Protein AF-A0A831SGH6-F1 (afdb_monomer_lite)

Sequence (824 aa):
MNKNYKRMVIICVIFLFIPFIGNSVSQASSIELPFKQELKIPVDTTKARYQPIDMHIFFKHPCWAKNETLHSVRVYYDDGTGLTEIESQIYELEFFDDSHIKACNLVFLIPGEANGKEKYYVLYDDSETPPPNYPDHLIVEDTHYFYEPISGQKMDFDYYKIIEDGYIIYGICQKGVLLGEGVSHTIIKLKPNSTEFETKNADQFASFAMSYAIDGPKQYSGSPRAEVVHKSILVDGNLMIRVRIESTSPEGVIKTSAVYSYYYCPTSMKRIAVHVNHRVLETVEVRGDRERDGTYASLSTFKSRSATIENMNVGNILPSLHVYGEDDTIKEYSIPVNPESHKPEWILSTSDDVDLGSKAWLCIDDPSTGKAHALIFQSNRGLLNGEKDGIQVKSSVRQVVKLPGLEADGGSLFATRNTYEKGGEHDLILPKGMNVTFNAEFVTTEKGDYEVIDRESEIFQKLICYRPITIDNESAEKEKKRYTLTTYVHFAPSFPLGSTLSAVLGKNFSYLYAEVYKEESLTSSGSVGRLPLSENMEFNLKNTSLLQKVKIITDLFDWKNTSLFKKIRFPNLEEGKYLVRVYRENPLFGRERQYIGFGIIDVRENTSLHIFCRSEGKLQTSITNQNGKGIKQVKILLLREETVVAETTTDDNGSAILKAPSLPFRPYKLQVIYQGFLVKEKDLRLGLLRHFLPLKEKFILLLYQLKLQVKDSWGLTPDIDVHPILTSNEMIEPISIKAERKNNGEYIFSNLYPADYTLKISYKSFLIEKRISIDKDDTLKLTFPAEFTVDFDILNVYGMQLNNGKLILIRGGRQIEAEIERSG

pLDDT: mean 86.72, std 15.85, range [24.17, 98.69]

Radius of gyration: 32.56 Å; chains: 1; bounding box: 75×91×88 Å

Structure (mmCIF, N/CA/C/O backbone):
data_AF-A0A831SGH6-F1
#
_entry.id   AF-A0A831SGH6-F1
#
loop_
_atom_site.group_PDB
_atom_site.id
_atom_site.type_symbol
_atom_site.label_atom_id
_atom_site.label_alt_id
_atom_site.label_comp_id
_atom_site.label_asym_id
_atom_site.label_entity_id
_atom_site.label_seq_id
_atom_site.pdbx_PDB_ins_code
_atom_site.Cartn_x
_atom_site.Cartn_y
_atom_site.Cartn_z
_atom_site.occupancy
_atom_site.B_iso_or_equiv
_atom_site.auth_seq_id
_atom_site.auth_comp_id
_atom_site.auth_asym_id
_atom_site.auth_atom_id
_atom_site.pdbx_PDB_model_num
ATOM 1 N N . MET A 1 1 ? 41.340 -12.286 38.839 1.00 30.56 1 MET A N 1
ATOM 2 C CA . MET A 1 1 ? 41.364 -12.797 40.234 1.00 30.56 1 MET A CA 1
ATOM 3 C C . MET A 1 1 ? 40.716 -11.747 41.125 1.00 30.56 1 MET A C 1
ATOM 5 O O . MET A 1 1 ? 41.108 -10.606 41.006 1.00 30.56 1 MET A O 1
ATOM 9 N N . ASN A 1 2 ? 39.752 -11.999 42.001 1.00 27.78 2 ASN A N 1
ATOM 10 C CA . ASN A 1 2 ? 38.993 -13.197 42.322 1.00 27.78 2 ASN A CA 1
ATOM 11 C C . ASN A 1 2 ? 37.725 -12.723 43.062 1.00 27.78 2 ASN A C 1
ATOM 13 O O . ASN A 1 2 ? 37.823 -11.932 43.990 1.00 27.78 2 ASN A O 1
ATOM 17 N N . LYS A 1 3 ? 36.570 -13.229 42.622 1.00 24.64 3 LYS A N 1
ATOM 18 C CA . LYS A 1 3 ? 35.517 -13.842 43.445 1.00 24.64 3 LYS A CA 1
ATOM 19 C C . LYS A 1 3 ? 35.238 -13.262 44.843 1.00 24.64 3 LYS A C 1
ATOM 21 O O . LYS A 1 3 ? 35.996 -13.508 45.772 1.00 24.64 3 LYS A O 1
ATOM 26 N N . ASN A 1 4 ? 34.021 -12.757 45.040 1.00 29.00 4 ASN A N 1
ATOM 27 C CA . ASN A 1 4 ? 32.932 -13.524 45.668 1.00 29.00 4 ASN A CA 1
ATOM 28 C C . ASN A 1 4 ? 31.737 -12.605 45.942 1.00 29.00 4 ASN A C 1
ATOM 30 O O . ASN A 1 4 ? 31.835 -11.746 46.799 1.00 29.00 4 ASN A O 1
ATOM 34 N N . TYR A 1 5 ? 30.610 -12.842 45.269 1.00 26.94 5 TYR A N 1
ATOM 35 C CA . TYR A 1 5 ? 29.303 -12.984 45.920 1.00 26.94 5 TYR A CA 1
ATOM 36 C C . TYR A 1 5 ? 28.353 -13.691 44.940 1.00 26.94 5 TYR A C 1
ATOM 38 O O . TYR A 1 5 ? 27.757 -13.098 44.048 1.00 26.94 5 TYR A O 1
ATOM 46 N N . LYS A 1 6 ? 28.291 -15.019 45.084 1.00 25.20 6 LYS A N 1
ATOM 47 C CA . LYS A 1 6 ? 27.228 -15.890 44.574 1.00 25.20 6 LYS A CA 1
ATOM 48 C C . LYS A 1 6 ? 26.176 -15.996 45.679 1.00 25.20 6 LYS A C 1
ATOM 50 O O . LYS A 1 6 ? 26.527 -16.496 46.745 1.00 25.20 6 LYS A O 1
ATOM 55 N N . ARG A 1 7 ? 24.918 -15.640 45.399 1.00 26.03 7 ARG A N 1
ATOM 56 C CA . ARG A 1 7 ? 23.716 -16.490 45.584 1.00 26.03 7 ARG A CA 1
ATOM 57 C C . ARG A 1 7 ? 22.421 -15.692 45.355 1.00 26.03 7 ARG A C 1
ATOM 59 O O . ARG A 1 7 ? 22.268 -14.602 45.878 1.00 26.03 7 ARG A O 1
ATOM 66 N N . MET A 1 8 ? 21.509 -16.347 44.629 1.00 25.05 8 MET A N 1
ATOM 67 C CA . MET A 1 8 ? 20.074 -16.079 44.441 1.00 25.05 8 MET A CA 1
ATOM 68 C C . MET A 1 8 ? 19.649 -14.827 43.664 1.00 25.05 8 MET A C 1
ATOM 70 O O . MET A 1 8 ? 19.275 -13.841 44.275 1.00 25.05 8 MET A O 1
ATOM 74 N N . VAL A 1 9 ? 19.537 -14.956 42.334 1.00 25.86 9 VAL A N 1
ATOM 75 C CA . VAL A 1 9 ? 18.259 -14.763 41.614 1.00 25.86 9 VAL A CA 1
ATOM 76 C C . VAL A 1 9 ? 18.257 -15.722 40.413 1.00 25.86 9 VAL A C 1
ATOM 78 O O . VAL A 1 9 ? 18.834 -15.440 39.369 1.00 25.86 9 VAL A O 1
ATOM 81 N N . ILE A 1 10 ? 17.651 -16.895 40.593 1.00 27.02 10 ILE A N 1
ATOM 82 C CA . ILE A 1 10 ? 17.063 -17.687 39.508 1.00 27.02 10 ILE A CA 1
ATOM 83 C C . ILE A 1 10 ? 15.562 -17.524 39.729 1.00 27.02 10 ILE A C 1
ATOM 85 O O . ILE A 1 10 ? 15.006 -18.149 40.627 1.00 27.02 10 ILE A O 1
ATOM 89 N N . ILE A 1 11 ? 14.936 -16.627 38.972 1.00 28.75 11 ILE A N 1
ATOM 90 C CA . ILE A 1 11 ? 13.494 -16.634 38.731 1.00 28.75 11 ILE A CA 1
ATOM 91 C C . ILE A 1 11 ? 13.341 -16.535 37.219 1.00 28.75 11 ILE A C 1
ATOM 93 O O . ILE A 1 11 ? 13.895 -15.647 36.574 1.00 28.75 11 ILE A O 1
ATOM 97 N N . CYS A 1 12 ? 12.672 -17.544 36.680 1.00 26.47 12 CYS A N 1
ATOM 98 C CA . CYS A 1 12 ? 12.512 -17.834 35.271 1.00 26.47 12 CYS A CA 1
ATOM 99 C C . CYS A 1 12 ? 11.892 -16.655 34.509 1.00 26.47 12 CYS A C 1
ATOM 101 O O . CYS A 1 12 ? 10.752 -16.281 34.762 1.00 26.47 12 CYS A O 1
ATOM 103 N N . VAL A 1 13 ? 12.614 -16.142 33.510 1.00 27.20 13 VAL A N 1
ATOM 104 C CA . VAL A 1 13 ? 12.071 -15.319 32.415 1.00 27.20 13 VAL A CA 1
ATOM 105 C C . VAL A 1 13 ? 11.488 -16.260 31.351 1.00 27.20 13 VAL A C 1
ATOM 107 O O . VAL A 1 13 ? 11.923 -16.310 30.207 1.00 27.20 13 VAL A O 1
ATOM 110 N N . ILE A 1 14 ? 10.512 -17.067 31.763 1.00 28.23 14 ILE A N 1
ATOM 111 C CA . ILE A 1 14 ? 9.653 -17.858 30.878 1.00 28.23 14 ILE A CA 1
ATOM 112 C C . ILE A 1 14 ? 8.238 -17.403 31.201 1.00 28.23 14 ILE A C 1
ATOM 114 O O . ILE A 1 14 ? 7.674 -17.891 32.165 1.00 28.23 14 ILE A O 1
ATOM 118 N N . PHE A 1 15 ? 7.738 -16.398 30.477 1.00 27.56 15 PHE A N 1
ATOM 119 C CA . PHE A 1 15 ? 6.315 -16.159 30.166 1.00 27.56 15 PHE A CA 1
ATOM 120 C C . PHE A 1 15 ? 6.179 -14.876 29.317 1.00 27.56 15 PHE A C 1
ATOM 122 O O . PHE A 1 15 ? 5.476 -13.938 29.673 1.00 27.56 15 PHE A O 1
ATOM 129 N N . LEU A 1 16 ? 6.891 -14.816 28.184 1.00 26.05 16 LEU A N 1
ATOM 130 C CA . LEU A 1 16 ? 6.700 -13.775 27.156 1.00 26.05 16 LEU A CA 1
ATOM 131 C C . LEU A 1 16 ? 6.611 -14.340 25.727 1.00 26.05 16 LEU A C 1
ATOM 133 O O . LEU A 1 16 ? 6.812 -13.627 24.754 1.00 26.05 16 LEU A O 1
ATOM 137 N N . PHE A 1 17 ? 6.242 -15.614 25.607 1.00 27.50 17 PHE A N 1
ATOM 138 C CA . PHE A 1 17 ? 5.761 -16.214 24.365 1.00 27.50 17 PHE A CA 1
ATOM 139 C C . PHE A 1 17 ? 4.611 -17.159 24.717 1.00 27.50 17 PHE A C 1
ATOM 141 O O . PHE A 1 17 ? 4.800 -18.363 24.858 1.00 27.50 17 PHE A O 1
ATOM 148 N N . ILE A 1 18 ? 3.423 -16.592 24.937 1.00 25.06 18 ILE A N 1
ATOM 149 C CA . ILE A 1 18 ? 2.184 -17.352 24.766 1.00 25.06 18 ILE A CA 1
ATOM 150 C C . ILE A 1 18 ? 1.777 -17.107 23.310 1.00 25.06 18 ILE A C 1
ATOM 152 O O . ILE A 1 18 ? 1.630 -15.942 22.928 1.00 25.06 18 ILE A O 1
ATOM 156 N N . PRO A 1 19 ? 1.662 -18.153 22.478 1.00 24.17 19 PRO A N 1
ATOM 157 C CA . PRO A 1 19 ? 1.122 -18.006 21.140 1.00 24.17 19 PRO A CA 1
ATOM 158 C C . PRO A 1 19 ? -0.307 -17.481 21.267 1.00 24.17 19 PRO A C 1
ATOM 160 O O . PRO A 1 19 ? -1.065 -17.927 22.128 1.00 24.17 19 PRO A O 1
ATOM 163 N N . PHE A 1 20 ? -0.667 -16.531 20.411 1.00 24.94 20 PHE A N 1
ATOM 164 C CA . PHE A 1 20 ? -2.060 -16.238 20.108 1.00 24.94 20 PHE A CA 1
ATOM 165 C C . PHE A 1 20 ? -2.696 -17.541 19.596 1.00 24.94 20 PHE A C 1
ATOM 167 O O . PHE A 1 20 ? -2.655 -17.842 18.410 1.00 24.94 20 PHE A O 1
ATOM 174 N N . ILE A 1 21 ? -3.234 -18.358 20.502 1.00 25.67 21 ILE A N 1
ATOM 175 C CA . ILE A 1 21 ? -4.257 -19.336 20.159 1.00 25.67 21 ILE A CA 1
ATOM 176 C C . ILE A 1 21 ? -5.524 -18.498 20.083 1.00 25.67 21 ILE A C 1
ATOM 178 O O . ILE A 1 21 ? -6.174 -18.221 21.093 1.00 25.67 21 ILE A O 1
ATOM 182 N N . GLY A 1 22 ? -5.807 -18.000 18.881 1.00 25.62 22 GLY A N 1
ATOM 183 C CA . GLY A 1 22 ? -7.155 -17.592 18.540 1.00 25.62 22 GLY A CA 1
ATOM 184 C C . GLY A 1 22 ? -8.023 -18.829 18.697 1.00 25.62 22 GLY A C 1
ATOM 185 O O . GLY A 1 22 ? -7.991 -19.718 17.858 1.00 25.62 22 GLY A O 1
ATOM 186 N N . ASN A 1 23 ? -8.745 -18.925 19.811 1.00 24.70 23 ASN A N 1
ATOM 187 C CA . ASN A 1 23 ? -9.854 -19.855 19.892 1.00 24.70 23 ASN A CA 1
ATOM 188 C C . ASN A 1 23 ? -10.903 -19.342 18.910 1.00 24.70 23 ASN A C 1
ATOM 190 O O . ASN A 1 23 ? -11.621 -18.383 19.197 1.00 24.70 23 ASN A O 1
ATOM 194 N N . SER A 1 24 ? -10.938 -19.978 17.745 1.00 25.20 24 SER A N 1
ATOM 195 C CA . SER A 1 24 ? -12.075 -20.017 16.844 1.00 25.20 24 SER A CA 1
ATOM 196 C C . SER A 1 24 ? -13.324 -20.316 17.668 1.00 25.20 24 SER A C 1
ATOM 198 O O . SER A 1 24 ? -13.519 -21.422 18.179 1.00 25.20 24 SER A O 1
ATOM 200 N N . VAL A 1 25 ? -14.171 -19.305 17.842 1.00 26.61 25 VAL A N 1
ATOM 201 C CA . VAL A 1 25 ? -15.549 -19.522 18.266 1.00 26.61 25 VAL A CA 1
ATOM 202 C C . VAL A 1 25 ? -16.240 -20.161 17.067 1.00 26.61 25 VAL A C 1
ATOM 204 O O . VAL A 1 25 ? -16.731 -19.472 16.182 1.00 26.61 25 VAL A O 1
ATOM 207 N N . SER A 1 26 ? -16.229 -21.494 17.025 1.00 27.83 26 SER A N 1
ATOM 208 C CA . SER A 1 26 ? -17.175 -22.256 16.219 1.00 27.83 26 SER A CA 1
ATOM 209 C C . SER A 1 26 ? -18.565 -21.964 16.774 1.00 27.83 26 SER A C 1
ATOM 211 O O . SER A 1 26 ? -18.965 -22.474 17.822 1.00 27.83 26 SER A O 1
ATOM 213 N N . GLN A 1 27 ? -19.278 -21.065 16.106 1.00 28.45 27 GLN A N 1
ATOM 214 C CA . GLN A 1 27 ? -20.716 -20.929 16.244 1.00 28.45 27 GLN A CA 1
ATOM 215 C C . GLN A 1 27 ? -21.344 -21.722 15.095 1.00 28.45 27 GLN A C 1
ATOM 217 O O . GLN A 1 27 ? -21.860 -21.156 14.140 1.00 28.45 27 GLN A O 1
ATOM 222 N N . ALA A 1 28 ? -21.258 -23.052 15.166 1.00 30.05 28 ALA A N 1
ATOM 223 C CA . ALA A 1 28 ? -22.001 -23.921 14.265 1.00 30.05 28 ALA A CA 1
ATOM 224 C C . ALA A 1 28 ? -23.490 -23.873 14.646 1.00 30.05 28 ALA A C 1
ATOM 226 O O . ALA A 1 28 ? -23.973 -24.661 15.456 1.00 30.05 28 ALA A O 1
ATOM 227 N N . SER A 1 29 ? -24.247 -22.952 14.048 1.00 34.19 29 SER A N 1
ATOM 228 C CA . SER A 1 29 ? -25.584 -23.336 13.600 1.00 34.19 29 SER A CA 1
ATOM 229 C C . SER A 1 29 ? -25.347 -24.364 12.499 1.00 34.19 29 SER A C 1
ATOM 231 O O . SER A 1 29 ? -24.942 -23.982 11.404 1.00 34.19 29 SER A O 1
ATOM 233 N N . SER A 1 30 ? -25.467 -25.658 12.804 1.00 46.69 30 SER A N 1
ATOM 234 C CA . SER A 1 30 ? -25.247 -26.714 11.816 1.00 46.69 30 SER A CA 1
ATOM 235 C C . SER A 1 30 ? -26.342 -26.623 10.756 1.00 46.69 30 SER A C 1
ATOM 237 O O . SER A 1 30 ? -27.422 -27.192 10.912 1.00 46.69 30 SER A O 1
ATOM 239 N N . ILE A 1 31 ? -26.085 -25.854 9.700 1.00 58.78 31 ILE A N 1
ATOM 240 C CA . ILE A 1 31 ? -26.805 -26.004 8.445 1.00 58.78 31 ILE A CA 1
ATOM 241 C C . ILE A 1 31 ? -26.460 -27.421 7.987 1.00 58.78 31 ILE A C 1
ATOM 243 O O . ILE A 1 31 ? -25.305 -27.716 7.681 1.00 58.78 31 ILE A O 1
ATOM 247 N N . GLU A 1 32 ? -27.430 -28.329 8.044 1.00 74.50 32 GLU A N 1
ATOM 248 C CA . GLU A 1 32 ? -27.257 -29.671 7.499 1.00 74.50 32 GLU A CA 1
ATOM 249 C C . GLU A 1 32 ? -27.264 -29.563 5.976 1.00 74.50 32 GLU A C 1
ATOM 251 O O . GLU A 1 32 ? -28.318 -29.485 5.359 1.00 74.50 32 GLU A O 1
ATOM 256 N N . LEU A 1 33 ? -26.073 -29.519 5.379 1.00 87.88 33 LEU A N 1
ATOM 257 C CA . LEU A 1 33 ? -25.901 -29.533 3.930 1.00 87.88 33 LEU A CA 1
ATOM 258 C C . LEU A 1 33 ? -25.871 -30.996 3.448 1.00 87.88 33 LEU A C 1
ATOM 260 O O . LEU A 1 33 ? -24.955 -31.739 3.825 1.00 87.88 33 LEU A O 1
ATOM 264 N N . PRO A 1 34 ? -26.852 -31.441 2.644 1.00 91.38 34 PRO A N 1
ATOM 265 C CA . PRO A 1 34 ? -27.056 -32.855 2.334 1.00 91.38 34 PRO A CA 1
ATOM 266 C C . PRO A 1 34 ? -26.003 -33.421 1.376 1.00 91.38 34 PRO A C 1
ATOM 268 O O . PRO A 1 34 ? -25.737 -34.627 1.390 1.00 91.38 34 PRO A O 1
ATOM 271 N N . PHE A 1 35 ? -25.388 -32.579 0.541 1.00 95.69 35 PHE A N 1
ATOM 272 C CA . PHE A 1 35 ? -24.414 -33.020 -0.451 1.00 95.69 35 PHE A CA 1
ATOM 273 C C . PHE A 1 35 ? -22.990 -32.764 0.025 1.00 95.69 35 PHE A C 1
ATOM 275 O O . PHE A 1 35 ? -22.645 -31.663 0.442 1.00 95.69 35 PHE A O 1
ATOM 282 N N . LYS A 1 36 ? -22.140 -33.790 -0.088 1.00 95.12 36 LYS A N 1
ATOM 283 C CA . LYS A 1 36 ? -20.723 -33.755 0.294 1.00 95.12 36 LYS A CA 1
ATOM 284 C C . LYS A 1 36 ? -19.853 -34.297 -0.837 1.00 95.12 36 LYS A C 1
ATOM 286 O O . LYS A 1 36 ? -20.071 -35.407 -1.324 1.00 95.12 36 LYS A O 1
ATOM 291 N N . GLN A 1 37 ? -18.825 -33.546 -1.221 1.00 95.94 37 GLN A N 1
ATOM 292 C CA . GLN A 1 37 ? -17.852 -33.934 -2.243 1.00 95.94 37 GLN A CA 1
ATOM 293 C C . GLN A 1 37 ? -16.427 -33.668 -1.757 1.00 95.94 37 GLN A C 1
ATOM 295 O O . GLN A 1 37 ? -16.112 -32.576 -1.308 1.00 95.94 37 GLN A O 1
ATOM 300 N N . GLU A 1 38 ? -15.560 -34.677 -1.834 1.00 96.44 38 GLU A N 1
ATOM 301 C CA . GLU A 1 38 ? -14.145 -34.556 -1.458 1.00 96.44 38 GLU A CA 1
ATOM 302 C C . GLU A 1 38 ? -13.366 -33.739 -2.498 1.00 96.44 38 GLU A C 1
ATOM 304 O O . GLU A 1 38 ? -13.493 -33.969 -3.704 1.00 96.44 38 GLU A O 1
ATOM 309 N N . LEU A 1 39 ? -12.552 -32.801 -2.013 1.00 95.62 39 LEU A N 1
ATOM 310 C CA . LEU A 1 39 ? -11.645 -31.965 -2.790 1.00 95.62 39 LEU A CA 1
ATOM 311 C C . LEU A 1 39 ? -10.229 -32.540 -2.696 1.00 95.62 39 LEU A C 1
ATOM 313 O O . LEU A 1 39 ? -9.724 -32.817 -1.608 1.00 95.62 39 LEU A O 1
ATOM 317 N N . LYS A 1 40 ? -9.567 -32.711 -3.843 1.00 92.81 40 LYS A N 1
ATOM 318 C CA . LYS A 1 40 ? -8.184 -33.201 -3.893 1.00 92.81 40 LYS A CA 1
ATOM 319 C C . LYS A 1 40 ? -7.216 -32.028 -3.916 1.00 92.81 40 LYS A C 1
ATOM 321 O O . LYS A 1 40 ? -7.221 -31.255 -4.869 1.00 92.81 40 LYS A O 1
ATOM 326 N N . ILE A 1 41 ? -6.361 -31.939 -2.903 1.00 93.94 41 ILE A N 1
ATOM 327 C CA . ILE A 1 41 ? -5.354 -30.880 -2.806 1.00 93.94 41 ILE A CA 1
ATOM 328 C C . ILE A 1 41 ? -4.060 -31.347 -3.482 1.00 93.94 41 ILE A C 1
ATOM 330 O O . ILE A 1 41 ? -3.517 -32.382 -3.094 1.00 93.94 41 ILE A O 1
ATOM 334 N N . PRO A 1 42 ? -3.548 -30.628 -4.497 1.00 89.94 42 PRO A N 1
ATOM 335 C CA . PRO A 1 42 ? -2.441 -31.105 -5.327 1.00 89.94 42 PRO A CA 1
ATOM 336 C C . PRO A 1 42 ? -1.048 -30.823 -4.734 1.00 89.94 42 PRO A C 1
ATOM 338 O O . PRO A 1 42 ? -0.043 -30.892 -5.444 1.00 89.94 42 PRO A O 1
ATOM 341 N N . VAL A 1 43 ? -0.965 -30.490 -3.444 1.00 93.44 43 VAL A N 1
ATOM 342 C CA . VAL A 1 43 ? 0.277 -30.119 -2.753 1.00 93.44 43 VAL A CA 1
ATOM 343 C C . VAL A 1 43 ? 0.347 -30.727 -1.356 1.00 93.44 43 VAL A C 1
ATOM 345 O O . VAL A 1 43 ? -0.668 -31.063 -0.753 1.00 93.44 43 VAL A O 1
ATOM 348 N N . ASP A 1 44 ? 1.569 -30.844 -0.836 1.00 93.38 44 ASP A N 1
ATOM 349 C CA . ASP A 1 44 ? 1.820 -31.210 0.557 1.00 93.38 44 ASP A CA 1
ATOM 350 C C . ASP A 1 44 ? 1.428 -30.043 1.474 1.00 93.38 44 ASP A C 1
ATOM 352 O O . ASP A 1 44 ? 2.131 -29.030 1.566 1.00 93.38 44 ASP A O 1
ATOM 356 N N . THR A 1 45 ? 0.296 -30.189 2.158 1.00 93.56 45 THR A N 1
ATOM 357 C CA . THR A 1 45 ? -0.283 -29.142 3.006 1.00 93.56 45 THR A CA 1
ATOM 358 C C . THR A 1 45 ? 0.564 -28.833 4.240 1.00 93.56 45 THR A C 1
ATOM 360 O O . THR A 1 45 ? 0.450 -27.738 4.787 1.00 93.56 45 THR A O 1
ATOM 363 N N . THR A 1 46 ? 1.504 -29.707 4.633 1.00 92.19 46 THR A N 1
ATOM 364 C CA . THR A 1 46 ? 2.462 -29.396 5.712 1.00 92.19 46 THR A CA 1
ATOM 365 C C . THR A 1 46 ? 3.424 -28.272 5.332 1.00 92.19 46 THR A C 1
ATOM 367 O O . THR A 1 46 ? 3.899 -27.544 6.206 1.00 92.19 46 THR A O 1
ATOM 370 N N . LYS A 1 47 ? 3.692 -28.113 4.031 1.00 91.56 47 LYS A N 1
ATOM 371 C CA . LYS A 1 47 ? 4.581 -27.088 3.467 1.00 91.56 47 LYS A CA 1
ATOM 372 C C . LYS A 1 47 ? 3.820 -25.907 2.868 1.00 91.56 47 LYS A C 1
ATOM 374 O O . LYS A 1 47 ? 4.403 -24.843 2.710 1.00 91.56 47 LYS A O 1
ATOM 379 N N . ALA A 1 48 ? 2.536 -26.089 2.563 1.00 93.81 48 ALA A N 1
ATOM 380 C CA . ALA A 1 48 ? 1.682 -25.120 1.880 1.00 93.81 48 ALA A CA 1
ATOM 381 C C . ALA A 1 48 ? 0.639 -24.463 2.808 1.00 93.81 48 ALA A C 1
ATOM 383 O O . ALA A 1 48 ? -0.442 -24.087 2.370 1.00 93.81 48 ALA A O 1
ATOM 384 N N . ARG A 1 49 ? 0.933 -24.322 4.103 1.00 94.38 49 ARG A N 1
ATOM 385 C CA . ARG A 1 49 ? 0.043 -23.622 5.047 1.00 94.38 49 ARG A CA 1
ATOM 386 C C . ARG A 1 49 ? -0.205 -22.184 4.598 1.00 94.38 49 ARG A C 1
ATOM 388 O O . ARG A 1 4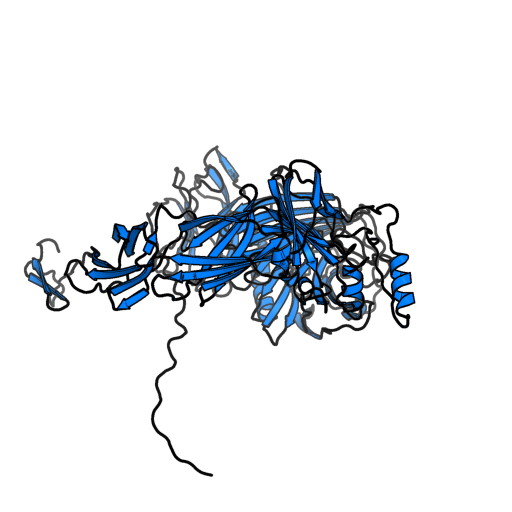9 ? 0.734 -21.497 4.196 1.00 94.38 49 ARG A O 1
ATOM 395 N N . TYR A 1 50 ? -1.455 -21.735 4.695 1.00 94.94 50 TYR A N 1
ATOM 396 C CA . TYR A 1 50 ? -1.923 -20.428 4.220 1.00 94.94 50 TYR A CA 1
ATOM 397 C C . TYR A 1 50 ? -1.710 -20.178 2.719 1.00 94.94 50 TYR A C 1
ATOM 399 O O . TYR A 1 50 ? -1.695 -19.027 2.273 1.00 94.94 50 TYR A O 1
ATOM 407 N N . GLN A 1 51 ? -1.518 -21.236 1.930 1.00 95.81 51 GLN A N 1
ATOM 408 C CA . GLN A 1 51 ? -1.539 -21.128 0.477 1.00 95.81 51 GLN A CA 1
ATOM 409 C C . GLN A 1 51 ? -2.982 -21.157 -0.025 1.00 95.81 51 GLN A C 1
ATOM 411 O O . GLN A 1 51 ? -3.779 -21.964 0.469 1.00 95.81 51 GLN A O 1
ATOM 416 N N . PRO A 1 52 ? -3.322 -20.306 -1.005 1.00 95.81 52 PRO A N 1
ATOM 417 C CA . PRO A 1 52 ? -4.627 -20.333 -1.624 1.00 95.81 52 PRO A CA 1
ATOM 418 C C . PRO A 1 52 ? -4.750 -21.530 -2.559 1.00 95.81 52 PRO A C 1
ATOM 420 O O . PRO A 1 52 ? -3.906 -21.771 -3.431 1.00 95.81 52 PRO A O 1
ATOM 423 N N . ILE A 1 53 ? -5.852 -22.244 -2.394 1.00 96.88 53 ILE A N 1
ATOM 424 C CA . ILE A 1 53 ? -6.349 -23.226 -3.339 1.00 96.88 53 ILE A CA 1
ATOM 425 C C . ILE A 1 53 ? -7.421 -22.533 -4.162 1.00 96.88 53 ILE A C 1
ATOM 427 O O . ILE A 1 53 ? -8.421 -22.104 -3.606 1.00 96.88 53 ILE A O 1
ATOM 431 N N . ASP A 1 54 ? -7.189 -22.417 -5.466 1.00 95.88 54 ASP A N 1
ATOM 432 C CA . ASP A 1 54 ? -8.132 -21.879 -6.446 1.00 95.88 54 ASP A CA 1
ATOM 433 C C . ASP A 1 54 ? -8.319 -22.943 -7.526 1.00 95.88 54 ASP A C 1
ATOM 435 O O . ASP A 1 54 ? -7.350 -23.338 -8.180 1.00 95.88 54 ASP A O 1
ATOM 439 N N . MET A 1 55 ? -9.532 -23.481 -7.629 1.00 94.75 55 MET A N 1
ATOM 440 C CA . MET A 1 55 ? -9.841 -24.602 -8.511 1.00 94.75 55 MET A CA 1
ATOM 441 C C . MET A 1 55 ? -11.258 -24.527 -9.064 1.00 94.75 55 MET A C 1
ATOM 443 O O . MET A 1 55 ? -12.182 -24.063 -8.400 1.00 94.75 55 MET A O 1
ATOM 447 N N . HIS A 1 56 ? -11.439 -25.070 -10.263 1.00 94.38 56 HIS A N 1
ATOM 448 C CA . HIS A 1 56 ? -12.758 -25.260 -10.851 1.00 94.38 56 HIS A CA 1
ATOM 449 C C . HIS A 1 56 ? -13.424 -26.532 -10.305 1.00 94.38 56 HIS A C 1
ATOM 451 O O . HIS A 1 56 ? -12.803 -27.601 -10.270 1.00 94.38 56 HIS A O 1
ATOM 457 N N . ILE A 1 57 ? -14.690 -26.437 -9.896 1.00 94.88 57 ILE A N 1
ATOM 458 C CA . ILE A 1 57 ? -15.464 -27.545 -9.332 1.00 94.88 57 ILE A CA 1
ATOM 459 C C . ILE A 1 57 ? -16.749 -27.793 -10.125 1.00 94.88 57 ILE A C 1
ATOM 461 O O . ILE A 1 57 ? -17.479 -26.870 -10.466 1.00 94.88 57 ILE A O 1
ATOM 465 N N . PHE A 1 58 ? -17.050 -29.073 -10.361 1.00 95.81 58 PHE A N 1
ATOM 466 C CA . PHE A 1 58 ? -18.339 -29.531 -10.885 1.00 95.81 58 PHE A CA 1
ATOM 467 C C . PHE A 1 58 ? -19.145 -30.179 -9.763 1.00 95.81 58 PHE A C 1
ATOM 469 O O . PHE A 1 58 ? -18.627 -31.048 -9.046 1.00 95.81 58 PHE A O 1
ATOM 476 N N . PHE A 1 59 ? -20.410 -29.787 -9.633 1.00 95.44 59 PHE A N 1
ATOM 477 C CA . PHE A 1 59 ? -21.322 -30.350 -8.644 1.00 95.44 59 PHE A CA 1
ATOM 478 C C . PHE A 1 59 ? -21.998 -31.610 -9.191 1.00 95.44 59 PHE A C 1
ATOM 480 O O . PHE A 1 59 ? -22.447 -31.663 -10.336 1.00 95.44 59 PHE A O 1
ATOM 487 N N . LYS A 1 60 ? -22.058 -32.659 -8.364 1.00 93.44 60 LYS A N 1
ATOM 488 C CA . LYS A 1 60 ? -22.720 -33.932 -8.709 1.00 93.44 60 LYS A CA 1
ATOM 489 C C . LYS A 1 60 ? -24.245 -33.849 -8.633 1.00 93.44 60 LYS A C 1
ATOM 491 O O . LYS A 1 60 ? -24.926 -34.635 -9.286 1.00 93.44 60 LYS A O 1
ATOM 496 N N . HIS A 1 61 ? -24.749 -32.927 -7.824 1.00 93.19 61 HIS A N 1
ATOM 497 C CA . HIS A 1 61 ? -26.162 -32.612 -7.647 1.00 93.19 61 HIS A CA 1
ATOM 498 C C . HIS A 1 61 ? -26.371 -31.119 -7.936 1.00 93.19 61 HIS A C 1
ATOM 500 O O . HIS A 1 61 ? -25.389 -30.374 -7.884 1.00 93.19 61 HIS A O 1
ATOM 506 N N . PRO A 1 62 ? -27.599 -30.665 -8.252 1.00 91.06 62 PRO A N 1
ATOM 507 C CA . PRO A 1 62 ? -27.887 -29.237 -8.349 1.00 91.06 62 PRO A CA 1
ATOM 508 C C . PRO A 1 62 ? -27.387 -28.503 -7.100 1.00 91.06 62 PRO A C 1
ATOM 510 O O . PRO A 1 62 ? -27.614 -28.959 -5.983 1.00 91.06 62 PRO A O 1
ATOM 513 N N . CYS A 1 63 ? -26.666 -27.401 -7.287 1.00 95.69 63 CYS A N 1
ATOM 514 C CA . CYS A 1 63 ? -26.174 -26.580 -6.187 1.00 95.69 63 CYS A CA 1
ATOM 515 C C . CYS A 1 63 ? -26.888 -25.238 -6.223 1.00 95.69 63 CYS A C 1
ATOM 517 O O . CYS A 1 63 ? -26.809 -24.528 -7.223 1.00 95.69 63 CYS A O 1
ATOM 519 N N . TRP A 1 64 ? -27.593 -24.895 -5.150 1.00 95.75 64 TRP A N 1
ATOM 520 C CA . TRP A 1 64 ? -28.285 -23.621 -5.043 1.00 95.75 64 TRP A CA 1
ATOM 521 C C . TRP A 1 64 ? -27.294 -22.453 -4.949 1.00 95.75 64 TRP A C 1
ATOM 523 O O . TRP A 1 64 ? -26.482 -22.366 -4.021 1.00 95.75 64 TRP A O 1
ATOM 533 N N . ALA A 1 65 ? -27.383 -21.536 -5.909 1.00 93.56 65 ALA A N 1
ATOM 534 C CA . ALA A 1 65 ? -26.652 -20.277 -5.922 1.00 93.56 65 ALA A CA 1
ATOM 535 C C . ALA A 1 65 ? -27.382 -19.269 -6.814 1.00 93.56 65 ALA A C 1
ATOM 537 O O . ALA A 1 65 ? -27.638 -19.541 -7.983 1.00 93.56 65 ALA A O 1
ATOM 538 N N . LYS A 1 66 ? -27.692 -18.088 -6.275 1.00 89.44 66 LYS A N 1
ATOM 539 C CA . LYS A 1 66 ? -28.219 -16.947 -7.046 1.00 89.44 66 LYS A CA 1
ATOM 540 C C . LYS A 1 66 ? -27.095 -16.070 -7.596 1.00 89.44 66 LYS A C 1
ATOM 542 O O . LYS A 1 66 ? -27.253 -15.456 -8.644 1.00 89.44 66 LYS A O 1
ATOM 547 N N . ASN A 1 67 ? -25.999 -15.961 -6.849 1.00 88.00 67 ASN A N 1
ATOM 548 C CA . ASN A 1 67 ? -24.782 -15.228 -7.193 1.00 88.00 67 ASN A CA 1
ATOM 549 C C . ASN A 1 67 ? -23.649 -15.638 -6.232 1.00 88.00 67 ASN A C 1
ATOM 551 O O . ASN A 1 67 ? -23.838 -16.491 -5.363 1.00 88.00 67 ASN A O 1
ATOM 555 N N . GLU A 1 68 ? -22.490 -15.002 -6.364 1.00 89.06 68 GLU A N 1
ATOM 556 C CA . GLU A 1 68 ? -21.266 -15.256 -5.596 1.00 89.06 68 GLU A CA 1
ATOM 557 C C . GLU A 1 68 ? -21.403 -14.998 -4.087 1.00 89.06 68 GLU A C 1
ATOM 559 O O . GLU A 1 68 ? -20.577 -15.467 -3.317 1.00 89.06 68 GLU A O 1
ATOM 564 N N . THR A 1 69 ? -22.451 -14.294 -3.644 1.00 86.88 69 THR A N 1
ATOM 565 C CA . THR A 1 69 ? -22.710 -13.990 -2.220 1.00 86.88 69 THR A CA 1
ATOM 566 C C . THR A 1 69 ? -23.909 -14.743 -1.638 1.00 86.88 69 THR A C 1
ATOM 568 O O . THR A 1 69 ? -24.039 -14.876 -0.423 1.00 86.88 69 THR A O 1
ATOM 571 N N . LEU A 1 70 ? -24.802 -15.251 -2.491 1.00 91.31 70 LEU A N 1
ATOM 572 C CA . LEU A 1 70 ? -26.035 -15.941 -2.114 1.00 91.31 70 LEU A CA 1
ATOM 573 C C . LEU A 1 70 ? -25.991 -17.371 -2.656 1.00 91.31 70 LEU A C 1
ATOM 575 O O . LEU A 1 70 ? -26.498 -17.639 -3.747 1.00 91.31 70 LEU A O 1
ATOM 579 N N . HIS A 1 71 ? -25.367 -18.273 -1.896 1.00 94.00 71 HIS A N 1
ATOM 580 C CA . HIS A 1 71 ? -25.150 -19.665 -2.297 1.00 94.00 71 HIS A CA 1
ATOM 581 C C . HIS A 1 71 ? -25.040 -20.638 -1.113 1.00 94.00 71 HIS A C 1
ATOM 583 O O . HIS A 1 71 ? -24.743 -20.249 0.025 1.00 94.00 71 HIS A O 1
ATOM 589 N N . SER A 1 72 ? -25.210 -21.931 -1.407 1.00 96.06 72 SER A N 1
ATOM 590 C CA . SER A 1 72 ? -25.118 -23.030 -0.434 1.00 96.06 72 SER A CA 1
ATOM 591 C C . SER A 1 72 ? -23.720 -23.629 -0.279 1.00 96.06 72 SER A C 1
ATOM 593 O O . SER A 1 72 ? -23.468 -24.342 0.687 1.00 96.06 72 SER A O 1
ATOM 595 N N . VAL A 1 73 ? -22.787 -23.314 -1.184 1.00 97.06 73 VAL A N 1
ATOM 596 C CA . VAL A 1 73 ? -21.408 -23.840 -1.159 1.00 97.06 73 VAL A CA 1
ATOM 597 C C . VAL A 1 73 ? -20.688 -23.479 0.146 1.00 97.06 73 VAL A C 1
ATOM 599 O O . VAL A 1 73 ? -20.652 -22.304 0.520 1.00 97.06 73 VAL A O 1
ATOM 602 N N . ARG A 1 74 ? -20.101 -24.477 0.816 1.00 96.44 74 ARG A N 1
ATOM 603 C CA . ARG A 1 74 ? -19.244 -24.356 2.007 1.00 96.44 74 ARG A CA 1
ATOM 604 C C . ARG A 1 74 ? -18.044 -25.285 1.907 1.00 96.44 74 ARG A C 1
ATOM 606 O O . ARG A 1 74 ? -18.175 -26.406 1.414 1.00 96.44 74 ARG A O 1
ATOM 613 N N . VAL A 1 75 ? -16.893 -24.860 2.419 1.00 97.06 75 VAL A N 1
ATOM 614 C CA . VAL A 1 75 ? -15.688 -25.698 2.475 1.00 97.06 75 VAL A CA 1
ATOM 615 C C . VAL A 1 75 ? -15.432 -26.135 3.907 1.00 97.06 75 VAL A C 1
ATOM 617 O O . VAL A 1 75 ? -15.469 -25.334 4.832 1.00 97.06 75 VAL A O 1
ATOM 620 N N . TYR A 1 76 ? -15.159 -27.422 4.080 1.00 94.88 76 TYR A N 1
ATOM 621 C CA . TYR A 1 76 ? -14.814 -28.023 5.359 1.00 94.88 76 TYR A CA 1
ATOM 622 C C . TYR A 1 76 ? -13.488 -28.762 5.241 1.00 94.88 76 TYR A C 1
ATOM 624 O O . TYR A 1 76 ? -13.247 -29.436 4.236 1.00 94.88 76 TYR A O 1
ATOM 632 N N . TYR A 1 77 ? -12.662 -28.701 6.281 1.00 93.25 77 TYR A N 1
ATOM 633 C CA . TYR A 1 77 ? -11.530 -29.610 6.445 1.00 93.25 77 TYR A CA 1
ATOM 634 C C . TYR A 1 77 ? -11.755 -30.550 7.636 1.00 93.25 77 TYR A C 1
ATOM 636 O O . TYR A 1 77 ? -12.511 -30.242 8.556 1.00 93.25 77 TYR A O 1
ATOM 644 N N . ASP A 1 78 ? -11.137 -31.726 7.584 1.00 92.62 78 ASP A N 1
ATOM 645 C CA . ASP A 1 78 ? -11.275 -32.802 8.567 1.00 92.62 78 ASP A CA 1
ATOM 646 C C . ASP A 1 78 ? -9.905 -33.387 8.887 1.00 92.62 78 ASP A C 1
ATOM 648 O O . ASP A 1 78 ? -9.299 -34.059 8.049 1.00 92.62 78 ASP A O 1
ATOM 652 N N . ASP A 1 79 ? -9.415 -33.132 10.095 1.00 88.56 79 ASP A N 1
ATOM 653 C CA . ASP A 1 79 ? -8.139 -33.637 10.608 1.00 88.56 79 ASP A CA 1
ATOM 654 C C . ASP A 1 79 ? -8.279 -34.943 11.415 1.00 88.56 79 ASP A C 1
ATOM 656 O O . ASP A 1 79 ? -7.304 -35.423 12.002 1.00 88.56 79 ASP A O 1
ATOM 660 N N . GLY A 1 80 ? -9.478 -35.535 11.434 1.00 84.56 80 GLY A N 1
ATOM 661 C CA . GLY A 1 80 ? -9.837 -36.701 12.237 1.00 84.56 80 GLY A CA 1
ATOM 662 C C . GLY A 1 80 ? -10.538 -36.368 13.557 1.00 84.56 80 GLY A C 1
ATOM 663 O O . GLY A 1 80 ? -10.974 -37.295 14.242 1.00 84.56 80 GLY A O 1
ATOM 664 N N . THR A 1 81 ? -10.670 -35.087 13.921 1.00 84.88 81 THR A N 1
ATOM 665 C CA . THR A 1 81 ? -11.445 -34.641 15.096 1.00 84.88 81 THR A CA 1
ATOM 666 C C . THR A 1 81 ? -12.882 -34.236 14.761 1.00 84.88 81 THR A C 1
ATOM 668 O O . THR A 1 81 ? -13.721 -34.165 15.659 1.00 84.88 81 THR A O 1
ATOM 671 N N . GLY A 1 82 ? -13.189 -34.030 13.478 1.00 87.38 82 GLY A N 1
ATOM 672 C CA . GLY A 1 82 ? -14.499 -33.614 12.988 1.00 87.38 82 GLY A CA 1
ATOM 673 C C . GLY A 1 82 ? -14.392 -32.689 11.775 1.00 87.38 82 GLY A C 1
ATOM 674 O O . GLY A 1 82 ? -13.303 -32.284 11.381 1.00 87.38 82 GLY A O 1
ATOM 675 N N . LEU A 1 83 ? -15.541 -32.356 11.180 1.00 90.00 83 LEU A N 1
ATOM 676 C CA . LEU A 1 83 ? -15.615 -31.361 10.110 1.00 90.00 83 LEU A CA 1
ATOM 677 C C . LEU A 1 83 ? -15.546 -29.951 10.707 1.00 90.00 83 LEU A C 1
ATOM 679 O O . LEU A 1 83 ? -16.414 -29.574 11.495 1.00 90.00 83 LEU A O 1
ATOM 683 N N . THR A 1 84 ? -14.579 -29.160 10.258 1.00 92.50 84 THR A N 1
ATOM 684 C CA . THR A 1 84 ? -14.452 -27.740 10.598 1.00 92.50 84 THR A CA 1
ATOM 685 C C . THR A 1 84 ? -14.633 -26.907 9.339 1.00 92.50 84 THR A C 1
ATOM 687 O O . THR A 1 84 ? -13.931 -27.115 8.349 1.00 92.50 84 THR A O 1
ATOM 690 N N . GLU A 1 85 ? -15.600 -25.989 9.359 1.00 94.00 85 GLU A N 1
ATOM 691 C CA . GLU A 1 85 ? -15.831 -25.062 8.249 1.00 94.00 85 GLU A CA 1
ATOM 692 C C . GLU A 1 85 ? -14.672 -24.072 8.139 1.00 94.00 85 GLU A C 1
ATOM 694 O O . GLU A 1 85 ? -14.184 -23.569 9.154 1.00 94.00 85 GLU A O 1
ATOM 699 N N . ILE A 1 86 ? -14.255 -23.780 6.912 1.00 95.25 86 ILE A N 1
ATOM 700 C CA . ILE A 1 86 ? -13.258 -22.758 6.605 1.00 95.25 86 ILE A CA 1
ATOM 701 C C . ILE A 1 86 ? -13.822 -21.758 5.610 1.00 95.25 86 ILE A C 1
ATOM 703 O O . ILE A 1 86 ? -14.672 -22.081 4.777 1.00 95.25 86 ILE A O 1
ATOM 707 N N . GLU A 1 87 ? -13.321 -20.532 5.709 1.00 96.06 87 GLU A N 1
ATOM 708 C CA . GLU A 1 87 ? -13.690 -19.453 4.808 1.00 96.06 87 GLU A CA 1
ATOM 709 C C . GLU A 1 87 ? -13.428 -19.850 3.359 1.00 96.06 87 GLU A C 1
ATOM 711 O O . GLU A 1 87 ? -12.406 -20.454 3.015 1.00 96.06 87 GLU A O 1
ATOM 716 N N . SER A 1 88 ? -14.382 -19.503 2.505 1.00 96.81 88 SER A N 1
ATOM 717 C CA . SER A 1 88 ? -14.310 -19.791 1.085 1.00 96.81 88 SER A CA 1
ATOM 718 C C . SER A 1 88 ? -14.987 -18.702 0.269 1.00 96.81 88 SER A C 1
ATOM 720 O O . SER A 1 88 ? -15.791 -17.924 0.778 1.00 96.81 88 SER A O 1
ATOM 722 N N . GLN A 1 89 ? -14.637 -18.658 -1.006 1.00 96.06 89 GLN A N 1
ATOM 723 C CA . GLN A 1 89 ? -15.194 -17.750 -1.996 1.00 96.06 89 GLN A CA 1
ATOM 724 C C . GLN A 1 89 ? -15.492 -18.547 -3.261 1.00 96.06 89 GLN A C 1
ATOM 726 O O . GLN A 1 89 ? -14.681 -19.381 -3.666 1.00 96.06 89 GLN A O 1
ATOM 731 N N . ILE A 1 90 ? -16.618 -18.269 -3.914 1.00 95.94 90 ILE A N 1
ATOM 732 C CA . ILE A 1 90 ? -16.905 -18.786 -5.255 1.00 95.94 90 ILE A CA 1
ATOM 733 C C . ILE A 1 90 ? -16.969 -17.650 -6.272 1.00 95.94 90 ILE A C 1
ATOM 735 O O . ILE A 1 90 ? -17.271 -16.513 -5.920 1.00 95.94 90 ILE A O 1
ATOM 739 N N . TYR A 1 91 ? -16.669 -17.952 -7.530 1.00 93.62 91 TYR A N 1
ATOM 740 C CA . TYR A 1 91 ? -16.758 -17.000 -8.639 1.00 93.62 91 TYR A CA 1
ATOM 741 C C . TYR A 1 91 ? -16.966 -17.733 -9.968 1.00 93.62 91 TYR A C 1
ATOM 743 O O . TYR A 1 91 ? -16.815 -18.956 -10.026 1.00 93.62 91 TYR A O 1
ATOM 751 N N . GLU A 1 92 ? -17.310 -16.988 -11.026 1.00 88.88 92 GLU A N 1
ATOM 752 C CA . GLU A 1 92 ? -17.568 -17.532 -12.373 1.00 88.88 92 GLU A CA 1
ATOM 753 C C . GLU A 1 92 ? -18.572 -18.695 -12.337 1.00 88.88 92 GLU A C 1
ATOM 755 O O . GLU A 1 92 ? -18.257 -19.854 -12.610 1.00 88.88 92 GLU A O 1
ATOM 760 N N . LEU A 1 93 ? -19.803 -18.374 -11.941 1.00 91.31 93 LEU A N 1
ATOM 761 C CA . LEU A 1 93 ? -20.869 -19.355 -11.784 1.00 91.31 93 LEU A CA 1
ATOM 762 C C . LEU A 1 93 ? -21.396 -19.844 -13.138 1.00 91.31 93 LEU A C 1
ATOM 764 O O . LEU A 1 93 ? -21.874 -19.060 -13.960 1.00 91.31 93 LEU A O 1
ATOM 768 N N . GLU A 1 94 ? -21.392 -21.159 -13.347 1.00 91.69 94 GLU A N 1
ATOM 769 C CA . GLU A 1 94 ? -22.058 -21.783 -14.485 1.00 91.69 94 GLU A CA 1
ATOM 770 C C . GLU A 1 94 ? -23.456 -22.249 -14.083 1.00 91.69 94 GLU A C 1
ATOM 772 O O . GLU A 1 94 ? -23.633 -23.312 -13.481 1.00 91.69 94 GLU A O 1
ATOM 777 N N . PHE A 1 95 ? -24.462 -21.463 -14.452 1.00 88.75 95 PHE A N 1
ATOM 778 C CA . PHE A 1 95 ? -25.856 -21.755 -14.143 1.00 88.75 95 PHE A CA 1
ATOM 779 C C . PHE A 1 95 ? -26.397 -22.944 -14.951 1.00 88.75 95 PHE A C 1
ATOM 781 O O . PHE A 1 95 ? -26.146 -23.093 -16.151 1.00 88.75 95 PHE A O 1
ATOM 788 N N . PHE A 1 96 ? -27.143 -23.805 -14.264 1.00 87.19 96 PHE A N 1
ATOM 789 C CA . PHE A 1 96 ? -28.003 -24.827 -14.856 1.00 87.19 96 PHE A CA 1
ATOM 790 C C . PHE A 1 96 ? -29.419 -24.276 -15.096 1.00 87.19 96 PHE A C 1
ATOM 792 O O . PHE A 1 96 ? -30.021 -24.566 -16.129 1.00 87.19 96 PHE A O 1
ATOM 799 N N . ASP A 1 97 ? -29.914 -23.455 -14.164 1.00 88.56 97 ASP A N 1
ATOM 800 C CA . ASP A 1 97 ? -31.171 -22.699 -14.227 1.00 88.56 97 ASP A CA 1
ATOM 801 C C . ASP A 1 97 ? -31.033 -21.361 -13.466 1.00 88.56 97 ASP A C 1
ATOM 803 O O . ASP A 1 97 ? -29.930 -20.999 -13.072 1.00 88.56 97 ASP A O 1
ATOM 807 N N . ASP A 1 98 ? -32.124 -20.620 -13.246 1.00 86.50 98 ASP A N 1
ATOM 808 C CA . ASP A 1 98 ? -32.112 -19.290 -12.601 1.00 86.50 98 ASP A CA 1
ATOM 809 C C . ASP A 1 98 ? -31.669 -19.284 -11.118 1.00 86.50 98 ASP A C 1
ATOM 811 O O . ASP A 1 98 ? -31.501 -18.220 -10.518 1.00 86.50 98 ASP A O 1
ATOM 815 N N . SER A 1 99 ? -31.531 -20.452 -10.492 1.00 89.00 99 SER A N 1
ATOM 816 C CA . SER A 1 99 ? -31.278 -20.611 -9.052 1.00 89.00 99 SER A CA 1
ATOM 817 C C . SER A 1 99 ? -30.242 -21.675 -8.698 1.00 89.00 99 SER A C 1
ATOM 819 O O . SER A 1 99 ? -29.834 -21.757 -7.536 1.00 89.00 99 SER A O 1
ATOM 821 N N . HIS A 1 100 ? -29.805 -22.472 -9.673 1.00 93.75 100 HIS A N 1
ATOM 822 C CA . HIS A 1 100 ? -28.829 -23.531 -9.474 1.00 93.75 100 HIS A CA 1
ATOM 823 C C . HIS A 1 100 ? -27.662 -23.420 -10.438 1.00 93.75 100 HIS A C 1
ATOM 825 O O . HIS A 1 100 ? -27.819 -23.136 -11.628 1.00 93.75 100 HIS A O 1
ATOM 831 N N . ILE A 1 101 ? -26.489 -23.767 -9.927 1.00 94.31 101 ILE A N 1
ATOM 832 C CA . ILE A 1 101 ? -25.246 -23.865 -10.677 1.00 94.31 101 ILE A CA 1
ATOM 833 C C . ILE A 1 101 ? -24.841 -25.331 -10.834 1.00 94.31 101 ILE A C 1
ATOM 835 O O . ILE A 1 101 ? -25.069 -26.167 -9.957 1.00 94.31 101 ILE A O 1
ATOM 839 N N . LYS A 1 102 ? -24.229 -25.648 -11.975 1.00 94.75 102 LYS A N 1
ATOM 840 C CA . LYS A 1 102 ? -23.599 -26.954 -12.245 1.00 94.75 102 LYS A CA 1
ATOM 841 C C . LYS A 1 102 ? -22.095 -26.937 -11.959 1.00 94.75 102 LYS A C 1
ATOM 843 O O . LYS A 1 102 ? -21.514 -27.994 -11.714 1.00 94.75 102 LYS A O 1
ATOM 848 N N . ALA A 1 103 ? -21.474 -25.759 -11.995 1.00 94.88 103 ALA A N 1
ATOM 849 C CA . ALA A 1 103 ? -20.054 -25.573 -11.737 1.00 94.88 103 ALA A CA 1
ATOM 850 C C . ALA A 1 103 ? -19.753 -24.142 -11.278 1.00 94.88 103 ALA A C 1
ATOM 852 O O . ALA A 1 103 ? -20.529 -23.220 -11.537 1.00 94.88 103 ALA A O 1
ATOM 853 N N . CYS A 1 104 ? -18.623 -23.972 -10.605 1.00 94.75 104 CYS A N 1
ATOM 854 C CA . CYS A 1 104 ? -18.028 -22.672 -10.313 1.00 94.75 104 CYS A CA 1
ATOM 855 C C . CYS A 1 104 ? -16.528 -22.826 -10.061 1.00 94.75 104 CYS A C 1
ATOM 857 O O . CYS A 1 104 ? -16.014 -23.939 -9.924 1.00 94.75 104 CYS A O 1
ATOM 859 N N . ASN A 1 105 ? -15.830 -21.703 -9.945 1.00 95.88 105 ASN A N 1
ATOM 860 C CA . ASN A 1 105 ? -14.502 -21.682 -9.352 1.00 95.88 105 ASN A CA 1
ATOM 861 C C . ASN A 1 105 ? -14.618 -21.462 -7.840 1.00 95.88 105 ASN A C 1
ATOM 863 O O . ASN A 1 105 ? -15.487 -20.722 -7.377 1.00 95.88 105 ASN A O 1
ATOM 867 N N . LEU A 1 106 ? -13.744 -22.113 -7.077 1.00 96.94 106 LEU A N 1
ATOM 868 C CA . LEU A 1 106 ? -13.734 -22.127 -5.619 1.00 96.94 106 LEU A CA 1
ATOM 869 C C . LEU A 1 106 ? -12.349 -21.739 -5.100 1.00 96.94 106 LEU A C 1
ATOM 871 O O . LEU A 1 106 ? -11.352 -22.352 -5.487 1.00 96.94 106 LEU A O 1
ATOM 875 N N . VAL A 1 107 ? -12.318 -20.786 -4.166 1.00 97.50 107 VAL A N 1
ATOM 876 C CA . VAL A 1 107 ? -11.123 -20.353 -3.437 1.00 97.50 107 VAL A CA 1
ATOM 877 C C . VAL A 1 107 ? -11.271 -20.610 -1.943 1.00 97.50 107 VAL A C 1
ATOM 879 O O . VAL A 1 107 ? -12.307 -20.304 -1.359 1.00 97.50 107 VAL A O 1
ATOM 882 N N . PHE A 1 108 ? -10.219 -21.130 -1.316 1.00 97.44 108 PHE A N 1
ATOM 883 C CA . PHE A 1 108 ? -10.045 -21.179 0.140 1.00 97.44 108 PHE A CA 1
ATOM 884 C C . PHE A 1 108 ? -8.550 -21.248 0.489 1.00 97.44 108 PHE A C 1
ATOM 886 O O . PHE A 1 108 ? -7.710 -21.472 -0.387 1.00 97.44 108 PHE A O 1
ATOM 893 N N . LEU A 1 109 ? -8.198 -21.070 1.764 1.00 97.19 109 LEU A N 1
ATOM 894 C CA . LEU A 1 109 ? -6.816 -21.202 2.238 1.00 97.19 109 LEU A CA 1
ATOM 895 C C . LEU A 1 109 ? -6.587 -22.544 2.937 1.00 97.19 109 LEU A C 1
ATOM 897 O O . LEU A 1 109 ? -7.429 -23.004 3.706 1.00 97.19 109 LEU A O 1
ATOM 901 N N . ILE A 1 110 ? -5.412 -23.144 2.731 1.00 96.69 110 ILE A N 1
ATOM 902 C CA . ILE A 1 110 ? -4.952 -24.257 3.575 1.00 96.69 110 ILE A CA 1
ATOM 903 C C . ILE A 1 110 ? -4.787 -23.740 5.021 1.00 96.69 110 ILE A C 1
ATOM 905 O O . ILE A 1 110 ? -4.027 -22.784 5.219 1.00 96.69 110 ILE A O 1
ATOM 909 N N . PRO A 1 111 ? -5.421 -24.363 6.035 1.00 93.88 111 PRO A N 1
ATOM 910 C CA . PRO A 1 111 ? -5.313 -23.934 7.431 1.00 93.88 111 PRO A CA 1
ATOM 911 C C . PRO A 1 111 ? -3.877 -23.956 7.974 1.00 93.88 111 PRO A C 1
ATOM 913 O O . PRO A 1 111 ? -3.030 -24.744 7.541 1.00 93.88 111 PRO A O 1
ATOM 916 N N . GLY A 1 112 ? -3.592 -23.121 8.976 1.00 92.00 112 GLY A N 1
ATOM 917 C CA . GLY A 1 112 ? -2.271 -23.059 9.617 1.00 92.00 112 GLY A CA 1
ATOM 918 C C . GLY A 1 112 ? -1.896 -24.335 10.378 1.00 92.00 112 GLY A C 1
ATOM 919 O O . GLY A 1 112 ? -0.719 -24.667 10.533 1.00 92.00 112 GLY A O 1
ATOM 920 N N . GLU A 1 113 ? -2.905 -25.064 10.827 1.00 89.94 113 GLU A N 1
ATOM 921 C CA . GLU A 1 113 ? -2.855 -26.326 11.554 1.00 89.94 113 GLU A CA 1
ATOM 922 C C . GLU A 1 113 ? -2.769 -27.559 10.641 1.00 89.94 113 GLU A C 1
ATOM 924 O O . GLU A 1 113 ? -2.640 -28.676 11.145 1.00 89.94 113 GLU A O 1
ATOM 929 N N . ALA A 1 114 ? -2.769 -27.375 9.313 1.00 92.06 114 ALA A N 1
ATOM 930 C CA . ALA A 1 114 ? -2.664 -28.464 8.346 1.00 92.06 114 ALA A CA 1
ATOM 931 C C . ALA A 1 114 ? -1.453 -29.375 8.625 1.00 92.06 114 ALA A C 1
ATOM 933 O O . ALA A 1 114 ? -0.326 -28.919 8.896 1.00 92.06 114 ALA A O 1
ATOM 934 N N . ASN A 1 115 ? -1.696 -30.687 8.572 1.00 89.81 115 ASN A N 1
ATOM 935 C CA . ASN A 1 115 ? -0.775 -31.729 9.025 1.00 89.81 115 ASN A CA 1
ATOM 936 C C . ASN A 1 115 ? -0.454 -32.782 7.947 1.00 89.81 115 ASN A C 1
ATOM 938 O O . ASN A 1 115 ? 0.317 -33.708 8.213 1.00 89.81 115 ASN A O 1
ATOM 942 N N . GLY A 1 116 ? -0.995 -32.625 6.737 1.00 91.94 116 GLY A N 1
ATOM 943 C CA . GLY A 1 116 ? -0.764 -33.505 5.590 1.00 91.94 116 GLY A CA 1
ATOM 944 C C . GLY A 1 116 ? -1.658 -34.741 5.560 1.00 91.94 116 GLY A C 1
ATOM 945 O O . GLY A 1 116 ? -1.552 -35.541 4.631 1.00 91.94 116 GLY A O 1
ATOM 946 N N . LYS A 1 117 ? -2.506 -34.939 6.573 1.00 91.75 117 LYS A N 1
ATOM 947 C CA . LYS A 1 117 ? -3.446 -36.067 6.667 1.00 91.75 117 LYS A CA 1
ATOM 948 C C . LYS A 1 117 ? -4.897 -35.620 6.628 1.00 91.75 117 LYS A C 1
ATOM 950 O O . LYS A 1 117 ? -5.773 -36.476 6.498 1.00 91.75 117 LYS A O 1
ATOM 955 N N . GLU A 1 118 ? -5.144 -34.323 6.769 1.00 93.62 118 GLU A N 1
ATOM 956 C CA . GLU A 1 118 ? -6.486 -33.780 6.715 1.00 93.62 118 GLU A CA 1
ATOM 957 C C . GLU A 1 118 ? -7.107 -33.928 5.321 1.00 93.62 118 GLU A C 1
ATOM 959 O O . GLU A 1 118 ? -6.414 -33.983 4.299 1.00 93.62 118 GLU A O 1
ATOM 964 N N . LYS A 1 119 ? -8.435 -34.006 5.285 1.00 95.75 119 LYS A N 1
ATOM 965 C CA . LYS A 1 119 ? -9.225 -34.069 4.053 1.00 95.75 119 LYS A CA 1
ATOM 966 C C . LYS A 1 119 ? -10.065 -32.821 3.900 1.00 95.75 119 LYS A C 1
ATOM 968 O O . LYS A 1 119 ? -10.522 -32.267 4.890 1.00 95.75 119 LYS A O 1
ATOM 973 N N . TYR A 1 120 ? -10.319 -32.435 2.658 1.00 97.00 120 TYR A N 1
ATOM 974 C CA . TYR A 1 120 ? -11.101 -31.252 2.327 1.00 97.00 120 TYR A CA 1
ATOM 975 C C . TYR A 1 120 ? -12.377 -31.672 1.613 1.00 97.00 120 TYR A C 1
ATOM 977 O O . TYR A 1 120 ? -12.371 -32.588 0.788 1.00 97.00 120 TYR A O 1
ATOM 985 N N . TYR A 1 121 ? -13.475 -31.001 1.923 1.00 96.94 121 TYR A N 1
ATOM 986 C CA . TYR A 1 121 ? -14.779 -31.279 1.351 1.00 96.94 121 TYR A CA 1
ATOM 987 C C . TYR A 1 121 ? -15.481 -29.983 0.983 1.00 96.94 121 TYR A C 1
ATOM 989 O O . TYR A 1 121 ? -15.420 -29.007 1.725 1.00 96.94 121 TYR A O 1
ATOM 997 N N . VAL A 1 122 ? -16.203 -30.012 -0.131 1.00 97.25 122 VAL A N 1
ATOM 998 C CA . VAL A 1 122 ? -17.253 -29.043 -0.421 1.00 97.25 122 VAL A CA 1
ATOM 999 C C . VAL A 1 122 ? -18.593 -29.646 -0.011 1.00 97.25 122 VAL A C 1
ATOM 1001 O O . VAL A 1 122 ? -18.928 -30.770 -0.404 1.00 97.25 122 VAL A O 1
ATOM 1004 N N . LEU A 1 123 ? -19.326 -28.919 0.826 1.00 96.75 123 LEU A N 1
ATOM 1005 C CA . LEU A 1 123 ? -20.691 -29.227 1.232 1.00 96.75 123 LEU A CA 1
ATOM 1006 C C . LEU A 1 123 ? -21.634 -28.195 0.610 1.00 96.75 123 LEU A C 1
ATOM 1008 O O . LEU A 1 123 ? -21.271 -27.026 0.490 1.00 96.75 123 LEU A O 1
ATOM 1012 N N . TYR A 1 124 ? -22.812 -28.627 0.167 1.00 96.44 124 TYR A N 1
ATOM 1013 C CA . TYR A 1 124 ? -23.798 -27.760 -0.483 1.00 96.44 124 TYR A CA 1
ATOM 1014 C C . TYR A 1 124 ? -25.206 -28.367 -0.428 1.00 96.44 124 TYR A C 1
ATOM 1016 O O . TYR A 1 124 ? -25.390 -29.522 -0.035 1.00 96.44 124 TYR A O 1
ATOM 1024 N N . ASP A 1 125 ? -26.187 -27.568 -0.835 1.00 96.06 125 ASP A N 1
ATOM 1025 C CA . ASP A 1 125 ? -27.616 -27.893 -0.863 1.00 96.06 125 ASP A CA 1
ATOM 1026 C C . ASP A 1 125 ? -28.219 -27.516 -2.226 1.00 96.06 125 ASP A C 1
ATOM 1028 O O . ASP A 1 125 ? -27.693 -26.627 -2.909 1.00 96.06 125 ASP A O 1
ATOM 1032 N N . ASP A 1 126 ? -29.302 -28.186 -2.615 1.00 93.44 126 ASP A N 1
ATOM 1033 C CA . ASP A 1 126 ? -30.136 -27.839 -3.773 1.00 93.44 126 ASP A CA 1
ATOM 1034 C C . ASP A 1 126 ? -31.291 -26.901 -3.386 1.00 93.44 126 ASP A C 1
ATOM 1036 O O . ASP A 1 126 ? -31.980 -26.367 -4.246 1.00 93.44 126 ASP A O 1
ATOM 1040 N N . SER A 1 127 ? -31.481 -26.644 -2.097 1.00 93.88 127 SER A N 1
ATOM 1041 C CA . SER A 1 127 ? -32.450 -25.699 -1.564 1.00 93.88 127 SER A CA 1
ATOM 1042 C C . SER A 1 127 ? -31.800 -24.393 -1.097 1.00 93.88 127 SER A C 1
ATOM 1044 O O . SER A 1 127 ? -30.585 -24.282 -0.928 1.00 93.88 127 SER A O 1
ATOM 1046 N N . GLU A 1 128 ? -32.629 -23.362 -0.918 1.00 93.19 128 GLU A N 1
ATOM 1047 C CA . GLU A 1 128 ? -32.177 -22.049 -0.461 1.00 93.19 128 GLU A CA 1
ATOM 1048 C C . GLU A 1 128 ? -31.612 -22.113 0.962 1.00 93.19 128 GLU A C 1
ATOM 1050 O O . GLU A 1 128 ? -32.303 -22.484 1.912 1.00 93.19 128 GLU A O 1
ATOM 1055 N N . THR A 1 129 ? -30.358 -21.687 1.109 1.00 90.25 129 THR A N 1
ATOM 1056 C CA . THR A 1 129 ? -29.650 -21.631 2.391 1.00 90.25 129 THR A CA 1
ATOM 1057 C C . THR A 1 129 ? -29.304 -20.190 2.763 1.00 90.25 129 THR A C 1
ATOM 1059 O O . THR A 1 129 ? -29.140 -19.347 1.877 1.00 90.25 129 THR A O 1
ATOM 1062 N N . PRO A 1 130 ? -29.087 -19.883 4.054 1.00 89.12 130 PRO A N 1
ATOM 1063 C CA . PRO A 1 130 ? -28.468 -18.620 4.443 1.00 89.12 130 PRO A CA 1
ATOM 1064 C C . PRO A 1 130 ? -27.131 -18.397 3.710 1.00 89.12 130 PRO A C 1
ATOM 1066 O O . PRO A 1 130 ? -26.406 -19.368 3.465 1.00 89.12 130 PRO A O 1
ATOM 1069 N N . PRO A 1 131 ? -26.774 -17.147 3.368 1.00 87.44 131 PRO A N 1
ATOM 1070 C CA . PRO A 1 131 ? -25.470 -16.848 2.786 1.00 87.44 131 PRO A CA 1
ATOM 1071 C C . PRO A 1 131 ? -24.334 -17.160 3.773 1.00 87.44 131 PRO A C 1
ATOM 1073 O O . PRO A 1 131 ? -24.561 -17.153 4.990 1.00 87.44 131 PRO A O 1
ATOM 1076 N N . PRO A 1 132 ? -23.114 -17.447 3.285 1.00 87.88 132 PRO A N 1
ATOM 1077 C CA . PRO A 1 132 ? -21.956 -17.540 4.162 1.00 87.88 132 PRO A CA 1
ATOM 1078 C C . PRO A 1 132 ? -21.716 -16.190 4.846 1.00 87.88 132 PRO A C 1
ATOM 1080 O O . PRO A 1 132 ? -21.843 -15.135 4.230 1.00 87.88 132 PRO A O 1
ATOM 1083 N N . ASN A 1 133 ? -21.369 -16.220 6.131 1.00 88.69 133 ASN A N 1
ATOM 1084 C CA . ASN A 1 133 ? -21.069 -15.021 6.916 1.00 88.69 133 ASN A CA 1
ATOM 1085 C C . ASN A 1 133 ? -19.557 -14.912 7.154 1.00 88.69 133 ASN A C 1
ATOM 1087 O O . ASN A 1 133 ? -19.106 -14.884 8.301 1.00 88.69 133 ASN A O 1
ATOM 1091 N N . TYR A 1 134 ? -18.780 -14.947 6.070 1.00 92.12 134 TYR A N 1
ATOM 1092 C CA . TYR A 1 134 ? -17.326 -14.815 6.136 1.00 92.12 134 TYR A CA 1
ATOM 1093 C C . TYR A 1 134 ? -16.919 -13.340 6.214 1.00 92.12 134 TYR A C 1
ATOM 1095 O O . TYR A 1 134 ? -17.581 -12.491 5.610 1.00 92.12 134 TYR A O 1
ATOM 1103 N N . PRO A 1 135 ? -15.854 -13.015 6.963 1.00 91.31 135 PRO A N 1
ATOM 1104 C CA . PRO A 1 135 ? -15.277 -11.680 6.944 1.00 91.31 135 PRO A CA 1
ATOM 1105 C C . PRO A 1 135 ? -14.762 -11.340 5.544 1.00 91.31 135 PRO A C 1
ATOM 1107 O O . PRO A 1 135 ? -14.237 -12.192 4.828 1.00 91.31 135 PRO A O 1
ATOM 1110 N N . ASP A 1 136 ? -14.912 -10.074 5.175 1.00 91.62 136 ASP A N 1
ATOM 1111 C CA . ASP A 1 136 ? -14.327 -9.532 3.960 1.00 91.62 136 ASP A CA 1
ATOM 1112 C C . ASP A 1 136 ? -12.913 -9.023 4.258 1.00 91.62 136 ASP A C 1
ATOM 1114 O O . ASP A 1 136 ? -12.737 -7.975 4.887 1.00 91.62 136 ASP A O 1
ATOM 1118 N N . HIS A 1 137 ? -11.906 -9.815 3.886 1.00 96.44 137 HIS A N 1
ATOM 1119 C CA . HIS A 1 137 ? -10.508 -9.501 4.175 1.00 96.44 137 HIS A CA 1
ATOM 1120 C C . HIS A 1 137 ? -9.886 -8.559 3.148 1.00 96.44 137 HIS A C 1
ATOM 1122 O O . HIS A 1 137 ? -8.872 -7.920 3.449 1.00 96.44 137 HIS A O 1
ATOM 1128 N N . LEU A 1 138 ? -10.447 -8.486 1.940 1.00 96.94 138 LEU A N 1
ATOM 1129 C CA . LEU A 1 138 ? -9.810 -7.877 0.783 1.00 96.94 138 LEU A CA 1
ATOM 1130 C C . LEU A 1 138 ? -10.679 -6.786 0.171 1.00 96.94 138 LEU A C 1
ATOM 1132 O O . LEU A 1 138 ? -11.862 -6.972 -0.054 1.00 96.94 138 LEU A O 1
ATOM 1136 N N . ILE A 1 139 ? -10.067 -5.652 -0.162 1.00 95.31 139 ILE A N 1
ATOM 1137 C CA . ILE A 1 139 ? -10.753 -4.554 -0.852 1.00 95.31 139 ILE A CA 1
ATOM 1138 C C . ILE A 1 139 ? -9.896 -4.085 -2.027 1.00 95.31 139 ILE A C 1
ATOM 1140 O O . ILE A 1 139 ? -8.680 -3.895 -1.891 1.00 95.31 139 ILE A O 1
ATOM 1144 N N . VAL A 1 140 ? -10.535 -3.859 -3.177 1.00 95.19 140 VAL A N 1
ATOM 1145 C CA . VAL A 1 140 ? -9.930 -3.216 -4.349 1.00 95.19 140 VAL A CA 1
ATOM 1146 C C . VAL A 1 140 ? -10.542 -1.844 -4.608 1.00 95.19 140 VAL A C 1
ATOM 1148 O O . VAL A 1 140 ? -11.755 -1.668 -4.623 1.00 95.19 140 VAL A O 1
ATOM 1151 N N . GLU A 1 141 ? -9.697 -0.847 -4.868 1.00 93.06 141 GLU A N 1
ATOM 1152 C CA . GLU A 1 141 ? -10.152 0.484 -5.279 1.00 93.06 141 GLU A CA 1
ATOM 1153 C C . GLU A 1 141 ? -9.461 0.932 -6.569 1.00 93.06 141 GLU A C 1
ATOM 1155 O O . GLU A 1 141 ? -8.232 0.934 -6.653 1.00 93.06 141 GLU A O 1
ATOM 1160 N N . ASP A 1 142 ? -10.226 1.400 -7.558 1.00 91.31 142 ASP A N 1
ATOM 1161 C CA . ASP A 1 142 ? -9.684 2.151 -8.697 1.00 91.31 142 ASP A CA 1
ATOM 1162 C C . ASP A 1 142 ? -9.514 3.631 -8.333 1.00 91.31 142 ASP A C 1
ATOM 1164 O O . ASP A 1 142 ? -10.491 4.378 -8.183 1.00 91.31 142 ASP A O 1
ATOM 1168 N N . THR A 1 143 ? -8.262 4.069 -8.217 1.00 90.38 143 THR A N 1
ATOM 1169 C CA . THR A 1 143 ? -7.896 5.392 -7.701 1.00 90.38 143 THR A CA 1
ATOM 1170 C C . THR A 1 143 ? -6.773 6.038 -8.523 1.00 90.38 143 THR A C 1
ATOM 1172 O O . THR A 1 143 ? -6.267 5.489 -9.504 1.00 90.38 143 THR A O 1
ATOM 1175 N N . HIS A 1 144 ? -6.417 7.263 -8.148 1.00 92.00 144 HIS A N 1
ATOM 1176 C CA . HIS A 1 144 ? -5.368 8.071 -8.752 1.00 92.00 144 HIS A CA 1
ATOM 1177 C C . HIS A 1 144 ? -4.356 8.516 -7.689 1.00 92.00 144 HIS A C 1
ATOM 1179 O O . HIS A 1 144 ? -4.738 8.784 -6.548 1.00 92.00 144 HIS A O 1
ATOM 1185 N N . TYR A 1 145 ? -3.074 8.599 -8.046 1.00 92.00 145 TYR A N 1
ATOM 1186 C CA . TYR A 1 145 ? -2.032 9.171 -7.192 1.00 92.00 145 TYR A CA 1
ATOM 1187 C C . TYR A 1 145 ? -1.354 10.340 -7.896 1.00 92.00 145 TYR A C 1
ATOM 1189 O O . TYR A 1 145 ? -0.824 10.173 -8.993 1.00 92.00 145 TYR A O 1
ATOM 1197 N N . PHE A 1 146 ? -1.319 11.494 -7.223 1.00 91.94 146 PHE A N 1
ATOM 1198 C CA . PHE A 1 146 ? -0.579 12.669 -7.673 1.00 91.94 146 PHE A CA 1
ATOM 1199 C C . PHE A 1 146 ? 0.332 13.219 -6.570 1.00 91.94 146 PHE A C 1
ATOM 1201 O O . PHE A 1 146 ? -0.127 13.646 -5.503 1.00 91.94 146 PHE A O 1
ATOM 1208 N N . TYR A 1 147 ? 1.629 13.267 -6.859 1.00 89.75 147 TYR A N 1
ATOM 1209 C CA . TYR A 1 147 ? 2.657 13.829 -5.992 1.00 89.75 147 TYR A CA 1
ATOM 1210 C C . TYR A 1 147 ? 3.737 14.540 -6.811 1.00 89.75 147 TYR A C 1
ATOM 1212 O O . TYR A 1 147 ? 4.405 13.929 -7.641 1.00 89.75 147 TYR A O 1
ATOM 1220 N N . GLU A 1 148 ? 3.941 15.835 -6.566 1.00 87.25 148 GLU A N 1
ATOM 1221 C CA . GLU A 1 148 ? 4.954 16.650 -7.257 1.00 87.25 148 GLU A CA 1
ATOM 1222 C C . GLU A 1 148 ? 5.843 17.395 -6.241 1.00 87.25 148 GLU A C 1
ATOM 1224 O O . GLU A 1 148 ? 5.667 18.596 -6.005 1.00 87.25 148 GLU A O 1
ATOM 1229 N N . PRO A 1 149 ? 6.795 16.712 -5.574 1.00 79.94 149 PRO A N 1
ATOM 1230 C CA . PRO A 1 149 ? 7.620 17.327 -4.530 1.00 79.94 149 PRO A CA 1
ATOM 1231 C C . PRO A 1 149 ? 8.527 18.431 -5.067 1.00 79.94 149 PRO A C 1
ATOM 1233 O O . PRO A 1 149 ? 8.756 19.440 -4.397 1.00 79.94 149 PRO A O 1
ATOM 1236 N N . ILE A 1 150 ? 9.021 18.262 -6.290 1.00 76.81 150 ILE A N 1
ATOM 1237 C CA . ILE A 1 150 ? 9.850 19.224 -7.008 1.00 76.81 150 ILE A CA 1
ATOM 1238 C C . ILE A 1 150 ? 9.113 19.540 -8.308 1.00 76.81 150 ILE A C 1
ATOM 1240 O O . ILE A 1 150 ? 8.702 18.628 -9.011 1.00 76.81 150 ILE A O 1
ATOM 1244 N N . SER A 1 151 ? 8.954 20.827 -8.628 1.00 70.06 151 SER A N 1
ATOM 1245 C CA . SER A 1 151 ? 8.270 21.267 -9.856 1.00 70.06 151 SER A CA 1
ATOM 1246 C C . SER A 1 151 ? 8.838 20.545 -11.090 1.00 70.06 151 SER A C 1
ATOM 1248 O O . SER A 1 151 ? 10.055 20.531 -11.277 1.00 70.06 151 SER A O 1
ATOM 1250 N N . GLY A 1 152 ? 7.982 19.939 -11.910 1.00 67.12 152 GLY A N 1
ATOM 1251 C CA . GLY A 1 152 ? 8.334 19.135 -13.088 1.00 67.12 152 GLY A CA 1
ATOM 1252 C C . GLY A 1 152 ? 8.724 17.677 -12.802 1.00 67.12 152 GLY A C 1
ATOM 1253 O O . GLY A 1 152 ? 8.804 16.888 -13.735 1.00 67.12 152 GLY A O 1
ATOM 1254 N N . GLN A 1 153 ? 8.940 17.296 -11.541 1.00 74.19 153 GLN A N 1
ATOM 1255 C CA . GLN A 1 153 ? 9.231 15.923 -11.115 1.00 74.19 153 GLN A CA 1
ATOM 1256 C C . GLN A 1 153 ? 8.003 15.358 -10.403 1.00 74.19 153 GLN A C 1
ATOM 1258 O O . GLN A 1 153 ? 7.841 15.520 -9.191 1.00 74.19 153 GLN A O 1
ATOM 1263 N N . LYS A 1 154 ? 7.116 14.736 -11.183 1.00 80.38 154 LYS A N 1
ATOM 1264 C CA . LYS A 1 154 ? 5.821 14.235 -10.712 1.00 80.38 154 LYS A CA 1
ATOM 1265 C C . LYS A 1 154 ? 5.749 12.712 -10.691 1.00 80.38 154 LYS A C 1
ATOM 1267 O O . LYS A 1 154 ? 6.380 12.016 -11.489 1.00 80.38 154 LYS A O 1
ATOM 1272 N N . MET A 1 155 ? 4.925 12.226 -9.783 1.00 88.44 155 MET A N 1
ATOM 1273 C CA . MET A 1 155 ? 4.343 10.895 -9.765 1.00 88.44 155 MET A CA 1
ATOM 1274 C C . MET A 1 155 ? 2.851 11.103 -10.001 1.00 88.44 155 MET A C 1
ATOM 1276 O O . MET A 1 155 ? 2.203 11.780 -9.209 1.00 88.44 155 MET A O 1
ATOM 1280 N N . ASP A 1 156 ? 2.357 10.626 -11.133 1.00 90.81 156 ASP A N 1
ATOM 1281 C CA . ASP A 1 156 ? 1.023 10.923 -11.658 1.00 90.81 156 ASP A CA 1
ATOM 1282 C C . ASP A 1 156 ? 0.539 9.685 -12.412 1.00 90.81 156 ASP A C 1
ATOM 1284 O O . ASP A 1 156 ? 0.956 9.443 -13.549 1.00 90.81 156 ASP A O 1
ATOM 1288 N N . PHE A 1 157 ? -0.238 8.837 -11.739 1.00 93.81 157 PHE A N 1
ATOM 1289 C CA . PHE A 1 157 ? -0.674 7.561 -12.300 1.00 93.81 157 PHE A CA 1
ATOM 1290 C C . PHE A 1 157 ? -2.004 7.069 -11.728 1.00 93.81 157 PHE A C 1
ATOM 1292 O O . PHE A 1 157 ? -2.354 7.316 -10.572 1.00 93.81 157 PHE A O 1
ATOM 1299 N N . ASP A 1 158 ? -2.728 6.328 -12.562 1.00 94.00 158 ASP A N 1
ATOM 1300 C CA . ASP A 1 158 ? -3.925 5.583 -12.176 1.00 94.00 158 ASP A CA 1
ATOM 1301 C C . ASP A 1 158 ? -3.523 4.176 -11.730 1.00 94.00 158 ASP A C 1
ATOM 1303 O O . ASP A 1 158 ? -2.636 3.562 -12.334 1.00 94.00 158 ASP A O 1
ATOM 1307 N N . TYR A 1 159 ? -4.157 3.649 -10.684 1.00 95.88 159 TYR A N 1
ATOM 1308 C CA . TYR A 1 159 ? -3.814 2.335 -10.145 1.00 95.88 159 TYR A CA 1
ATOM 1309 C C . TYR A 1 159 ? -4.989 1.660 -9.435 1.00 95.88 159 TYR A C 1
ATOM 1311 O O . TYR A 1 159 ? -5.883 2.323 -8.906 1.00 95.88 159 TYR A O 1
ATOM 1319 N N . TYR A 1 160 ? -4.945 0.327 -9.390 1.00 97.06 160 TYR A N 1
ATOM 1320 C CA . TYR A 1 160 ? -5.755 -0.458 -8.462 1.00 97.06 160 TYR A CA 1
ATOM 1321 C C . TYR A 1 160 ? -5.041 -0.548 -7.116 1.00 97.06 160 TYR A C 1
ATOM 1323 O O . TYR A 1 160 ? -3.911 -1.034 -7.046 1.00 97.06 160 TYR A O 1
ATOM 1331 N N . LYS A 1 161 ? -5.680 -0.067 -6.053 1.00 97.06 161 LYS A N 1
ATOM 1332 C CA . LYS A 1 161 ? -5.210 -0.195 -4.673 1.00 97.06 161 LYS A CA 1
ATOM 1333 C C . LYS A 1 161 ? -5.751 -1.495 -4.092 1.00 97.06 161 LYS A C 1
ATOM 1335 O O . LYS A 1 161 ? -6.960 -1.685 -4.091 1.00 97.06 161 LYS A O 1
ATOM 1340 N N . ILE A 1 162 ? -4.863 -2.349 -3.594 1.00 98.00 162 ILE A N 1
ATOM 1341 C CA . ILE A 1 162 ? -5.212 -3.609 -2.931 1.00 98.00 162 ILE A CA 1
ATOM 1342 C C . ILE A 1 162 ? -5.016 -3.440 -1.429 1.00 98.00 162 ILE A C 1
ATOM 1344 O O . ILE A 1 162 ? -3.903 -3.139 -0.975 1.00 98.00 162 ILE A O 1
ATOM 1348 N N . ILE A 1 163 ? -6.092 -3.629 -0.675 1.00 97.69 163 ILE A N 1
ATOM 1349 C CA . ILE A 1 163 ? -6.138 -3.506 0.779 1.00 97.69 163 ILE A CA 1
ATOM 1350 C C . ILE A 1 163 ? -6.438 -4.884 1.363 1.00 97.69 163 ILE A C 1
ATOM 1352 O O . ILE A 1 163 ? -7.342 -5.567 0.896 1.00 97.69 163 ILE A O 1
ATOM 1356 N N . GLU A 1 164 ? -5.684 -5.273 2.383 1.00 97.25 164 GLU A N 1
ATOM 1357 C CA . GLU A 1 164 ? -5.912 -6.479 3.172 1.00 97.25 164 GLU A CA 1
ATOM 1358 C C . GLU A 1 164 ? -6.019 -6.097 4.649 1.00 97.25 164 GLU A C 1
ATOM 1360 O O . GLU A 1 164 ? -5.101 -5.468 5.183 1.00 97.25 164 GLU A O 1
ATOM 1365 N N . ASP A 1 165 ? -7.129 -6.446 5.303 1.00 94.81 165 ASP A N 1
ATOM 1366 C CA . ASP A 1 165 ? -7.369 -6.186 6.733 1.00 94.81 165 ASP A CA 1
ATOM 1367 C C . ASP A 1 165 ? -7.076 -4.725 7.152 1.00 94.81 165 ASP A C 1
ATOM 1369 O O . ASP A 1 165 ? -6.517 -4.443 8.214 1.00 94.81 165 ASP A O 1
ATOM 1373 N N . GLY A 1 166 ? -7.430 -3.767 6.287 1.00 93.44 166 GLY A N 1
ATOM 1374 C CA . GLY A 1 166 ? -7.214 -2.328 6.501 1.00 93.44 166 GLY A CA 1
ATOM 1375 C C . GLY A 1 166 ? -5.808 -1.809 6.164 1.00 93.44 166 GLY A C 1
ATOM 1376 O O . GLY A 1 166 ? -5.555 -0.609 6.302 1.00 93.44 166 GLY A O 1
ATOM 1377 N N . TYR A 1 167 ? -4.899 -2.663 5.690 1.00 96.19 167 TYR A N 1
ATOM 1378 C CA . TYR A 1 167 ? -3.556 -2.282 5.254 1.00 96.19 167 TYR A CA 1
ATOM 1379 C C . TYR A 1 167 ? -3.408 -2.343 3.738 1.00 96.19 167 TYR A C 1
ATOM 1381 O O . TYR A 1 167 ? -3.779 -3.312 3.087 1.00 96.19 167 TYR A O 1
ATOM 1389 N N . ILE A 1 168 ? -2.795 -1.318 3.160 1.00 96.88 168 ILE A N 1
ATOM 1390 C CA . ILE A 1 168 ? -2.523 -1.240 1.729 1.00 96.88 168 ILE A CA 1
ATOM 1391 C C . ILE A 1 168 ? -1.297 -2.096 1.418 1.00 96.88 168 ILE A C 1
ATOM 1393 O O . ILE A 1 168 ? -0.191 -1.808 1.884 1.00 96.88 168 ILE A O 1
ATOM 1397 N N . ILE A 1 169 ? -1.484 -3.140 0.612 1.00 97.50 169 ILE A N 1
ATOM 1398 C CA . ILE A 1 169 ? -0.425 -4.097 0.270 1.00 97.50 169 ILE A CA 1
ATOM 1399 C C . ILE A 1 169 ? 0.244 -3.719 -1.049 1.00 97.50 169 ILE A C 1
ATOM 1401 O O . ILE A 1 169 ? 1.477 -3.641 -1.115 1.00 97.50 169 ILE A O 1
ATOM 1405 N N . TYR A 1 170 ? -0.569 -3.456 -2.077 1.00 98.19 170 TYR A N 1
ATOM 1406 C CA . TYR A 1 170 ? -0.116 -3.192 -3.440 1.00 98.19 170 TYR A CA 1
ATOM 1407 C C . TYR A 1 170 ? -0.858 -2.022 -4.092 1.00 98.19 170 TYR A C 1
ATOM 1409 O O . TYR A 1 170 ? -2.047 -1.811 -3.857 1.00 98.19 170 TYR A O 1
ATOM 1417 N N . GLY A 1 171 ? -0.159 -1.303 -4.971 1.00 97.81 171 GLY A N 1
ATOM 1418 C CA . GLY A 1 171 ? -0.771 -0.518 -6.043 1.00 97.81 171 GLY A CA 1
ATOM 1419 C C . GLY A 1 171 ? -0.399 -1.095 -7.403 1.00 97.81 171 GLY A C 1
ATOM 1420 O O . GLY A 1 171 ? 0.785 -1.192 -7.707 1.00 97.81 171 GLY A O 1
ATOM 1421 N N . ILE A 1 172 ? -1.378 -1.478 -8.218 1.00 98.31 172 ILE A N 1
ATOM 1422 C CA . ILE A 1 172 ? -1.157 -2.020 -9.566 1.00 98.31 172 ILE A CA 1
ATOM 1423 C C . ILE A 1 172 ? -1.405 -0.900 -10.574 1.00 98.31 172 ILE A C 1
ATOM 1425 O O . ILE A 1 172 ? -2.550 -0.528 -10.839 1.00 98.31 172 ILE A O 1
ATOM 1429 N N . CYS A 1 173 ? -0.327 -0.330 -11.101 1.00 97.69 173 CYS A N 1
ATOM 1430 C CA . CYS A 1 173 ? -0.367 0.826 -11.981 1.00 97.69 173 CYS A CA 1
ATOM 1431 C C . CYS A 1 173 ? -0.952 0.472 -13.352 1.00 97.69 173 CYS A C 1
ATOM 1433 O O . CYS A 1 173 ? -0.477 -0.415 -14.064 1.00 97.69 173 CYS A O 1
ATOM 1435 N N . GLN A 1 174 ? -1.975 1.225 -13.734 1.00 95.75 174 GLN A N 1
ATOM 1436 C CA . GLN A 1 174 ? -2.693 1.086 -14.993 1.00 95.75 174 GLN A CA 1
ATOM 1437 C C . GLN A 1 174 ? -1.976 1.886 -16.079 1.00 95.75 174 GLN A C 1
ATOM 1439 O O . GLN A 1 174 ? -1.566 1.329 -17.092 1.00 95.75 174 GLN A O 1
ATOM 1444 N N . LYS A 1 175 ? -1.763 3.182 -15.842 1.00 94.31 175 LYS A N 1
ATOM 1445 C CA . LYS A 1 175 ? -1.060 4.113 -16.734 1.00 94.31 175 LYS A CA 1
ATOM 1446 C C . LYS A 1 175 ? -0.531 5.304 -15.947 1.00 94.31 175 LYS A C 1
ATOM 1448 O O . LYS A 1 175 ? -0.994 5.567 -14.840 1.00 94.31 175 LYS A O 1
ATOM 1453 N N . GLY A 1 176 ? 0.368 6.061 -16.562 1.00 92.44 176 GLY A N 1
ATOM 1454 C CA . GLY A 1 176 ? 0.913 7.291 -16.000 1.00 92.44 176 GLY A CA 1
ATOM 1455 C C . GLY A 1 176 ? 2.424 7.235 -15.864 1.00 92.44 176 GLY A C 1
ATOM 1456 O O . GLY A 1 176 ? 3.093 6.441 -16.532 1.00 92.44 176 GLY A O 1
ATOM 1457 N N . VAL A 1 177 ? 2.958 8.103 -15.010 1.00 87.94 177 VAL A N 1
ATOM 1458 C CA . VAL A 1 177 ? 4.395 8.334 -14.880 1.00 87.94 177 VAL A CA 1
ATOM 1459 C C . VAL A 1 177 ? 4.857 8.372 -13.428 1.00 87.94 177 VAL A C 1
ATOM 1461 O O . VAL A 1 177 ? 4.194 8.928 -12.554 1.00 87.94 177 VAL A O 1
ATOM 1464 N N . LEU A 1 178 ? 6.047 7.835 -13.180 1.00 85.44 178 LEU A N 1
ATOM 1465 C CA . LEU A 1 178 ? 6.783 7.943 -11.926 1.00 85.44 178 LEU A CA 1
ATOM 1466 C C . LEU A 1 178 ? 8.144 8.555 -12.241 1.00 85.44 178 LEU A C 1
ATOM 1468 O O . LEU A 1 178 ? 8.998 7.906 -12.838 1.00 85.44 178 LEU A O 1
ATOM 1472 N N . LEU A 1 179 ? 8.328 9.827 -11.872 1.00 77.56 179 LEU A N 1
ATOM 1473 C CA . LEU A 1 179 ? 9.570 10.579 -12.106 1.00 77.56 179 LEU A CA 1
ATOM 1474 C C . LEU A 1 179 ? 10.024 10.549 -13.581 1.00 77.56 179 LEU A C 1
ATOM 1476 O O . LEU A 1 179 ? 11.205 10.409 -13.883 1.00 77.56 179 LEU A O 1
ATOM 1480 N N . GLY A 1 180 ? 9.061 10.663 -14.503 1.00 73.94 180 GLY A N 1
ATOM 1481 C CA . GLY A 1 180 ? 9.293 10.646 -15.953 1.00 73.94 180 GLY A CA 1
ATOM 1482 C C . GLY A 1 180 ? 9.318 9.251 -16.592 1.00 73.94 180 GLY A C 1
ATOM 1483 O O . GLY A 1 180 ? 9.267 9.149 -17.817 1.00 73.94 180 GLY A O 1
ATOM 1484 N N . GLU A 1 181 ? 9.333 8.181 -15.796 1.00 82.56 181 GLU A N 1
ATOM 1485 C CA . GLU A 1 181 ? 9.277 6.805 -16.293 1.00 82.56 181 GLU A CA 1
ATOM 1486 C C . GLU A 1 181 ? 7.838 6.296 -16.381 1.00 82.56 181 GLU A C 1
ATOM 1488 O O . GLU A 1 181 ? 7.013 6.605 -15.524 1.00 82.56 181 GLU A O 1
ATOM 1493 N N . GLY A 1 182 ? 7.524 5.518 -17.419 1.00 89.56 182 GLY A N 1
ATOM 1494 C CA . GLY A 1 182 ? 6.193 4.928 -17.576 1.00 89.56 182 GLY A CA 1
ATOM 1495 C C . GLY A 1 182 ? 5.984 3.780 -16.596 1.00 89.56 182 GLY A C 1
ATOM 1496 O O . GLY A 1 182 ? 6.897 2.984 -16.384 1.00 89.56 182 GLY A O 1
ATOM 1497 N N . VAL A 1 183 ? 4.790 3.690 -16.008 1.00 93.94 183 VAL A N 1
ATOM 1498 C CA . VAL A 1 183 ? 4.483 2.699 -14.960 1.00 93.94 183 VAL A CA 1
ATOM 1499 C C . VAL A 1 183 ? 3.340 1.746 -15.292 1.00 93.94 183 VAL A C 1
ATOM 1501 O O . VAL A 1 183 ? 2.872 1.040 -14.407 1.00 93.94 183 VAL A O 1
ATOM 1504 N N . SER A 1 184 ? 2.863 1.696 -16.535 1.00 96.56 184 SER A N 1
ATOM 1505 C CA . SER A 1 184 ? 1.824 0.725 -16.896 1.00 96.56 184 SER A CA 1
ATOM 1506 C C . SER A 1 184 ? 2.303 -0.707 -16.620 1.00 96.56 184 SER A C 1
ATOM 1508 O O . SER A 1 184 ? 3.434 -1.057 -16.960 1.00 96.56 184 SER A O 1
ATOM 1510 N N . HIS A 1 185 ? 1.442 -1.517 -15.995 1.00 97.75 185 HIS A N 1
ATOM 1511 C CA . HIS A 1 185 ? 1.721 -2.882 -15.524 1.00 97.75 185 HIS A CA 1
ATOM 1512 C C . HIS A 1 185 ? 2.767 -3.008 -14.403 1.00 97.75 185 HIS A C 1
ATOM 1514 O O . HIS A 1 185 ? 3.256 -4.113 -14.141 1.00 97.75 185 HIS A O 1
ATOM 1520 N N . THR A 1 186 ? 3.093 -1.911 -13.715 1.00 97.81 186 THR A N 1
ATOM 1521 C CA . THR A 1 186 ? 3.979 -1.929 -12.545 1.00 97.81 186 THR A CA 1
ATOM 1522 C C . THR A 1 186 ? 3.184 -2.130 -11.257 1.00 97.81 186 THR A C 1
ATOM 1524 O O . THR A 1 186 ? 2.285 -1.360 -10.936 1.00 97.81 186 THR A O 1
ATOM 1527 N N . ILE A 1 187 ? 3.555 -3.136 -10.477 1.00 98.31 187 ILE A N 1
ATOM 1528 C CA . ILE A 1 187 ? 3.107 -3.356 -9.107 1.00 98.31 187 ILE A CA 1
ATOM 1529 C C . ILE A 1 187 ? 4.045 -2.607 -8.159 1.00 98.31 187 ILE A C 1
ATOM 1531 O O . ILE A 1 187 ? 5.257 -2.827 -8.155 1.00 98.31 187 ILE A O 1
ATOM 1535 N N . ILE A 1 188 ? 3.472 -1.748 -7.326 1.00 97.12 188 ILE A N 1
ATOM 1536 C CA . ILE A 1 188 ? 4.133 -1.054 -6.224 1.00 97.12 188 ILE A CA 1
ATOM 1537 C C . ILE A 1 188 ? 3.805 -1.800 -4.932 1.00 97.12 188 ILE A C 1
ATOM 1539 O O . ILE A 1 188 ? 2.661 -1.768 -4.483 1.00 97.12 188 ILE A O 1
ATOM 1543 N N . LYS A 1 189 ? 4.794 -2.461 -4.321 1.00 96.75 189 LYS A N 1
ATOM 1544 C CA . LYS A 1 189 ? 4.684 -3.030 -2.968 1.00 96.75 189 LYS A CA 1
ATOM 1545 C C . LYS A 1 189 ? 4.861 -1.922 -1.937 1.00 96.75 189 LYS A C 1
ATOM 1547 O O . LYS A 1 189 ? 5.834 -1.167 -2.000 1.00 96.75 189 LYS A O 1
ATOM 1552 N N . LEU A 1 190 ? 3.955 -1.863 -0.967 1.00 95.56 190 LEU A N 1
ATOM 1553 C CA . LEU A 1 190 ? 4.050 -0.956 0.177 1.00 95.56 190 LEU A CA 1
ATOM 1554 C C . LEU A 1 190 ? 4.696 -1.675 1.366 1.00 95.56 190 LEU A C 1
ATOM 1556 O O . LEU A 1 190 ? 4.614 -2.898 1.486 1.00 95.56 190 LEU A O 1
ATOM 1560 N N . LYS A 1 191 ? 5.317 -0.935 2.281 1.00 94.38 191 LYS A N 1
ATOM 1561 C CA . LYS A 1 191 ? 5.874 -1.476 3.528 1.00 94.38 191 LYS A CA 1
ATOM 1562 C C . LYS A 1 191 ? 4.774 -2.115 4.392 1.00 94.38 191 LYS A C 1
ATOM 1564 O O . LYS A 1 191 ? 3.615 -1.700 4.302 1.00 94.38 191 LYS A O 1
ATOM 1569 N N . PRO A 1 192 ? 5.108 -3.085 5.262 1.00 93.06 192 PRO A N 1
ATOM 1570 C CA . PRO A 1 192 ? 4.149 -3.651 6.208 1.00 93.06 192 PRO A CA 1
ATOM 1571 C C . PRO A 1 192 ? 3.422 -2.573 7.023 1.00 93.06 192 PRO A C 1
ATOM 1573 O O . PRO A 1 192 ? 4.027 -1.574 7.412 1.00 93.06 192 PRO A O 1
ATOM 1576 N N . ASN A 1 193 ? 2.141 -2.805 7.313 1.00 92.62 193 ASN A N 1
ATOM 1577 C CA . ASN A 1 193 ? 1.269 -1.917 8.092 1.00 92.62 193 ASN A CA 1
ATOM 1578 C C . ASN A 1 193 ? 1.016 -0.526 7.475 1.00 92.62 193 ASN A C 1
ATOM 1580 O O . ASN A 1 193 ? 0.621 0.398 8.187 1.00 92.62 193 ASN A O 1
ATOM 1584 N N . SER A 1 194 ? 1.243 -0.349 6.170 1.00 93.75 194 SER A N 1
ATOM 1585 C CA . SER A 1 194 ? 0.937 0.912 5.486 1.00 93.75 194 SER A CA 1
ATOM 1586 C C . SER A 1 194 ? -0.573 1.129 5.417 1.00 93.75 194 SER A C 1
ATOM 1588 O O . SER A 1 194 ? -1.281 0.332 4.813 1.00 93.75 194 SER A O 1
ATOM 1590 N N . THR A 1 195 ? -1.073 2.216 5.999 1.00 90.75 195 THR A N 1
ATOM 1591 C CA . THR A 1 195 ? -2.500 2.598 5.947 1.00 90.75 195 THR A CA 1
ATOM 1592 C C . THR A 1 195 ? -2.787 3.674 4.901 1.00 90.75 195 THR A C 1
ATOM 1594 O O . THR A 1 195 ? -3.938 3.994 4.634 1.00 90.75 195 THR A O 1
ATOM 1597 N N . GLU A 1 196 ? -1.743 4.247 4.303 1.00 89.44 196 GLU A N 1
ATOM 1598 C CA . GLU A 1 196 ? -1.837 5.301 3.295 1.00 89.44 196 GLU A CA 1
ATOM 1599 C C . GLU A 1 196 ? -0.919 5.002 2.105 1.00 89.44 196 GLU A C 1
ATOM 1601 O O . GLU A 1 196 ? 0.212 4.519 2.262 1.00 89.44 196 GLU A O 1
ATOM 1606 N N . PHE A 1 197 ? -1.415 5.285 0.899 1.00 89.44 197 PHE A N 1
ATOM 1607 C CA . PHE A 1 197 ? -0.644 5.117 -0.324 1.00 89.44 197 PHE A CA 1
ATOM 1608 C C . PHE A 1 197 ? 0.210 6.364 -0.546 1.00 89.44 197 PHE A C 1
ATOM 1610 O O . PHE A 1 197 ? -0.227 7.354 -1.130 1.00 89.44 197 PHE A O 1
ATOM 1617 N N . GLU A 1 198 ? 1.445 6.317 -0.059 1.00 86.88 198 GLU A N 1
ATOM 1618 C CA . GLU A 1 198 ? 2.415 7.392 -0.221 1.00 86.88 198 GLU A CA 1
ATOM 1619 C C . GLU A 1 198 ? 3.772 6.856 -0.662 1.00 86.88 198 GLU A C 1
ATOM 1621 O O . GLU A 1 198 ? 4.191 5.765 -0.280 1.00 86.88 198 GLU A O 1
ATOM 1626 N N . THR A 1 199 ? 4.523 7.682 -1.392 1.00 83.56 199 THR A N 1
ATOM 1627 C CA . THR A 1 199 ? 5.885 7.361 -1.848 1.00 83.56 199 THR A CA 1
ATOM 1628 C C . THR A 1 199 ? 6.810 6.925 -0.704 1.00 83.56 199 THR A C 1
ATOM 1630 O O . THR A 1 199 ? 7.653 6.052 -0.894 1.00 83.56 199 THR A O 1
ATOM 1633 N N . LYS A 1 200 ? 6.633 7.468 0.511 1.00 86.25 200 LYS A N 1
ATOM 1634 C CA . LYS A 1 200 ? 7.417 7.076 1.698 1.00 86.25 200 LYS A CA 1
ATOM 1635 C C . LYS A 1 200 ? 7.182 5.633 2.154 1.00 86.25 200 LYS A C 1
ATOM 1637 O O . LYS A 1 200 ? 8.056 5.025 2.785 1.00 86.25 200 LYS A O 1
ATOM 1642 N N . ASN A 1 201 ? 6.020 5.096 1.800 1.00 91.88 201 ASN A N 1
ATOM 1643 C CA . ASN A 1 201 ? 5.591 3.742 2.105 1.00 91.88 201 ASN A CA 1
ATOM 1644 C C . ASN A 1 201 ? 5.910 2.767 0.967 1.00 91.88 201 ASN A C 1
ATOM 1646 O O . ASN A 1 201 ? 5.836 1.568 1.199 1.00 91.88 201 ASN A O 1
ATOM 1650 N N . ALA A 1 202 ? 6.304 3.236 -0.222 1.00 92.06 202 ALA A N 1
ATOM 1651 C CA . ALA A 1 202 ? 6.765 2.357 -1.292 1.00 92.06 202 ALA A CA 1
ATOM 1652 C C . ALA A 1 202 ? 8.058 1.627 -0.885 1.00 92.06 202 ALA A C 1
ATOM 1654 O O . ALA A 1 202 ? 8.958 2.210 -0.269 1.00 92.06 202 ALA A O 1
ATOM 1655 N N . ASP A 1 203 ? 8.119 0.342 -1.220 1.00 92.88 203 ASP A N 1
ATOM 1656 C CA . ASP A 1 203 ? 9.173 -0.578 -0.794 1.00 92.88 203 ASP A CA 1
ATOM 1657 C C . ASP A 1 203 ? 9.899 -1.197 -1.992 1.00 92.88 203 ASP A C 1
ATOM 1659 O O . ASP A 1 203 ? 11.107 -1.030 -2.129 1.00 92.88 203 ASP A O 1
ATOM 1663 N N . GLN A 1 204 ? 9.153 -1.828 -2.903 1.00 94.75 204 GLN A N 1
ATOM 1664 C CA . GLN A 1 204 ? 9.698 -2.530 -4.065 1.00 94.75 204 GLN A CA 1
ATOM 1665 C C . GLN A 1 204 ? 8.758 -2.419 -5.270 1.00 94.75 204 GLN A C 1
ATOM 1667 O O . GLN A 1 204 ? 7.535 -2.387 -5.109 1.00 94.75 204 GLN A O 1
ATOM 1672 N N . PHE A 1 205 ? 9.324 -2.417 -6.480 1.00 96.06 205 PHE A N 1
ATOM 1673 C CA . PHE A 1 205 ? 8.563 -2.447 -7.726 1.00 96.06 205 PHE A CA 1
ATOM 1674 C C . PHE A 1 205 ? 8.780 -3.752 -8.496 1.00 96.06 205 PHE A C 1
ATOM 1676 O O . PHE A 1 205 ? 9.909 -4.245 -8.586 1.00 96.06 205 PHE A O 1
ATOM 1683 N N . ALA A 1 206 ? 7.706 -4.265 -9.092 1.00 97.81 206 ALA A N 1
ATOM 1684 C CA . ALA A 1 206 ? 7.728 -5.354 -10.063 1.00 97.81 206 ALA A CA 1
ATOM 1685 C C . ALA A 1 206 ? 6.943 -4.931 -11.308 1.00 97.81 206 ALA A C 1
ATOM 1687 O O . ALA A 1 206 ? 5.814 -4.473 -11.183 1.00 97.81 206 ALA A O 1
ATOM 1688 N N . SER A 1 207 ? 7.512 -5.062 -12.500 1.00 97.62 207 SER A N 1
ATOM 1689 C CA . SER A 1 207 ? 6.835 -4.746 -13.761 1.00 97.62 207 SER A CA 1
ATOM 1690 C C . SER A 1 207 ? 6.630 -6.006 -14.584 1.00 97.62 207 SER A C 1
ATOM 1692 O O . SER A 1 207 ? 7.543 -6.819 -14.708 1.00 97.62 207 SER A O 1
ATOM 1694 N N . PHE A 1 208 ? 5.437 -6.125 -15.159 1.00 98.25 208 PHE A N 1
ATOM 1695 C CA . PHE A 1 208 ? 5.037 -7.188 -16.084 1.00 98.25 208 PHE A CA 1
ATOM 1696 C C . PHE A 1 208 ? 4.667 -6.602 -17.448 1.00 98.25 208 PHE A C 1
ATOM 1698 O O . PHE A 1 208 ? 3.724 -7.048 -18.096 1.00 98.25 208 PHE A O 1
ATOM 1705 N N . ALA A 1 209 ? 5.352 -5.531 -17.849 1.00 96.81 209 ALA A N 1
ATOM 1706 C CA . ALA A 1 209 ? 5.212 -4.926 -19.162 1.00 96.81 209 ALA A CA 1
ATOM 1707 C C . ALA A 1 209 ? 6.441 -5.203 -20.028 1.00 96.81 209 ALA A C 1
ATOM 1709 O O . ALA A 1 209 ? 7.580 -5.074 -19.577 1.00 96.81 209 ALA A O 1
ATOM 1710 N N . MET A 1 210 ? 6.194 -5.486 -21.309 1.00 96.75 210 MET A N 1
ATOM 1711 C CA . MET A 1 210 ? 7.270 -5.723 -22.256 1.00 96.75 210 MET A CA 1
ATOM 1712 C C . MET A 1 210 ? 7.925 -4.415 -22.692 1.00 96.75 210 MET A C 1
ATOM 1714 O O . MET A 1 210 ? 7.249 -3.471 -23.120 1.00 96.75 210 MET A O 1
ATOM 1718 N N . SER A 1 211 ? 9.254 -4.371 -22.606 1.00 95.44 211 SER A N 1
ATOM 1719 C CA . SER A 1 211 ? 10.053 -3.208 -22.992 1.00 95.44 211 SER A CA 1
ATOM 1720 C C . SER A 1 211 ? 11.331 -3.585 -23.734 1.00 95.44 211 SER A C 1
ATOM 1722 O O . SER A 1 211 ? 11.804 -4.720 -23.663 1.00 95.44 211 SER A O 1
ATOM 1724 N N . TYR A 1 212 ? 11.867 -2.619 -24.477 1.00 95.12 212 TYR A N 1
ATOM 1725 C CA . TYR A 1 212 ? 13.087 -2.751 -25.271 1.00 95.12 212 TYR A CA 1
ATOM 1726 C C . TYR A 1 212 ? 13.833 -1.415 -25.337 1.00 95.12 212 TYR A C 1
ATOM 1728 O O . TYR A 1 212 ? 13.222 -0.347 -25.225 1.00 95.12 212 TYR A O 1
ATOM 1736 N N . ALA A 1 213 ? 15.151 -1.457 -25.509 1.00 93.56 213 ALA A N 1
ATOM 1737 C CA . ALA A 1 213 ? 15.988 -0.271 -25.594 1.00 93.56 213 ALA A CA 1
ATOM 1738 C C . ALA A 1 213 ? 15.794 0.494 -26.909 1.00 93.56 213 ALA A C 1
ATOM 1740 O O . ALA A 1 213 ? 15.605 -0.081 -27.986 1.00 93.56 213 ALA A O 1
ATOM 1741 N N . ILE A 1 214 ? 15.868 1.821 -26.801 1.00 91.12 214 ILE A N 1
ATOM 1742 C CA . ILE A 1 214 ? 15.829 2.755 -27.928 1.00 91.12 214 ILE A CA 1
ATOM 1743 C C . ILE A 1 214 ? 16.953 3.779 -27.792 1.00 91.12 214 ILE A C 1
ATOM 1745 O O . ILE A 1 214 ? 17.423 4.069 -26.690 1.00 91.12 214 ILE A O 1
ATOM 1749 N N . ASP A 1 215 ? 17.333 4.395 -28.909 1.00 86.44 215 ASP A N 1
ATOM 1750 C CA . ASP A 1 215 ? 18.200 5.568 -28.877 1.00 86.44 215 ASP A CA 1
ATOM 1751 C C . ASP A 1 215 ? 17.468 6.791 -28.297 1.00 86.44 215 ASP A C 1
ATOM 1753 O O . ASP A 1 215 ? 16.255 6.964 -28.450 1.00 86.44 215 ASP A O 1
ATOM 1757 N N . GLY A 1 216 ? 18.230 7.695 -27.680 1.00 78.44 216 GLY A N 1
ATOM 1758 C CA . GLY A 1 216 ? 17.738 8.983 -27.196 1.00 78.44 216 GLY A CA 1
ATOM 1759 C C . GLY A 1 216 ? 17.520 9.054 -25.679 1.00 78.44 216 GLY A C 1
ATOM 1760 O O . GLY A 1 216 ? 17.818 8.110 -24.948 1.00 78.44 216 GLY A O 1
ATOM 1761 N N . PRO A 1 217 ? 16.999 10.191 -25.181 1.00 68.69 217 PRO A N 1
ATOM 1762 C CA . PRO A 1 217 ? 16.971 10.506 -23.745 1.00 68.69 217 PRO A CA 1
ATOM 1763 C C . PRO A 1 217 ? 16.079 9.559 -22.934 1.00 68.69 217 PRO A C 1
ATOM 1765 O O . PRO A 1 217 ? 16.262 9.377 -21.738 1.00 68.69 217 PRO A O 1
ATOM 1768 N N . LYS A 1 218 ? 15.109 8.934 -23.602 1.00 71.44 218 LYS A N 1
ATOM 1769 C CA . LYS A 1 218 ? 14.127 8.027 -23.015 1.00 71.44 218 LYS A CA 1
ATOM 1770 C C . LYS A 1 218 ? 14.670 6.612 -22.750 1.00 71.44 218 LYS A C 1
ATOM 1772 O O . LYS A 1 218 ? 14.020 5.892 -21.996 1.00 71.44 218 LYS A O 1
ATOM 1777 N N . GLN A 1 219 ? 15.808 6.241 -23.353 1.00 83.75 219 GLN A N 1
ATOM 1778 C CA . GLN A 1 219 ? 16.590 4.991 -23.219 1.00 83.75 219 GLN A CA 1
ATOM 1779 C C . GLN A 1 219 ? 15.874 3.647 -23.504 1.00 83.75 219 GLN A C 1
ATOM 1781 O O . GLN A 1 219 ? 16.523 2.696 -23.926 1.00 83.75 219 GLN A O 1
ATOM 1786 N N . TYR A 1 220 ? 14.558 3.540 -23.316 1.00 90.31 220 TYR A N 1
ATOM 1787 C CA . TYR A 1 220 ? 13.734 2.373 -23.656 1.00 90.31 220 TYR A CA 1
ATOM 1788 C C . TYR A 1 220 ? 12.327 2.799 -24.108 1.00 90.31 220 TYR A C 1
ATOM 1790 O O . TYR A 1 220 ? 11.930 3.944 -23.881 1.00 90.31 220 TYR A O 1
ATOM 1798 N N . SER A 1 221 ? 11.570 1.900 -24.738 1.00 92.44 221 SER A N 1
ATOM 1799 C CA . SER A 1 221 ? 10.124 2.032 -24.981 1.00 92.44 221 SER A CA 1
ATOM 1800 C C . SER A 1 221 ? 9.391 0.711 -24.714 1.00 92.44 221 SER A C 1
ATOM 1802 O O . SER A 1 221 ? 9.980 -0.236 -24.192 1.00 92.44 221 SER A O 1
ATOM 1804 N N . GLY A 1 222 ? 8.097 0.660 -25.025 1.00 94.25 222 GLY A N 1
ATOM 1805 C CA . GLY A 1 222 ? 7.236 -0.508 -24.861 1.00 94.25 222 GLY A CA 1
ATOM 1806 C C . GLY A 1 222 ? 5.944 -0.195 -24.115 1.00 94.25 222 GLY A C 1
ATOM 1807 O O . GLY A 1 222 ? 5.572 0.967 -23.919 1.00 94.25 222 GLY A O 1
ATOM 1808 N N . SER A 1 223 ? 5.255 -1.243 -23.666 1.00 95.88 223 SER A N 1
ATOM 1809 C CA . SER A 1 223 ? 3.987 -1.091 -22.953 1.00 95.88 223 SER A CA 1
ATOM 1810 C C . SER A 1 223 ? 4.065 -0.379 -21.590 1.00 95.88 223 SER A C 1
ATOM 1812 O O . SER A 1 223 ? 3.033 0.170 -21.216 1.00 95.88 223 SER A O 1
ATOM 1814 N N . PRO A 1 224 ? 5.206 -0.254 -20.860 1.00 95.31 224 PRO A N 1
ATOM 1815 C CA . PRO A 1 224 ? 5.223 0.525 -19.615 1.00 95.31 224 PRO A CA 1
ATOM 1816 C C . PRO A 1 224 ? 4.800 1.989 -19.799 1.00 95.31 224 PRO A C 1
ATOM 1818 O O . PRO A 1 224 ? 4.313 2.621 -18.865 1.00 95.31 224 PRO A O 1
ATOM 1821 N N . ARG A 1 225 ? 4.980 2.545 -21.004 1.00 93.75 225 ARG A N 1
ATOM 1822 C CA . ARG A 1 225 ? 4.659 3.942 -21.338 1.00 93.75 225 ARG A CA 1
ATOM 1823 C C . ARG A 1 225 ? 3.304 4.123 -22.013 1.00 93.75 225 ARG A C 1
ATOM 1825 O O . ARG A 1 225 ? 3.059 5.175 -22.591 1.00 93.75 225 ARG A O 1
ATOM 1832 N N . ALA A 1 226 ? 2.438 3.118 -21.963 1.00 93.62 226 ALA A N 1
ATOM 1833 C CA . ALA A 1 226 ? 1.107 3.217 -22.534 1.00 93.62 226 ALA A CA 1
ATOM 1834 C C . ALA A 1 226 ? 0.294 4.367 -21.911 1.00 93.62 226 ALA A C 1
ATOM 1836 O O . ALA A 1 226 ? 0.204 4.504 -20.690 1.00 93.62 226 ALA A O 1
ATOM 1837 N N . GLU A 1 227 ? -0.335 5.172 -22.767 1.00 87.62 227 GLU A N 1
ATOM 1838 C CA . GLU A 1 227 ? -1.268 6.236 -22.363 1.00 87.62 227 GLU A CA 1
ATOM 1839 C C . GLU A 1 227 ? -2.732 5.771 -22.431 1.00 87.62 227 GLU A C 1
ATOM 1841 O O . GLU A 1 227 ? -3.593 6.263 -21.695 1.00 87.62 227 GLU A O 1
ATOM 1846 N N . VAL A 1 228 ? -3.007 4.792 -23.300 1.00 86.94 228 VAL A N 1
ATOM 1847 C CA . VAL A 1 228 ? -4.323 4.180 -23.494 1.00 86.94 228 VAL A CA 1
ATOM 1848 C C . VAL A 1 228 ? -4.297 2.775 -22.914 1.00 86.94 228 VAL A C 1
ATOM 1850 O O . VAL A 1 228 ? -3.492 1.938 -23.329 1.00 86.94 228 VAL A O 1
ATOM 1853 N N . VAL A 1 229 ? -5.192 2.531 -21.960 1.00 92.56 229 VAL A N 1
ATOM 1854 C CA . VAL A 1 229 ? -5.322 1.244 -21.277 1.00 92.56 229 VAL A CA 1
ATOM 1855 C C . VAL A 1 229 ? -6.785 0.861 -21.158 1.00 92.56 229 VAL A C 1
ATOM 1857 O O . VAL A 1 229 ? -7.638 1.711 -20.904 1.00 92.56 229 VAL A O 1
ATOM 1860 N N . HIS A 1 230 ? -7.056 -0.421 -21.344 1.00 92.81 230 HIS A N 1
ATOM 1861 C CA . HIS A 1 230 ? -8.316 -1.051 -20.997 1.00 92.81 230 HIS A CA 1
ATOM 1862 C C . HIS A 1 230 ? -8.128 -1.789 -19.672 1.00 92.81 230 HIS A C 1
ATOM 1864 O O . HIS A 1 230 ? -7.086 -2.404 -19.443 1.00 92.81 230 HIS A O 1
ATOM 1870 N N . LYS A 1 231 ? -9.100 -1.686 -18.771 1.00 91.94 231 LYS A N 1
ATOM 1871 C CA . LYS A 1 231 ? -8.993 -2.215 -17.413 1.00 91.94 231 LYS A CA 1
ATOM 1872 C C . LYS A 1 231 ? -10.344 -2.724 -16.930 1.00 91.94 231 LYS A C 1
ATOM 1874 O O . LYS A 1 231 ? -11.370 -2.176 -17.331 1.00 91.94 231 LYS A O 1
ATOM 1879 N N . SER A 1 232 ? -10.330 -3.742 -16.081 1.00 90.06 232 SER A N 1
ATOM 1880 C CA . SER A 1 232 ? -11.536 -4.271 -15.445 1.00 90.06 232 SER A CA 1
ATOM 1881 C C . SER A 1 232 ? -11.209 -4.992 -14.138 1.00 90.06 232 SER A C 1
ATOM 1883 O O . SER A 1 232 ? -10.129 -5.568 -13.979 1.00 90.06 232 SER A O 1
ATOM 1885 N N . ILE A 1 233 ? -12.157 -4.977 -13.203 1.00 91.12 233 ILE A N 1
ATOM 1886 C CA . ILE A 1 233 ? -12.145 -5.839 -12.019 1.00 91.12 233 ILE A CA 1
ATOM 1887 C C . ILE A 1 233 ? -12.934 -7.100 -12.386 1.00 91.12 233 ILE A C 1
ATOM 1889 O O . ILE A 1 233 ? -14.129 -7.027 -12.660 1.00 91.12 233 ILE A O 1
ATOM 1893 N N . LEU A 1 234 ? -12.245 -8.239 -12.456 1.00 89.44 234 LEU A N 1
ATOM 1894 C CA . LEU A 1 234 ? -12.830 -9.531 -12.827 1.00 89.44 234 LEU A CA 1
ATOM 1895 C C . LEU A 1 234 ? -13.449 -10.237 -11.618 1.00 89.44 234 LEU A C 1
ATOM 1897 O O . LEU A 1 234 ? -14.482 -10.884 -11.748 1.00 89.44 234 LEU A O 1
ATOM 1901 N N . VAL A 1 235 ? -12.806 -10.119 -10.453 1.00 90.88 235 VAL A N 1
ATOM 1902 C CA . VAL A 1 235 ? -13.268 -10.690 -9.184 1.00 90.88 235 VAL A CA 1
ATOM 1903 C C . VAL A 1 235 ? -12.984 -9.687 -8.070 1.00 90.88 235 VAL A C 1
ATOM 1905 O O . VAL A 1 235 ? -11.855 -9.211 -7.946 1.00 90.88 235 VAL A O 1
ATOM 1908 N N . ASP A 1 236 ? -14.005 -9.395 -7.273 1.00 91.19 236 ASP A N 1
ATOM 1909 C CA . ASP A 1 236 ? -13.936 -8.604 -6.044 1.00 91.19 236 ASP A CA 1
ATOM 1910 C C . ASP A 1 236 ? -14.619 -9.418 -4.943 1.00 91.19 236 ASP A C 1
ATOM 1912 O O . ASP A 1 236 ? -15.847 -9.494 -4.888 1.00 91.19 236 ASP A O 1
ATOM 1916 N N . GLY A 1 237 ? -13.827 -10.159 -4.173 1.00 91.25 237 GLY A N 1
ATOM 1917 C CA . GLY A 1 237 ? -14.344 -11.066 -3.158 1.00 91.25 237 GLY A CA 1
ATOM 1918 C C . GLY A 1 237 ? -13.437 -11.148 -1.941 1.00 91.25 237 GLY A C 1
ATOM 1919 O O . GLY A 1 237 ? -12.306 -10.662 -1.946 1.00 91.25 237 GLY A O 1
ATOM 1920 N N . ASN A 1 238 ? -13.943 -11.811 -0.904 1.00 92.12 238 ASN A N 1
ATOM 1921 C CA . ASN A 1 238 ? -13.378 -11.769 0.438 1.00 92.12 238 ASN A CA 1
ATOM 1922 C C . ASN A 1 238 ? -11.995 -12.415 0.591 1.00 92.12 238 ASN A C 1
ATOM 1924 O O . ASN A 1 238 ? -11.250 -12.029 1.487 1.00 92.12 238 ASN A O 1
ATOM 1928 N N . LEU A 1 239 ? -11.639 -13.389 -0.251 1.00 97.31 239 LEU A N 1
ATOM 1929 C CA . LEU A 1 239 ? -10.349 -14.094 -0.216 1.00 97.31 239 LEU A CA 1
ATOM 1930 C C . LEU A 1 239 ? -9.502 -13.886 -1.470 1.00 97.31 239 LEU A C 1
ATOM 1932 O O . LEU A 1 239 ? -8.310 -14.205 -1.451 1.00 97.31 239 LEU A O 1
ATOM 1936 N N . MET A 1 240 ? -10.082 -13.390 -2.562 1.00 96.94 240 MET A N 1
ATOM 1937 C CA . MET A 1 240 ? -9.363 -13.124 -3.801 1.00 96.94 240 MET A CA 1
ATOM 1938 C C . MET A 1 240 ? -9.919 -11.915 -4.552 1.00 96.94 240 MET A C 1
ATOM 1940 O O . MET A 1 240 ? -11.114 -11.834 -4.833 1.00 96.94 240 MET A O 1
ATOM 1944 N N . ILE A 1 241 ? -8.997 -11.049 -4.976 1.00 96.19 241 ILE A N 1
ATOM 1945 C CA . ILE A 1 241 ? -9.219 -9.988 -5.958 1.00 96.19 241 ILE A CA 1
ATOM 1946 C C . ILE A 1 241 ? -8.523 -10.371 -7.262 1.00 96.19 241 ILE A C 1
ATOM 1948 O O . ILE A 1 241 ? -7.356 -10.778 -7.262 1.00 96.19 241 ILE A O 1
ATOM 1952 N N . ARG A 1 242 ? -9.199 -10.145 -8.390 1.00 95.50 242 ARG A N 1
ATOM 1953 C CA . ARG A 1 242 ? -8.633 -10.312 -9.729 1.00 95.50 242 ARG A CA 1
ATOM 1954 C C . ARG A 1 242 ? -8.918 -9.093 -10.593 1.00 95.50 242 ARG A C 1
ATOM 1956 O O . ARG A 1 242 ? -10.073 -8.745 -10.811 1.00 95.50 242 ARG A O 1
ATOM 1963 N N . VAL A 1 243 ? -7.872 -8.474 -11.138 1.00 95.69 243 VAL A N 1
ATOM 1964 C CA . VAL A 1 243 ? -7.987 -7.312 -12.037 1.00 95.69 243 VAL A CA 1
ATOM 1965 C C . VAL A 1 243 ? -7.245 -7.548 -13.344 1.00 95.69 243 VAL A C 1
ATOM 1967 O O . VAL A 1 243 ? -6.202 -8.202 -13.368 1.00 95.69 243 VAL A O 1
ATOM 1970 N N . ARG A 1 244 ? -7.759 -6.996 -14.441 1.00 95.06 244 ARG A N 1
ATOM 1971 C CA . ARG A 1 244 ? -7.145 -7.049 -15.769 1.00 95.06 244 ARG A CA 1
ATOM 1972 C C . ARG A 1 244 ? -6.694 -5.662 -16.192 1.00 95.06 244 ARG A C 1
ATOM 1974 O O . ARG A 1 244 ? -7.400 -4.676 -15.996 1.00 95.06 244 ARG A O 1
ATOM 1981 N N . ILE A 1 245 ? -5.525 -5.607 -16.817 1.00 96.25 245 ILE A N 1
ATOM 1982 C CA . ILE A 1 245 ? -5.010 -4.422 -17.500 1.00 96.25 245 ILE A CA 1
ATOM 1983 C C . ILE A 1 245 ? -4.563 -4.865 -18.886 1.00 96.25 245 ILE A C 1
ATOM 1985 O O . ILE A 1 245 ? -3.870 -5.868 -19.037 1.00 96.25 245 ILE A O 1
ATOM 1989 N N . GLU A 1 246 ? -4.951 -4.116 -19.903 1.00 96.56 246 GLU A N 1
ATOM 1990 C CA . GLU A 1 246 ? -4.492 -4.279 -21.271 1.00 96.56 246 GLU A CA 1
ATOM 1991 C C . GLU A 1 246 ? -4.014 -2.928 -21.794 1.00 96.56 246 GLU A C 1
ATOM 1993 O O . GLU A 1 246 ? -4.707 -1.919 -21.685 1.00 96.56 246 GLU A O 1
ATOM 1998 N N . SER A 1 247 ? -2.815 -2.899 -22.362 1.00 96.06 247 SER A N 1
ATOM 1999 C CA . SER A 1 247 ? -2.167 -1.676 -22.809 1.00 96.06 247 SER A CA 1
ATOM 2000 C C . SER A 1 247 ? -1.457 -1.875 -24.142 1.00 96.06 247 SER A C 1
ATOM 2002 O O . SER A 1 247 ? -1.058 -2.984 -24.512 1.00 96.06 247 SER A O 1
ATOM 2004 N N . THR A 1 248 ? -1.310 -0.784 -24.888 1.00 96.25 248 THR A N 1
ATOM 2005 C CA . THR A 1 248 ? -0.529 -0.747 -26.129 1.00 96.25 248 THR A CA 1
ATOM 2006 C C . THR A 1 248 ? 0.548 0.321 -25.999 1.00 96.25 248 THR A C 1
ATOM 2008 O O . THR A 1 248 ? 0.283 1.404 -25.474 1.00 96.25 248 THR A O 1
ATOM 2011 N N . SER A 1 249 ? 1.769 0.014 -26.443 1.00 95.06 249 SER A N 1
ATOM 2012 C CA . SER A 1 249 ? 2.882 0.963 -26.417 1.00 95.06 249 SER A CA 1
ATOM 2013 C C . SER A 1 249 ? 2.546 2.230 -27.217 1.00 95.06 249 SER A C 1
ATOM 2015 O O . SER A 1 249 ? 1.741 2.158 -28.151 1.00 95.06 249 SER A O 1
ATOM 2017 N N . PRO A 1 250 ? 3.161 3.385 -26.904 1.00 91.25 250 PRO A N 1
ATOM 2018 C CA . PRO A 1 250 ? 2.897 4.640 -27.615 1.00 91.25 250 PRO A CA 1
ATOM 2019 C C . PRO A 1 250 ? 3.044 4.549 -29.138 1.00 91.25 250 PRO A C 1
ATOM 2021 O O . PRO A 1 250 ? 2.325 5.217 -29.874 1.00 91.25 250 PRO A O 1
ATOM 2024 N N . GLU A 1 251 ? 3.966 3.713 -29.617 1.00 91.62 251 GLU A N 1
ATOM 2025 C CA . GLU A 1 251 ? 4.234 3.505 -31.041 1.00 91.62 251 GLU A CA 1
ATOM 2026 C C . GLU A 1 251 ? 3.269 2.507 -31.700 1.00 91.62 251 GLU A C 1
ATOM 2028 O O . GLU A 1 251 ? 3.318 2.330 -32.912 1.00 91.62 251 GLU A O 1
ATOM 2033 N N . GLY A 1 252 ? 2.409 1.832 -30.932 1.00 94.00 252 GLY A N 1
ATOM 2034 C CA . GLY A 1 252 ? 1.485 0.825 -31.458 1.00 94.00 252 GLY A CA 1
ATOM 2035 C C . GLY A 1 252 ? 2.128 -0.528 -31.780 1.00 94.00 252 GLY A C 1
ATOM 2036 O O . GLY A 1 252 ? 1.499 -1.349 -32.443 1.00 94.00 252 GLY A O 1
ATOM 2037 N N . VAL A 1 253 ? 3.364 -0.779 -31.332 1.00 96.25 253 VAL A N 1
ATOM 2038 C CA . VAL A 1 253 ? 4.162 -1.951 -31.751 1.00 96.25 253 VAL A CA 1
ATOM 2039 C C . VAL A 1 253 ? 4.149 -3.107 -30.752 1.00 96.25 253 VAL A C 1
ATOM 2041 O O . VAL A 1 253 ? 4.360 -4.250 -31.150 1.00 96.25 253 VAL A O 1
ATOM 2044 N N . ILE A 1 254 ? 3.879 -2.844 -29.471 1.00 96.44 254 ILE A N 1
ATOM 2045 C CA . ILE A 1 254 ? 3.776 -3.870 -28.423 1.00 96.44 254 ILE A CA 1
ATOM 2046 C C . ILE A 1 254 ? 2.432 -3.742 -27.721 1.00 96.44 254 ILE A C 1
ATOM 2048 O O . ILE A 1 254 ? 2.051 -2.655 -27.288 1.00 96.44 254 ILE A O 1
ATOM 2052 N N . LYS A 1 255 ? 1.744 -4.869 -27.554 1.00 97.31 255 LYS A N 1
ATOM 2053 C CA . LYS A 1 255 ? 0.540 -4.991 -26.735 1.00 97.31 255 LYS A CA 1
ATOM 2054 C C . LYS A 1 255 ? 0.813 -5.919 -25.557 1.00 97.31 255 LYS A C 1
ATOM 2056 O O . LYS A 1 255 ? 1.323 -7.018 -25.757 1.00 97.31 255 LYS A O 1
ATOM 2061 N N . THR A 1 256 ? 0.433 -5.497 -24.359 1.00 98.00 256 THR A N 1
ATOM 2062 C CA . THR A 1 256 ? 0.514 -6.314 -23.143 1.00 98.00 256 THR A CA 1
ATOM 2063 C C . THR A 1 256 ? -0.874 -6.440 -22.537 1.00 98.00 256 THR A C 1
ATOM 2065 O O . THR A 1 256 ? -1.555 -5.439 -22.344 1.00 98.00 256 THR A O 1
ATOM 2068 N N . SER A 1 257 ? -1.295 -7.663 -22.229 1.00 97.06 257 SER A N 1
ATOM 2069 C CA . SER A 1 257 ? -2.475 -7.947 -21.410 1.00 97.06 257 SER A CA 1
ATOM 2070 C C . SER A 1 257 ? -2.024 -8.727 -20.188 1.00 97.06 257 SER A C 1
ATOM 2072 O O . SER A 1 257 ? -1.316 -9.720 -20.333 1.00 97.06 257 SER A O 1
ATOM 2074 N N . ALA A 1 258 ? -2.426 -8.294 -18.999 1.00 97.62 258 ALA A N 1
ATOM 2075 C CA . ALA A 1 258 ? -2.086 -8.955 -17.751 1.00 97.62 258 ALA A CA 1
ATOM 2076 C C . ALA A 1 258 ? -3.312 -9.074 -16.841 1.00 97.62 258 ALA A C 1
ATOM 2078 O O . ALA A 1 258 ? -4.089 -8.125 -16.714 1.00 97.62 258 ALA A O 1
ATOM 2079 N N . VAL A 1 259 ? -3.465 -10.233 -16.203 1.00 97.75 259 VAL A N 1
ATOM 2080 C CA . VAL A 1 259 ? -4.455 -10.490 -15.153 1.00 97.75 259 VAL A CA 1
ATOM 2081 C C . VAL A 1 259 ? -3.712 -10.696 -13.843 1.00 97.75 259 VAL A C 1
ATOM 2083 O O . VAL A 1 259 ? -2.920 -11.627 -13.717 1.00 97.75 259 VAL A O 1
ATOM 2086 N N . TYR A 1 260 ? -3.970 -9.828 -12.874 1.00 98.25 260 TYR A N 1
ATOM 2087 C CA . TYR A 1 260 ? -3.359 -9.838 -11.552 1.00 98.25 260 TYR A CA 1
ATOM 2088 C C . TYR A 1 260 ? -4.339 -10.459 -10.565 1.00 98.25 260 TYR A C 1
ATOM 2090 O O . TYR A 1 260 ? -5.458 -9.970 -10.437 1.00 98.25 260 TYR A O 1
ATOM 2098 N N . SER A 1 261 ? -3.924 -11.516 -9.874 1.00 97.81 261 SER A N 1
ATOM 2099 C CA . SER A 1 261 ? -4.707 -12.200 -8.842 1.00 97.81 261 SER A CA 1
ATOM 2100 C C . SER A 1 261 ? -4.005 -12.074 -7.498 1.00 97.81 261 SER A C 1
ATOM 2102 O O . SER A 1 261 ? -2.924 -12.640 -7.300 1.00 97.81 261 SER A O 1
ATOM 2104 N N . TYR A 1 262 ? -4.618 -11.331 -6.581 1.00 98.25 262 TYR A N 1
ATOM 2105 C CA . TYR A 1 262 ? -4.186 -11.241 -5.194 1.00 98.25 262 TYR A CA 1
ATOM 2106 C C . TYR A 1 262 ? -5.093 -12.106 -4.327 1.00 98.25 262 TYR A C 1
ATOM 2108 O O . TYR A 1 262 ? -6.309 -11.942 -4.351 1.00 98.25 262 TYR A O 1
ATOM 2116 N N . TYR A 1 263 ? -4.487 -13.011 -3.567 1.00 97.50 263 TYR A N 1
ATOM 2117 C CA . TYR A 1 263 ? -5.178 -13.854 -2.599 1.00 97.50 263 TYR A CA 1
ATOM 2118 C C . TYR A 1 263 ? -4.886 -13.353 -1.192 1.00 97.50 263 TYR A C 1
ATOM 2120 O O . TYR A 1 263 ? -3.787 -12.851 -0.935 1.00 97.50 263 TYR A O 1
ATOM 2128 N N . TYR A 1 264 ? -5.827 -13.564 -0.276 1.00 97.81 264 TYR A N 1
ATOM 2129 C CA . TYR A 1 264 ? -5.638 -13.249 1.130 1.00 97.81 264 TYR A CA 1
ATOM 2130 C C . TYR A 1 264 ? -4.399 -13.972 1.666 1.00 97.81 264 TYR A C 1
ATOM 2132 O O . TYR A 1 264 ? -4.263 -15.192 1.541 1.00 97.81 264 TYR A O 1
ATOM 2140 N N . CYS A 1 265 ? -3.462 -13.210 2.229 1.00 95.56 265 CYS A N 1
ATOM 2141 C CA . CYS A 1 265 ? -2.184 -13.718 2.710 1.00 95.56 265 CYS A CA 1
ATOM 2142 C C . CYS A 1 265 ? -2.040 -13.436 4.213 1.00 95.56 265 CYS A C 1
ATOM 2144 O O . CYS A 1 265 ? -1.351 -12.477 4.570 1.00 95.56 265 CYS A O 1
ATOM 2146 N N . PRO A 1 266 ? -2.564 -14.290 5.114 1.00 93.25 266 PRO A N 1
ATOM 2147 C CA . PRO A 1 266 ? -2.522 -14.095 6.573 1.00 93.25 266 PRO A CA 1
ATOM 2148 C C . PRO A 1 266 ? -1.124 -14.337 7.187 1.00 93.25 266 PRO A C 1
ATOM 2150 O O . PRO A 1 266 ? -0.963 -14.886 8.276 1.00 93.25 266 PRO A O 1
ATOM 2153 N N . THR A 1 267 ? -0.065 -13.951 6.473 1.00 91.38 267 THR A N 1
ATOM 2154 C CA . THR A 1 267 ? 1.337 -14.047 6.885 1.00 91.38 267 THR A CA 1
ATOM 2155 C C . THR A 1 267 ? 2.093 -12.768 6.515 1.00 91.38 267 THR A C 1
ATOM 2157 O O . THR A 1 267 ? 1.591 -11.905 5.791 1.00 91.38 267 THR A O 1
ATOM 2160 N N . SER A 1 268 ? 3.335 -12.635 6.990 1.00 88.88 268 SER A N 1
ATOM 2161 C CA . SER A 1 268 ? 4.218 -11.532 6.586 1.00 88.88 268 SER A CA 1
ATOM 2162 C C . SER A 1 268 ? 4.676 -11.622 5.129 1.00 88.88 268 SER A C 1
ATOM 2164 O O . SER A 1 268 ? 5.117 -10.618 4.576 1.00 88.88 268 SER A O 1
ATOM 2166 N N . MET A 1 269 ? 4.602 -12.809 4.522 1.00 93.50 269 MET A N 1
ATOM 2167 C CA . MET A 1 269 ? 4.879 -12.990 3.105 1.00 93.50 269 MET A CA 1
ATOM 2168 C C . MET A 1 269 ? 3.652 -12.581 2.296 1.00 93.50 269 MET A C 1
ATOM 2170 O O . MET A 1 269 ? 2.540 -13.021 2.591 1.00 93.50 269 MET A O 1
ATOM 2174 N N . LYS A 1 270 ? 3.865 -11.766 1.263 1.00 96.44 270 LYS A N 1
ATOM 2175 C CA . LYS A 1 270 ? 2.817 -11.335 0.331 1.00 96.44 270 LYS A CA 1
ATOM 2176 C C . LYS A 1 270 ? 3.147 -11.811 -1.073 1.00 96.44 270 LYS A C 1
ATOM 2178 O O . LYS A 1 270 ? 4.308 -11.735 -1.487 1.00 96.44 270 LYS A O 1
ATOM 2183 N N . ARG A 1 271 ? 2.120 -12.302 -1.766 1.00 96.38 271 ARG A N 1
ATOM 2184 C CA . ARG A 1 271 ? 2.204 -12.941 -3.080 1.00 96.38 271 ARG A CA 1
ATOM 2185 C C . ARG A 1 271 ? 1.123 -12.370 -3.980 1.00 96.38 271 ARG A C 1
ATOM 2187 O O . ARG A 1 271 ? -0.022 -12.230 -3.559 1.00 96.38 271 ARG A O 1
ATOM 2194 N N . ILE A 1 272 ? 1.479 -12.059 -5.216 1.00 98.25 272 ILE A N 1
ATOM 2195 C CA . ILE A 1 272 ? 0.512 -11.710 -6.254 1.00 98.25 272 ILE A CA 1
ATOM 2196 C C . ILE A 1 272 ? 0.864 -12.465 -7.529 1.00 98.25 272 ILE A C 1
ATOM 2198 O O . ILE A 1 272 ? 1.980 -12.355 -8.040 1.00 98.25 272 ILE A O 1
ATOM 2202 N N . ALA A 1 273 ? -0.086 -13.258 -8.015 1.00 97.88 273 ALA A N 1
ATOM 2203 C CA . ALA A 1 273 ? 0.073 -14.038 -9.232 1.00 97.88 273 ALA A CA 1
ATOM 2204 C C . ALA A 1 273 ? -0.360 -13.202 -10.436 1.00 97.88 273 ALA A C 1
ATOM 2206 O O . ALA A 1 273 ? -1.348 -12.469 -10.373 1.00 97.88 273 ALA A O 1
ATOM 2207 N N . VAL A 1 274 ? 0.369 -13.315 -11.539 1.00 98.12 274 VAL A N 1
ATOM 2208 C CA . VAL A 1 274 ? 0.130 -12.547 -12.756 1.00 98.12 274 VAL A CA 1
ATOM 2209 C C . VAL A 1 274 ? 0.158 -13.479 -13.956 1.00 98.12 274 VAL A C 1
ATOM 2211 O O . VAL A 1 274 ? 1.152 -14.159 -14.203 1.00 98.12 274 VAL A O 1
ATOM 2214 N N . HIS A 1 275 ? -0.932 -13.488 -14.714 1.00 97.88 275 HIS A N 1
ATOM 2215 C CA . HIS A 1 275 ? -0.989 -14.096 -16.036 1.00 97.88 275 HIS A CA 1
ATOM 2216 C C . HIS A 1 275 ? -0.739 -13.022 -17.080 1.00 97.88 275 HIS A C 1
ATOM 2218 O O . HIS A 1 275 ? -1.485 -12.046 -17.137 1.00 97.88 275 HIS A O 1
ATOM 2224 N N . VAL A 1 276 ? 0.302 -13.181 -17.888 1.00 97.62 276 VAL A N 1
ATOM 2225 C CA . VAL A 1 276 ? 0.787 -12.153 -18.807 1.00 97.62 276 VAL A CA 1
ATOM 2226 C C . VAL A 1 276 ? 0.758 -12.674 -20.230 1.00 97.62 276 VAL A C 1
ATOM 2228 O O . VAL A 1 276 ? 1.142 -13.810 -20.495 1.00 97.62 276 VAL A O 1
ATOM 2231 N N . ASN A 1 277 ? 0.347 -11.812 -21.155 1.00 97.50 277 ASN A N 1
ATOM 2232 C CA . ASN A 1 277 ? 0.452 -12.032 -22.583 1.00 97.50 277 ASN A CA 1
ATOM 2233 C C . ASN A 1 277 ? 1.046 -10.801 -23.281 1.00 97.50 277 ASN A C 1
ATOM 2235 O O . ASN A 1 277 ? 0.414 -9.740 -23.325 1.00 97.50 277 ASN A O 1
ATOM 2239 N N . HIS A 1 278 ? 2.234 -10.954 -23.859 1.00 97.69 278 HIS A N 1
ATOM 2240 C CA . HIS A 1 278 ? 2.900 -9.939 -24.672 1.00 97.69 278 HIS A CA 1
ATOM 2241 C C . HIS A 1 278 ? 2.805 -10.276 -26.153 1.00 97.69 278 HIS A C 1
ATOM 2243 O O . HIS A 1 278 ? 3.127 -11.388 -26.565 1.00 97.69 278 HIS A O 1
ATOM 2249 N N . ARG A 1 279 ? 2.429 -9.291 -26.969 1.00 97.38 279 ARG A N 1
ATOM 2250 C CA . ARG A 1 279 ? 2.315 -9.416 -28.424 1.00 97.38 279 ARG A CA 1
ATOM 2251 C C . ARG A 1 279 ? 3.088 -8.317 -29.127 1.00 97.38 279 ARG A C 1
ATOM 2253 O O . ARG A 1 279 ? 2.787 -7.137 -28.956 1.00 97.38 279 ARG A O 1
ATOM 2260 N N . VAL A 1 280 ? 4.018 -8.716 -29.985 1.00 97.50 280 VAL A N 1
ATOM 2261 C CA . VAL A 1 280 ? 4.729 -7.818 -30.898 1.00 97.50 280 VAL A CA 1
ATOM 2262 C C . VAL A 1 280 ? 3.907 -7.685 -32.181 1.00 97.50 280 VAL A C 1
ATOM 2264 O O . VAL A 1 280 ? 3.741 -8.641 -32.941 1.00 97.50 280 VAL A O 1
ATOM 2267 N N . LEU A 1 281 ? 3.335 -6.505 -32.409 1.00 97.25 281 LEU A N 1
ATOM 2268 C CA . LEU A 1 281 ? 2.423 -6.221 -33.522 1.00 97.25 281 LEU A CA 1
ATOM 2269 C C . LEU A 1 281 ? 3.171 -5.875 -34.816 1.00 97.25 281 LEU A C 1
ATOM 2271 O O . LEU A 1 281 ? 2.696 -6.187 -35.913 1.00 97.25 281 LEU A O 1
ATOM 2275 N N . GLU A 1 282 ? 4.363 -5.295 -34.685 1.00 96.88 282 GLU A N 1
ATOM 2276 C CA . GLU A 1 282 ? 5.265 -4.937 -35.779 1.00 96.88 282 GLU A CA 1
ATOM 2277 C C . GLU A 1 282 ? 6.710 -5.280 -35.416 1.00 96.88 282 GLU A C 1
ATOM 2279 O O . GLU A 1 282 ? 7.064 -5.290 -34.243 1.00 96.88 282 GLU A O 1
ATOM 2284 N N . THR A 1 283 ? 7.545 -5.582 -36.414 1.00 97.12 283 THR A N 1
ATOM 2285 C CA . THR A 1 283 ? 8.950 -5.930 -36.171 1.00 97.12 283 THR A CA 1
ATOM 2286 C C . THR A 1 283 ? 9.701 -4.724 -35.614 1.00 97.12 283 THR A C 1
ATOM 2288 O O . THR A 1 283 ? 9.647 -3.642 -36.199 1.00 97.12 283 THR A O 1
ATOM 2291 N N . VAL A 1 284 ? 10.444 -4.929 -34.528 1.00 95.75 284 VAL A N 1
ATOM 2292 C CA . VAL A 1 284 ? 11.235 -3.893 -33.855 1.00 95.75 284 VAL A CA 1
ATOM 2293 C C . VAL A 1 284 ? 12.707 -4.294 -33.839 1.00 95.75 284 VAL A C 1
ATOM 2295 O O . VAL A 1 284 ? 13.048 -5.432 -33.529 1.00 95.75 284 VAL A O 1
ATOM 2298 N N . GLU A 1 285 ? 13.580 -3.341 -34.156 1.00 95.31 285 GLU A N 1
ATOM 2299 C CA . GLU A 1 285 ? 15.029 -3.457 -33.979 1.00 95.31 285 GLU A CA 1
ATOM 2300 C C . GLU A 1 285 ? 15.431 -2.762 -32.671 1.00 95.31 285 GLU A C 1
ATOM 2302 O O . GLU A 1 285 ? 15.144 -1.577 -32.478 1.00 95.31 285 GLU A O 1
ATOM 2307 N N . VAL A 1 286 ? 16.092 -3.495 -31.778 1.00 93.94 286 VAL A N 1
ATOM 2308 C CA . VAL A 1 286 ? 16.610 -2.989 -30.503 1.00 93.94 286 VAL A CA 1
ATOM 2309 C C . VAL A 1 286 ? 17.816 -2.089 -30.768 1.00 93.94 286 VAL A C 1
ATOM 2311 O O . VAL A 1 286 ? 18.763 -2.466 -31.462 1.00 93.94 286 VAL A O 1
ATOM 2314 N N . ARG A 1 287 ? 17.793 -0.882 -30.195 1.00 91.75 287 ARG A N 1
ATOM 2315 C CA . ARG A 1 287 ? 18.854 0.132 -30.333 1.00 91.75 287 ARG A CA 1
ATOM 2316 C C . ARG A 1 287 ? 19.287 0.652 -28.963 1.00 91.75 287 ARG A C 1
ATOM 2318 O O . ARG A 1 287 ? 18.776 0.198 -27.950 1.00 91.75 287 ARG A O 1
ATOM 2325 N N . GLY A 1 288 ? 20.224 1.597 -28.904 1.00 89.12 288 GLY A N 1
ATOM 2326 C CA . GLY A 1 288 ? 20.717 2.132 -27.634 1.00 89.12 288 GLY A CA 1
ATOM 2327 C C . GLY A 1 288 ? 21.469 1.096 -26.791 1.00 89.12 288 GLY A C 1
ATOM 2328 O O . GLY A 1 288 ? 22.404 0.455 -27.274 1.00 89.12 288 GLY A O 1
ATOM 2329 N N . ASP A 1 289 ? 21.083 0.971 -25.518 1.00 87.88 289 ASP A N 1
ATOM 2330 C CA . ASP A 1 289 ? 21.646 -0.009 -24.583 1.00 87.88 289 ASP A CA 1
ATOM 2331 C C . ASP A 1 289 ? 21.106 -1.413 -24.889 1.00 87.88 289 ASP A C 1
ATOM 2333 O O . ASP A 1 289 ? 20.066 -1.835 -24.379 1.00 87.88 289 ASP A O 1
ATOM 2337 N N . ARG A 1 290 ? 21.817 -2.111 -25.779 1.00 90.38 290 ARG A N 1
ATOM 2338 C CA . ARG A 1 290 ? 21.434 -3.408 -26.362 1.00 90.38 290 ARG A CA 1
ATOM 2339 C C . ARG A 1 290 ? 21.209 -4.520 -25.341 1.00 90.38 290 ARG A C 1
ATOM 2341 O O . ARG A 1 290 ? 20.649 -5.545 -25.697 1.00 90.38 290 ARG A O 1
ATOM 2348 N N . GLU A 1 291 ? 21.584 -4.309 -24.089 1.00 91.00 291 GLU A N 1
ATOM 2349 C CA . GLU A 1 291 ? 21.319 -5.224 -22.985 1.00 91.00 291 GLU A CA 1
ATOM 2350 C C . GLU A 1 291 ? 19.818 -5.343 -22.648 1.00 91.00 291 GLU A C 1
ATOM 2352 O O . GLU A 1 291 ? 19.391 -6.360 -22.109 1.00 91.00 291 GLU A O 1
ATOM 2357 N N . ARG A 1 292 ? 18.981 -4.342 -22.984 1.00 89.50 292 ARG A N 1
ATOM 2358 C CA . ARG A 1 292 ? 17.509 -4.438 -22.860 1.00 89.50 292 ARG A CA 1
ATOM 2359 C C . ARG A 1 292 ? 16.866 -4.746 -24.210 1.00 89.50 292 ARG A C 1
ATOM 2361 O O . ARG A 1 292 ? 16.400 -3.864 -24.925 1.00 89.50 292 ARG A O 1
ATOM 2368 N N . ASP A 1 293 ? 16.786 -6.018 -24.537 1.00 91.69 293 ASP A N 1
ATOM 2369 C CA . ASP A 1 293 ? 16.479 -6.562 -25.865 1.00 91.69 293 ASP A CA 1
ATOM 2370 C C . ASP A 1 293 ? 15.180 -7.383 -25.924 1.00 91.69 293 ASP A C 1
ATOM 2372 O O . ASP A 1 293 ? 14.993 -8.246 -26.785 1.00 91.69 293 ASP A O 1
ATOM 2376 N N . GLY A 1 294 ? 14.249 -7.072 -25.022 1.00 93.44 294 GLY A N 1
ATOM 2377 C CA . GLY A 1 294 ? 12.962 -7.752 -24.897 1.00 93.44 294 GLY A CA 1
ATOM 2378 C C . GLY A 1 294 ? 12.749 -8.251 -23.478 1.00 93.44 294 GLY A C 1
ATOM 2379 O O . GLY A 1 294 ? 12.823 -9.446 -23.209 1.00 93.44 294 GLY A O 1
ATOM 2380 N N . THR A 1 295 ? 12.491 -7.328 -22.556 1.00 95.94 295 THR A N 1
ATOM 2381 C CA . THR A 1 295 ? 12.161 -7.654 -21.165 1.00 95.94 295 THR A CA 1
ATOM 2382 C C . THR A 1 295 ? 10.742 -8.199 -21.081 1.00 95.94 295 THR A C 1
ATOM 2384 O O . THR A 1 295 ? 9.832 -7.548 -21.577 1.00 95.94 295 THR A O 1
ATOM 2387 N N . TYR A 1 296 ? 10.548 -9.348 -20.436 1.00 96.88 296 TYR A N 1
ATOM 2388 C CA . TYR A 1 296 ? 9.230 -9.902 -20.106 1.00 96.88 296 TYR A CA 1
ATOM 2389 C C . TYR A 1 296 ? 8.722 -9.363 -18.768 1.00 96.88 296 TYR A C 1
ATOM 2391 O O . TYR A 1 296 ? 7.577 -8.935 -18.647 1.00 96.88 296 TYR A O 1
ATOM 2399 N N . ALA A 1 297 ? 9.593 -9.343 -17.760 1.00 98.00 297 ALA A N 1
ATOM 2400 C CA . ALA A 1 297 ? 9.286 -8.795 -16.447 1.00 98.00 297 ALA A CA 1
ATOM 2401 C C . ALA A 1 297 ? 10.549 -8.243 -15.779 1.00 98.00 297 ALA A C 1
ATOM 2403 O O . ALA A 1 297 ? 11.672 -8.571 -16.166 1.00 98.00 297 ALA A O 1
ATOM 2404 N N . SER A 1 298 ? 10.385 -7.404 -14.760 1.00 97.12 298 SER A N 1
ATOM 2405 C CA . SER A 1 298 ? 11.525 -6.859 -14.021 1.00 97.12 298 SER A CA 1
ATOM 2406 C C . SER A 1 298 ? 11.205 -6.541 -12.571 1.00 97.12 298 SER A C 1
ATOM 2408 O O . SER A 1 298 ? 10.119 -6.050 -12.273 1.00 97.12 298 SER A O 1
ATOM 2410 N N . LEU A 1 299 ? 12.191 -6.697 -11.692 1.00 96.75 299 LEU A N 1
ATOM 2411 C CA . LEU A 1 299 ? 12.206 -6.080 -10.369 1.00 96.75 299 LEU A CA 1
ATOM 2412 C C . LEU A 1 299 ? 13.021 -4.793 -10.429 1.00 96.75 299 LEU A C 1
ATOM 2414 O O . LEU A 1 299 ? 14.142 -4.779 -10.933 1.00 96.75 299 LEU A O 1
ATOM 2418 N N . SER A 1 300 ? 12.475 -3.707 -9.892 1.00 93.25 300 SER A N 1
ATOM 2419 C CA . SER A 1 300 ? 13.181 -2.430 -9.800 1.00 93.25 300 SER A CA 1
ATOM 2420 C C . SER A 1 300 ? 13.214 -1.954 -8.359 1.00 93.25 300 SER A C 1
ATOM 2422 O O . SER A 1 300 ? 12.181 -1.803 -7.711 1.00 93.25 300 SER A O 1
ATOM 2424 N N . THR A 1 301 ? 14.421 -1.715 -7.865 1.00 91.44 301 THR A N 1
ATOM 2425 C CA . THR A 1 301 ? 14.662 -1.121 -6.554 1.00 91.44 301 THR A CA 1
ATOM 2426 C C . THR A 1 301 ? 15.146 0.313 -6.724 1.00 91.44 301 THR A C 1
ATOM 2428 O O . THR A 1 301 ? 15.741 0.682 -7.739 1.00 91.44 301 THR A O 1
ATOM 2431 N N . PHE A 1 302 ? 14.867 1.142 -5.731 1.00 88.81 302 PHE A N 1
ATOM 2432 C CA . PHE A 1 302 ? 15.229 2.545 -5.719 1.00 88.81 302 PHE A CA 1
ATOM 2433 C C . PHE A 1 302 ? 15.688 2.937 -4.324 1.00 88.81 302 PHE A C 1
ATOM 2435 O O . PHE A 1 302 ? 15.230 2.403 -3.315 1.00 88.81 302 PHE A O 1
ATOM 2442 N N . LYS A 1 303 ? 16.590 3.906 -4.263 1.00 91.94 303 LYS A N 1
ATOM 2443 C CA . LYS A 1 303 ? 17.057 4.496 -3.017 1.00 91.94 303 LYS A CA 1
ATOM 2444 C C . LYS A 1 303 ? 17.209 5.983 -3.236 1.00 91.94 303 LYS A C 1
ATOM 2446 O O . LYS A 1 303 ? 18.064 6.406 -3.998 1.00 91.94 303 LYS A O 1
ATOM 2451 N N . SER A 1 304 ? 16.394 6.780 -2.559 1.00 88.88 304 SER A N 1
ATOM 2452 C CA . SER A 1 304 ? 16.464 8.239 -2.626 1.00 88.88 304 SER A CA 1
ATOM 2453 C C . SER A 1 304 ? 16.759 8.818 -1.249 1.00 88.88 304 SER A C 1
ATOM 2455 O O . SER A 1 304 ? 16.222 8.352 -0.240 1.00 88.88 304 SER A O 1
ATOM 2457 N N . ARG A 1 305 ? 17.643 9.812 -1.189 1.00 89.94 305 ARG A N 1
ATOM 2458 C CA . ARG A 1 305 ? 18.015 10.558 0.015 1.00 89.94 305 ARG A CA 1
ATOM 2459 C C . ARG A 1 305 ? 18.038 12.050 -0.306 1.00 89.94 305 ARG A C 1
ATOM 2461 O O . ARG A 1 305 ? 18.806 12.501 -1.151 1.00 89.94 305 ARG A O 1
ATOM 2468 N N . SER A 1 306 ? 17.211 12.830 0.385 1.00 86.69 306 SER A N 1
ATOM 2469 C CA . SER A 1 306 ? 17.181 14.288 0.308 1.00 86.69 306 SER A CA 1
ATOM 2470 C C . SER A 1 306 ? 17.520 14.920 1.653 1.00 86.69 306 SER A C 1
ATOM 2472 O O . SER A 1 306 ? 16.950 14.583 2.690 1.00 86.69 306 SER A O 1
ATOM 2474 N N . ALA A 1 307 ? 18.400 15.920 1.619 1.00 85.81 307 ALA A N 1
ATOM 2475 C CA . ALA A 1 307 ? 18.765 16.705 2.796 1.00 85.81 307 ALA A CA 1
ATOM 2476 C C . ALA A 1 307 ? 17.659 17.676 3.250 1.00 85.81 307 ALA A C 1
ATOM 2478 O O . ALA A 1 307 ? 17.736 18.219 4.350 1.00 85.81 307 ALA A O 1
ATOM 2479 N N . THR A 1 308 ? 16.665 17.947 2.394 1.00 81.81 308 THR A N 1
ATOM 2480 C CA . THR A 1 308 ? 15.683 19.029 2.609 1.00 81.81 308 THR A CA 1
ATOM 2481 C C . THR A 1 308 ? 14.224 18.609 2.424 1.00 81.81 308 THR A C 1
ATOM 2483 O O . THR A 1 308 ? 13.338 19.363 2.823 1.00 81.81 308 THR A O 1
ATOM 2486 N N . ILE A 1 309 ? 13.962 17.433 1.837 1.00 80.50 309 ILE A N 1
ATOM 2487 C CA . ILE A 1 309 ? 12.612 16.902 1.598 1.00 80.50 309 ILE A CA 1
ATOM 2488 C C . ILE A 1 309 ? 12.518 15.500 2.207 1.00 80.50 309 ILE A C 1
ATOM 2490 O O . ILE A 1 309 ? 12.914 14.514 1.592 1.00 80.50 309 ILE A O 1
ATOM 2494 N N . GLU A 1 310 ? 11.989 15.406 3.426 1.00 80.81 310 GLU A N 1
ATOM 2495 C CA . GLU A 1 310 ? 11.944 14.152 4.192 1.00 80.81 310 GLU A CA 1
ATOM 2496 C C . GLU A 1 310 ? 11.186 13.030 3.468 1.00 80.81 310 GLU A C 1
ATOM 2498 O O . GLU A 1 310 ? 11.672 11.906 3.407 1.00 80.81 310 GLU A O 1
ATOM 2503 N N . ASN A 1 311 ? 10.068 13.351 2.811 1.00 80.88 311 ASN A N 1
ATOM 2504 C CA . ASN A 1 311 ? 9.258 12.387 2.055 1.00 80.88 311 ASN A CA 1
ATOM 2505 C C . ASN A 1 311 ? 9.965 11.803 0.816 1.00 80.88 311 ASN A C 1
ATOM 2507 O O . ASN A 1 311 ? 9.429 10.902 0.177 1.00 80.88 311 ASN A O 1
ATOM 2511 N N . MET A 1 312 ? 11.151 12.305 0.455 1.00 82.44 312 MET A N 1
ATOM 2512 C CA . MET A 1 312 ? 12.012 11.719 -0.579 1.00 82.44 312 MET A CA 1
ATOM 2513 C C . MET A 1 312 ? 13.109 10.807 0.000 1.00 82.44 312 MET A C 1
ATOM 2515 O O . MET A 1 312 ? 13.920 10.294 -0.767 1.00 82.44 312 MET A O 1
ATOM 2519 N N . ASN A 1 313 ? 13.160 10.589 1.320 1.00 87.50 313 ASN A N 1
ATOM 2520 C CA . ASN A 1 313 ? 14.057 9.625 1.969 1.00 87.50 313 ASN A CA 1
ATOM 2521 C C . ASN A 1 313 ? 13.422 8.233 1.983 1.00 87.50 313 ASN A C 1
ATOM 2523 O O . ASN A 1 313 ? 12.770 7.836 2.947 1.00 87.50 313 ASN A O 1
ATOM 2527 N N . VAL A 1 314 ? 13.586 7.502 0.886 1.00 88.81 314 VAL A N 1
ATOM 2528 C CA . VAL A 1 314 ? 12.780 6.312 0.583 1.00 88.81 314 VAL A CA 1
ATOM 2529 C C . VAL A 1 314 ? 13.610 5.211 -0.063 1.00 88.81 314 VAL A C 1
ATOM 2531 O O . VAL A 1 314 ? 14.642 5.493 -0.676 1.00 88.81 314 VAL A O 1
ATOM 2534 N N . GLY A 1 315 ? 13.150 3.969 0.094 1.00 87.75 315 GLY A N 1
ATOM 2535 C CA . GLY A 1 315 ? 13.730 2.781 -0.528 1.00 87.75 315 GLY A CA 1
ATOM 2536 C C . GLY A 1 315 ? 15.165 2.433 -0.100 1.00 87.75 315 GLY A C 1
ATOM 2537 O O . GLY A 1 315 ? 15.874 3.222 0.546 1.00 87.75 315 GLY A O 1
ATOM 2538 N N . ASN A 1 316 ? 15.573 1.217 -0.457 1.00 89.69 316 ASN A N 1
ATOM 2539 C CA . ASN A 1 316 ? 16.912 0.658 -0.283 1.00 89.69 316 ASN A CA 1
ATOM 2540 C C . ASN A 1 316 ? 17.210 -0.297 -1.445 1.00 89.69 316 ASN A C 1
ATOM 2542 O O . ASN A 1 316 ? 16.345 -1.085 -1.812 1.00 89.69 316 ASN A O 1
ATOM 2546 N N . ILE A 1 317 ? 18.445 -0.281 -1.949 1.00 92.94 317 ILE A N 1
ATOM 2547 C CA . ILE A 1 317 ? 18.955 -1.320 -2.852 1.00 92.94 317 ILE A CA 1
ATOM 2548 C C . ILE A 1 317 ? 19.435 -2.479 -1.976 1.00 92.94 317 ILE A C 1
ATOM 2550 O O . ILE A 1 317 ? 20.262 -2.256 -1.089 1.00 92.94 317 ILE A O 1
ATOM 2554 N N . LEU A 1 318 ? 18.888 -3.678 -2.189 1.00 94.25 318 LEU A N 1
ATOM 2555 C CA . LEU A 1 318 ? 19.312 -4.877 -1.466 1.00 94.25 318 LEU A CA 1
ATOM 2556 C C . LEU A 1 318 ? 20.667 -5.372 -2.013 1.00 94.25 318 LEU A C 1
ATOM 2558 O O . LEU A 1 318 ? 20.922 -5.202 -3.206 1.00 94.25 318 LEU A O 1
ATOM 2562 N N . PRO A 1 319 ? 21.561 -5.903 -1.160 1.00 95.31 319 PRO A N 1
ATOM 2563 C CA . PRO A 1 319 ? 22.961 -6.145 -1.512 1.00 95.31 319 PRO A CA 1
ATOM 2564 C C . PRO A 1 319 ? 23.223 -7.443 -2.286 1.00 95.31 319 PRO A C 1
ATOM 2566 O O . PRO A 1 319 ? 24.331 -7.588 -2.808 1.00 95.31 319 PRO A O 1
ATOM 2569 N N . SER A 1 320 ? 22.262 -8.365 -2.362 1.00 96.06 320 SER A N 1
ATOM 2570 C CA . SER A 1 320 ? 22.450 -9.683 -2.977 1.00 96.06 320 SER A CA 1
ATOM 2571 C C . SER A 1 320 ? 21.425 -9.955 -4.077 1.00 96.06 320 SER A C 1
ATOM 2573 O O . SER A 1 320 ? 20.271 -9.526 -4.007 1.00 96.06 320 SER A O 1
ATOM 2575 N N . LEU A 1 321 ? 21.885 -10.651 -5.116 1.00 96.56 321 LEU A N 1
ATOM 2576 C CA . LEU A 1 321 ? 21.097 -11.217 -6.206 1.00 96.56 321 LEU A CA 1
ATOM 2577 C C . LEU A 1 321 ? 21.280 -12.732 -6.185 1.00 96.56 321 LEU A C 1
ATOM 2579 O O . LEU A 1 321 ? 22.406 -13.205 -6.329 1.00 96.56 321 LEU A O 1
ATOM 2583 N N . HIS A 1 322 ? 20.178 -13.469 -6.104 1.00 97.50 322 HIS A N 1
ATOM 2584 C CA . HIS A 1 322 ? 20.153 -14.920 -6.249 1.00 97.50 322 HIS A CA 1
ATOM 2585 C C . HIS A 1 322 ? 19.326 -15.328 -7.466 1.00 97.50 322 HIS A C 1
ATOM 2587 O O . HIS A 1 322 ? 18.243 -14.789 -7.713 1.00 97.50 322 HIS A O 1
ATOM 2593 N N . VAL A 1 323 ? 19.835 -16.292 -8.229 1.00 97.44 323 VAL A N 1
ATOM 2594 C CA . VAL A 1 323 ? 19.188 -16.812 -9.438 1.00 97.44 323 VAL A CA 1
ATOM 2595 C C . VAL A 1 323 ? 19.248 -18.332 -9.429 1.00 97.44 323 VAL A C 1
ATOM 2597 O O . VAL A 1 323 ? 20.311 -18.901 -9.180 1.00 97.44 323 VAL A O 1
ATOM 2600 N N . TYR A 1 324 ? 18.131 -18.991 -9.739 1.00 97.75 324 TYR A N 1
ATOM 2601 C CA . TYR A 1 324 ? 18.122 -20.427 -10.007 1.00 97.75 324 TYR A CA 1
ATOM 2602 C C . TYR A 1 324 ? 18.523 -20.682 -11.461 1.00 97.75 324 TYR A C 1
ATOM 2604 O O . TYR A 1 324 ? 17.718 -20.472 -12.370 1.00 97.75 324 TYR A O 1
ATOM 2612 N N . GLY A 1 325 ? 19.779 -21.065 -11.682 1.00 95.81 325 GLY A N 1
ATOM 2613 C CA . GLY A 1 325 ? 20.383 -21.187 -13.007 1.00 95.81 325 GLY A CA 1
ATOM 2614 C C . GLY A 1 325 ? 19.960 -22.440 -13.775 1.00 95.81 325 GLY A C 1
ATOM 2615 O O . GLY A 1 325 ? 19.462 -23.401 -13.195 1.00 95.81 325 GLY A O 1
ATOM 2616 N N . GLU A 1 326 ? 20.192 -22.438 -15.087 1.00 93.25 326 GLU A N 1
ATOM 2617 C CA . GLU A 1 326 ? 19.931 -23.565 -16.003 1.00 93.25 326 GLU A CA 1
ATOM 2618 C C . GLU A 1 326 ? 20.623 -24.892 -15.643 1.00 93.25 326 GLU A C 1
ATOM 2620 O O . GLU A 1 326 ? 20.151 -25.959 -16.031 1.00 93.25 326 GLU A O 1
ATOM 2625 N N . ASP A 1 327 ? 21.702 -24.841 -14.859 1.00 93.25 327 ASP A N 1
ATOM 2626 C CA . ASP A 1 327 ? 22.400 -26.005 -14.305 1.00 93.25 327 ASP A CA 1
ATOM 2627 C C . ASP A 1 327 ? 21.736 -26.554 -13.027 1.00 93.25 327 ASP A C 1
ATOM 2629 O O . ASP A 1 327 ? 22.304 -27.409 -12.346 1.00 93.25 327 ASP A O 1
ATOM 2633 N N . ASP A 1 328 ? 20.536 -26.059 -12.707 1.00 92.69 328 ASP A N 1
ATOM 2634 C CA . ASP A 1 328 ? 19.740 -26.365 -11.518 1.00 92.69 328 ASP A CA 1
ATOM 2635 C C . ASP A 1 328 ? 20.471 -26.041 -10.195 1.00 92.69 328 ASP A C 1
ATOM 2637 O O . ASP A 1 328 ? 20.173 -26.612 -9.136 1.00 92.69 328 ASP A O 1
ATOM 2641 N N . THR A 1 329 ? 21.407 -25.083 -10.237 1.00 95.38 329 THR A N 1
ATOM 2642 C CA . THR A 1 329 ? 22.109 -24.542 -9.065 1.00 95.38 329 THR A CA 1
ATOM 2643 C C . THR A 1 329 ? 21.738 -23.087 -8.781 1.00 95.38 329 THR A C 1
ATOM 2645 O O . THR A 1 329 ? 21.324 -22.336 -9.664 1.00 95.38 329 THR A O 1
ATOM 2648 N N . ILE A 1 330 ? 21.885 -22.671 -7.520 1.00 96.56 330 ILE A N 1
ATOM 2649 C CA . ILE A 1 330 ? 21.660 -21.281 -7.111 1.00 96.56 330 ILE A CA 1
ATOM 2650 C C . ILE A 1 330 ? 22.963 -20.501 -7.289 1.00 96.56 330 ILE A C 1
ATOM 2652 O O . ILE A 1 330 ? 23.992 -20.857 -6.712 1.00 96.56 330 ILE A O 1
ATOM 2656 N N . LYS A 1 331 ? 22.902 -19.425 -8.074 1.00 96.19 331 LYS A N 1
ATOM 2657 C CA . LYS A 1 331 ? 24.012 -18.500 -8.325 1.00 96.19 331 LYS A CA 1
ATOM 2658 C C . LYS A 1 331 ? 23.794 -17.218 -7.524 1.00 96.19 331 LYS A C 1
ATOM 2660 O O . LYS A 1 331 ? 22.691 -16.676 -7.537 1.00 96.19 331 LYS A O 1
ATOM 2665 N N . GLU A 1 332 ? 24.842 -16.739 -6.855 1.00 96.06 332 GLU A N 1
ATOM 2666 C CA . GLU A 1 332 ? 24.834 -15.507 -6.055 1.00 96.06 332 GLU A CA 1
ATOM 2667 C C . GLU A 1 332 ? 25.726 -14.435 -6.695 1.00 96.06 332 GLU A C 1
ATOM 2669 O O . GLU A 1 332 ? 26.850 -14.712 -7.124 1.00 96.06 332 GLU A O 1
ATOM 2674 N N . TYR A 1 333 ? 25.241 -13.193 -6.708 1.00 96.25 333 TYR A N 1
ATOM 2675 C CA . TYR A 1 333 ? 25.977 -12.019 -7.167 1.00 96.25 333 TYR A CA 1
ATOM 2676 C C . TYR A 1 333 ? 25.806 -10.858 -6.185 1.00 96.25 333 TYR A C 1
ATOM 2678 O O . TYR A 1 333 ? 24.726 -10.638 -5.636 1.00 96.25 333 TYR A O 1
ATOM 2686 N N . SER A 1 334 ? 26.865 -10.068 -5.996 1.00 95.25 334 SER A N 1
ATOM 2687 C CA . SER A 1 334 ? 26.814 -8.877 -5.143 1.00 95.25 334 SER A CA 1
ATOM 2688 C C . SER A 1 334 ? 26.316 -7.656 -5.918 1.00 95.25 334 SER A C 1
ATOM 2690 O O . SER A 1 334 ? 26.793 -7.366 -7.017 1.00 95.25 334 SER A O 1
ATOM 2692 N N . ILE A 1 335 ? 25.383 -6.918 -5.319 1.00 94.38 335 ILE A N 1
ATOM 2693 C CA . ILE A 1 335 ? 24.810 -5.684 -5.855 1.00 94.38 335 ILE A CA 1
ATOM 2694 C C . ILE A 1 335 ? 25.412 -4.471 -5.127 1.00 94.38 335 ILE A C 1
ATOM 2696 O O . ILE A 1 335 ? 25.256 -4.330 -3.909 1.00 94.38 335 ILE A O 1
ATOM 2700 N N . PRO A 1 336 ? 26.046 -3.525 -5.845 1.00 92.81 336 PRO A N 1
ATOM 2701 C CA . PRO A 1 336 ? 26.458 -2.255 -5.262 1.00 92.81 336 PRO A CA 1
ATOM 2702 C C . PRO A 1 336 ? 25.249 -1.425 -4.804 1.00 92.81 336 PRO A C 1
ATOM 2704 O O . PRO A 1 336 ? 24.441 -0.964 -5.607 1.00 92.81 336 PRO A O 1
ATOM 2707 N N . VAL A 1 337 ? 25.147 -1.168 -3.498 1.00 92.25 337 VAL A N 1
ATOM 2708 C CA . VAL A 1 337 ? 24.024 -0.410 -2.902 1.00 92.25 337 VAL A CA 1
ATOM 2709 C C . VAL A 1 337 ? 24.172 1.121 -2.983 1.00 92.25 337 VAL A C 1
ATOM 2711 O O . VAL A 1 337 ? 23.311 1.854 -2.487 1.00 92.25 337 VAL A O 1
ATOM 2714 N N . ASN A 1 338 ? 25.287 1.600 -3.547 1.00 91.12 338 ASN A N 1
ATOM 2715 C CA . ASN A 1 338 ? 25.593 3.009 -3.827 1.00 91.12 338 ASN A CA 1
ATOM 2716 C C . ASN A 1 338 ? 26.360 3.100 -5.167 1.00 91.12 338 ASN A C 1
ATOM 2718 O O . ASN A 1 338 ? 27.587 3.218 -5.149 1.00 91.12 338 ASN A O 1
ATOM 2722 N N . PRO A 1 339 ? 25.689 2.963 -6.320 1.00 89.88 339 PRO A N 1
ATOM 2723 C CA . PRO A 1 339 ? 26.341 3.089 -7.623 1.00 89.88 339 PRO A CA 1
ATOM 2724 C C . PRO A 1 339 ? 26.908 4.501 -7.844 1.00 89.88 339 PRO A C 1
ATOM 2726 O O . PRO A 1 339 ? 26.362 5.496 -7.359 1.00 89.88 339 PRO A O 1
ATOM 2729 N N . GLU A 1 340 ? 27.996 4.608 -8.609 1.00 85.88 340 GLU A N 1
ATOM 2730 C CA . GLU A 1 340 ? 28.682 5.889 -8.860 1.00 85.88 340 GLU A CA 1
ATOM 2731 C C . GLU A 1 340 ? 28.511 6.408 -10.300 1.00 85.88 340 GLU A C 1
ATOM 2733 O O . GLU A 1 340 ? 28.753 7.590 -10.570 1.00 85.88 340 GLU A O 1
ATOM 2738 N N . SER A 1 341 ? 28.078 5.554 -11.233 1.00 86.12 341 SER A N 1
ATOM 2739 C CA . SER A 1 341 ? 27.856 5.908 -12.638 1.00 86.12 341 SER A CA 1
ATOM 2740 C C . SER A 1 341 ? 26.402 6.266 -12.954 1.00 86.12 341 SER A C 1
ATOM 2742 O O . SER A 1 341 ? 25.466 5.586 -12.545 1.00 86.12 341 SER A O 1
ATOM 2744 N N . HIS A 1 342 ? 26.210 7.290 -13.794 1.00 80.38 342 HIS A N 1
ATOM 2745 C CA . HIS A 1 342 ? 24.911 7.595 -14.413 1.00 80.38 342 HIS A CA 1
ATOM 2746 C C . HIS A 1 342 ? 24.531 6.634 -15.547 1.00 80.38 342 HIS A C 1
ATOM 2748 O O . HIS A 1 342 ? 23.354 6.500 -15.882 1.00 80.38 342 HIS A O 1
ATOM 2754 N N . LYS A 1 343 ? 25.520 5.980 -16.166 1.00 84.12 343 LYS A N 1
ATOM 2755 C CA . LYS A 1 343 ? 25.268 4.885 -17.108 1.00 84.12 343 LYS A CA 1
ATOM 2756 C C . LYS A 1 343 ? 24.990 3.599 -16.326 1.00 84.12 343 LYS A C 1
ATOM 2758 O O . LYS A 1 343 ? 25.627 3.432 -15.285 1.00 84.12 343 LYS A O 1
ATOM 2763 N N . PRO A 1 344 ? 24.124 2.705 -16.831 1.00 86.56 344 PRO A N 1
ATOM 2764 C CA . PRO A 1 344 ? 23.938 1.381 -16.248 1.00 86.56 344 PRO A CA 1
ATOM 2765 C C . PRO A 1 344 ? 25.274 0.652 -16.063 1.00 86.56 344 PRO A C 1
ATOM 2767 O O . PRO A 1 344 ? 26.044 0.490 -17.010 1.00 86.56 344 PRO A O 1
ATOM 2770 N N . GLU A 1 345 ? 25.554 0.255 -14.828 1.00 92.19 345 GLU A N 1
ATOM 2771 C CA . GLU A 1 345 ? 26.619 -0.674 -14.466 1.00 92.19 345 GLU A CA 1
ATOM 2772 C C . GLU A 1 345 ? 25.997 -2.069 -14.444 1.00 92.19 345 GLU A C 1
ATOM 2774 O O . GLU A 1 345 ? 25.220 -2.398 -13.545 1.00 92.19 345 GLU A O 1
ATOM 2779 N N . TRP A 1 346 ? 26.279 -2.860 -15.477 1.00 93.50 346 TRP A N 1
ATOM 2780 C CA . TRP A 1 346 ? 25.749 -4.212 -15.619 1.00 93.50 346 TRP A CA 1
ATOM 2781 C C . TRP A 1 346 ? 26.498 -5.172 -14.690 1.00 93.50 346 TRP A C 1
ATOM 2783 O O . TRP A 1 346 ? 27.710 -5.335 -14.796 1.00 93.50 346 TRP A O 1
ATOM 2793 N N . ILE A 1 347 ? 25.756 -5.771 -13.758 1.00 94.88 347 ILE A N 1
ATOM 2794 C CA . ILE A 1 347 ? 26.209 -6.854 -12.871 1.00 94.88 347 ILE A CA 1
ATOM 2795 C C . ILE A 1 347 ? 26.093 -8.189 -13.609 1.00 94.88 347 ILE A C 1
ATOM 2797 O O . ILE A 1 347 ? 26.964 -9.041 -13.483 1.00 94.88 347 ILE A O 1
ATOM 2801 N N . LEU A 1 348 ? 25.010 -8.336 -14.378 1.00 95.69 348 LEU A N 1
ATOM 2802 C CA . LEU A 1 348 ? 24.774 -9.427 -15.316 1.00 95.69 348 LEU A CA 1
ATOM 2803 C C . LEU A 1 348 ? 24.340 -8.826 -16.648 1.00 95.69 348 LEU A C 1
ATOM 2805 O O . LEU A 1 348 ? 23.329 -8.121 -16.701 1.00 95.69 348 LEU A O 1
ATOM 2809 N N . SER A 1 349 ? 25.108 -9.096 -17.692 1.00 94.44 349 SER A N 1
ATOM 2810 C CA . SER A 1 349 ? 24.886 -8.673 -19.072 1.00 94.44 349 SER A CA 1
ATOM 2811 C C . SER A 1 349 ? 24.430 -9.843 -19.944 1.00 94.44 349 SER A C 1
ATOM 2813 O O . SER A 1 349 ? 24.506 -11.006 -19.557 1.00 94.44 349 SER A O 1
ATOM 2815 N N . THR A 1 350 ? 24.027 -9.535 -21.171 1.00 92.38 350 THR A N 1
ATOM 2816 C CA . THR A 1 350 ? 23.733 -10.509 -22.230 1.00 92.38 350 THR A CA 1
ATOM 2817 C C . THR A 1 350 ? 24.897 -11.477 -22.437 1.00 92.38 350 THR A C 1
ATOM 2819 O O . THR A 1 350 ? 24.692 -12.667 -22.630 1.00 92.38 350 THR A O 1
ATOM 2822 N N . SER A 1 351 ? 26.136 -10.984 -22.362 1.00 91.25 351 SER A N 1
ATOM 2823 C CA . SER A 1 351 ? 27.325 -11.801 -22.627 1.00 91.25 351 SER A CA 1
ATOM 2824 C C . SER A 1 351 ? 27.674 -12.797 -21.517 1.00 91.25 351 SER A C 1
ATOM 2826 O O . SER A 1 351 ? 28.450 -13.722 -21.768 1.00 91.25 351 SER A O 1
ATOM 2828 N N . ASP A 1 352 ? 27.111 -12.615 -20.317 1.00 92.94 352 ASP A N 1
ATOM 2829 C CA . ASP A 1 352 ? 27.307 -13.520 -19.180 1.00 92.94 352 ASP A CA 1
ATOM 2830 C C . ASP A 1 352 ? 26.477 -14.802 -19.300 1.00 92.94 352 ASP A C 1
ATOM 2832 O O . ASP A 1 352 ? 26.815 -15.787 -18.646 1.00 92.94 352 ASP A O 1
ATOM 2836 N N . ASP A 1 353 ? 25.447 -14.792 -20.157 1.00 92.75 353 ASP A N 1
ATOM 2837 C CA . ASP A 1 353 ? 24.657 -15.967 -20.533 1.00 92.75 353 ASP A CA 1
ATOM 2838 C C . ASP A 1 353 ? 24.063 -16.705 -19.319 1.00 92.75 353 ASP A C 1
ATOM 2840 O O . ASP A 1 353 ? 24.330 -17.876 -19.046 1.00 92.75 353 ASP A O 1
ATOM 2844 N N . VAL A 1 354 ? 23.329 -15.954 -18.490 1.00 95.12 354 VAL A N 1
ATOM 2845 C CA . VAL A 1 354 ? 22.700 -16.482 -17.274 1.00 95.12 354 VAL A CA 1
ATOM 2846 C C . VAL A 1 354 ? 21.221 -16.721 -17.526 1.00 95.12 354 VAL A C 1
ATOM 2848 O O . VAL A 1 354 ? 20.407 -15.807 -17.393 1.00 95.12 354 VAL A O 1
ATOM 2851 N N . ASP A 1 355 ? 20.878 -17.970 -17.813 1.00 94.88 355 ASP A N 1
ATOM 2852 C CA . ASP A 1 355 ? 19.498 -18.408 -17.990 1.00 94.88 355 ASP A CA 1
ATOM 2853 C C . ASP A 1 355 ? 18.910 -19.059 -16.736 1.00 94.88 355 ASP A C 1
ATOM 2855 O O . ASP A 1 355 ? 19.609 -19.676 -15.921 1.00 94.88 355 ASP A O 1
ATOM 2859 N N . LEU A 1 356 ? 17.591 -18.920 -16.584 1.00 96.81 356 LEU A N 1
ATOM 2860 C CA . LEU A 1 356 ? 16.830 -19.572 -15.524 1.00 96.81 356 LEU A CA 1
ATOM 2861 C C . LEU A 1 356 ? 16.692 -21.079 -15.761 1.00 96.81 356 LEU A C 1
ATOM 2863 O O . LEU A 1 356 ? 16.384 -21.516 -16.868 1.00 96.81 356 LEU A O 1
ATOM 2867 N N . GLY A 1 357 ? 16.818 -21.863 -14.690 1.00 96.25 357 GLY A N 1
ATOM 2868 C CA . GLY A 1 357 ? 16.594 -23.310 -14.678 1.00 96.25 357 GLY A CA 1
ATOM 2869 C C . GLY A 1 357 ? 15.160 -23.728 -14.381 1.00 96.25 357 GLY A C 1
ATOM 2870 O O . GLY A 1 357 ? 14.215 -22.946 -14.495 1.00 96.25 357 GLY A O 1
ATOM 2871 N N . SER A 1 358 ? 14.995 -24.987 -13.975 1.00 95.25 358 SER A N 1
ATOM 2872 C CA . SER A 1 358 ? 13.682 -25.641 -13.863 1.00 95.25 358 SER A CA 1
ATOM 2873 C C . SER A 1 358 ? 12.724 -24.992 -12.852 1.00 95.25 358 SER A C 1
ATOM 2875 O O . SER A 1 358 ? 11.521 -24.910 -13.112 1.00 95.25 358 SER A O 1
ATOM 2877 N N . LYS A 1 359 ? 13.234 -24.460 -11.733 1.00 96.38 359 LYS A N 1
ATOM 2878 C CA . LYS A 1 359 ? 12.428 -23.713 -10.746 1.00 96.38 359 LYS A CA 1
ATOM 2879 C C . LYS A 1 359 ? 12.138 -22.259 -11.142 1.00 96.38 359 LYS A C 1
ATOM 2881 O O . LYS A 1 359 ? 11.321 -21.606 -10.500 1.00 96.38 359 LYS A O 1
ATOM 2886 N N . ALA A 1 360 ? 12.799 -21.765 -12.190 1.00 96.75 360 ALA A N 1
ATOM 2887 C CA . ALA A 1 360 ? 12.523 -20.507 -12.874 1.00 96.75 360 ALA A CA 1
ATOM 2888 C C . ALA A 1 360 ? 12.267 -19.291 -11.958 1.00 96.75 360 ALA A C 1
ATOM 2890 O O . ALA A 1 360 ? 11.270 -18.588 -12.120 1.00 96.75 360 ALA A O 1
ATOM 2891 N N . TRP A 1 361 ? 13.162 -19.023 -11.001 1.00 98.19 361 TRP A N 1
ATOM 2892 C CA . TRP A 1 361 ? 13.053 -17.863 -10.113 1.00 98.19 361 TRP A CA 1
ATOM 2893 C C . TRP A 1 361 ? 14.337 -17.030 -10.045 1.00 98.19 361 TRP A C 1
ATOM 2895 O O . TRP A 1 361 ? 15.451 -17.525 -10.224 1.00 98.19 361 TRP A O 1
ATOM 2905 N N . LEU A 1 362 ? 14.151 -15.744 -9.751 1.00 97.94 362 LEU A N 1
ATOM 2906 C CA . LEU A 1 362 ? 15.204 -14.764 -9.480 1.00 97.94 362 LEU A CA 1
ATOM 2907 C C . LEU A 1 362 ? 14.790 -13.847 -8.326 1.00 97.94 362 LEU A C 1
ATOM 2909 O O . LEU A 1 362 ? 13.615 -13.499 -8.191 1.00 97.94 362 LEU A O 1
ATOM 2913 N N . CYS A 1 363 ? 15.750 -13.447 -7.497 1.00 96.88 363 CYS A N 1
ATOM 2914 C CA . CYS A 1 363 ? 15.498 -12.743 -6.246 1.00 96.88 363 CYS A CA 1
ATOM 2915 C C . CYS A 1 363 ? 16.566 -11.687 -5.957 1.00 96.88 363 CYS A C 1
ATOM 2917 O O . CYS A 1 363 ? 17.748 -11.912 -6.198 1.00 96.88 363 CYS A O 1
ATOM 2919 N N . ILE A 1 364 ? 16.147 -10.561 -5.381 1.00 96.25 364 ILE A N 1
ATOM 2920 C CA . ILE A 1 364 ? 17.033 -9.655 -4.646 1.00 96.25 364 ILE A CA 1
ATOM 2921 C C . ILE A 1 364 ? 16.740 -9.762 -3.153 1.00 96.25 364 ILE A C 1
ATOM 2923 O O . ILE A 1 364 ? 15.576 -9.754 -2.743 1.00 96.25 364 ILE A O 1
ATOM 2927 N N . ASP A 1 365 ? 17.781 -9.849 -2.338 1.00 95.88 365 ASP A N 1
ATOM 2928 C CA . ASP A 1 365 ? 17.652 -10.078 -0.903 1.00 95.88 365 ASP A CA 1
ATOM 2929 C C . ASP A 1 365 ? 18.761 -9.406 -0.086 1.00 95.88 365 ASP A C 1
ATOM 2931 O O . ASP A 1 365 ? 19.785 -8.943 -0.597 1.00 95.88 365 ASP A O 1
ATOM 2935 N N . ASP A 1 366 ? 18.504 -9.301 1.213 1.00 94.62 366 ASP A N 1
ATOM 2936 C CA . ASP A 1 366 ? 19.463 -8.877 2.222 1.00 94.62 366 ASP A CA 1
ATOM 2937 C C . ASP A 1 366 ? 19.601 -9.981 3.281 1.00 94.62 366 ASP A C 1
ATOM 2939 O O . ASP A 1 366 ? 18.774 -10.055 4.201 1.00 94.62 366 ASP A O 1
ATOM 2943 N N . PRO A 1 367 ? 20.666 -10.800 3.209 1.00 89.56 367 PRO A N 1
ATOM 2944 C CA . PRO A 1 367 ? 20.906 -11.886 4.159 1.00 89.56 367 PRO A CA 1
ATOM 2945 C C . PRO A 1 367 ? 21.004 -11.425 5.620 1.00 89.56 367 PRO A C 1
ATOM 2947 O O . PRO A 1 367 ? 20.791 -12.209 6.543 1.00 89.56 367 PRO A O 1
ATOM 2950 N N . SER A 1 368 ? 21.321 -10.147 5.870 1.00 91.62 368 SER A N 1
ATOM 2951 C CA . SER A 1 368 ? 21.437 -9.616 7.233 1.00 91.62 368 SER A CA 1
ATOM 2952 C C . SER A 1 368 ? 20.084 -9.359 7.899 1.00 91.62 368 SER A C 1
ATOM 2954 O O . SER A 1 368 ? 19.977 -9.406 9.127 1.00 91.62 368 SER A O 1
ATOM 2956 N N . THR A 1 369 ? 19.047 -9.101 7.100 1.00 91.94 369 THR A N 1
ATOM 2957 C CA . THR A 1 369 ? 17.683 -8.842 7.579 1.00 91.94 369 THR A CA 1
ATOM 2958 C C . THR A 1 369 ? 16.725 -9.988 7.263 1.00 91.94 369 THR A C 1
ATOM 2960 O O . THR A 1 369 ? 15.703 -10.130 7.936 1.00 91.94 369 THR A O 1
ATOM 2963 N N . GLY A 1 370 ? 17.064 -10.826 6.279 1.00 92.50 370 GLY A N 1
ATOM 2964 C CA . GLY A 1 370 ? 16.202 -11.861 5.720 1.00 92.50 370 GLY A CA 1
ATOM 2965 C C . GLY A 1 370 ? 15.127 -11.305 4.784 1.00 92.50 370 GLY A C 1
ATOM 2966 O O . GLY A 1 370 ? 14.189 -12.032 4.461 1.00 92.50 370 GLY A O 1
ATOM 2967 N N . LYS A 1 371 ? 15.214 -10.032 4.382 1.00 95.38 371 LYS A N 1
ATOM 2968 C CA . LYS A 1 371 ? 14.269 -9.415 3.450 1.00 95.38 371 LYS A CA 1
ATOM 2969 C C . LYS A 1 371 ? 14.553 -9.881 2.027 1.00 95.38 371 LYS A C 1
ATOM 2971 O O . LYS A 1 371 ? 15.704 -9.839 1.607 1.00 95.38 371 LYS A O 1
ATOM 2976 N N . ALA A 1 372 ? 13.516 -10.264 1.288 1.00 96.31 372 ALA A N 1
ATOM 2977 C CA . ALA A 1 372 ? 13.645 -10.752 -0.081 1.00 96.31 372 ALA A CA 1
ATOM 2978 C C . ALA A 1 372 ? 12.458 -10.342 -0.966 1.00 96.31 372 ALA A C 1
ATOM 2980 O O . ALA A 1 372 ? 11.304 -10.279 -0.521 1.00 96.31 372 ALA A O 1
ATOM 2981 N N . HIS A 1 373 ? 12.755 -10.089 -2.240 1.00 97.25 373 HIS A N 1
ATOM 2982 C CA . HIS A 1 373 ? 11.790 -9.802 -3.296 1.00 97.25 373 HIS A CA 1
ATOM 2983 C C . HIS A 1 373 ? 12.134 -10.618 -4.538 1.00 97.25 373 HIS A C 1
ATOM 2985 O O . HIS A 1 373 ? 13.253 -10.526 -5.042 1.00 97.25 373 HIS A O 1
ATOM 2991 N N . ALA A 1 374 ? 11.171 -11.373 -5.057 1.00 98.06 374 ALA A N 1
ATOM 2992 C CA . ALA A 1 374 ? 11.427 -12.331 -6.122 1.00 98.06 374 ALA A CA 1
ATOM 2993 C C . ALA A 1 374 ? 10.338 -12.360 -7.189 1.00 98.06 374 ALA A C 1
ATOM 2995 O O . ALA A 1 374 ? 9.171 -12.068 -6.922 1.00 98.06 374 ALA A O 1
ATOM 2996 N N . LEU A 1 375 ? 10.746 -12.762 -8.391 1.00 98.69 375 LEU A N 1
ATOM 2997 C CA . LEU A 1 375 ? 9.849 -13.214 -9.446 1.00 98.69 375 LEU A CA 1
ATOM 2998 C C . LEU A 1 375 ? 10.026 -14.717 -9.608 1.00 98.69 375 LEU A C 1
ATOM 3000 O O . LEU A 1 375 ? 11.149 -15.198 -9.766 1.00 98.69 375 LEU A O 1
ATOM 3004 N N . ILE A 1 376 ? 8.910 -15.433 -9.586 1.00 98.56 376 ILE A N 1
ATOM 3005 C CA . ILE A 1 376 ? 8.847 -16.875 -9.810 1.00 98.56 376 ILE A CA 1
ATOM 3006 C C . ILE A 1 376 ? 8.010 -17.104 -11.061 1.00 98.56 376 ILE A C 1
ATOM 3008 O O . ILE A 1 376 ? 6.879 -16.634 -11.132 1.00 98.56 376 ILE A O 1
ATOM 3012 N N . PHE A 1 377 ? 8.533 -17.826 -12.042 1.00 98.38 377 PHE A N 1
ATOM 3013 C CA . PHE A 1 377 ? 7.808 -18.179 -13.259 1.00 98.38 377 PHE A CA 1
ATOM 3014 C C . PHE A 1 377 ? 7.269 -19.607 -13.159 1.00 98.38 377 PHE A C 1
ATOM 3016 O O . PHE A 1 377 ? 7.892 -20.491 -12.568 1.00 98.38 377 PHE A O 1
ATOM 3023 N N . GLN A 1 378 ? 6.106 -19.852 -13.769 1.00 96.75 378 GLN A N 1
ATOM 3024 C CA . GLN A 1 378 ? 5.539 -21.202 -13.861 1.00 96.75 378 GLN A CA 1
ATOM 3025 C C . GLN A 1 378 ? 6.508 -22.169 -14.554 1.00 96.75 378 GLN A C 1
ATOM 3027 O O . GLN A 1 378 ? 6.569 -23.345 -14.208 1.00 96.75 378 GLN A O 1
ATOM 3032 N N . SER A 1 379 ? 7.231 -21.674 -15.556 1.00 95.19 379 SER A N 1
ATOM 3033 C CA . SER A 1 379 ? 8.265 -22.405 -16.272 1.00 95.19 379 SER A CA 1
ATOM 3034 C C . SER A 1 379 ? 9.221 -21.419 -16.937 1.00 95.19 379 SER A C 1
ATOM 3036 O O . SER A 1 379 ? 8.840 -20.290 -17.245 1.00 95.19 379 SER A O 1
ATOM 3038 N N . ASN A 1 380 ? 10.450 -21.864 -17.184 1.00 93.25 380 ASN A N 1
ATOM 3039 C CA . ASN A 1 380 ? 11.412 -21.203 -18.062 1.00 93.25 380 ASN A CA 1
ATOM 3040 C C . ASN A 1 380 ? 11.245 -21.609 -19.542 1.00 93.25 380 ASN A C 1
ATOM 3042 O O . ASN A 1 380 ? 11.979 -21.103 -20.382 1.00 93.25 380 ASN A O 1
ATOM 3046 N N . ARG A 1 381 ? 10.319 -22.526 -19.860 1.00 93.00 381 ARG A N 1
ATOM 3047 C CA . ARG A 1 381 ? 10.086 -23.079 -21.204 1.00 93.00 381 ARG A CA 1
ATOM 3048 C C . ARG A 1 381 ? 8.641 -22.890 -21.661 1.00 93.00 381 ARG A C 1
ATOM 3050 O O . ARG A 1 381 ? 7.742 -22.670 -20.851 1.00 93.00 381 ARG A O 1
ATOM 3057 N N . GLY A 1 382 ? 8.412 -23.054 -22.960 1.00 90.00 382 GLY A N 1
ATOM 3058 C CA . GLY A 1 382 ? 7.110 -22.900 -23.609 1.00 90.00 382 GLY A CA 1
ATOM 3059 C C . GLY A 1 382 ? 6.700 -21.441 -23.815 1.00 90.00 382 GLY A C 1
ATOM 3060 O O . GLY A 1 382 ? 5.523 -21.173 -24.049 1.00 90.00 382 GLY A O 1
ATOM 3061 N N . LEU A 1 383 ? 7.650 -20.507 -23.723 1.00 90.44 383 LEU A N 1
ATOM 3062 C CA . LEU A 1 383 ? 7.443 -19.074 -23.940 1.00 90.44 383 LEU A CA 1
ATOM 3063 C C . LEU A 1 383 ? 7.509 -18.733 -25.426 1.00 90.44 383 LEU A C 1
ATOM 3065 O O . LEU A 1 383 ? 6.750 -17.894 -25.914 1.00 90.44 383 LEU A O 1
ATOM 3069 N N . LEU A 1 384 ? 8.430 -19.383 -26.136 1.00 88.88 384 LEU A N 1
ATOM 3070 C CA . LEU A 1 384 ? 8.660 -19.251 -27.569 1.00 88.88 384 LEU A CA 1
ATOM 3071 C C . LEU A 1 384 ? 8.872 -20.631 -28.205 1.00 88.88 384 LEU A C 1
ATOM 3073 O O . LEU A 1 384 ? 9.066 -21.637 -27.532 1.00 88.88 384 LEU A O 1
ATOM 3077 N N . ASN A 1 385 ? 8.836 -20.679 -29.537 1.00 80.88 385 ASN A N 1
ATOM 3078 C CA . ASN A 1 385 ? 9.180 -21.886 -30.285 1.00 80.88 385 ASN A CA 1
ATOM 3079 C C . ASN A 1 385 ? 10.665 -21.876 -30.675 1.00 80.88 385 ASN A C 1
ATOM 3081 O O . ASN A 1 385 ? 11.157 -20.875 -31.201 1.00 80.88 385 ASN A O 1
ATOM 3085 N N . GLY A 1 386 ? 11.331 -23.025 -30.541 1.00 79.62 386 GLY A N 1
ATOM 3086 C CA . GLY A 1 386 ? 12.696 -23.248 -31.027 1.00 79.62 386 GLY A CA 1
ATOM 3087 C C . GLY A 1 386 ? 13.780 -22.928 -29.997 1.00 79.62 386 GLY A C 1
ATOM 3088 O O . GLY A 1 386 ? 13.521 -22.900 -28.803 1.00 79.62 386 GLY A O 1
ATOM 3089 N N . GLU A 1 387 ? 15.002 -22.698 -30.477 1.00 74.12 387 GLU A N 1
ATOM 3090 C CA . GLU A 1 387 ? 16.212 -22.542 -29.647 1.00 74.12 387 GLU A CA 1
ATOM 3091 C C . GLU A 1 387 ? 16.260 -21.237 -28.835 1.00 74.12 387 GLU A C 1
ATOM 3093 O O . GLU A 1 387 ? 17.136 -21.075 -28.006 1.00 74.12 387 GLU A O 1
ATOM 3098 N N . LYS A 1 388 ? 15.321 -20.309 -29.058 1.00 77.75 388 LYS A N 1
ATOM 3099 C CA . LYS A 1 388 ? 15.230 -19.023 -28.338 1.00 77.75 388 LYS A CA 1
ATOM 3100 C C . LYS A 1 388 ? 14.233 -19.059 -27.174 1.00 77.75 388 LYS A C 1
ATOM 3102 O O . LYS A 1 388 ? 13.813 -18.009 -26.689 1.00 77.75 388 LYS A O 1
ATOM 3107 N N . ASP A 1 389 ? 13.759 -20.250 -26.818 1.00 90.50 389 ASP A N 1
ATOM 3108 C CA . ASP A 1 389 ? 12.866 -20.466 -25.685 1.00 90.50 389 ASP A CA 1
ATOM 3109 C C . ASP A 1 389 ? 13.679 -20.509 -24.390 1.00 90.50 389 ASP A C 1
ATOM 3111 O O . ASP A 1 389 ? 14.579 -21.331 -24.246 1.00 90.50 389 ASP A O 1
ATOM 3115 N N . GLY A 1 390 ? 13.374 -19.609 -23.461 1.00 93.19 390 GLY A N 1
ATOM 3116 C CA . GLY A 1 390 ? 14.170 -19.413 -22.257 1.00 93.19 390 GLY A CA 1
ATOM 3117 C C . GLY A 1 390 ? 13.921 -18.051 -21.620 1.00 93.19 390 GLY A C 1
ATOM 3118 O O . GLY A 1 390 ? 13.283 -17.172 -22.211 1.00 93.19 390 GLY A O 1
ATOM 3119 N N . ILE A 1 391 ? 14.444 -17.876 -20.407 1.00 96.44 391 ILE A N 1
ATOM 3120 C CA . ILE A 1 391 ? 14.444 -16.596 -19.695 1.00 96.44 391 ILE A CA 1
ATOM 3121 C C . ILE A 1 391 ? 15.878 -16.280 -19.290 1.00 96.44 391 ILE A C 1
ATOM 3123 O O . ILE A 1 391 ? 16.407 -16.908 -18.371 1.00 96.44 391 ILE A O 1
ATOM 3127 N N . GLN A 1 392 ? 16.448 -15.259 -19.923 1.00 95.94 392 GLN A N 1
ATOM 3128 C CA . GLN A 1 392 ? 17.776 -14.756 -19.602 1.00 95.94 392 GLN A CA 1
ATOM 3129 C C . GLN A 1 392 ? 17.682 -13.660 -18.543 1.00 95.94 392 GLN A C 1
ATOM 3131 O O . GLN A 1 392 ? 16.842 -12.753 -18.630 1.00 95.94 392 GLN A O 1
ATOM 3136 N N . VAL A 1 393 ? 18.543 -13.735 -17.533 1.00 97.38 393 VAL A N 1
ATOM 3137 C CA . VAL A 1 393 ? 18.574 -12.818 -16.394 1.00 97.38 393 VAL A CA 1
ATOM 3138 C C . VAL A 1 393 ? 19.658 -11.773 -16.589 1.00 97.38 393 VAL A C 1
ATOM 3140 O O . VAL A 1 393 ? 20.833 -12.088 -16.751 1.00 97.38 393 VAL A O 1
ATOM 3143 N N . LYS A 1 394 ? 19.266 -10.501 -16.504 1.00 96.94 394 LYS A N 1
ATOM 3144 C CA . LYS A 1 394 ? 20.187 -9.360 -16.595 1.00 96.94 394 LYS A CA 1
ATOM 3145 C C . LYS A 1 394 ? 19.987 -8.447 -15.404 1.00 96.94 394 LYS A C 1
ATOM 3147 O O . LYS A 1 394 ? 18.870 -8.287 -14.919 1.00 96.94 394 LYS A O 1
ATOM 3152 N N . SER A 1 395 ? 21.050 -7.823 -14.921 1.00 96.38 395 SER A N 1
ATOM 3153 C CA . SER A 1 395 ? 20.989 -6.979 -13.729 1.00 96.38 395 SER A CA 1
ATOM 3154 C C . SER A 1 395 ? 21.887 -5.770 -13.878 1.00 96.38 395 SER A C 1
ATOM 3156 O O . SER A 1 395 ? 23.020 -5.881 -14.343 1.00 96.38 395 SER A O 1
ATOM 3158 N N . SER A 1 396 ? 21.388 -4.608 -13.468 1.00 94.94 396 SER A N 1
ATOM 3159 C CA . SER A 1 396 ? 22.143 -3.359 -13.510 1.00 94.94 396 SER A CA 1
ATOM 3160 C C . SER A 1 396 ? 21.833 -2.463 -12.322 1.00 94.94 396 SER A C 1
ATOM 3162 O O . SER A 1 396 ? 20.714 -2.450 -11.801 1.00 94.94 396 SER A O 1
ATOM 3164 N N . VAL A 1 397 ? 22.817 -1.656 -11.942 1.00 94.69 397 VAL A N 1
ATOM 3165 C CA . VAL A 1 397 ? 22.647 -0.532 -11.018 1.00 94.69 397 VAL A CA 1
ATOM 3166 C C . VAL A 1 397 ? 23.062 0.763 -11.694 1.00 94.69 397 VAL A C 1
ATOM 3168 O O . VAL A 1 397 ? 23.881 0.778 -12.610 1.00 94.69 397 VAL A O 1
ATOM 3171 N N . ARG A 1 398 ? 22.461 1.876 -11.283 1.00 89.94 398 ARG A N 1
ATOM 3172 C CA . ARG A 1 398 ? 22.841 3.205 -11.765 1.00 89.94 398 ARG A CA 1
ATOM 3173 C C . ARG A 1 398 ? 22.529 4.280 -10.742 1.00 89.94 398 ARG A C 1
ATOM 3175 O O . ARG A 1 398 ? 21.541 4.206 -10.012 1.00 89.94 398 ARG A O 1
ATOM 3182 N N . GLN A 1 399 ? 23.317 5.337 -10.784 1.00 85.38 399 GLN A N 1
ATOM 3183 C CA . GLN A 1 399 ? 23.033 6.591 -10.114 1.00 85.38 399 GLN A CA 1
ATOM 3184 C C . GLN A 1 399 ? 22.094 7.429 -10.986 1.00 85.38 399 GLN A C 1
ATOM 3186 O O . GLN A 1 399 ? 22.490 7.973 -12.019 1.00 85.38 399 GLN A O 1
ATOM 3191 N N . VAL A 1 400 ? 20.833 7.551 -10.579 1.00 81.75 400 VAL A N 1
ATOM 3192 C CA . VAL A 1 400 ? 19.815 8.310 -11.324 1.00 81.75 400 VAL A CA 1
ATOM 3193 C C . VAL A 1 400 ? 20.037 9.812 -11.144 1.00 81.75 400 VAL A C 1
ATOM 3195 O O . VAL A 1 400 ? 20.049 10.563 -12.117 1.00 81.75 400 VAL A O 1
ATOM 3198 N N . VAL A 1 401 ? 20.269 10.263 -9.908 1.00 78.31 401 VAL A N 1
ATOM 3199 C CA . VAL A 1 401 ? 20.494 11.676 -9.571 1.00 78.31 401 VAL A CA 1
ATOM 3200 C C . VAL A 1 401 ? 21.610 11.792 -8.538 1.00 78.31 401 VAL A C 1
ATOM 3202 O O . VAL A 1 401 ? 21.566 11.133 -7.505 1.00 78.31 401 VAL A O 1
ATOM 3205 N N . LYS A 1 402 ? 22.577 12.692 -8.765 1.00 78.50 402 LYS A N 1
ATOM 3206 C CA . LYS A 1 402 ? 23.596 13.057 -7.766 1.00 78.50 402 LYS A CA 1
ATOM 3207 C C . LYS A 1 402 ? 23.781 14.560 -7.686 1.00 78.50 402 LYS A C 1
ATOM 3209 O O . LYS A 1 402 ? 24.529 15.179 -8.443 1.00 78.50 402 LYS A O 1
ATOM 3214 N N . LEU A 1 403 ? 23.078 15.152 -6.734 1.00 78.00 403 LEU A N 1
ATOM 3215 C CA . LEU A 1 403 ? 23.096 16.572 -6.424 1.00 78.00 403 LEU A CA 1
ATOM 3216 C C . LEU A 1 403 ? 23.498 16.764 -4.954 1.00 78.00 403 LEU A C 1
ATOM 3218 O O . LEU A 1 403 ? 23.224 15.895 -4.131 1.00 78.00 403 LEU A O 1
ATOM 3222 N N . PRO A 1 404 ? 24.107 17.906 -4.581 1.00 76.62 404 PRO A N 1
ATOM 3223 C CA . PRO A 1 404 ? 24.475 18.192 -3.192 1.00 76.62 404 PRO A CA 1
ATOM 3224 C C . PRO A 1 404 ? 23.381 17.946 -2.139 1.00 76.62 404 PRO A C 1
ATOM 3226 O O . PRO A 1 404 ? 23.710 17.626 -1.002 1.00 76.62 404 PRO A O 1
ATOM 3229 N N . GLY A 1 405 ? 22.103 18.129 -2.489 1.00 77.19 405 GLY A N 1
ATOM 3230 C CA . GLY A 1 405 ? 20.967 17.936 -1.581 1.00 77.19 405 GLY A CA 1
ATOM 3231 C C . GLY A 1 405 ? 20.036 16.774 -1.905 1.00 77.19 405 GLY A C 1
ATOM 3232 O O . GLY A 1 405 ? 19.048 16.604 -1.185 1.00 77.19 405 GLY A O 1
ATOM 3233 N N . LEU A 1 406 ? 20.304 16.027 -2.978 1.00 82.81 406 LEU A N 1
ATOM 3234 C CA . LEU A 1 406 ? 19.461 14.937 -3.456 1.00 82.81 406 LEU A CA 1
ATOM 3235 C C . LEU A 1 406 ? 20.320 13.884 -4.153 1.00 82.81 406 LEU A C 1
ATOM 3237 O O . LEU A 1 406 ? 20.981 14.164 -5.152 1.00 82.81 406 LEU A O 1
ATOM 3241 N N . GLU A 1 407 ? 20.247 12.668 -3.648 1.00 86.25 407 GLU A N 1
ATOM 3242 C CA . GLU A 1 407 ? 20.834 11.480 -4.248 1.00 86.25 407 GLU A CA 1
ATOM 3243 C C . GLU A 1 407 ? 19.724 10.473 -4.509 1.00 86.25 407 GLU A C 1
ATOM 3245 O O . GLU A 1 407 ? 18.897 10.236 -3.629 1.00 86.25 407 GLU A O 1
ATOM 3250 N N . ALA A 1 408 ? 19.679 9.924 -5.717 1.00 86.81 408 ALA A N 1
ATOM 3251 C CA . ALA A 1 408 ? 18.756 8.866 -6.082 1.00 86.81 408 ALA A CA 1
ATOM 3252 C C . ALA A 1 408 ? 19.490 7.812 -6.906 1.00 86.81 408 ALA A C 1
ATOM 3254 O O . ALA A 1 408 ? 20.041 8.119 -7.962 1.00 86.81 408 ALA A O 1
ATOM 3255 N N . ASP A 1 409 ? 19.433 6.577 -6.437 1.00 90.44 409 ASP A N 1
ATOM 3256 C CA . ASP A 1 409 ? 20.025 5.404 -7.060 1.00 90.44 409 ASP A CA 1
ATOM 3257 C C . ASP A 1 409 ? 18.921 4.423 -7.448 1.00 90.44 409 ASP A C 1
ATOM 3259 O O . ASP A 1 409 ? 17.860 4.365 -6.813 1.00 90.44 409 ASP A O 1
ATOM 3263 N N . GLY A 1 410 ? 19.170 3.648 -8.497 1.00 90.88 410 GLY A N 1
ATOM 3264 C CA . GLY A 1 410 ? 18.262 2.622 -8.985 1.00 90.88 410 GLY A CA 1
ATOM 3265 C C . GLY A 1 410 ? 18.995 1.315 -9.237 1.00 90.88 410 GLY A C 1
ATOM 3266 O O . GLY A 1 410 ? 20.119 1.311 -9.737 1.00 90.88 410 GLY A O 1
ATOM 3267 N N . GLY A 1 411 ? 18.332 0.212 -8.919 1.00 92.31 411 GLY A N 1
ATOM 3268 C CA . GLY A 1 411 ? 18.726 -1.135 -9.312 1.00 92.31 411 GLY A CA 1
ATOM 3269 C C . GLY A 1 411 ? 17.616 -1.768 -10.136 1.00 92.31 411 GLY A C 1
ATOM 3270 O O . GLY A 1 411 ? 16.432 -1.477 -9.944 1.00 92.31 411 GLY A O 1
ATOM 3271 N N . SER A 1 412 ? 17.974 -2.605 -11.096 1.00 93.62 412 SER A N 1
ATOM 3272 C CA . SER A 1 412 ? 17.001 -3.320 -11.912 1.00 93.62 412 SER A CA 1
ATOM 3273 C C . SER A 1 412 ? 17.495 -4.714 -12.234 1.00 93.62 412 SER A C 1
ATOM 3275 O O . SER A 1 412 ? 18.632 -4.886 -12.661 1.00 93.62 412 SER A O 1
ATOM 3277 N N . LEU A 1 413 ? 16.602 -5.674 -12.053 1.00 96.50 413 LEU A N 1
ATOM 3278 C CA . LEU A 1 413 ? 16.786 -7.077 -12.357 1.00 96.50 413 LEU A CA 1
ATOM 3279 C C . LEU A 1 413 ? 15.721 -7.467 -13.382 1.00 96.50 413 LEU A C 1
ATOM 3281 O O . LEU A 1 413 ? 14.527 -7.300 -13.138 1.00 96.50 413 LEU A O 1
ATOM 3285 N N . PHE A 1 414 ? 16.156 -7.931 -14.543 1.00 97.06 414 PHE A N 1
ATOM 3286 C CA . PHE A 1 414 ? 15.327 -8.174 -15.713 1.00 97.06 414 PHE A CA 1
ATOM 3287 C C . PHE A 1 414 ? 15.248 -9.669 -16.005 1.00 97.06 414 PHE A C 1
ATOM 3289 O O . PHE A 1 414 ? 16.273 -10.341 -16.073 1.00 97.06 414 PHE A O 1
ATOM 3296 N N . ALA A 1 415 ? 14.031 -10.149 -16.239 1.00 97.62 415 ALA A N 1
ATOM 3297 C CA . ALA A 1 415 ? 13.750 -11.402 -16.919 1.00 97.62 415 ALA A CA 1
ATOM 3298 C C . ALA A 1 415 ? 13.493 -11.072 -18.393 1.00 97.62 415 ALA A C 1
ATOM 3300 O O . ALA A 1 415 ? 12.524 -10.381 -18.728 1.00 97.62 415 ALA A O 1
ATOM 3301 N N . THR A 1 416 ? 14.396 -11.498 -19.264 1.00 95.94 416 THR A N 1
ATOM 3302 C CA . THR A 1 416 ? 14.432 -11.119 -20.680 1.00 95.94 416 THR A CA 1
ATOM 3303 C C . THR A 1 416 ? 14.332 -12.339 -21.579 1.00 95.94 416 THR A C 1
ATOM 3305 O O . THR A 1 416 ? 14.519 -13.471 -21.135 1.00 95.94 416 THR A O 1
ATOM 3308 N N . ARG A 1 417 ? 14.023 -12.101 -22.852 1.00 93.62 417 ARG A N 1
ATOM 3309 C CA . ARG A 1 417 ? 14.166 -13.105 -23.904 1.00 93.62 417 ARG A CA 1
ATOM 3310 C C . ARG A 1 417 ? 15.592 -13.663 -23.906 1.00 93.62 417 ARG A C 1
ATOM 3312 O O . ARG A 1 417 ? 16.532 -12.885 -23.786 1.00 93.62 417 ARG A O 1
ATOM 3319 N N . ASN A 1 418 ? 15.749 -14.967 -24.120 1.00 91.62 418 ASN A N 1
ATOM 3320 C CA . ASN A 1 418 ? 17.057 -15.518 -24.462 1.00 91.62 418 ASN A CA 1
ATOM 3321 C C . ASN A 1 418 ? 17.426 -15.065 -25.893 1.00 91.62 418 ASN A C 1
ATOM 3323 O O . ASN A 1 418 ? 16.816 -15.465 -26.892 1.00 91.62 418 ASN A O 1
ATOM 3327 N N . THR A 1 419 ? 18.359 -14.116 -25.971 1.00 89.88 419 THR A N 1
ATOM 3328 C CA . THR A 1 419 ? 18.802 -13.455 -27.208 1.00 89.88 419 THR A CA 1
ATOM 3329 C C . THR A 1 419 ? 20.233 -13.796 -27.593 1.00 89.88 419 THR A C 1
ATOM 3331 O O . THR A 1 419 ? 20.694 -13.353 -28.649 1.00 89.88 419 THR A O 1
ATOM 3334 N N . TYR A 1 420 ? 20.946 -14.538 -26.754 1.00 91.06 420 TYR A N 1
ATOM 3335 C CA . TYR A 1 420 ? 22.359 -14.813 -26.923 1.00 91.06 420 TYR A CA 1
ATOM 3336 C C . TYR A 1 420 ? 22.720 -16.091 -26.186 1.00 91.06 420 TYR A C 1
ATOM 3338 O O . TYR A 1 420 ? 22.448 -16.199 -25.001 1.00 91.06 420 TYR A O 1
ATOM 3346 N N . GLU A 1 421 ? 23.421 -16.962 -26.900 1.00 88.88 421 GLU A N 1
ATOM 3347 C CA . GLU A 1 421 ? 24.089 -18.150 -26.381 1.00 88.88 421 GLU A CA 1
ATOM 3348 C C . GLU A 1 421 ? 25.597 -17.934 -26.495 1.00 88.88 421 GLU A C 1
ATOM 3350 O O . GLU A 1 421 ? 26.077 -17.336 -27.471 1.00 88.88 421 GLU A O 1
ATOM 3355 N N . LYS A 1 422 ? 26.378 -18.444 -25.544 1.00 85.25 422 LYS A N 1
ATOM 3356 C CA . LYS A 1 422 ? 27.833 -18.250 -25.512 1.00 85.25 422 LYS A CA 1
ATOM 3357 C C . LYS A 1 422 ? 28.525 -18.622 -26.832 1.00 85.25 422 LYS A C 1
ATOM 3359 O O . LYS A 1 422 ? 28.675 -19.789 -27.185 1.00 85.25 422 LYS A O 1
ATOM 3364 N N . GLY A 1 423 ? 29.062 -17.606 -27.515 1.00 80.56 423 GLY A N 1
ATOM 3365 C CA . GLY A 1 423 ? 29.766 -17.745 -28.797 1.00 80.56 423 GLY A CA 1
ATOM 3366 C C . GLY A 1 423 ? 28.888 -17.557 -30.041 1.00 80.56 423 GLY A C 1
ATOM 3367 O O . GLY A 1 423 ? 29.409 -17.660 -31.153 1.00 80.56 423 GLY A O 1
ATOM 3368 N N . GLY A 1 424 ? 27.596 -17.271 -29.867 1.00 86.31 424 GLY A N 1
ATOM 3369 C CA . GLY A 1 424 ? 26.648 -16.929 -30.927 1.00 86.31 424 GLY A CA 1
ATOM 3370 C C . GLY A 1 424 ? 26.577 -15.430 -31.248 1.00 86.31 424 GLY A C 1
ATOM 3371 O O . GLY A 1 424 ? 27.367 -14.620 -30.762 1.00 86.31 424 GLY A O 1
ATOM 3372 N N . GLU A 1 425 ? 25.612 -15.056 -32.092 1.00 89.25 425 GLU A N 1
ATOM 3373 C CA . GLU A 1 425 ? 25.278 -13.655 -32.374 1.00 89.25 425 GLU A CA 1
ATOM 3374 C C . GLU A 1 425 ? 24.153 -13.169 -31.456 1.00 89.25 425 GLU A C 1
ATOM 3376 O O . GLU A 1 425 ? 23.195 -13.892 -31.190 1.00 89.25 425 GLU A O 1
ATOM 3381 N N . HIS A 1 426 ? 24.253 -11.918 -31.007 1.00 92.19 426 HIS A N 1
ATOM 3382 C CA . HIS A 1 426 ? 23.223 -11.268 -30.202 1.00 92.19 426 HIS A CA 1
ATOM 3383 C C . HIS A 1 426 ? 22.017 -10.884 -31.068 1.00 92.19 426 HIS A C 1
ATOM 3385 O O . HIS A 1 426 ? 22.116 -10.025 -31.948 1.00 92.19 426 HIS A O 1
ATOM 3391 N N . ASP A 1 427 ? 20.867 -11.501 -30.807 1.00 92.56 427 ASP A N 1
ATOM 3392 C CA . ASP A 1 427 ? 19.621 -11.224 -31.513 1.00 92.56 427 ASP A CA 1
ATOM 3393 C C . ASP A 1 427 ? 18.942 -9.938 -31.012 1.00 92.56 427 ASP A C 1
ATOM 3395 O O . ASP A 1 427 ? 18.323 -9.894 -29.948 1.00 92.56 427 ASP A O 1
ATOM 3399 N N . LEU A 1 428 ? 18.988 -8.901 -31.846 1.00 94.81 428 LEU A N 1
ATOM 3400 C CA . LEU A 1 428 ? 18.411 -7.581 -31.579 1.00 94.81 428 LEU A CA 1
ATOM 3401 C C . LEU A 1 428 ? 17.061 -7.349 -32.269 1.00 94.81 428 LEU A C 1
ATOM 3403 O O . LEU A 1 428 ? 16.586 -6.214 -32.314 1.00 94.81 428 LEU A O 1
ATOM 3407 N N . ILE A 1 429 ? 16.440 -8.382 -32.840 1.00 95.31 429 ILE A N 1
ATOM 3408 C CA . ILE A 1 429 ? 15.172 -8.251 -33.561 1.00 95.31 429 ILE A CA 1
ATOM 3409 C C . ILE A 1 429 ? 14.036 -8.873 -32.751 1.00 95.31 429 ILE A C 1
ATOM 3411 O O . ILE A 1 429 ? 14.035 -10.067 -32.461 1.00 95.31 429 ILE A O 1
ATOM 3415 N N . LEU A 1 430 ? 13.014 -8.069 -32.454 1.00 94.75 430 LEU A N 1
ATOM 3416 C CA . LEU A 1 430 ? 11.714 -8.540 -31.983 1.00 94.75 430 LEU A CA 1
ATOM 3417 C C . LEU A 1 430 ? 10.810 -8.746 -33.207 1.00 94.75 430 LEU A C 1
ATOM 3419 O O . LEU A 1 430 ? 10.384 -7.764 -33.823 1.00 94.75 430 LEU A O 1
ATOM 3423 N N . PRO A 1 431 ? 10.529 -9.993 -33.618 1.00 94.62 431 PRO A N 1
ATOM 3424 C CA . PRO A 1 431 ? 9.788 -10.250 -34.841 1.00 94.62 431 PRO A CA 1
ATOM 3425 C C . PRO A 1 431 ? 8.295 -9.968 -34.662 1.00 94.62 431 PRO A C 1
ATOM 3427 O O . PRO A 1 431 ? 7.686 -10.321 -33.649 1.00 94.62 431 PRO A O 1
ATOM 3430 N N . LYS A 1 432 ? 7.676 -9.401 -35.702 1.00 96.69 432 LYS A N 1
ATOM 3431 C CA . LYS A 1 432 ? 6.218 -9.304 -35.810 1.00 96.69 432 LYS A CA 1
ATOM 3432 C C . LYS A 1 432 ? 5.561 -10.665 -35.568 1.00 96.69 432 LYS A C 1
ATOM 3434 O O . LYS A 1 432 ? 5.937 -11.662 -36.180 1.00 96.69 432 LYS A O 1
ATOM 3439 N N . GLY A 1 433 ? 4.525 -10.678 -34.737 1.00 94.62 433 GLY A N 1
ATOM 3440 C CA . GLY A 1 433 ? 3.772 -11.881 -34.396 1.00 94.62 433 GLY A CA 1
ATOM 3441 C C . GLY A 1 433 ? 4.355 -12.679 -33.232 1.00 94.62 433 GLY A C 1
ATOM 3442 O O . GLY A 1 433 ? 3.724 -13.654 -32.833 1.00 94.62 433 GLY A O 1
ATOM 3443 N N . MET A 1 434 ? 5.498 -12.272 -32.657 1.00 94.81 434 MET A N 1
ATOM 3444 C CA . MET A 1 434 ? 5.981 -12.843 -31.398 1.00 94.81 434 MET A CA 1
ATOM 3445 C C . MET A 1 434 ? 4.898 -12.697 -30.323 1.00 94.81 434 MET A C 1
ATOM 3447 O O . MET A 1 434 ? 4.385 -11.599 -30.093 1.00 94.81 434 MET A O 1
ATOM 3451 N N . ASN A 1 435 ? 4.558 -13.818 -29.694 1.00 95.44 435 ASN A N 1
ATOM 3452 C CA . ASN A 1 435 ? 3.559 -13.915 -28.642 1.00 95.44 435 ASN A CA 1
ATOM 3453 C C . ASN A 1 435 ? 4.171 -14.679 -27.471 1.00 95.44 435 ASN A C 1
ATOM 3455 O O . ASN A 1 435 ? 4.544 -15.834 -27.649 1.00 95.44 435 ASN A O 1
ATOM 3459 N N . VAL A 1 436 ? 4.279 -14.034 -26.314 1.00 95.75 436 VAL A N 1
ATOM 3460 C CA . VAL A 1 436 ? 4.872 -14.614 -25.106 1.00 95.75 436 VAL A CA 1
ATOM 3461 C C . VAL A 1 436 ? 3.809 -14.610 -24.023 1.00 95.75 436 VAL A C 1
ATOM 3463 O O . VAL A 1 436 ? 3.374 -13.545 -23.585 1.00 95.75 436 VAL A O 1
ATOM 3466 N N . THR A 1 437 ? 3.376 -15.799 -23.616 1.00 95.69 437 THR A N 1
ATOM 3467 C CA . THR A 1 437 ? 2.347 -15.983 -22.590 1.00 95.69 437 THR A CA 1
ATOM 3468 C C . THR A 1 437 ? 2.927 -16.779 -21.431 1.00 95.69 437 THR A C 1
ATOM 3470 O O . THR A 1 437 ? 3.480 -17.854 -21.645 1.00 95.69 437 THR A O 1
ATOM 3473 N N . PHE A 1 438 ? 2.804 -16.269 -20.208 1.00 96.38 438 PHE A N 1
ATOM 3474 C CA . PHE A 1 438 ? 3.315 -16.944 -19.015 1.00 96.38 438 PHE A CA 1
ATOM 3475 C C . PHE A 1 438 ? 2.510 -16.599 -17.768 1.00 96.38 438 PHE A C 1
ATOM 3477 O O . PHE A 1 438 ? 1.850 -15.563 -17.694 1.00 96.38 438 PHE A O 1
ATOM 3484 N N . ASN A 1 439 ? 2.617 -17.465 -16.764 1.00 97.50 439 ASN A N 1
ATOM 3485 C CA . ASN A 1 439 ? 2.219 -17.155 -15.400 1.00 97.50 439 ASN A CA 1
ATOM 3486 C C . ASN A 1 439 ? 3.465 -16.904 -14.553 1.00 97.50 439 ASN A C 1
ATOM 3488 O O . ASN A 1 439 ? 4.449 -17.643 -14.649 1.00 97.50 439 ASN A 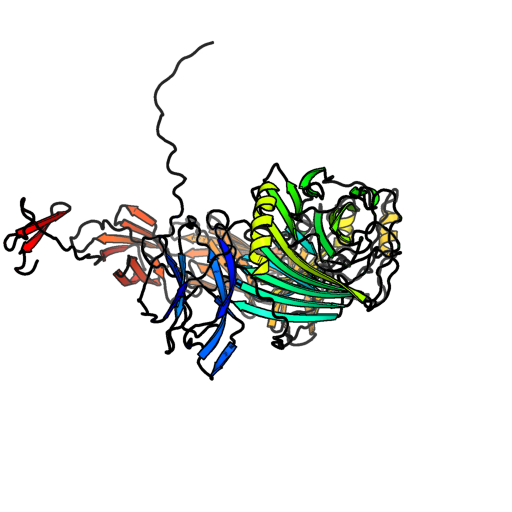O 1
ATOM 3492 N N . ALA A 1 440 ? 3.402 -15.888 -13.705 1.00 98.06 440 ALA A N 1
ATOM 3493 C CA . ALA A 1 440 ? 4.446 -15.563 -12.751 1.00 98.06 440 ALA A CA 1
ATOM 3494 C C . ALA A 1 440 ? 3.849 -15.152 -11.401 1.00 98.06 440 ALA A C 1
ATOM 3496 O O . ALA A 1 440 ? 2.669 -14.825 -11.304 1.00 98.06 440 ALA A O 1
ATOM 3497 N N . GLU A 1 441 ? 4.668 -15.149 -10.361 1.00 98.31 441 GLU A N 1
ATOM 3498 C CA . GLU A 1 441 ? 4.322 -14.660 -9.034 1.00 98.31 441 GLU A CA 1
ATOM 3499 C C . GLU A 1 441 ? 5.357 -13.636 -8.578 1.00 98.31 441 GLU A C 1
ATOM 3501 O O . GLU A 1 441 ? 6.564 -13.872 -8.662 1.00 98.31 441 GLU A O 1
ATOM 3506 N N . PHE A 1 442 ? 4.880 -12.487 -8.101 1.00 98.56 442 PHE A N 1
ATOM 3507 C CA . PHE A 1 442 ? 5.709 -11.539 -7.371 1.00 98.56 442 PHE A CA 1
ATOM 3508 C C . PHE A 1 442 ? 5.582 -11.823 -5.876 1.00 98.56 442 PHE A C 1
ATOM 3510 O O . PHE A 1 442 ? 4.514 -11.636 -5.284 1.00 98.56 442 PHE A O 1
ATOM 3517 N N . VAL A 1 443 ? 6.687 -12.265 -5.277 1.00 97.50 443 VAL A N 1
ATOM 3518 C CA . VAL A 1 443 ? 6.759 -12.691 -3.876 1.00 97.50 443 VAL A CA 1
ATOM 3519 C C . VAL A 1 443 ? 7.627 -11.726 -3.088 1.00 97.50 443 VAL A C 1
ATOM 3521 O O . VAL A 1 443 ? 8.704 -11.320 -3.526 1.00 97.50 443 VAL A O 1
ATOM 3524 N N . THR A 1 444 ? 7.157 -11.354 -1.901 1.00 96.44 444 THR A N 1
ATOM 3525 C CA . THR A 1 444 ? 7.896 -10.489 -0.979 1.00 96.44 444 THR A CA 1
ATOM 3526 C C . THR A 1 444 ? 7.841 -11.045 0.433 1.00 96.44 444 THR A C 1
ATOM 3528 O O . THR A 1 444 ? 6.781 -11.470 0.894 1.00 96.44 444 THR A O 1
ATOM 3531 N N . THR A 1 445 ? 8.971 -11.014 1.133 1.00 94.94 445 THR A N 1
ATOM 3532 C CA . THR A 1 445 ? 9.049 -11.359 2.554 1.00 94.94 445 THR A CA 1
ATOM 3533 C C . THR A 1 445 ? 9.983 -10.406 3.287 1.00 94.94 445 THR A C 1
ATOM 3535 O O . THR A 1 445 ? 11.001 -9.974 2.755 1.00 94.94 445 THR A O 1
ATOM 3538 N N . GLU A 1 446 ? 9.641 -10.087 4.532 1.00 92.81 446 GLU A N 1
ATOM 3539 C CA . GLU A 1 446 ? 10.512 -9.321 5.431 1.00 92.81 446 GLU A CA 1
ATOM 3540 C C . GLU A 1 446 ? 11.479 -10.224 6.212 1.00 92.81 446 GLU A C 1
ATOM 3542 O O . GLU A 1 446 ? 12.360 -9.716 6.900 1.00 92.81 446 GLU A O 1
ATOM 3547 N N . LYS A 1 447 ? 11.277 -11.552 6.176 1.00 88.50 447 LYS A N 1
ATOM 3548 C CA . LYS A 1 447 ? 12.088 -12.544 6.897 1.00 88.50 447 LYS A CA 1
ATOM 3549 C C . LYS A 1 447 ? 12.180 -13.854 6.109 1.00 88.50 447 LYS A C 1
ATOM 3551 O O . LYS A 1 447 ? 11.146 -14.412 5.737 1.00 88.50 447 LYS A O 1
ATOM 3556 N N . GLY A 1 448 ? 13.392 -14.382 5.960 1.00 82.69 448 GLY A N 1
ATOM 3557 C CA . GLY A 1 448 ? 13.649 -15.708 5.400 1.00 82.69 448 GLY A CA 1
ATOM 3558 C C . GLY A 1 448 ? 14.190 -15.759 3.972 1.00 82.69 448 GLY A C 1
ATOM 3559 O O . GLY A 1 448 ? 13.927 -16.760 3.324 1.00 82.69 448 GLY A O 1
ATOM 3560 N N . ASP A 1 449 ? 14.913 -14.726 3.517 1.00 88.06 449 ASP A N 1
ATOM 3561 C CA . ASP A 1 449 ? 15.929 -14.819 2.446 1.00 88.06 449 ASP A CA 1
ATOM 3562 C C . ASP A 1 449 ? 15.486 -15.546 1.152 1.00 88.06 449 ASP A C 1
ATOM 3564 O O . ASP A 1 449 ? 14.293 -15.611 0.831 1.00 88.06 449 ASP A O 1
ATOM 3568 N N . TYR A 1 450 ? 16.439 -15.985 0.323 1.00 94.44 450 TYR A N 1
ATOM 3569 C CA . TYR A 1 450 ? 16.151 -16.650 -0.950 1.00 94.44 450 TYR A CA 1
ATOM 3570 C C . TYR A 1 450 ? 15.668 -18.094 -0.737 1.00 94.44 450 TYR A C 1
ATOM 3572 O O . TYR A 1 450 ? 14.959 -18.640 -1.581 1.00 94.44 450 TYR A O 1
ATOM 3580 N N . GLU A 1 451 ? 15.976 -18.730 0.395 1.00 94.88 451 GLU A N 1
ATOM 3581 C CA . GLU A 1 451 ? 15.579 -20.106 0.694 1.00 94.88 451 GLU A CA 1
ATOM 3582 C C . GLU A 1 451 ? 14.061 -20.247 0.840 1.00 94.88 451 GLU A C 1
ATOM 3584 O O . GLU A 1 451 ? 13.490 -21.293 0.515 1.00 94.88 451 GLU A O 1
ATOM 3589 N N . VAL A 1 452 ? 13.380 -19.219 1.354 1.00 94.31 452 VAL A N 1
ATOM 3590 C CA . VAL A 1 452 ? 11.913 -19.176 1.347 1.00 94.31 452 VAL A CA 1
ATOM 3591 C C . VAL A 1 452 ? 11.377 -19.063 -0.080 1.00 94.31 452 VAL A C 1
ATOM 3593 O O . VAL A 1 452 ? 10.397 -19.738 -0.393 1.00 94.31 452 VAL A O 1
ATOM 3596 N N . ILE A 1 453 ? 12.018 -18.267 -0.939 1.00 96.56 453 ILE A N 1
ATOM 3597 C CA . ILE A 1 453 ? 11.633 -18.116 -2.351 1.00 96.56 453 ILE A CA 1
ATOM 3598 C C . ILE A 1 453 ? 11.781 -19.445 -3.095 1.00 96.56 453 ILE A C 1
ATOM 3600 O O . ILE A 1 453 ? 10.871 -19.854 -3.815 1.00 96.56 453 ILE A O 1
ATOM 3604 N N . ASP A 1 454 ? 12.881 -20.163 -2.867 1.00 96.88 454 ASP A N 1
ATOM 3605 C CA . ASP A 1 454 ? 13.119 -21.458 -3.501 1.00 96.88 454 ASP A CA 1
ATOM 3606 C C . ASP A 1 454 ? 12.040 -22.488 -3.131 1.00 96.88 454 ASP A C 1
ATOM 3608 O O . ASP A 1 454 ? 11.553 -23.221 -3.994 1.00 96.88 454 ASP A O 1
ATOM 3612 N N . ARG A 1 455 ? 11.592 -22.505 -1.868 1.00 95.25 455 ARG A N 1
ATOM 3613 C CA . ARG A 1 455 ? 10.471 -23.359 -1.436 1.00 95.25 455 ARG A CA 1
ATOM 3614 C C . ARG A 1 455 ? 9.133 -22.919 -2.021 1.00 95.25 455 ARG A C 1
ATOM 3616 O O . ARG A 1 455 ? 8.336 -23.777 -2.395 1.00 95.25 455 ARG A O 1
ATOM 3623 N N . GLU A 1 456 ? 8.887 -21.612 -2.089 1.00 96.56 456 GLU A N 1
ATOM 3624 C CA . GLU A 1 456 ? 7.661 -21.066 -2.677 1.00 96.56 456 GLU A CA 1
ATOM 3625 C C . GLU A 1 456 ? 7.542 -21.443 -4.153 1.00 96.56 456 GLU A C 1
ATOM 3627 O O . GLU A 1 456 ? 6.460 -21.812 -4.604 1.00 96.56 456 GLU A O 1
ATOM 3632 N N . SER A 1 457 ? 8.660 -21.452 -4.888 1.00 97.19 457 SER A N 1
ATOM 3633 C CA . SER A 1 457 ? 8.660 -21.773 -6.317 1.00 97.19 457 SER A CA 1
ATOM 3634 C C . SER A 1 457 ? 8.052 -23.143 -6.622 1.00 97.19 457 SER A C 1
ATOM 3636 O O . SER A 1 457 ? 7.205 -23.267 -7.506 1.00 97.19 457 SER A O 1
ATOM 3638 N N . GLU A 1 458 ? 8.380 -24.159 -5.820 1.00 95.88 458 GLU A N 1
ATOM 3639 C CA . GLU A 1 458 ? 7.839 -25.510 -5.978 1.00 95.88 458 GLU A CA 1
ATOM 3640 C C . GLU A 1 458 ? 6.332 -25.583 -5.702 1.00 95.88 458 GLU A C 1
ATOM 3642 O O . GLU A 1 458 ? 5.628 -26.414 -6.283 1.00 95.88 458 GLU A O 1
ATOM 3647 N N . ILE A 1 459 ? 5.836 -24.752 -4.783 1.00 96.19 459 ILE A N 1
ATOM 3648 C CA . ILE A 1 459 ? 4.419 -24.689 -4.422 1.00 96.19 459 ILE A CA 1
ATOM 3649 C C . ILE A 1 459 ? 3.650 -23.962 -5.524 1.00 96.19 459 ILE A C 1
ATOM 3651 O O . ILE A 1 459 ? 2.678 -24.510 -6.052 1.00 96.19 459 ILE A O 1
ATOM 3655 N N . PHE A 1 460 ? 4.113 -22.773 -5.915 1.00 96.75 460 PHE A N 1
ATOM 3656 C CA . PHE A 1 460 ? 3.503 -21.960 -6.961 1.00 96.75 460 PHE A CA 1
ATOM 3657 C C . PHE A 1 460 ? 3.381 -22.733 -8.277 1.00 96.75 460 PHE A C 1
ATOM 3659 O O . PHE A 1 460 ? 2.284 -22.833 -8.828 1.00 96.75 460 PHE A O 1
ATOM 3666 N N . GLN A 1 461 ? 4.468 -23.358 -8.743 1.00 95.81 461 GLN A N 1
ATOM 3667 C CA . GLN A 1 461 ? 4.484 -24.112 -10.002 1.00 95.81 461 GLN A CA 1
ATOM 3668 C C . GLN A 1 461 ? 3.515 -25.305 -10.004 1.00 95.81 461 GLN A C 1
ATOM 3670 O O . GLN A 1 461 ? 2.975 -25.661 -11.052 1.00 95.81 461 GLN A O 1
ATOM 3675 N N . LYS A 1 462 ? 3.244 -25.914 -8.841 1.00 94.88 462 LYS A N 1
ATOM 3676 C CA . LYS A 1 462 ? 2.236 -26.980 -8.718 1.00 94.88 462 LYS A CA 1
ATOM 3677 C C . LYS A 1 462 ? 0.817 -26.430 -8.714 1.00 94.88 462 LYS A C 1
ATOM 3679 O O . LYS A 1 462 ? -0.044 -26.996 -9.381 1.00 94.88 462 LYS A O 1
ATOM 3684 N N . LEU A 1 463 ? 0.565 -25.358 -7.962 1.00 94.69 463 LEU A N 1
ATOM 3685 C CA . LEU A 1 463 ? -0.777 -24.799 -7.788 1.00 94.69 463 LEU A CA 1
ATOM 3686 C C . LEU A 1 463 ? -1.278 -24.074 -9.036 1.00 94.69 463 LEU A C 1
ATOM 3688 O O . LEU A 1 463 ? -2.453 -24.201 -9.372 1.00 94.69 463 LEU A O 1
ATOM 3692 N N . ILE A 1 464 ? -0.410 -23.349 -9.745 1.00 93.44 464 ILE A N 1
ATOM 3693 C CA . ILE A 1 464 ? -0.803 -22.507 -10.884 1.00 93.44 464 ILE A CA 1
ATOM 3694 C C . ILE A 1 464 ? -1.471 -23.300 -12.016 1.00 93.44 464 ILE A C 1
ATOM 3696 O O . ILE A 1 464 ? -2.355 -22.777 -12.683 1.00 93.44 464 ILE A O 1
ATOM 3700 N N . CYS A 1 465 ? -1.128 -24.581 -12.178 1.00 88.69 465 CYS A N 1
ATOM 3701 C CA . CYS A 1 465 ? -1.734 -25.479 -13.166 1.00 88.69 465 CYS A CA 1
ATOM 3702 C C . CYS A 1 465 ? -3.220 -25.788 -12.908 1.00 88.69 465 CYS A C 1
ATOM 3704 O O . CYS A 1 465 ? -3.894 -26.283 -13.808 1.00 88.69 465 CYS A O 1
ATOM 3706 N N . TYR A 1 466 ? -3.720 -25.530 -11.696 1.00 88.31 466 TYR A N 1
ATOM 3707 C CA . TYR A 1 466 ? -5.114 -25.767 -11.308 1.00 88.31 466 TYR A CA 1
ATOM 3708 C C . TYR A 1 466 ? -5.947 -24.484 -11.251 1.00 88.31 466 TYR A C 1
ATOM 3710 O O . TYR A 1 466 ? -7.172 -24.575 -11.188 1.00 88.31 466 TYR A O 1
ATOM 3718 N N . ARG A 1 467 ? -5.298 -23.310 -11.284 1.00 91.06 467 ARG A N 1
ATOM 3719 C CA . ARG A 1 467 ? -5.971 -22.013 -11.174 1.00 91.06 467 ARG A CA 1
ATOM 3720 C C . ARG A 1 467 ? -6.680 -21.686 -12.493 1.00 91.06 467 ARG A C 1
ATOM 3722 O O . ARG A 1 467 ? -6.002 -21.559 -13.517 1.00 91.06 467 ARG A O 1
ATOM 3729 N N . PRO A 1 468 ? -8.013 -21.543 -12.506 1.00 85.88 468 PRO A N 1
ATOM 3730 C CA . PRO A 1 468 ? -8.737 -21.174 -13.710 1.00 85.88 468 PRO A CA 1
ATOM 3731 C C . PRO A 1 468 ? -8.508 -19.691 -14.021 1.00 85.88 468 PRO A C 1
ATOM 3733 O O . PRO A 1 468 ? -8.597 -18.826 -13.147 1.00 85.88 468 PRO A O 1
ATOM 3736 N N . ILE A 1 469 ? -8.197 -19.396 -15.284 1.00 79.44 469 ILE A N 1
ATOM 3737 C CA . ILE A 1 469 ? -8.008 -18.032 -15.786 1.00 79.44 469 ILE A CA 1
ATOM 3738 C C . ILE A 1 469 ? -8.901 -17.863 -17.007 1.00 79.44 469 ILE A C 1
ATOM 3740 O O . ILE A 1 469 ? -8.523 -18.224 -18.122 1.00 79.44 469 ILE A O 1
ATOM 3744 N N . THR A 1 470 ? -10.091 -17.315 -16.788 1.00 67.69 470 THR A N 1
ATOM 3745 C CA . THR A 1 470 ? -11.033 -16.983 -17.857 1.00 67.69 470 THR A CA 1
ATOM 3746 C C . THR A 1 470 ? -10.929 -15.488 -18.149 1.00 67.69 470 THR A C 1
ATOM 3748 O O . THR A 1 470 ? -10.930 -14.660 -17.241 1.00 67.69 470 THR A O 1
ATOM 3751 N N . ILE A 1 471 ? -10.784 -15.123 -19.425 1.00 64.75 471 ILE A N 1
ATOM 3752 C CA . ILE A 1 471 ? -10.617 -13.722 -19.861 1.00 64.75 471 ILE A CA 1
ATOM 3753 C C . ILE A 1 471 ? -11.953 -13.130 -20.371 1.00 64.75 471 ILE A C 1
ATOM 3755 O O . ILE A 1 471 ? -12.036 -11.934 -20.644 1.00 64.75 471 ILE A O 1
ATOM 3759 N N . ASP A 1 472 ? -13.014 -13.943 -20.434 1.00 49.41 472 ASP A N 1
ATOM 3760 C CA . ASP A 1 472 ? -14.231 -13.654 -21.207 1.00 49.41 472 ASP A CA 1
ATOM 3761 C C . ASP A 1 472 ? -15.354 -12.917 -20.450 1.00 49.41 472 ASP A C 1
ATOM 3763 O O . ASP A 1 472 ? -16.396 -12.633 -21.038 1.00 49.41 472 ASP A O 1
ATOM 3767 N N . ASN A 1 473 ? -15.154 -12.529 -19.188 1.00 47.84 473 ASN A N 1
ATOM 3768 C CA . ASN A 1 473 ? -16.152 -11.762 -18.437 1.00 47.84 473 ASN A CA 1
ATOM 3769 C C . ASN A 1 473 ? -15.782 -10.274 -18.371 1.00 47.84 473 ASN A C 1
ATOM 3771 O O . ASN A 1 473 ? -15.073 -9.816 -17.475 1.00 47.84 473 ASN A O 1
ATOM 3775 N N . GLU A 1 474 ? -16.280 -9.502 -19.339 1.00 47.59 474 GLU A N 1
ATOM 3776 C CA . GLU A 1 474 ? -16.261 -8.039 -19.294 1.00 47.59 474 GLU A CA 1
ATOM 3777 C C . GLU A 1 474 ? -17.453 -7.527 -18.473 1.00 47.59 474 GLU A C 1
ATOM 3779 O O . GLU A 1 474 ? -18.547 -7.295 -18.991 1.00 47.59 474 GLU A O 1
ATOM 3784 N N . SER A 1 475 ? -17.253 -7.296 -17.177 1.00 45.50 475 SER A N 1
ATOM 3785 C CA . SER A 1 475 ? -18.080 -6.330 -16.458 1.00 45.50 475 SER A CA 1
ATOM 3786 C C . SER A 1 475 ? -17.599 -4.932 -16.865 1.00 45.50 475 SER A C 1
ATOM 3788 O O . SER A 1 475 ? -16.527 -4.471 -16.475 1.00 45.50 475 SER A O 1
ATOM 3790 N N . ALA A 1 476 ? -18.360 -4.257 -17.731 1.00 42.88 476 ALA A N 1
ATOM 3791 C CA . ALA A 1 476 ? -18.057 -2.885 -18.126 1.00 42.88 476 ALA A CA 1
ATOM 3792 C C . ALA A 1 476 ? -18.152 -1.970 -16.894 1.00 42.88 476 ALA A C 1
ATOM 3794 O O . ALA A 1 476 ? -19.245 -1.603 -16.454 1.00 42.88 476 ALA A O 1
ATOM 3795 N N . GLU A 1 477 ? -17.006 -1.617 -16.314 1.00 55.56 477 GLU A N 1
ATOM 3796 C CA . GLU A 1 477 ? -16.964 -0.702 -15.183 1.00 55.56 477 GLU A CA 1
ATOM 3797 C C . GLU A 1 477 ? -17.360 0.706 -15.651 1.00 55.56 477 GLU A C 1
ATOM 3799 O O . GLU A 1 477 ? -16.951 1.187 -16.712 1.00 55.56 477 GLU A O 1
ATOM 3804 N N . LYS A 1 478 ? -18.185 1.392 -14.856 1.00 53.16 478 LYS A N 1
ATOM 3805 C CA . LYS A 1 478 ? -18.474 2.806 -15.096 1.00 53.16 478 LYS A CA 1
ATOM 3806 C C . LYS A 1 478 ? -17.222 3.596 -14.744 1.00 53.16 478 LYS A C 1
ATOM 3808 O O . LYS A 1 478 ? -16.902 3.710 -13.564 1.00 53.16 478 LYS A O 1
ATOM 3813 N N . GLU A 1 479 ? -16.564 4.183 -15.743 1.00 60.81 479 GLU A N 1
ATOM 3814 C CA . GLU A 1 479 ? -15.508 5.169 -15.505 1.00 60.81 479 GLU A CA 1
ATOM 3815 C C . GLU A 1 479 ? -15.993 6.198 -14.478 1.00 60.81 479 GLU A C 1
ATOM 3817 O O . GLU A 1 479 ? -16.948 6.953 -14.711 1.00 60.81 479 GLU A O 1
ATOM 3822 N N . LYS A 1 480 ? -15.336 6.225 -13.315 1.00 72.81 480 LYS A N 1
ATOM 3823 C CA . LYS A 1 480 ? -15.549 7.289 -12.342 1.00 72.81 480 LYS A CA 1
ATOM 3824 C C . LYS A 1 480 ? -15.152 8.603 -13.000 1.00 72.81 480 LYS A C 1
ATOM 3826 O O . LYS A 1 480 ? -14.035 8.748 -13.496 1.00 72.81 480 LYS A O 1
ATOM 3831 N N . LYS A 1 481 ? -16.056 9.582 -12.985 1.00 83.19 481 LYS A N 1
ATOM 3832 C CA . LYS A 1 481 ? -15.733 10.926 -13.465 1.00 83.19 481 LYS A CA 1
ATOM 3833 C C . LYS A 1 481 ? -14.665 11.527 -12.559 1.00 83.19 481 LYS A C 1
ATOM 3835 O O . LYS A 1 481 ? -14.846 11.599 -11.343 1.00 83.19 481 LYS A O 1
ATOM 3840 N N . ARG A 1 482 ? -13.561 11.952 -13.166 1.00 88.75 482 ARG A N 1
ATOM 3841 C CA . ARG A 1 482 ? -12.450 12.612 -12.486 1.00 88.75 482 ARG A CA 1
ATOM 3842 C C . ARG A 1 482 ? -12.233 13.999 -13.087 1.00 88.75 482 ARG A C 1
ATOM 3844 O O . ARG A 1 482 ? -12.400 14.200 -14.290 1.00 88.75 482 ARG A O 1
ATOM 3851 N N . TYR A 1 483 ? -11.862 14.958 -12.250 1.00 93.06 483 TYR A N 1
ATOM 3852 C CA . TYR A 1 483 ? -11.752 16.368 -12.599 1.00 93.06 483 TYR A CA 1
ATOM 3853 C C . TYR A 1 483 ? -10.418 16.954 -12.138 1.00 93.06 483 TYR A C 1
ATOM 3855 O O . TYR A 1 483 ? -9.764 16.467 -11.220 1.00 93.06 483 TYR A O 1
ATOM 3863 N N . THR A 1 484 ? -10.001 18.036 -12.784 1.00 94.12 484 THR A N 1
ATOM 3864 C CA . THR A 1 484 ? -8.795 18.784 -12.428 1.00 94.12 484 THR A CA 1
ATOM 3865 C C . THR A 1 484 ? -9.141 19.962 -11.526 1.00 94.12 484 THR A C 1
ATOM 3867 O O . THR A 1 484 ? -9.946 20.819 -11.899 1.00 94.12 484 THR A O 1
ATOM 3870 N N . LEU A 1 485 ? -8.447 20.077 -10.395 1.00 95.81 485 LEU A N 1
ATOM 3871 C CA . LEU A 1 485 ? -8.483 21.251 -9.525 1.00 95.81 485 LEU A CA 1
ATOM 3872 C C . LEU A 1 485 ? -7.216 22.089 -9.712 1.00 95.81 485 LEU A C 1
ATOM 3874 O O . LEU A 1 485 ? -6.105 21.648 -9.422 1.00 95.81 485 LEU A O 1
ATOM 3878 N N . THR A 1 486 ? -7.367 23.338 -10.151 1.00 94.69 486 THR A N 1
ATOM 3879 C CA . THR A 1 486 ? -6.249 24.296 -10.197 1.00 94.69 486 THR A CA 1
ATOM 3880 C C . THR A 1 486 ? -6.287 25.218 -8.987 1.00 94.69 486 THR A C 1
ATOM 3882 O O . THR A 1 486 ? -7.208 26.016 -8.833 1.00 94.69 486 THR A O 1
ATOM 3885 N N . THR A 1 487 ? -5.264 25.164 -8.138 1.00 95.06 487 THR A N 1
ATOM 3886 C CA . THR A 1 487 ? -5.179 26.025 -6.951 1.00 95.06 487 THR A CA 1
ATOM 3887 C C . THR A 1 487 ? -4.246 27.200 -7.206 1.00 95.06 487 THR A C 1
ATOM 3889 O O . THR A 1 487 ? -3.064 27.010 -7.485 1.00 95.06 487 THR A O 1
ATOM 3892 N N . TYR A 1 488 ? -4.761 28.419 -7.060 1.00 94.69 488 TYR A N 1
ATOM 3893 C CA . TYR A 1 488 ? -4.009 29.669 -7.126 1.00 94.69 488 TYR A CA 1
ATOM 3894 C C . TYR A 1 488 ? -3.711 30.190 -5.724 1.00 94.69 488 TYR A C 1
ATOM 3896 O O . TYR A 1 488 ? -4.616 30.400 -4.918 1.00 94.69 488 TYR A O 1
ATOM 3904 N N . VAL A 1 489 ? -2.439 30.465 -5.449 1.00 93.88 489 VAL A N 1
ATOM 3905 C CA . VAL A 1 489 ? -1.969 30.904 -4.134 1.00 93.88 489 VAL A CA 1
ATOM 3906 C C . VAL A 1 489 ? -1.545 32.370 -4.168 1.00 93.88 489 VAL A C 1
ATOM 3908 O O . VAL A 1 489 ? -0.668 32.780 -4.935 1.00 93.88 489 VAL A O 1
ATOM 3911 N N . HIS A 1 490 ? -2.143 33.159 -3.275 1.00 93.19 490 HIS A N 1
ATOM 3912 C CA . HIS A 1 490 ? -1.962 34.607 -3.156 1.00 93.19 490 HIS A CA 1
ATOM 3913 C C . HIS A 1 490 ? -1.314 34.982 -1.821 1.00 93.19 490 HIS A C 1
ATOM 3915 O O . HIS A 1 490 ? -1.482 34.294 -0.818 1.00 93.19 490 HIS A O 1
ATOM 3921 N N . PHE A 1 491 ? -0.594 36.109 -1.793 1.00 90.81 491 PHE A N 1
ATOM 3922 C CA . PHE A 1 491 ? 0.038 36.678 -0.586 1.00 90.81 491 PHE A CA 1
ATOM 3923 C C . PHE A 1 491 ? 0.985 35.740 0.185 1.00 90.81 491 PHE A C 1
ATOM 3925 O O . PHE A 1 491 ? 1.200 35.894 1.385 1.00 90.81 491 PHE A O 1
ATOM 3932 N N . ALA A 1 492 ? 1.603 34.790 -0.512 1.00 89.88 492 ALA A N 1
ATOM 3933 C CA . ALA A 1 492 ? 2.572 33.862 0.054 1.00 89.88 492 ALA A CA 1
ATOM 3934 C C . ALA A 1 492 ? 3.968 34.121 -0.544 1.00 89.88 492 ALA A C 1
ATOM 3936 O O . ALA A 1 492 ? 4.293 33.568 -1.600 1.00 89.88 492 ALA A O 1
ATOM 3937 N N . PRO A 1 493 ? 4.815 34.975 0.063 1.00 86.25 493 PRO A N 1
ATOM 3938 C CA . PRO A 1 493 ? 6.201 35.119 -0.376 1.00 86.25 493 PRO A CA 1
ATOM 3939 C C . PRO A 1 493 ? 6.955 33.796 -0.185 1.00 86.25 493 PRO A C 1
ATOM 3941 O O . PRO A 1 493 ? 6.748 33.092 0.805 1.00 86.25 493 PRO A O 1
ATOM 3944 N N . SER A 1 494 ? 7.789 33.460 -1.168 1.00 86.62 494 SER A N 1
ATOM 3945 C CA . SER A 1 494 ? 8.694 32.304 -1.181 1.00 86.62 494 SER A CA 1
ATOM 3946 C C . SER A 1 494 ? 9.800 32.562 -2.203 1.00 86.62 494 SER A C 1
ATOM 3948 O O . SER A 1 494 ? 9.625 33.411 -3.086 1.00 86.62 494 SER A O 1
ATOM 3950 N N . PHE A 1 495 ? 10.907 31.834 -2.096 1.00 83.06 495 PHE A N 1
ATOM 3951 C CA . PHE A 1 495 ? 12.008 31.928 -3.043 1.00 83.06 495 PHE A CA 1
ATOM 3952 C C . PHE A 1 495 ? 11.567 31.379 -4.417 1.00 83.06 495 PHE A C 1
ATOM 3954 O O . PHE A 1 495 ? 10.891 30.343 -4.466 1.00 83.06 495 PHE A O 1
ATOM 3961 N N . PRO A 1 496 ? 11.885 32.053 -5.540 1.00 77.56 496 PRO A N 1
ATOM 3962 C CA . PRO A 1 496 ? 11.669 31.491 -6.872 1.00 77.56 496 PRO A CA 1
ATOM 3963 C C . PRO A 1 496 ? 12.410 30.156 -7.002 1.00 77.56 496 PRO A C 1
ATOM 3965 O O . PRO A 1 496 ? 13.586 30.091 -6.668 1.00 77.56 496 PRO A O 1
ATOM 3968 N N . LEU A 1 497 ? 11.731 29.099 -7.461 1.00 74.81 497 LEU A N 1
ATOM 3969 C CA . LEU A 1 497 ? 12.286 27.736 -7.515 1.00 74.81 497 LEU A CA 1
ATOM 3970 C C . LEU A 1 497 ? 12.767 27.180 -6.167 1.00 74.81 497 LEU A C 1
ATOM 3972 O O . LEU A 1 497 ? 13.687 26.367 -6.136 1.00 74.81 497 LEU A O 1
ATOM 3976 N N . GLY A 1 498 ? 12.185 27.617 -5.047 1.00 83.31 498 GLY A N 1
ATOM 3977 C CA . GLY A 1 498 ? 12.673 27.217 -3.728 1.00 83.31 498 GLY A CA 1
ATOM 3978 C C . GLY A 1 498 ? 12.772 25.695 -3.538 1.00 83.31 498 GLY A C 1
ATOM 3979 O O . GLY A 1 498 ? 13.791 25.247 -3.032 1.00 83.31 498 GLY A O 1
ATOM 3980 N N . SER A 1 499 ? 11.804 24.896 -4.015 1.00 81.62 499 SER A N 1
ATOM 3981 C CA . SER A 1 499 ? 11.856 23.428 -3.893 1.00 81.62 499 SER A CA 1
ATOM 3982 C C . SER A 1 499 ? 12.974 22.812 -4.733 1.00 81.62 499 SER A C 1
ATOM 3984 O O . SER A 1 499 ? 13.789 22.056 -4.209 1.00 81.62 499 SER A O 1
ATOM 3986 N N . THR A 1 500 ? 13.088 23.203 -6.005 1.00 79.38 500 THR A N 1
ATOM 3987 C CA . THR A 1 500 ? 14.167 22.754 -6.897 1.00 79.38 500 THR A CA 1
ATOM 3988 C C . THR A 1 500 ? 15.542 23.144 -6.359 1.00 79.38 500 THR A C 1
ATOM 3990 O O . THR A 1 500 ? 16.435 22.307 -6.290 1.00 79.38 500 THR A O 1
ATOM 3993 N N . LEU A 1 501 ? 15.734 24.393 -5.927 1.00 80.75 501 LEU A N 1
ATOM 3994 C CA . LEU A 1 501 ? 17.014 24.850 -5.378 1.00 80.75 501 LEU A CA 1
ATOM 3995 C C . LEU A 1 501 ? 17.334 24.196 -4.037 1.00 80.75 501 LEU A C 1
ATOM 3997 O O . LEU A 1 501 ? 18.506 23.939 -3.765 1.00 80.75 501 LEU A O 1
ATOM 4001 N N . SER A 1 502 ? 16.322 23.898 -3.221 1.00 82.88 502 SER A N 1
ATOM 4002 C CA . SER A 1 502 ? 16.512 23.133 -1.993 1.00 82.88 502 SER A CA 1
ATOM 4003 C C . SER A 1 502 ? 17.016 21.727 -2.257 1.00 82.88 502 SER A C 1
ATOM 4005 O O . SER A 1 502 ? 18.048 21.347 -1.699 1.00 82.88 502 SER A O 1
ATOM 4007 N N . ALA A 1 503 ? 16.367 21.006 -3.169 1.00 77.12 503 ALA A N 1
ATOM 4008 C CA . ALA A 1 503 ? 16.795 19.676 -3.579 1.00 77.12 503 ALA A CA 1
ATOM 4009 C C . ALA A 1 503 ? 18.186 19.692 -4.237 1.00 77.12 503 ALA A C 1
ATOM 4011 O O . ALA A 1 503 ? 19.054 18.906 -3.874 1.00 77.12 503 ALA A O 1
ATOM 4012 N N . VAL A 1 504 ? 18.444 20.628 -5.157 1.00 76.81 504 VAL A N 1
ATOM 4013 C CA . VAL A 1 504 ? 19.709 20.691 -5.909 1.00 76.81 504 VAL A CA 1
ATOM 4014 C C . VAL A 1 504 ? 20.884 21.113 -5.024 1.00 76.81 504 VAL A C 1
ATOM 4016 O O . VAL A 1 504 ? 21.962 20.533 -5.114 1.00 76.81 504 VAL A O 1
ATOM 4019 N N . LEU A 1 505 ? 20.722 22.140 -4.185 1.00 80.31 505 LEU A N 1
ATOM 4020 C CA . LEU A 1 505 ? 21.835 22.729 -3.427 1.00 80.31 505 LEU A CA 1
ATOM 4021 C C . LEU A 1 505 ? 21.991 22.154 -2.016 1.00 80.31 505 LEU A C 1
ATOM 4023 O O . LEU A 1 505 ? 22.987 22.470 -1.365 1.00 80.31 505 LEU A O 1
ATOM 4027 N N . GLY A 1 506 ? 21.021 21.376 -1.524 1.00 78.94 506 GLY A N 1
ATOM 4028 C CA . GLY A 1 506 ? 21.016 20.868 -0.146 1.00 78.94 506 GLY A CA 1
ATOM 4029 C C . GLY A 1 506 ? 20.871 21.967 0.902 1.00 78.94 506 GLY A C 1
ATOM 4030 O O . GLY A 1 506 ? 21.335 21.826 2.029 1.00 78.94 506 GLY A O 1
ATOM 4031 N N . LYS A 1 507 ? 20.275 23.102 0.521 1.00 83.88 507 LYS A N 1
ATOM 4032 C CA . LYS A 1 507 ? 20.074 24.263 1.396 1.00 83.88 507 LYS A CA 1
ATOM 4033 C C . LYS A 1 507 ? 18.591 24.558 1.547 1.00 83.88 507 LYS A C 1
ATOM 4035 O O . LYS A 1 507 ? 17.827 24.441 0.597 1.00 83.88 507 LYS A O 1
ATOM 4040 N N . ASN A 1 508 ? 18.185 25.018 2.722 1.00 84.69 508 ASN A N 1
ATOM 4041 C CA . ASN A 1 508 ? 16.784 25.318 3.012 1.00 84.69 508 ASN A CA 1
ATOM 4042 C C . ASN A 1 508 ? 16.368 26.660 2.386 1.00 84.69 508 ASN A C 1
ATOM 4044 O O . ASN A 1 508 ? 16.489 27.715 3.006 1.00 84.69 508 ASN A O 1
ATOM 4048 N N . PHE A 1 509 ? 15.885 26.623 1.145 1.00 86.44 509 PHE A N 1
ATOM 4049 C CA . PHE A 1 509 ? 15.220 27.734 0.480 1.00 86.44 509 PHE A CA 1
ATOM 4050 C C . PHE A 1 509 ? 13.724 27.632 0.735 1.00 86.44 509 PHE A C 1
ATOM 4052 O O . PHE A 1 509 ? 13.134 26.566 0.597 1.00 86.44 509 PHE A O 1
ATOM 4059 N N . SER A 1 510 ? 13.094 28.752 1.081 1.00 88.94 510 SER A N 1
ATOM 4060 C CA . SER A 1 510 ? 11.661 28.740 1.353 1.00 88.94 510 SER A CA 1
ATOM 4061 C C . SER A 1 510 ? 10.846 28.513 0.081 1.00 88.94 510 SER A C 1
ATOM 4063 O O . SER A 1 510 ? 10.995 29.260 -0.892 1.00 88.94 510 SER A O 1
ATOM 4065 N N . TYR A 1 511 ? 9.931 27.547 0.105 1.00 90.19 511 TYR A N 1
ATOM 4066 C CA . TYR A 1 511 ? 8.982 27.272 -0.976 1.00 90.19 511 TYR A CA 1
ATOM 4067 C C . TYR A 1 511 ? 7.568 27.044 -0.442 1.00 90.19 511 TYR A C 1
ATOM 4069 O O . TYR A 1 511 ? 7.334 27.042 0.766 1.00 90.19 511 TYR A O 1
ATOM 4077 N N . LEU A 1 512 ? 6.607 26.956 -1.358 1.00 92.50 512 LEU A N 1
ATOM 4078 C CA . LEU A 1 512 ? 5.209 26.709 -1.031 1.00 92.50 512 LEU A CA 1
ATOM 4079 C C . LEU A 1 512 ? 4.840 25.287 -1.421 1.00 92.50 512 LEU A C 1
ATOM 4081 O O . LEU A 1 512 ? 5.243 24.822 -2.486 1.00 92.50 512 LEU A O 1
ATOM 4085 N N . TYR A 1 513 ? 4.036 24.651 -0.587 1.00 93.31 513 TYR A N 1
ATOM 4086 C CA . TYR A 1 513 ? 3.570 23.286 -0.767 1.00 93.31 513 TYR A CA 1
ATOM 4087 C C . TYR A 1 513 ? 2.063 23.236 -0.541 1.00 93.31 513 TYR A C 1
ATOM 4089 O O . TYR A 1 513 ? 1.548 23.972 0.303 1.00 93.31 513 TYR A O 1
ATOM 4097 N N . ALA A 1 514 ? 1.348 22.423 -1.303 1.00 95.62 514 ALA A N 1
ATOM 4098 C CA . ALA A 1 514 ? -0.091 22.271 -1.172 1.00 95.62 514 ALA A CA 1
ATOM 4099 C C . ALA A 1 514 ? -0.471 20.795 -1.065 1.00 95.62 514 ALA A C 1
ATOM 4101 O O . ALA A 1 514 ? 0.112 19.946 -1.731 1.00 95.62 514 ALA A O 1
ATOM 4102 N N . GLU A 1 515 ? -1.462 20.520 -0.228 1.00 95.44 515 GLU A N 1
ATOM 4103 C CA . GLU A 1 515 ? -1.994 19.189 0.057 1.00 95.44 515 GLU A CA 1
ATOM 4104 C C . GLU A 1 515 ? -3.514 19.220 -0.100 1.00 95.44 515 GLU A C 1
ATOM 4106 O O . GLU A 1 515 ? -4.162 20.179 0.327 1.00 95.44 515 GLU A O 1
ATOM 4111 N N . VAL A 1 516 ? -4.078 18.183 -0.711 1.00 95.38 516 VAL A N 1
ATOM 4112 C CA . VAL A 1 516 ? -5.510 18.033 -0.968 1.00 95.38 516 VAL A CA 1
ATOM 4113 C C . VAL A 1 516 ? -6.029 16.850 -0.170 1.00 95.38 516 VAL A C 1
ATOM 4115 O O . VAL A 1 516 ? -5.577 15.721 -0.355 1.00 95.38 516 VAL A O 1
ATOM 4118 N N . TYR A 1 517 ? -7.004 17.112 0.690 1.00 92.81 517 TYR A N 1
ATOM 4119 C CA . TYR A 1 517 ? -7.637 16.122 1.549 1.00 92.81 517 TYR A CA 1
ATOM 4120 C C . TYR A 1 517 ? -9.087 15.912 1.121 1.00 92.81 517 TYR A C 1
ATOM 4122 O O . TYR A 1 517 ? -9.815 16.891 0.926 1.00 92.81 517 TYR A O 1
ATOM 4130 N N . LYS A 1 518 ? -9.498 14.650 0.994 1.00 90.12 518 LYS A N 1
ATOM 4131 C CA . LYS A 1 518 ? -10.907 14.241 0.937 1.00 90.12 518 LYS A CA 1
ATOM 4132 C C . LYS A 1 518 ? -11.204 13.619 2.293 1.00 90.12 518 LYS A C 1
ATOM 4134 O O . LYS A 1 518 ? -10.538 12.658 2.668 1.00 90.12 518 LYS A O 1
ATOM 4139 N N . GLU A 1 519 ? -12.129 14.219 3.036 1.00 84.88 519 GLU A N 1
ATOM 4140 C CA . GLU A 1 519 ? -12.350 13.879 4.449 1.00 84.88 519 GLU A CA 1
ATOM 4141 C C . GLU A 1 519 ? -11.044 14.042 5.257 1.00 84.88 519 GLU A C 1
ATOM 4143 O O . GLU A 1 519 ? -10.519 15.157 5.328 1.00 84.88 519 GLU A O 1
ATOM 4148 N N . GLU A 1 520 ? -10.497 12.963 5.821 1.00 79.94 520 GLU A N 1
ATOM 4149 C CA . GLU A 1 520 ? -9.230 12.960 6.572 1.00 79.94 520 GLU A CA 1
ATOM 4150 C C . GLU A 1 520 ? -8.043 12.409 5.759 1.00 79.94 520 GLU A C 1
ATOM 4152 O O . GLU A 1 520 ? -6.892 12.539 6.175 1.00 79.94 520 GLU A O 1
ATOM 4157 N N . SER A 1 521 ? -8.290 11.855 4.568 1.00 82.25 521 SER A N 1
ATOM 4158 C CA . SER A 1 521 ? -7.266 11.181 3.762 1.00 82.25 521 SER A CA 1
ATOM 4159 C C . SER A 1 521 ? -6.573 12.133 2.790 1.00 82.25 521 SER A C 1
ATOM 4161 O O . SER A 1 521 ? -7.225 12.865 2.035 1.00 82.25 521 SER A O 1
ATOM 4163 N N . LEU A 1 522 ? -5.237 12.100 2.761 1.00 87.69 522 LEU A N 1
ATOM 4164 C CA . LEU A 1 522 ? -4.454 12.806 1.750 1.00 87.69 522 LEU A CA 1
ATOM 4165 C C . LEU A 1 522 ? -4.667 12.146 0.380 1.00 87.69 522 LEU A C 1
ATOM 4167 O O . LEU A 1 522 ? -4.439 10.954 0.207 1.00 87.69 522 LEU A O 1
ATOM 4171 N N . THR A 1 523 ? -5.077 12.938 -0.608 1.00 88.25 523 THR A N 1
ATOM 4172 C CA . THR A 1 523 ? -5.360 12.457 -1.975 1.00 88.25 523 THR A CA 1
ATOM 4173 C C . THR A 1 523 ? -4.318 12.908 -2.989 1.00 88.25 523 THR A C 1
ATOM 4175 O O . THR A 1 523 ? -3.990 12.181 -3.923 1.00 88.25 523 THR A O 1
ATOM 4178 N N . SER A 1 524 ? -3.788 14.121 -2.842 1.00 91.00 524 SER A N 1
ATOM 4179 C CA . SER A 1 524 ? -2.805 14.681 -3.771 1.00 91.00 524 SER A CA 1
ATOM 4180 C C . SER A 1 524 ? -1.974 15.756 -3.093 1.00 91.00 524 SER A C 1
ATOM 4182 O O . SER A 1 524 ? -2.460 16.455 -2.200 1.00 91.00 524 SER A O 1
ATOM 4184 N N . SER A 1 525 ? -0.723 15.934 -3.513 1.00 92.56 525 SER A N 1
ATOM 4185 C CA . SER A 1 525 ? 0.110 17.013 -2.973 1.00 92.56 525 SER A CA 1
ATOM 4186 C C . SER A 1 525 ? 1.245 17.438 -3.902 1.00 92.56 525 SER A C 1
ATOM 4188 O O . SER A 1 525 ? 1.626 16.716 -4.818 1.00 92.56 525 SER A O 1
ATOM 4190 N N . GLY A 1 526 ? 1.792 18.635 -3.694 1.00 90.75 526 GLY A N 1
ATOM 4191 C CA . GLY A 1 526 ? 2.956 19.076 -4.456 1.00 90.75 526 GLY A CA 1
ATOM 4192 C C . GLY A 1 526 ? 3.386 20.524 -4.239 1.00 90.75 526 GLY A C 1
ATOM 4193 O O . GLY A 1 526 ? 2.764 21.310 -3.517 1.00 90.75 526 GLY A O 1
ATOM 4194 N N . SER A 1 527 ? 4.484 20.875 -4.900 1.00 89.44 527 SER A N 1
ATOM 4195 C CA . SER A 1 527 ? 5.111 22.194 -4.887 1.00 89.44 527 SER A CA 1
ATOM 4196 C C . SER A 1 527 ? 4.303 23.231 -5.673 1.00 89.44 527 SER A C 1
ATOM 4198 O O . SER A 1 527 ? 3.976 23.043 -6.840 1.00 89.44 527 SER A O 1
ATOM 4200 N N . VAL A 1 528 ? 4.062 24.400 -5.076 1.00 88.69 528 VAL A N 1
ATOM 4201 C CA . VAL A 1 528 ? 3.367 25.511 -5.746 1.00 88.69 528 VAL A CA 1
ATOM 4202 C C . VAL A 1 528 ? 4.379 26.463 -6.388 1.00 88.69 528 VAL A C 1
ATOM 4204 O O . VAL A 1 528 ? 5.203 27.082 -5.705 1.00 88.69 528 VAL A O 1
ATOM 4207 N N . GLY A 1 529 ? 4.278 26.649 -7.705 1.00 83.56 529 GLY A N 1
ATOM 4208 C CA . GLY A 1 529 ? 5.226 27.434 -8.501 1.00 83.56 529 GLY A CA 1
ATOM 4209 C C . GLY A 1 529 ? 4.568 28.448 -9.439 1.00 83.56 529 GLY A C 1
ATOM 4210 O O . GLY A 1 529 ? 3.362 28.443 -9.657 1.00 83.56 529 GLY A O 1
ATOM 4211 N N . ARG A 1 530 ? 5.370 29.367 -9.994 1.00 74.69 530 ARG A N 1
ATOM 4212 C CA . ARG A 1 530 ? 4.969 30.211 -11.148 1.00 74.69 530 ARG A CA 1
ATOM 4213 C C . ARG A 1 530 ? 5.446 29.648 -12.486 1.00 74.69 530 ARG A C 1
ATOM 4215 O O . ARG A 1 530 ? 4.919 30.028 -13.528 1.00 74.69 530 ARG A O 1
ATOM 4222 N N . LEU A 1 531 ? 6.476 28.807 -12.421 1.00 65.75 531 LEU A N 1
ATOM 4223 C CA . LEU A 1 531 ? 7.236 28.287 -13.543 1.00 65.75 531 LEU A CA 1
ATOM 4224 C C . LEU A 1 531 ? 7.280 26.762 -13.405 1.00 65.75 531 LEU A C 1
ATOM 4226 O O . LEU A 1 531 ? 7.975 26.272 -12.506 1.00 65.75 531 LEU A O 1
ATOM 4230 N N . PRO A 1 532 ? 6.516 26.020 -14.219 1.00 58.75 532 PRO A N 1
ATOM 4231 C CA . PRO A 1 532 ? 6.762 24.598 -14.376 1.00 58.75 532 PRO A CA 1
ATOM 4232 C C . PRO A 1 532 ? 8.110 24.402 -15.085 1.00 58.75 532 PRO A C 1
ATOM 4234 O O . PRO A 1 532 ? 8.492 25.188 -15.960 1.00 58.75 532 PRO A O 1
ATOM 4237 N N . LEU A 1 533 ? 8.861 23.390 -14.661 1.00 58.41 533 LEU A N 1
ATOM 4238 C CA . LEU A 1 533 ? 10.076 22.968 -15.356 1.00 58.41 533 LEU A CA 1
ATOM 4239 C C . LEU A 1 533 ? 9.694 22.009 -16.494 1.00 58.41 533 LEU A C 1
ATOM 4241 O O . LEU A 1 533 ? 8.682 21.317 -16.399 1.00 58.41 533 LEU A O 1
ATOM 4245 N N . SER A 1 534 ? 10.472 21.997 -17.577 1.00 51.97 534 SER A N 1
ATOM 4246 C CA . SER A 1 534 ? 10.267 21.053 -18.686 1.00 51.97 534 SER A CA 1
ATOM 4247 C C . SER A 1 534 ? 10.517 19.600 -18.243 1.00 51.97 534 SER A C 1
ATOM 4249 O O . SER A 1 534 ? 11.397 19.341 -17.423 1.00 51.97 534 SER A O 1
ATOM 4251 N N . GLU A 1 535 ? 9.733 18.654 -18.776 1.00 44.66 535 GLU A N 1
ATOM 4252 C CA . GLU A 1 535 ? 9.646 17.252 -18.307 1.00 44.66 535 GLU A CA 1
ATOM 4253 C C . GLU A 1 535 ? 10.900 16.382 -18.575 1.00 44.66 535 GLU A C 1
ATOM 4255 O O . GLU A 1 535 ? 10.924 15.219 -18.193 1.00 44.66 535 GLU A O 1
ATOM 4260 N N . ASN A 1 536 ? 11.979 16.927 -19.151 1.00 43.44 536 ASN A N 1
ATOM 4261 C CA . ASN A 1 536 ? 13.213 16.185 -19.444 1.00 43.44 536 ASN A CA 1
ATOM 4262 C C . ASN A 1 536 ? 14.407 16.814 -18.710 1.00 43.44 536 ASN A C 1
ATOM 4264 O O . ASN A 1 536 ? 15.062 17.719 -19.228 1.00 43.44 536 ASN A O 1
ATOM 4268 N N . MET A 1 537 ? 14.686 16.350 -17.490 1.00 47.78 537 MET A N 1
ATOM 4269 C CA . MET A 1 537 ? 15.815 16.830 -16.687 1.00 47.78 537 MET A CA 1
ATOM 4270 C C . MET A 1 537 ? 16.999 15.860 -16.748 1.00 47.78 537 MET A C 1
ATOM 4272 O O . MET A 1 537 ? 17.013 14.859 -16.041 1.00 47.78 537 MET A O 1
ATOM 4276 N N . GLU A 1 538 ? 18.043 16.208 -17.499 1.00 40.28 538 GLU A N 1
ATOM 4277 C CA . GLU A 1 538 ? 19.392 15.678 -17.269 1.00 40.28 538 GLU A CA 1
ATOM 4278 C C . GLU A 1 538 ? 20.263 16.786 -16.658 1.00 40.28 538 GLU A C 1
ATOM 4280 O O . GLU A 1 538 ? 20.590 17.783 -17.305 1.00 40.28 538 GLU A O 1
ATOM 4285 N N . PHE A 1 539 ? 20.637 16.641 -15.383 1.00 43.69 539 PHE A N 1
ATOM 4286 C CA . PHE A 1 539 ? 21.500 17.600 -14.689 1.00 43.69 539 PHE A CA 1
ATOM 4287 C C . PHE A 1 539 ? 22.958 17.144 -14.725 1.00 43.69 539 PHE A C 1
ATOM 4289 O O . PHE A 1 539 ? 23.430 16.493 -13.796 1.00 43.69 539 PHE A O 1
ATOM 4296 N N . ASN A 1 540 ? 23.725 17.547 -15.739 1.00 39.94 540 ASN A N 1
ATOM 4297 C CA . ASN A 1 540 ? 25.181 17.415 -15.662 1.00 39.94 540 ASN A CA 1
ATOM 4298 C C . ASN A 1 540 ? 25.804 18.688 -15.063 1.00 39.94 540 ASN A C 1
ATOM 4300 O O . ASN A 1 540 ? 26.078 19.661 -15.760 1.00 39.94 540 ASN A O 1
ATOM 4304 N N . LEU A 1 541 ? 25.992 18.699 -13.738 1.00 44.41 541 LEU A N 1
ATOM 4305 C CA . LEU A 1 541 ? 26.495 19.858 -12.980 1.00 44.41 541 LEU A CA 1
ATOM 4306 C C . LEU A 1 541 ? 27.950 19.696 -12.501 1.00 44.41 541 LEU A C 1
ATOM 4308 O O . LEU A 1 541 ? 28.387 20.446 -11.615 1.00 44.41 541 LEU A O 1
ATOM 4312 N N . LYS A 1 542 ? 28.718 18.748 -13.059 1.00 37.94 542 LYS A N 1
ATOM 4313 C CA . LYS A 1 542 ? 30.145 18.600 -12.721 1.00 37.94 542 LYS A CA 1
ATOM 4314 C C . LYS A 1 542 ? 30.915 19.869 -13.132 1.00 37.94 542 LYS A C 1
ATOM 4316 O O . LYS A 1 542 ? 30.758 20.379 -14.234 1.00 37.94 542 LYS A O 1
ATOM 4321 N N . ASN A 1 543 ? 31.731 20.392 -12.212 1.00 44.38 543 ASN A N 1
ATOM 4322 C CA . ASN A 1 543 ? 32.643 21.535 -12.401 1.00 44.38 543 ASN A CA 1
ATOM 4323 C C . ASN A 1 543 ? 32.021 22.887 -12.824 1.00 44.38 543 ASN A C 1
ATOM 4325 O O . ASN A 1 543 ? 32.677 23.681 -13.494 1.00 44.38 543 ASN A O 1
ATOM 4329 N N . THR A 1 544 ? 30.794 23.205 -12.398 1.00 49.47 544 THR A N 1
ATOM 4330 C CA . THR A 1 544 ? 30.153 24.512 -12.672 1.00 49.47 544 THR A CA 1
ATOM 4331 C C . THR A 1 544 ? 30.028 25.390 -11.422 1.00 49.47 544 THR A C 1
ATOM 4333 O O . THR A 1 544 ? 29.778 24.904 -10.315 1.00 49.47 544 THR A O 1
ATOM 4336 N N . SER A 1 545 ? 30.198 26.708 -11.577 1.00 55.28 545 SER A N 1
ATOM 4337 C CA . SER A 1 545 ? 30.036 27.679 -10.483 1.00 55.28 545 SER A CA 1
ATOM 4338 C C . SER A 1 545 ? 28.563 27.869 -10.100 1.00 55.28 545 SER A C 1
ATOM 4340 O O . SER A 1 545 ? 27.660 27.595 -10.887 1.00 55.28 545 SER A O 1
ATOM 4342 N N . LEU A 1 546 ? 28.286 28.378 -8.894 1.00 51.38 546 LEU A N 1
ATOM 4343 C CA . LEU A 1 546 ? 26.918 28.519 -8.367 1.00 51.38 546 LEU A CA 1
ATOM 4344 C C . LEU A 1 546 ? 26.004 29.370 -9.277 1.00 51.38 546 LEU A C 1
ATOM 4346 O O . LEU A 1 546 ? 24.831 29.050 -9.444 1.00 51.38 546 LEU A O 1
ATOM 4350 N N . LEU A 1 547 ? 26.559 30.398 -9.928 1.00 54.47 547 LEU A N 1
ATOM 4351 C CA . LEU A 1 547 ? 25.865 31.226 -10.924 1.00 54.47 547 LEU A CA 1
ATOM 4352 C C . LEU A 1 547 ? 25.571 30.467 -12.227 1.00 54.47 547 LEU A C 1
ATOM 4354 O O . LEU A 1 547 ? 24.504 30.640 -12.810 1.00 54.47 547 LEU A O 1
ATOM 4358 N N . GLN A 1 548 ? 26.486 29.603 -12.672 1.00 54.88 548 GLN A N 1
ATOM 4359 C CA . GLN A 1 548 ? 26.290 28.770 -13.863 1.00 54.88 548 GLN A CA 1
ATOM 4360 C C . GLN A 1 548 ? 25.231 27.690 -13.624 1.00 54.88 548 GLN A C 1
ATOM 4362 O O . GLN A 1 548 ? 24.397 27.469 -14.495 1.00 54.88 548 GLN A O 1
ATOM 4367 N N . LYS A 1 549 ? 25.189 27.090 -12.426 1.00 57.91 549 LYS A N 1
ATOM 4368 C CA . LYS A 1 549 ? 24.133 26.138 -12.037 1.00 57.91 549 LYS A CA 1
ATOM 4369 C C . LYS A 1 549 ? 22.748 26.785 -12.066 1.00 57.91 549 LYS A C 1
ATOM 4371 O O . LYS A 1 549 ? 21.812 26.197 -12.590 1.00 57.91 549 LYS A O 1
ATOM 4376 N N . VAL A 1 550 ? 22.628 28.016 -11.561 1.00 55.41 550 VAL A N 1
ATOM 4377 C CA . VAL A 1 550 ? 21.372 28.785 -11.615 1.00 55.41 550 VAL A CA 1
ATOM 4378 C C . VAL A 1 550 ? 20.986 29.122 -13.060 1.00 55.41 550 VAL A C 1
ATOM 4380 O O . VAL A 1 550 ? 19.815 29.009 -13.401 1.00 55.41 550 VAL A O 1
ATOM 4383 N N . LYS A 1 551 ? 21.952 29.468 -13.922 1.00 53.69 551 LYS A N 1
ATOM 4384 C CA . LYS A 1 551 ? 21.698 29.785 -15.338 1.00 53.69 551 LYS A CA 1
ATOM 4385 C C . LYS A 1 551 ? 21.236 28.569 -16.161 1.00 53.69 551 LYS A C 1
ATOM 4387 O O . LYS A 1 551 ? 20.311 28.690 -16.952 1.00 53.69 551 LYS A O 1
ATOM 4392 N N . ILE A 1 552 ? 21.811 27.389 -15.923 1.00 57.69 552 ILE A N 1
ATOM 4393 C CA . ILE A 1 552 ? 21.370 26.131 -16.558 1.00 57.69 552 ILE A CA 1
ATOM 4394 C C . ILE A 1 552 ? 19.916 25.815 -16.172 1.00 57.69 552 ILE A C 1
ATOM 4396 O O . ILE A 1 552 ? 19.122 25.412 -17.012 1.00 57.69 552 ILE A O 1
ATOM 4400 N N . ILE A 1 553 ? 19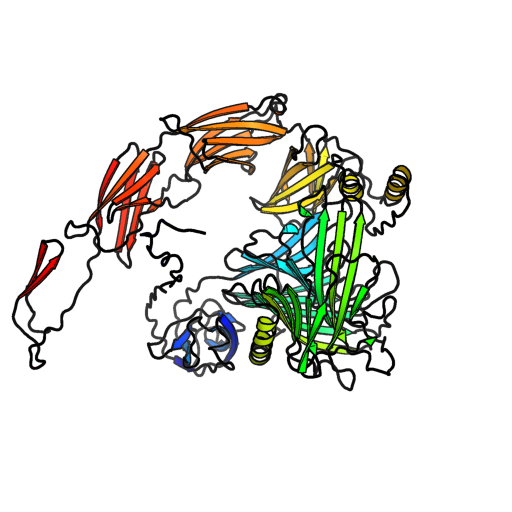.539 26.072 -14.916 1.00 54.34 553 ILE A N 1
ATOM 4401 C CA . ILE A 1 553 ? 18.164 25.883 -14.436 1.00 54.34 553 ILE A CA 1
ATOM 4402 C C . ILE A 1 553 ? 17.192 26.893 -15.075 1.00 54.34 553 ILE A C 1
ATOM 4404 O O . ILE A 1 553 ? 16.035 26.550 -15.307 1.00 54.34 553 ILE A O 1
ATOM 4408 N N . THR A 1 554 ? 17.637 28.114 -15.401 1.00 50.25 554 THR A N 1
ATOM 4409 C CA . THR A 1 554 ? 16.776 29.114 -16.061 1.00 50.25 554 THR A CA 1
ATOM 4410 C C . THR A 1 554 ? 16.479 28.823 -17.532 1.00 50.25 554 THR A C 1
ATOM 4412 O O . THR A 1 554 ? 15.477 29.311 -18.047 1.00 50.25 554 THR A O 1
ATOM 4415 N N . ASP A 1 555 ? 17.296 28.016 -18.207 1.00 48.34 555 ASP A N 1
ATOM 4416 C CA . ASP A 1 555 ? 17.074 27.653 -19.614 1.00 48.34 555 ASP A CA 1
ATOM 4417 C C . ASP A 1 555 ? 16.112 26.448 -19.768 1.00 48.34 555 ASP A C 1
ATOM 4419 O O . ASP A 1 555 ? 15.639 26.167 -20.865 1.00 48.34 555 ASP A O 1
ATOM 4423 N N . LEU A 1 556 ? 15.753 25.777 -18.661 1.00 54.09 556 LEU A N 1
ATOM 4424 C CA . LEU A 1 556 ? 14.896 24.576 -18.601 1.00 54.09 556 LEU A CA 1
ATOM 4425 C C . LEU A 1 556 ? 13.393 24.875 -18.444 1.00 54.09 556 LEU A C 1
ATOM 4427 O O . LEU A 1 556 ? 12.596 23.971 -18.168 1.00 54.09 556 LEU A O 1
ATOM 4431 N N . PHE A 1 557 ? 12.994 26.140 -18.572 1.00 58.72 557 PHE A N 1
ATOM 4432 C CA . PHE A 1 557 ? 11.626 26.568 -18.304 1.00 58.72 557 PHE A CA 1
ATOM 4433 C C . PHE A 1 557 ? 10.682 26.390 -19.479 1.00 58.72 557 PHE A C 1
ATOM 4435 O O . PHE A 1 557 ? 10.955 26.811 -20.605 1.00 58.72 557 PHE A O 1
ATOM 4442 N N . ASP A 1 558 ? 9.485 25.905 -19.161 1.00 55.28 558 ASP A N 1
ATOM 4443 C CA . ASP A 1 558 ? 8.347 26.044 -20.051 1.00 55.28 558 ASP A CA 1
ATOM 4444 C C . ASP A 1 558 ? 7.747 27.451 -19.912 1.00 55.28 558 ASP A C 1
ATOM 4446 O O . ASP A 1 558 ? 6.795 27.711 -19.166 1.00 55.28 558 ASP A O 1
ATOM 4450 N N . TRP A 1 559 ? 8.336 28.390 -20.653 1.00 55.78 559 TRP A N 1
ATOM 4451 C CA . TRP A 1 559 ? 7.893 29.781 -20.686 1.00 55.78 559 TRP A CA 1
ATOM 4452 C C . TRP A 1 559 ? 6.456 29.942 -21.213 1.00 55.78 559 TRP A C 1
ATOM 4454 O O . TRP A 1 559 ? 5.795 30.933 -20.887 1.00 55.78 559 TRP A O 1
ATOM 4464 N N . LYS A 1 560 ? 5.935 28.967 -21.977 1.00 52.38 560 LYS A N 1
ATOM 4465 C CA . LYS A 1 560 ? 4.569 29.009 -22.527 1.00 52.38 560 LYS A CA 1
ATOM 4466 C C . LYS A 1 560 ? 3.505 28.770 -21.455 1.00 52.38 560 LYS A C 1
ATOM 4468 O O . LYS A 1 560 ? 2.403 29.292 -21.582 1.00 52.38 560 LYS A O 1
ATOM 4473 N N . ASN A 1 561 ? 3.844 28.055 -20.381 1.00 55.19 561 ASN A N 1
ATOM 4474 C CA . ASN A 1 561 ? 2.935 27.734 -19.274 1.00 55.19 561 ASN A CA 1
ATOM 4475 C C . ASN A 1 561 ? 3.150 28.593 -18.013 1.00 55.19 561 ASN A C 1
ATOM 4477 O O . ASN A 1 561 ? 2.631 28.281 -16.931 1.00 55.19 561 ASN A O 1
ATOM 4481 N N . THR A 1 562 ? 3.878 29.706 -18.153 1.00 60.19 562 THR A N 1
ATOM 4482 C CA . THR A 1 562 ? 4.086 30.694 -17.089 1.00 60.19 562 THR A CA 1
ATOM 4483 C C . THR A 1 562 ? 2.763 31.271 -16.572 1.00 60.19 562 THR A C 1
ATOM 4485 O O . THR A 1 562 ? 1.807 31.500 -17.310 1.00 60.19 562 THR A O 1
ATOM 4488 N N . SER A 1 563 ? 2.689 31.513 -15.263 1.00 60.84 563 SER A N 1
ATOM 4489 C CA . SER A 1 563 ? 1.524 32.130 -14.621 1.00 60.84 563 SER A CA 1
ATOM 4490 C C . SER A 1 563 ? 1.940 33.336 -13.785 1.00 60.84 563 SER A C 1
ATOM 4492 O O . SER A 1 563 ? 2.934 33.295 -13.057 1.00 60.84 563 SER A O 1
ATOM 4494 N N . LEU A 1 564 ? 1.136 34.402 -13.839 1.00 68.69 564 LEU A N 1
ATOM 4495 C CA . LEU A 1 564 ? 1.288 35.593 -12.990 1.00 68.69 564 LEU A CA 1
ATOM 4496 C C . LEU A 1 564 ? 1.192 35.231 -11.496 1.00 68.69 564 LEU A C 1
ATOM 4498 O O . LEU A 1 564 ? 1.952 35.726 -10.655 1.00 68.69 564 LEU A O 1
ATOM 4502 N N . PHE A 1 565 ? 0.281 34.315 -11.169 1.00 79.38 565 PHE A N 1
ATOM 4503 C CA . PHE A 1 565 ? 0.070 33.810 -9.817 1.00 79.38 565 PHE A CA 1
ATOM 4504 C C . PHE A 1 565 ? 0.746 32.455 -9.623 1.00 79.38 565 PHE A C 1
ATOM 4506 O O . PHE A 1 565 ? 0.853 31.661 -10.558 1.00 79.38 565 PHE A O 1
ATOM 4513 N N . LYS A 1 566 ? 1.185 32.183 -8.389 1.00 88.44 566 LYS A N 1
ATOM 4514 C CA . LYS A 1 566 ? 1.676 30.854 -8.011 1.00 88.44 566 LYS A CA 1
ATOM 4515 C C . LYS A 1 566 ? 0.504 29.882 -8.096 1.00 88.44 566 LYS A C 1
ATOM 4517 O O . LYS A 1 566 ? -0.552 30.186 -7.542 1.00 88.44 566 LYS A O 1
ATOM 4522 N N . LYS A 1 567 ? 0.671 28.761 -8.791 1.00 90.50 567 LYS A N 1
ATOM 4523 C CA . LYS A 1 567 ? -0.375 27.754 -8.960 1.00 90.50 567 LYS A CA 1
ATOM 4524 C C . LYS A 1 567 ? 0.181 26.336 -8.876 1.00 90.50 567 LYS A C 1
ATOM 4526 O O . LYS A 1 567 ? 1.375 26.127 -9.071 1.00 90.50 567 LYS A O 1
ATOM 4531 N N . ILE A 1 568 ? -0.710 25.396 -8.606 1.00 90.12 568 ILE A N 1
ATOM 4532 C CA . ILE A 1 568 ? -0.507 23.951 -8.738 1.00 90.12 568 ILE A CA 1
ATOM 4533 C C . ILE A 1 568 ? -1.783 23.350 -9.336 1.00 90.12 568 ILE A C 1
ATOM 4535 O O . ILE A 1 568 ? -2.879 23.881 -9.118 1.00 90.12 568 ILE A O 1
ATOM 4539 N N . ARG A 1 569 ? -1.640 22.293 -10.133 1.00 91.00 569 ARG A N 1
ATOM 4540 C CA . ARG A 1 569 ? -2.761 21.553 -10.719 1.00 91.00 569 ARG A CA 1
ATOM 4541 C C . ARG A 1 569 ? -2.800 20.170 -10.084 1.00 91.00 569 ARG A C 1
ATOM 4543 O O . ARG A 1 569 ? -1.786 19.492 -10.090 1.00 91.00 569 ARG A O 1
ATOM 4550 N N . PHE A 1 570 ? -3.962 19.786 -9.575 1.00 92.56 570 PHE A N 1
ATOM 4551 C CA . PHE A 1 570 ? -4.244 18.446 -9.075 1.00 92.56 570 PHE A CA 1
ATOM 4552 C C . PHE A 1 570 ? -5.145 17.753 -10.099 1.00 92.56 570 PHE A C 1
ATOM 4554 O O . PHE A 1 570 ? -6.322 18.123 -10.204 1.00 92.56 570 PHE A O 1
ATOM 4561 N N . PRO A 1 571 ? -4.595 16.870 -10.945 1.00 90.44 571 PRO A N 1
ATOM 4562 C CA . PRO A 1 571 ? -5.379 16.145 -11.930 1.00 90.44 571 PRO A CA 1
ATOM 4563 C C . PRO A 1 571 ? -6.206 15.037 -11.269 1.00 90.44 571 PRO A C 1
ATOM 4565 O O . PRO A 1 571 ? -5.940 14.627 -10.143 1.00 90.44 571 PRO A O 1
ATOM 4568 N N . ASN A 1 572 ? -7.197 14.550 -12.014 1.00 89.75 572 ASN A N 1
ATOM 4569 C CA . ASN A 1 572 ? -7.887 13.287 -11.758 1.00 89.75 572 ASN A CA 1
ATOM 4570 C C . ASN A 1 572 ? -8.476 13.100 -10.339 1.00 89.75 572 ASN A C 1
ATOM 4572 O O . ASN A 1 572 ? -8.536 11.981 -9.832 1.00 89.75 572 ASN A O 1
ATOM 4576 N N . LEU A 1 573 ? -8.964 14.173 -9.713 1.00 91.50 573 LEU A N 1
ATOM 4577 C CA . LEU A 1 573 ? -9.709 14.091 -8.457 1.00 91.50 573 LEU A CA 1
ATOM 4578 C C . LEU A 1 573 ? -11.125 13.570 -8.714 1.00 91.50 573 LEU A C 1
ATOM 4580 O O . LEU A 1 573 ? -11.795 14.026 -9.638 1.00 91.50 573 LEU A O 1
ATOM 4584 N N . GLU A 1 574 ? -11.593 12.634 -7.895 1.00 91.06 574 GLU A N 1
ATOM 4585 C CA . GLU A 1 574 ? -12.989 12.190 -7.923 1.00 91.06 574 GLU A CA 1
ATOM 4586 C C . GLU A 1 574 ? -13.966 13.328 -7.576 1.00 91.06 574 GLU A C 1
ATOM 4588 O O . GLU A 1 574 ? -13.587 14.360 -7.023 1.00 91.06 574 GLU A O 1
ATOM 4593 N N . GLU A 1 575 ? -15.252 13.130 -7.865 1.00 92.56 575 GLU A N 1
ATOM 4594 C CA . GLU A 1 575 ? -16.290 14.046 -7.392 1.00 92.56 575 GLU A CA 1
ATOM 4595 C C . GLU A 1 575 ? -16.355 14.059 -5.852 1.00 92.56 575 GLU A C 1
ATOM 4597 O O . GLU A 1 575 ? -16.303 13.009 -5.196 1.00 92.56 575 GLU A O 1
ATOM 4602 N N . GLY A 1 576 ? -16.458 15.253 -5.262 1.00 92.88 576 GLY A N 1
ATOM 4603 C CA . GLY A 1 576 ? -16.646 15.405 -3.820 1.00 92.88 576 GLY A CA 1
ATOM 4604 C C . GLY A 1 576 ? -16.106 16.702 -3.224 1.00 92.88 576 GLY A C 1
ATOM 4605 O O . GLY A 1 576 ? -15.553 17.566 -3.903 1.00 92.88 576 GLY A O 1
ATOM 4606 N N . LYS A 1 577 ? -16.261 16.827 -1.902 1.00 94.75 577 LYS A N 1
ATOM 4607 C CA . LYS A 1 577 ? -15.787 17.972 -1.118 1.00 94.75 577 LYS A CA 1
ATOM 4608 C C . LYS A 1 577 ? -14.340 17.759 -0.672 1.00 94.75 577 LYS A C 1
ATOM 4610 O O . LYS A 1 577 ? -14.025 16.769 -0.019 1.00 94.75 577 LYS A O 1
ATOM 4615 N N . TYR A 1 578 ? -13.489 18.735 -0.966 1.00 95.62 578 TYR A N 1
ATOM 4616 C CA . TYR A 1 578 ? -12.060 18.711 -0.678 1.00 95.62 578 TYR A CA 1
ATOM 4617 C C . TYR A 1 578 ? -11.623 19.891 0.192 1.00 95.62 578 TYR A C 1
ATOM 4619 O O . TYR A 1 578 ? -12.112 21.017 0.051 1.00 95.62 578 TYR A O 1
ATOM 4627 N N . LEU A 1 579 ? -10.633 19.638 1.047 1.00 96.69 579 LEU A N 1
ATOM 4628 C CA . LEU A 1 579 ? -9.867 20.644 1.774 1.00 96.69 579 LEU A CA 1
ATOM 4629 C C . LEU A 1 579 ? -8.469 20.753 1.162 1.00 96.69 579 LEU A C 1
ATOM 4631 O O . LEU A 1 579 ? -7.675 19.818 1.225 1.00 96.69 579 LEU A O 1
ATOM 4635 N N . VAL A 1 580 ? -8.133 21.925 0.630 1.00 97.38 580 VAL A N 1
ATOM 4636 C CA . VAL A 1 580 ? -6.780 22.228 0.155 1.00 97.38 580 VAL A CA 1
ATOM 4637 C C . VAL A 1 580 ? -6.041 23.008 1.229 1.00 97.38 580 VAL A C 1
ATOM 4639 O O . VAL A 1 580 ? -6.439 24.127 1.558 1.00 97.38 580 VAL A O 1
ATOM 4642 N N . ARG A 1 581 ? -4.953 22.452 1.759 1.00 97.19 581 ARG A N 1
ATOM 4643 C CA . ARG A 1 581 ? -4.058 23.097 2.730 1.00 97.19 581 ARG A CA 1
ATOM 4644 C C . ARG A 1 581 ? -2.805 23.605 2.023 1.00 97.19 581 ARG A C 1
ATOM 4646 O O . ARG A 1 581 ? -2.273 22.945 1.140 1.00 97.19 581 ARG A O 1
ATOM 4653 N N . VAL A 1 582 ? -2.329 24.787 2.405 1.00 97.00 582 VAL A N 1
ATOM 4654 C CA . VAL A 1 582 ? -1.133 25.427 1.843 1.00 97.00 582 VAL A CA 1
ATOM 4655 C C . VAL A 1 582 ? -0.132 25.710 2.948 1.00 97.00 582 VAL A C 1
ATOM 4657 O O . VAL A 1 582 ? -0.420 26.419 3.920 1.00 97.00 582 VAL A O 1
ATOM 4660 N N . TYR A 1 583 ? 1.077 25.215 2.737 1.00 95.25 583 TYR A N 1
ATOM 4661 C CA . TYR A 1 583 ? 2.195 25.306 3.651 1.00 95.25 583 TYR A CA 1
ATOM 4662 C C . TYR A 1 583 ? 3.332 26.130 3.056 1.00 95.25 583 TYR A C 1
ATOM 4664 O O . TYR A 1 583 ? 3.522 26.210 1.839 1.00 95.25 583 TYR A O 1
ATOM 4672 N N . ARG A 1 584 ? 4.102 26.755 3.942 1.00 93.31 584 ARG A N 1
ATOM 4673 C CA . ARG A 1 584 ? 5.430 27.275 3.641 1.00 93.31 584 ARG A CA 1
ATOM 4674 C C . ARG A 1 584 ? 6.456 26.332 4.238 1.00 93.31 584 ARG A C 1
ATOM 4676 O O . ARG A 1 584 ? 6.564 26.224 5.459 1.00 93.31 584 ARG A O 1
ATOM 4683 N N . GLU A 1 585 ? 7.239 25.739 3.358 1.00 90.94 585 GLU A N 1
ATOM 4684 C CA . GLU A 1 585 ? 8.392 24.931 3.714 1.00 90.94 585 GLU A CA 1
ATOM 4685 C C . GLU A 1 585 ? 9.625 25.820 3.879 1.00 90.94 585 GLU A C 1
ATOM 4687 O O . GLU A 1 585 ? 9.726 26.896 3.266 1.00 90.94 585 GLU A O 1
ATOM 4692 N N . ASN A 1 586 ? 10.555 25.374 4.727 1.00 86.25 586 ASN A N 1
ATOM 4693 C CA . ASN A 1 586 ? 11.835 26.039 4.987 1.00 86.25 586 ASN A CA 1
ATOM 4694 C C . ASN A 1 586 ? 11.702 27.558 5.230 1.00 86.25 586 ASN A C 1
ATOM 4696 O O . ASN A 1 586 ? 12.291 28.354 4.489 1.00 86.25 586 ASN A O 1
ATOM 4700 N N . PRO A 1 587 ? 10.889 28.010 6.205 1.00 82.94 587 PRO A N 1
ATOM 4701 C CA . PRO A 1 587 ? 10.743 29.437 6.464 1.00 82.94 587 PRO A CA 1
ATOM 4702 C C . PRO A 1 587 ? 12.090 30.063 6.853 1.00 82.94 587 PRO A C 1
ATOM 4704 O O . PRO A 1 587 ? 12.909 29.449 7.526 1.00 82.94 587 PRO A O 1
ATOM 4707 N N . LEU A 1 588 ? 12.299 31.330 6.478 1.00 72.44 588 LEU A N 1
ATOM 4708 C CA . LEU A 1 588 ? 13.525 32.079 6.806 1.00 72.44 588 LEU A CA 1
ATOM 4709 C C . LEU A 1 588 ? 13.812 32.134 8.319 1.00 72.44 588 LEU A C 1
ATOM 4711 O O . LEU A 1 588 ? 14.967 32.204 8.729 1.00 72.44 588 LEU A O 1
ATOM 4715 N N . PHE A 1 589 ? 12.756 32.105 9.136 1.00 66.50 589 PHE A N 1
ATOM 4716 C CA . PHE A 1 589 ? 12.822 32.141 10.591 1.00 66.50 589 PHE A CA 1
ATOM 4717 C C . PHE A 1 589 ? 12.056 30.941 11.162 1.00 66.50 589 PHE A C 1
ATOM 4719 O O . PHE A 1 589 ? 10.825 30.949 11.212 1.00 66.50 589 PHE A O 1
ATOM 4726 N N . GLY A 1 590 ? 12.792 29.908 11.574 1.00 64.00 590 GLY A N 1
ATOM 4727 C CA . GLY A 1 590 ? 12.250 28.651 12.102 1.00 64.00 590 GLY A CA 1
ATOM 4728 C C . GLY A 1 590 ? 12.696 27.436 11.287 1.00 64.00 590 GLY A C 1
ATOM 4729 O O . GLY A 1 590 ? 13.115 27.569 10.145 1.00 64.00 590 GLY A O 1
ATOM 4730 N N . ARG A 1 591 ? 12.643 26.245 11.893 1.00 68.31 591 ARG A N 1
ATOM 4731 C CA . ARG A 1 591 ? 12.966 24.977 11.210 1.00 68.31 591 ARG A CA 1
ATOM 4732 C C . ARG A 1 591 ? 11.730 24.194 10.766 1.00 68.31 591 ARG A C 1
ATOM 4734 O O . ARG A 1 591 ? 11.853 23.298 9.948 1.00 68.31 591 ARG A O 1
ATOM 4741 N N . GLU A 1 592 ? 10.560 24.532 11.299 1.00 83.88 592 GLU A N 1
ATOM 4742 C CA . GLU A 1 592 ? 9.319 23.796 11.058 1.00 83.88 592 GLU A CA 1
ATOM 4743 C C . GLU A 1 592 ? 8.513 24.403 9.907 1.00 83.88 592 GLU A C 1
ATOM 4745 O O . GLU A 1 592 ? 8.474 25.629 9.746 1.00 83.88 592 GLU A O 1
ATOM 4750 N N . ARG A 1 593 ? 7.819 23.544 9.152 1.00 90.25 593 ARG A N 1
ATOM 4751 C CA . ARG A 1 593 ? 6.830 23.958 8.150 1.00 90.25 593 ARG A CA 1
ATOM 4752 C C . ARG A 1 593 ? 5.739 24.832 8.777 1.00 90.25 593 ARG A C 1
ATOM 4754 O O . ARG A 1 593 ? 5.357 24.622 9.929 1.00 90.25 593 ARG A O 1
ATOM 4761 N N . GLN A 1 594 ? 5.231 25.806 8.020 1.00 93.00 594 GLN A N 1
ATOM 4762 C CA . GLN A 1 594 ? 4.190 26.737 8.477 1.00 93.00 594 GLN A CA 1
ATOM 4763 C C . GLN A 1 594 ? 2.893 26.548 7.690 1.00 93.00 594 GLN A C 1
ATOM 4765 O O . GLN A 1 594 ? 2.899 26.681 6.468 1.00 93.00 594 GLN A O 1
ATOM 4770 N N . TYR A 1 595 ? 1.770 26.333 8.370 1.00 94.94 595 TYR A N 1
ATOM 4771 C CA . TYR A 1 595 ? 0.442 26.259 7.759 1.00 94.94 595 TYR A CA 1
ATOM 4772 C C . TYR A 1 595 ? -0.132 27.668 7.542 1.00 94.94 595 TYR A C 1
ATOM 4774 O O . TYR A 1 595 ? -0.534 28.358 8.483 1.00 94.94 595 TYR A O 1
ATOM 4782 N N . ILE A 1 596 ? -0.133 28.130 6.288 1.00 94.81 596 ILE A N 1
ATOM 4783 C CA . ILE A 1 596 ? -0.330 29.550 5.941 1.00 94.81 596 ILE A CA 1
ATOM 4784 C C . ILE A 1 596 ? -1.625 29.843 5.178 1.00 94.81 596 ILE A C 1
ATOM 4786 O O . ILE A 1 596 ? -2.005 31.006 5.052 1.00 94.81 596 ILE A O 1
ATOM 4790 N N . GLY A 1 597 ? -2.333 28.844 4.659 1.00 95.62 597 GLY A N 1
ATOM 4791 C CA . GLY A 1 597 ? -3.625 29.061 4.007 1.00 95.62 597 GLY A CA 1
ATOM 4792 C C . GLY A 1 597 ? -4.382 27.768 3.768 1.00 95.62 597 GLY A C 1
ATOM 4793 O O . GLY A 1 597 ? -3.779 26.706 3.750 1.00 95.62 597 GLY A O 1
ATOM 4794 N N . PHE A 1 598 ? -5.692 27.862 3.563 1.00 96.81 598 PHE A N 1
ATOM 4795 C CA . PHE A 1 598 ? -6.504 26.744 3.094 1.00 96.81 598 PHE A CA 1
ATOM 4796 C C . PHE A 1 598 ? -7.714 27.239 2.301 1.00 96.81 598 PHE A C 1
ATOM 4798 O O . PHE A 1 598 ? -8.086 28.416 2.397 1.00 96.81 598 PHE A O 1
ATOM 4805 N N . GLY A 1 599 ? -8.344 26.338 1.558 1.00 96.19 599 GLY A N 1
ATOM 4806 C CA . GLY A 1 599 ? -9.655 26.540 0.951 1.00 96.19 599 GLY A CA 1
ATOM 4807 C C . GLY A 1 599 ? -10.445 25.236 0.916 1.00 96.19 599 GLY A C 1
ATOM 4808 O O . GLY A 1 599 ? -9.859 24.158 0.910 1.00 96.19 599 GLY A O 1
ATOM 4809 N N . ILE A 1 600 ? -11.769 25.352 0.936 1.00 96.19 600 ILE A N 1
ATOM 4810 C CA . ILE A 1 600 ? -12.707 24.230 0.869 1.00 96.19 600 ILE A CA 1
ATOM 4811 C C . ILE A 1 600 ? -13.453 24.371 -0.455 1.00 96.19 600 ILE A C 1
ATOM 4813 O O . ILE A 1 600 ? -13.866 25.480 -0.802 1.00 96.19 600 ILE A O 1
ATOM 4817 N N . ILE A 1 601 ? -13.573 23.288 -1.216 1.00 96.19 601 ILE A N 1
ATOM 4818 C CA . ILE A 1 601 ? -14.219 23.301 -2.531 1.00 96.19 601 ILE A CA 1
ATOM 4819 C C . ILE A 1 601 ? -14.930 21.977 -2.797 1.00 96.19 601 ILE A C 1
ATOM 4821 O O . ILE A 1 601 ? -14.438 20.923 -2.412 1.00 96.19 601 ILE A O 1
ATOM 4825 N N . ASP A 1 602 ? -16.086 22.042 -3.448 1.00 95.25 602 ASP A N 1
ATOM 4826 C CA . ASP A 1 602 ? -16.786 20.878 -3.991 1.00 95.25 602 ASP A CA 1
ATOM 4827 C C . ASP A 1 602 ? -16.406 20.741 -5.473 1.00 95.25 602 ASP A C 1
ATOM 4829 O O . ASP A 1 602 ? -16.611 21.666 -6.265 1.00 95.25 602 ASP A O 1
ATOM 4833 N N . VAL A 1 603 ? -15.762 19.633 -5.824 1.00 95.44 603 VAL A N 1
ATOM 4834 C CA . VAL A 1 603 ? -15.250 19.353 -7.166 1.00 95.44 603 VAL A CA 1
ATOM 4835 C C . VAL A 1 603 ? -16.272 18.488 -7.887 1.00 95.44 603 VAL A C 1
ATOM 4837 O O . VAL A 1 603 ? -16.410 17.312 -7.580 1.00 95.44 603 VAL A O 1
ATOM 4840 N N . ARG A 1 604 ? -16.967 19.074 -8.866 1.00 94.69 604 ARG A N 1
ATOM 4841 C CA . ARG A 1 604 ? -17.927 18.381 -9.753 1.00 94.69 604 ARG A CA 1
ATOM 4842 C C . ARG A 1 604 ? -17.627 18.565 -11.237 1.00 94.69 604 ARG A C 1
ATOM 4844 O O . ARG A 1 604 ? -18.294 17.995 -12.089 1.00 94.69 604 ARG A O 1
ATOM 4851 N N . GLU A 1 605 ? -16.650 19.411 -11.533 1.00 94.88 605 GLU A N 1
ATOM 4852 C CA . GLU A 1 605 ? -16.138 19.714 -12.860 1.00 94.88 605 GLU A CA 1
ATOM 4853 C C . GLU A 1 605 ? -14.699 20.224 -12.727 1.00 94.88 605 GLU A C 1
ATOM 4855 O O . GLU A 1 605 ? -14.214 20.485 -11.619 1.00 94.88 605 GLU A O 1
ATOM 4860 N N . ASN A 1 606 ? -14.007 20.394 -13.854 1.00 96.25 606 ASN A N 1
ATOM 4861 C CA . ASN A 1 606 ? -12.707 21.058 -13.860 1.00 96.25 606 ASN A CA 1
ATOM 4862 C C . ASN A 1 606 ? -12.861 22.479 -13.310 1.00 96.25 606 ASN A C 1
ATOM 4864 O O . ASN A 1 606 ? -13.526 23.314 -13.919 1.00 96.25 606 ASN A O 1
ATOM 4868 N N . THR A 1 607 ? -12.232 22.764 -12.174 1.00 96.25 607 THR A N 1
ATOM 4869 C CA . THR A 1 607 ? -12.474 24.000 -11.426 1.00 96.25 607 THR A CA 1
ATOM 4870 C C . THR A 1 607 ? -11.180 24.622 -10.912 1.00 96.25 607 THR A C 1
ATOM 4872 O O . THR A 1 607 ? -10.080 24.066 -11.030 1.00 96.25 607 THR A O 1
ATOM 4875 N N . SER A 1 608 ? -11.293 25.826 -10.356 1.00 95.81 608 SER A N 1
ATOM 4876 C CA . SER A 1 608 ? -10.168 26.532 -9.755 1.00 95.81 608 SER A CA 1
ATOM 4877 C C . SER A 1 608 ? -10.507 27.132 -8.398 1.00 95.81 608 SER A C 1
ATOM 4879 O O . SER A 1 608 ? -11.615 27.602 -8.157 1.00 95.81 608 SER A O 1
ATOM 4881 N N . LEU A 1 609 ? -9.516 27.133 -7.509 1.00 96.81 609 LEU A N 1
ATOM 4882 C CA . LEU A 1 609 ? -9.630 27.619 -6.140 1.00 96.81 609 LEU A CA 1
ATOM 4883 C C . LEU A 1 609 ? -8.572 28.689 -5.877 1.00 96.81 609 LEU A C 1
ATOM 4885 O O . LEU A 1 609 ? -7.387 28.483 -6.122 1.00 96.81 609 LEU A O 1
ATOM 4889 N N . HIS A 1 610 ? -8.988 29.831 -5.334 1.00 96.12 610 HIS A N 1
ATOM 4890 C CA . HIS A 1 610 ? -8.085 30.916 -4.954 1.00 96.12 610 HIS A CA 1
ATOM 4891 C C . HIS A 1 610 ? -7.881 30.940 -3.436 1.00 96.12 610 HIS A C 1
ATOM 4893 O O . HIS A 1 610 ? -8.807 31.227 -2.678 1.00 96.12 610 HIS A O 1
ATOM 4899 N N . ILE A 1 611 ? -6.650 30.695 -2.987 1.00 95.69 611 ILE A N 1
ATOM 4900 C CA . ILE A 1 611 ? -6.275 30.675 -1.570 1.00 95.69 611 ILE A CA 1
ATOM 4901 C C . ILE A 1 611 ? -5.448 31.915 -1.240 1.00 95.69 611 ILE A C 1
ATOM 4903 O O . ILE A 1 611 ? -4.364 32.140 -1.781 1.00 95.69 611 ILE A O 1
ATOM 4907 N N . PHE A 1 612 ? -5.952 32.723 -0.310 1.00 93.50 612 PHE A N 1
ATOM 4908 C CA . PHE A 1 612 ? -5.277 33.921 0.180 1.00 93.50 612 PHE A CA 1
ATOM 4909 C C . PHE A 1 612 ? -4.531 33.615 1.478 1.00 93.50 612 PHE A C 1
ATOM 4911 O O . PHE A 1 612 ? -5.126 33.599 2.557 1.00 93.50 612 PHE A O 1
ATOM 4918 N N . CYS A 1 613 ? -3.220 33.399 1.381 1.00 92.94 613 CYS A N 1
ATOM 4919 C CA . CYS A 1 613 ? -2.397 33.015 2.523 1.00 92.94 613 CYS A CA 1
ATOM 4920 C C . CYS A 1 613 ? -2.183 34.155 3.528 1.00 92.94 613 CYS A C 1
ATOM 4922 O O . CYS A 1 613 ? -2.269 35.347 3.208 1.00 92.94 613 CYS A O 1
ATOM 4924 N N . ARG A 1 614 ? -1.896 33.765 4.769 1.00 91.00 614 ARG A N 1
ATOM 4925 C CA . ARG A 1 614 ? -1.647 34.600 5.950 1.00 91.00 614 ARG A CA 1
ATOM 4926 C C . ARG A 1 614 ? -0.522 33.982 6.790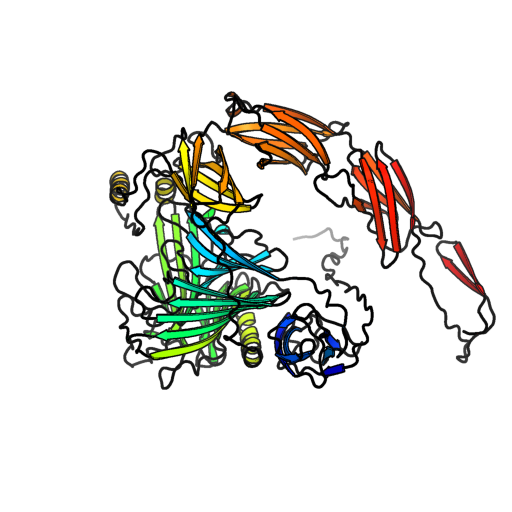 1.00 91.00 614 ARG A C 1
ATOM 4928 O O . ARG A 1 614 ? 0.024 32.942 6.441 1.00 91.00 614 ARG A O 1
ATOM 4935 N N . SER A 1 615 ? -0.143 34.632 7.886 1.00 89.62 615 SER A N 1
ATOM 4936 C CA . SER A 1 615 ? 0.772 34.035 8.864 1.00 89.62 615 SER A CA 1
ATOM 4937 C C . SER A 1 615 ? 0.110 32.861 9.593 1.00 89.62 615 SER A C 1
ATOM 4939 O O . SER A 1 615 ? -1.084 32.908 9.897 1.00 89.62 615 SER A O 1
ATOM 4941 N N . GLU A 1 616 ? 0.885 31.829 9.922 1.00 92.31 616 GLU A N 1
ATOM 4942 C CA . GLU A 1 616 ? 0.437 30.758 10.820 1.00 92.31 616 GLU A CA 1
ATOM 4943 C C . GLU A 1 616 ? 0.168 31.338 12.216 1.00 92.31 616 GLU A C 1
ATOM 4945 O O . GLU A 1 616 ? 1.040 31.989 12.791 1.00 92.31 616 GLU A O 1
ATOM 4950 N N . GLY A 1 617 ? -1.028 31.123 12.752 1.00 92.12 617 GLY A N 1
ATOM 4951 C CA . GLY A 1 617 ? -1.392 31.423 14.132 1.00 92.12 617 GLY A CA 1
ATOM 4952 C C . GLY A 1 617 ? -1.308 30.175 15.008 1.00 92.12 617 GLY A C 1
ATOM 4953 O O . GLY A 1 617 ? -1.502 29.056 14.532 1.00 92.12 617 GLY A O 1
ATOM 4954 N N . LYS A 1 618 ? -1.032 30.371 16.301 1.00 92.88 618 LYS A N 1
ATOM 4955 C CA . LYS A 1 618 ? -0.906 29.282 17.279 1.00 92.88 618 LYS A CA 1
ATOM 4956 C C . LYS A 1 618 ? -1.986 29.377 18.353 1.00 92.88 618 LYS A C 1
ATOM 4958 O O . LYS A 1 618 ? -2.201 30.449 18.925 1.00 92.88 618 LYS A O 1
ATOM 4963 N N . LEU A 1 619 ? -2.621 28.250 18.650 1.00 93.69 619 LEU A N 1
ATOM 4964 C CA . LEU A 1 619 ? -3.530 28.044 19.772 1.00 93.69 619 LEU A CA 1
ATOM 4965 C C . LEU A 1 619 ? -2.873 27.060 20.741 1.00 93.69 619 LEU A C 1
ATOM 4967 O O . LEU A 1 619 ? -2.673 25.899 20.411 1.00 93.69 619 LEU A O 1
ATOM 4971 N N . GLN A 1 620 ? -2.528 27.530 21.933 1.00 94.81 620 GLN A N 1
ATOM 4972 C CA . GLN A 1 620 ? -2.054 26.696 23.025 1.00 94.81 620 GLN A CA 1
ATOM 4973 C C . GLN A 1 620 ? -3.225 26.396 23.954 1.00 94.81 620 GLN A C 1
ATOM 4975 O O . GLN A 1 620 ? -3.861 27.305 24.486 1.00 94.81 620 GLN A O 1
ATOM 4980 N N . THR A 1 621 ? -3.491 25.121 24.170 1.00 94.62 621 THR A N 1
ATOM 4981 C CA . THR A 1 621 ? -4.559 24.653 25.050 1.00 94.62 621 THR A CA 1
ATOM 4982 C C . THR A 1 621 ? -3.967 23.930 26.252 1.00 94.62 621 THR A C 1
ATOM 4984 O O . THR A 1 621 ? -2.885 23.345 26.167 1.00 94.62 621 THR A O 1
ATOM 4987 N N . SER A 1 622 ? -4.658 24.013 27.383 1.00 95.50 622 SER A N 1
ATOM 4988 C CA . SER A 1 622 ? -4.347 23.266 28.598 1.00 95.50 622 SER A CA 1
ATOM 4989 C C . SER A 1 622 ? -5.646 22.711 29.167 1.00 95.50 622 SER A C 1
ATOM 4991 O O . SER A 1 622 ? -6.572 23.470 29.462 1.00 95.50 622 SER A O 1
ATOM 4993 N N . ILE A 1 623 ? -5.723 21.388 29.263 1.00 96.38 623 ILE A N 1
ATOM 4994 C CA . ILE A 1 623 ? -6.911 20.643 29.667 1.00 96.38 623 ILE A CA 1
ATOM 4995 C C . ILE A 1 623 ? -6.567 19.839 30.912 1.00 96.38 623 ILE A C 1
ATOM 4997 O O . ILE A 1 623 ? -5.736 18.930 30.878 1.00 96.38 623 ILE A O 1
ATOM 5001 N N . THR A 1 624 ? -7.200 20.196 32.023 1.00 96.31 624 THR A N 1
ATOM 5002 C CA . THR A 1 624 ? -6.965 19.566 33.322 1.00 96.31 624 THR A CA 1
ATOM 5003 C C . THR A 1 624 ? -8.253 18.997 33.885 1.00 96.31 624 THR A C 1
ATOM 5005 O O . THR A 1 624 ? -9.343 19.473 33.574 1.00 96.31 624 THR A O 1
ATOM 5008 N N . ASN A 1 625 ? -8.140 18.000 34.753 1.00 93.62 625 ASN A N 1
ATOM 5009 C CA . ASN A 1 625 ? -9.273 17.563 35.555 1.00 93.62 625 ASN A CA 1
ATOM 5010 C C . ASN A 1 625 ? -9.530 18.532 36.724 1.00 93.62 625 ASN A C 1
ATOM 5012 O O . ASN A 1 625 ? -8.780 19.492 36.940 1.00 93.62 625 ASN A O 1
ATOM 5016 N N . GLN A 1 626 ? -10.562 18.253 37.518 1.00 92.81 626 GLN A N 1
ATOM 5017 C CA . GLN A 1 626 ? -10.918 19.028 38.710 1.00 92.81 626 GLN A CA 1
ATOM 5018 C C . GLN A 1 626 ? -9.813 19.098 39.782 1.00 92.81 626 GLN A C 1
ATOM 5020 O O . GLN A 1 626 ? -9.833 19.997 40.617 1.00 92.81 626 GLN A O 1
ATOM 5025 N N . ASN A 1 627 ? -8.825 18.198 39.737 1.00 91.56 627 ASN A N 1
ATOM 5026 C CA . ASN A 1 627 ? -7.685 18.148 40.660 1.00 91.56 627 ASN A CA 1
ATOM 5027 C C . ASN A 1 627 ? -6.424 18.832 40.094 1.00 91.56 627 ASN A C 1
ATOM 5029 O O . ASN A 1 627 ? -5.346 18.718 40.673 1.00 91.56 627 ASN A O 1
ATOM 5033 N N . GLY A 1 628 ? -6.526 19.500 38.939 1.00 90.19 628 GLY A N 1
ATOM 5034 C CA . GLY A 1 628 ? -5.399 20.167 38.281 1.00 90.19 628 GLY A CA 1
ATOM 5035 C C . GLY A 1 628 ? -4.428 19.227 37.557 1.00 90.19 628 GLY A C 1
ATOM 5036 O O . GLY A 1 628 ? -3.384 19.679 37.091 1.00 90.19 628 GLY A O 1
ATOM 5037 N N . LYS A 1 629 ? -4.750 17.933 37.427 1.00 93.38 629 LYS A N 1
ATOM 5038 C CA . LYS A 1 629 ? -3.946 16.968 36.663 1.00 93.38 629 LYS A CA 1
ATOM 5039 C C . LYS A 1 629 ? -4.269 17.080 35.172 1.00 93.38 629 LYS A C 1
ATOM 5041 O O . LYS A 1 629 ? -5.442 17.133 34.807 1.00 93.38 629 LYS A O 1
ATOM 5046 N N . GLY A 1 630 ? -3.244 17.084 34.322 1.00 93.62 630 GLY A N 1
ATOM 5047 C CA . GLY A 1 630 ? -3.394 17.084 32.865 1.00 93.62 630 GLY A CA 1
ATOM 5048 C C . GLY A 1 630 ? -4.130 15.851 32.334 1.00 93.62 630 GLY A C 1
ATOM 5049 O O . GLY A 1 630 ? -3.964 14.748 32.863 1.00 93.62 630 GLY A O 1
ATOM 5050 N N . ILE A 1 631 ? -4.954 16.043 31.303 1.00 94.38 631 ILE A N 1
ATOM 5051 C CA . ILE A 1 631 ? -5.720 14.973 30.652 1.00 94.38 631 ILE A CA 1
ATOM 5052 C C . ILE A 1 631 ? -5.159 14.740 29.250 1.00 94.38 631 ILE A C 1
ATOM 5054 O O . ILE A 1 631 ? -5.244 15.619 28.393 1.00 94.38 631 ILE A O 1
ATOM 5058 N N . LYS A 1 632 ? -4.619 13.545 29.014 1.00 93.62 632 LYS A N 1
ATOM 5059 C CA . LYS A 1 632 ? -4.077 13.132 27.714 1.00 93.62 632 LYS A CA 1
ATOM 5060 C C . LYS A 1 632 ? -5.160 12.718 26.719 1.00 93.62 632 LYS A C 1
ATOM 5062 O O . LYS A 1 632 ? -6.255 12.336 27.133 1.00 93.62 632 LYS A O 1
ATOM 5067 N N . GLN A 1 633 ? -4.812 12.713 25.431 1.00 92.12 633 GLN A N 1
ATOM 5068 C CA . GLN A 1 633 ? -5.653 12.206 24.334 1.00 92.12 633 GLN A CA 1
ATOM 5069 C C . GLN A 1 633 ? -7.011 12.916 24.188 1.00 92.12 633 GLN A C 1
ATOM 5071 O O . GLN A 1 633 ? -7.976 12.339 23.694 1.00 92.12 633 GLN A O 1
ATOM 5076 N N . VAL A 1 634 ? -7.101 14.182 24.595 1.00 95.44 634 VAL A N 1
ATOM 5077 C CA . VAL A 1 634 ? -8.255 15.031 24.279 1.00 95.44 634 VAL A CA 1
ATOM 5078 C C . VAL A 1 634 ? -8.048 15.580 22.870 1.00 95.44 634 VAL A C 1
ATOM 5080 O O . VAL A 1 634 ? -7.036 16.240 22.626 1.00 95.44 634 VAL A O 1
ATOM 5083 N N . LYS A 1 635 ? -8.978 15.315 21.948 1.00 96.31 635 LYS A N 1
ATOM 5084 C CA . LYS A 1 635 ? -8.940 15.846 20.579 1.00 96.31 635 LYS A CA 1
ATOM 5085 C C . LYS A 1 635 ? -9.384 17.306 20.568 1.00 96.31 635 LYS A C 1
ATOM 5087 O O . LYS A 1 635 ? -10.344 17.688 21.238 1.00 96.31 635 LYS A O 1
ATOM 5092 N N . ILE A 1 636 ? -8.685 18.126 19.795 1.00 96.25 636 ILE A N 1
ATOM 5093 C CA . ILE A 1 636 ? -8.936 19.560 19.662 1.00 96.25 636 ILE A CA 1
ATOM 5094 C C . ILE A 1 636 ? -8.989 19.888 18.180 1.00 96.25 636 ILE A C 1
ATOM 5096 O O . ILE A 1 636 ? -7.975 19.799 17.488 1.00 96.25 636 ILE A O 1
ATOM 5100 N N . LEU A 1 637 ? -10.165 20.291 17.714 1.00 95.69 637 LEU A N 1
ATOM 5101 C CA . LEU A 1 637 ? -10.467 20.502 16.306 1.00 95.69 637 LEU A CA 1
ATOM 5102 C C . LEU A 1 637 ? -10.773 21.977 16.054 1.00 95.69 637 LEU A C 1
ATOM 5104 O O . LEU A 1 637 ? -11.536 22.603 16.791 1.00 95.69 637 LEU A O 1
ATOM 5108 N N . LEU A 1 638 ? -10.213 22.538 14.986 1.00 95.19 638 LEU A N 1
ATOM 5109 C CA . LEU A 1 638 ? -10.688 23.786 14.398 1.00 95.19 638 LEU A CA 1
ATOM 5110 C C . LEU A 1 638 ? -11.454 23.453 13.130 1.00 95.19 638 LEU A C 1
ATOM 5112 O O . LEU A 1 638 ? -10.899 22.860 12.207 1.00 95.19 638 LEU A O 1
ATOM 5116 N N . LEU A 1 639 ? -12.709 23.882 13.076 1.00 94.69 639 LEU A N 1
ATOM 5117 C CA . LEU A 1 639 ? -13.594 23.675 11.946 1.00 94.69 639 LEU A CA 1
ATOM 5118 C C . LEU A 1 639 ? -13.905 24.991 11.241 1.00 94.69 639 LEU A C 1
ATOM 5120 O O . LEU A 1 639 ? -13.916 26.079 11.835 1.00 94.69 639 LEU A O 1
ATOM 5124 N N . ARG A 1 640 ? -14.200 24.867 9.951 1.00 92.25 640 ARG A N 1
ATOM 5125 C CA . ARG A 1 640 ? -14.793 25.917 9.131 1.00 92.25 640 ARG A CA 1
ATOM 5126 C C . ARG A 1 640 ? -15.695 25.284 8.083 1.00 92.25 640 ARG A C 1
ATOM 5128 O O . ARG A 1 640 ? -15.270 24.341 7.430 1.00 92.25 640 ARG A O 1
ATOM 5135 N N . GLU A 1 641 ? -16.915 25.799 7.928 1.00 88.56 641 GLU A N 1
ATOM 5136 C CA . GLU A 1 641 ? -17.903 25.238 6.983 1.00 88.56 641 GLU A CA 1
ATOM 5137 C C . GLU A 1 641 ? -18.075 23.715 7.192 1.00 88.56 641 GLU A C 1
ATOM 5139 O O . GLU A 1 641 ? -18.003 22.920 6.247 1.00 88.56 641 GLU A O 1
ATOM 5144 N N . GLU A 1 642 ? -18.199 23.324 8.471 1.00 88.19 642 GLU A N 1
ATOM 5145 C CA . GLU A 1 642 ? -18.286 21.936 8.964 1.00 88.19 642 GLU A CA 1
ATOM 5146 C C . GLU A 1 642 ? -17.120 21.020 8.539 1.00 88.19 642 GLU A C 1
ATOM 5148 O O . GLU A 1 642 ? -17.232 19.803 8.560 1.00 88.19 642 GLU A O 1
ATOM 5153 N N . THR A 1 643 ? -15.983 21.592 8.130 1.00 91.62 643 THR A N 1
ATOM 5154 C CA . THR A 1 643 ? -14.785 20.844 7.713 1.00 91.62 643 THR A CA 1
ATOM 5155 C C . THR A 1 643 ? -13.667 21.065 8.722 1.00 91.62 643 THR A C 1
ATOM 5157 O O . THR A 1 643 ? -13.373 22.215 9.062 1.00 91.62 643 THR A O 1
ATOM 5160 N N . VAL A 1 644 ? -13.024 19.992 9.187 1.00 93.50 644 VAL A N 1
ATOM 5161 C CA . VAL A 1 644 ? -11.876 20.064 10.104 1.00 93.50 644 VAL A CA 1
ATOM 5162 C C . VAL A 1 644 ? -10.655 20.600 9.354 1.00 93.50 644 VAL A C 1
ATOM 5164 O O . VAL A 1 644 ? -10.069 19.948 8.492 1.00 93.50 644 VAL A O 1
ATOM 5167 N N . VAL A 1 645 ? -10.251 21.829 9.668 1.00 94.56 645 VAL A N 1
ATOM 5168 C CA . VAL A 1 645 ? -9.139 22.507 8.984 1.00 94.56 645 VAL A CA 1
ATOM 5169 C C . VAL A 1 645 ? -7.798 22.302 9.675 1.00 94.56 645 VAL A C 1
ATOM 5171 O O . VAL A 1 645 ? -6.763 22.445 9.022 1.00 94.56 645 VAL A O 1
ATOM 5174 N N . ALA A 1 646 ? -7.817 22.011 10.975 1.00 93.81 646 ALA A N 1
ATOM 5175 C CA . ALA A 1 646 ? -6.654 21.685 11.788 1.00 93.81 646 ALA A CA 1
ATOM 5176 C C . ALA A 1 646 ? -7.100 20.878 13.010 1.00 93.81 646 ALA A C 1
ATOM 5178 O O . ALA A 1 646 ? -8.124 21.197 13.615 1.00 93.81 646 ALA A O 1
ATOM 5179 N N . GLU A 1 647 ? -6.291 19.905 13.412 1.00 94.81 647 GLU A N 1
ATOM 5180 C CA . GLU A 1 647 ? -6.541 19.079 14.589 1.00 94.81 647 GLU A CA 1
ATOM 5181 C C . GLU A 1 647 ? -5.260 18.767 15.367 1.00 94.81 647 GLU A C 1
ATOM 5183 O O . GLU A 1 647 ? -4.147 18.883 14.849 1.00 94.81 647 GLU A O 1
ATOM 5188 N N . THR A 1 648 ? -5.411 18.430 16.647 1.00 95.00 648 THR A N 1
ATOM 5189 C CA . THR A 1 648 ? -4.327 17.954 17.513 1.00 95.00 648 THR A CA 1
ATOM 5190 C C . THR A 1 648 ? -4.901 17.212 18.722 1.00 95.00 648 THR A C 1
ATOM 5192 O O . THR A 1 648 ? -6.091 17.327 19.020 1.00 95.00 648 THR A O 1
ATOM 5195 N N . THR A 1 649 ? -4.053 16.495 19.458 1.00 95.81 649 THR A N 1
ATOM 5196 C CA . THR A 1 649 ? -4.410 15.817 20.711 1.00 95.81 649 THR A CA 1
ATOM 5197 C C . THR A 1 649 ? -3.510 16.259 21.855 1.00 95.81 649 THR A C 1
ATOM 5199 O O . THR A 1 649 ? -2.329 16.534 21.645 1.00 95.81 649 THR A O 1
ATOM 5202 N N . THR A 1 650 ? -4.040 16.294 23.076 1.00 96.19 650 THR A N 1
ATOM 5203 C CA . THR A 1 650 ? -3.248 16.636 24.267 1.00 96.19 650 THR A CA 1
ATOM 5204 C C . THR A 1 650 ? -2.218 15.572 24.644 1.00 96.19 650 THR A C 1
ATOM 5206 O O . THR A 1 650 ? -2.477 14.368 24.558 1.00 96.19 650 THR A O 1
ATOM 5209 N N . ASP A 1 651 ? -1.060 16.041 25.113 1.00 94.25 651 ASP A N 1
ATOM 5210 C CA . ASP A 1 651 ? 0.012 15.227 25.692 1.00 94.25 651 ASP A CA 1
ATOM 5211 C C . ASP A 1 651 ? -0.315 14.731 27.118 1.00 94.25 651 ASP A C 1
ATOM 5213 O O . ASP A 1 651 ? -1.387 15.001 27.668 1.00 94.25 651 ASP A O 1
ATOM 5217 N N . ASP A 1 652 ? 0.626 14.024 27.753 1.00 91.00 652 ASP A N 1
ATOM 5218 C CA . ASP A 1 652 ? 0.481 13.518 29.129 1.00 91.00 652 ASP A CA 1
ATOM 5219 C C . ASP A 1 652 ? 0.267 14.622 30.184 1.00 91.00 652 ASP A C 1
ATOM 5221 O O . ASP A 1 652 ? -0.271 14.358 31.261 1.00 91.00 652 ASP A O 1
ATOM 5225 N N . ASN A 1 653 ? 0.633 15.869 29.871 1.00 93.56 653 ASN A N 1
ATOM 5226 C CA . ASN A 1 653 ? 0.423 17.037 30.726 1.00 93.56 653 ASN A CA 1
ATOM 5227 C C . ASN A 1 653 ? -0.889 17.771 30.409 1.00 93.56 653 ASN A C 1
ATOM 5229 O O . ASN A 1 653 ? -1.157 18.831 30.982 1.00 93.56 653 ASN A O 1
ATOM 5233 N N . GLY A 1 654 ? -1.715 17.245 29.502 1.00 92.69 654 GLY A N 1
ATOM 5234 C CA . GLY A 1 654 ? -2.945 17.890 29.057 1.00 92.69 654 GLY A CA 1
ATOM 5235 C C . GLY A 1 654 ? -2.711 19.140 28.215 1.00 92.69 654 GLY A C 1
ATOM 5236 O O . GLY A 1 654 ? -3.596 19.989 28.122 1.00 92.69 654 GLY A O 1
ATOM 5237 N N . SER A 1 655 ? -1.523 19.299 27.636 1.00 95.19 655 SER A N 1
ATOM 5238 C CA . SER A 1 655 ? -1.164 20.443 26.803 1.00 95.19 655 SER A CA 1
ATOM 5239 C C . SER A 1 655 ? -1.203 20.072 25.326 1.00 95.19 655 SER A C 1
ATOM 5241 O O . SER A 1 655 ? -0.819 18.974 24.935 1.00 95.19 655 SER A O 1
ATOM 5243 N N . ALA A 1 656 ? -1.655 21.002 24.489 1.00 94.75 656 ALA A N 1
ATOM 5244 C CA . ALA A 1 656 ? -1.599 20.854 23.038 1.00 94.75 656 ALA A CA 1
ATOM 5245 C C . ALA A 1 656 ? -1.378 22.202 22.351 1.00 94.75 656 ALA A C 1
ATOM 5247 O O . ALA A 1 656 ? -1.881 23.239 22.801 1.00 94.75 656 ALA A O 1
ATOM 5248 N N . ILE A 1 657 ? -0.637 22.184 21.242 1.00 93.62 657 ILE A N 1
ATOM 5249 C CA . ILE A 1 657 ? -0.414 23.349 20.385 1.00 93.62 657 ILE A CA 1
ATOM 5250 C C . ILE A 1 657 ? -1.003 23.047 19.014 1.00 93.62 657 ILE A C 1
ATOM 5252 O O . ILE A 1 657 ? -0.477 22.229 18.268 1.00 93.62 657 ILE A O 1
ATOM 5256 N N . LEU A 1 658 ? -2.064 23.767 18.673 1.00 93.50 658 LEU A N 1
ATOM 5257 C CA . LEU A 1 658 ? -2.718 23.694 17.379 1.00 93.50 658 LEU A CA 1
ATOM 5258 C C . LEU A 1 658 ? -2.287 24.874 16.503 1.00 93.50 658 LEU A C 1
ATOM 5260 O O . LEU A 1 658 ? -2.254 26.023 16.958 1.00 93.50 658 LEU A O 1
ATOM 5264 N N . LYS A 1 659 ? -1.950 24.601 15.243 1.00 93.81 659 LYS A N 1
ATOM 5265 C CA . LYS A 1 659 ? -1.481 25.594 14.267 1.00 93.81 659 LYS A CA 1
ATOM 5266 C C . LYS A 1 659 ? -2.483 25.711 13.123 1.00 93.81 659 LYS A C 1
ATOM 5268 O O . LYS A 1 659 ? -2.896 24.699 12.568 1.00 93.81 659 LYS A O 1
ATOM 5273 N N . ALA A 1 660 ? -2.866 26.934 12.765 1.00 94.56 660 ALA A N 1
ATOM 5274 C CA . ALA A 1 660 ? -3.766 27.206 11.642 1.00 94.56 660 ALA A CA 1
ATOM 5275 C C . ALA A 1 660 ? -3.558 28.631 11.097 1.00 94.56 660 ALA A C 1
ATOM 5277 O O . ALA A 1 660 ? -3.071 29.496 11.829 1.00 94.56 660 ALA A O 1
ATOM 5278 N N . PRO A 1 661 ? -3.946 28.939 9.846 1.00 94.12 661 PRO A N 1
ATOM 5279 C CA . PRO A 1 661 ? -3.777 30.280 9.288 1.00 94.12 661 PRO A CA 1
ATOM 5280 C C . PRO A 1 661 ? -4.492 31.369 10.104 1.00 94.12 661 PRO A C 1
ATOM 5282 O O . PRO A 1 661 ? -5.620 31.198 10.566 1.00 94.12 661 PRO A O 1
ATOM 5285 N N . SER A 1 662 ? -3.861 32.531 10.267 1.00 91.25 662 SER A N 1
ATOM 5286 C CA . SER A 1 662 ? -4.441 33.645 11.028 1.00 91.25 662 SER A CA 1
ATOM 5287 C C . SER A 1 662 ? -5.531 34.354 10.218 1.00 91.25 662 SER A C 1
ATOM 5289 O O . SER A 1 662 ? -5.246 35.019 9.219 1.00 91.25 662 SER A O 1
ATOM 5291 N N . LEU A 1 663 ? -6.784 34.248 10.664 1.00 87.31 663 LEU A N 1
ATOM 5292 C CA . LEU A 1 663 ? -7.959 34.867 10.051 1.00 87.31 663 LEU A CA 1
ATOM 5293 C C . LEU A 1 663 ? -8.572 35.908 11.008 1.00 87.31 663 LEU A C 1
ATOM 5295 O O . LEU A 1 663 ? -9.433 35.578 11.820 1.00 87.31 663 LEU A O 1
ATOM 5299 N N . PRO A 1 664 ? -8.170 37.191 10.930 1.00 75.56 664 PRO A N 1
ATOM 5300 C CA . PRO A 1 664 ? -8.619 38.206 11.889 1.00 75.56 664 PRO A CA 1
ATOM 5301 C C . PRO A 1 664 ? -10.123 38.514 11.809 1.00 75.56 664 PRO A C 1
ATOM 5303 O O . PRO A 1 664 ? -10.730 38.864 12.818 1.00 75.56 664 PRO A O 1
ATOM 5306 N N . PHE A 1 665 ? -10.727 38.366 10.626 1.00 81.56 665 PHE A N 1
ATOM 5307 C CA . PHE A 1 665 ? -12.123 38.740 10.364 1.00 81.56 665 PHE A CA 1
ATOM 5308 C C . PHE A 1 665 ? -13.069 37.546 10.202 1.00 81.56 665 PHE A C 1
ATOM 5310 O O . PHE A 1 665 ? -14.249 37.744 9.934 1.00 81.56 665 PHE A O 1
ATOM 5317 N N . ARG A 1 666 ? -12.570 36.310 10.323 1.00 85.75 666 ARG A N 1
ATOM 5318 C CA . ARG A 1 666 ? -13.377 35.094 10.160 1.00 85.75 666 ARG A CA 1
ATOM 5319 C C . ARG A 1 666 ? -13.064 34.135 11.311 1.00 85.75 666 ARG A C 1
ATOM 5321 O O . ARG A 1 666 ? -11.915 33.705 11.399 1.00 85.75 666 ARG A O 1
ATOM 5328 N N . PRO A 1 667 ? -14.019 33.857 12.216 1.00 89.88 667 PRO A N 1
ATOM 5329 C CA . PRO A 1 667 ? -13.791 32.921 13.307 1.00 89.88 667 PRO A CA 1
ATOM 5330 C C . PRO A 1 667 ? -13.692 31.483 12.788 1.00 89.88 667 PRO A C 1
ATOM 5332 O O . PRO A 1 667 ? -14.273 31.134 11.761 1.00 89.88 667 PRO A O 1
ATOM 5335 N N . TYR A 1 668 ? -12.948 30.670 13.525 1.00 94.69 668 TYR A N 1
ATOM 5336 C CA . TYR A 1 668 ? -13.020 29.216 13.485 1.00 94.69 668 TYR A CA 1
ATOM 5337 C C . TYR A 1 668 ? -14.013 28.731 14.530 1.00 94.69 668 TYR A C 1
ATOM 5339 O O . TYR A 1 668 ? -14.183 29.389 15.557 1.00 94.69 668 TYR A O 1
ATOM 5347 N N . LYS A 1 669 ? -14.570 27.545 14.317 1.00 96.00 669 LYS A N 1
ATOM 5348 C CA . LYS A 1 669 ? -15.314 26.814 15.338 1.00 96.00 669 LYS A CA 1
ATOM 5349 C C . LYS A 1 669 ? -14.350 25.857 16.039 1.00 96.00 669 LYS A C 1
ATOM 5351 O O . LYS A 1 669 ? -13.796 24.972 15.400 1.00 96.00 669 LYS A O 1
ATOM 5356 N N . LEU A 1 670 ? -14.077 26.072 17.321 1.00 96.12 670 LEU A N 1
ATOM 5357 C CA . LEU A 1 670 ? -13.259 25.183 18.145 1.00 96.12 670 LEU A CA 1
ATOM 5358 C C . LEU A 1 670 ? -14.157 24.110 18.758 1.00 96.12 670 LEU A C 1
ATOM 5360 O O . LEU A 1 670 ? -15.077 24.460 19.499 1.00 96.12 670 LEU A O 1
ATOM 5364 N N . GLN A 1 671 ? -13.840 22.842 18.519 1.00 96.31 671 GLN A N 1
ATOM 5365 C CA . GLN A 1 671 ? -14.432 21.702 19.214 1.00 96.31 671 GLN A CA 1
ATOM 5366 C C . GLN A 1 671 ? -13.367 20.976 20.038 1.00 96.31 671 GLN A C 1
ATOM 5368 O O . GLN A 1 671 ? -12.225 20.814 19.610 1.00 96.31 671 GLN A O 1
ATOM 5373 N N . VAL A 1 672 ? -13.741 20.565 21.245 1.00 96.38 672 VAL A N 1
ATOM 5374 C CA . VAL A 1 672 ? -12.915 19.752 22.140 1.00 96.38 672 VAL A CA 1
ATOM 5375 C C . VAL A 1 672 ? -13.672 18.457 22.389 1.00 96.38 672 VAL A C 1
ATOM 5377 O O . VAL A 1 672 ? -14.816 18.507 22.843 1.00 96.38 672 VAL A O 1
ATOM 5380 N N . ILE A 1 673 ? -13.041 17.323 22.089 1.00 96.62 673 ILE A N 1
ATOM 5381 C CA . ILE A 1 673 ? -13.648 15.994 22.182 1.00 96.62 673 ILE A CA 1
ATOM 5382 C C . ILE A 1 673 ? -12.823 15.132 23.135 1.00 96.62 673 ILE A C 1
ATOM 5384 O O . ILE A 1 673 ? -11.609 14.990 22.975 1.00 96.62 673 ILE A O 1
ATOM 5388 N N . TYR A 1 674 ? -13.474 14.548 24.137 1.00 96.00 674 TYR A N 1
ATOM 5389 C CA . TYR A 1 674 ? -12.846 13.641 25.095 1.00 96.00 674 TYR A CA 1
ATOM 5390 C C . TYR A 1 674 ? -13.638 12.343 25.172 1.00 96.00 674 TYR A C 1
ATOM 5392 O O . TYR A 1 674 ? -14.835 12.385 25.423 1.00 96.00 674 TYR A O 1
ATOM 5400 N N . GLN A 1 675 ? -12.978 11.199 24.957 1.00 93.44 675 GLN A N 1
ATOM 5401 C CA . GLN A 1 675 ? -13.630 9.881 24.964 1.00 93.44 675 GLN A CA 1
ATOM 5402 C C . GLN A 1 675 ? -14.906 9.827 24.095 1.00 93.44 675 GLN A C 1
ATOM 5404 O O . GLN A 1 675 ? -15.910 9.245 24.486 1.00 93.44 675 GLN A O 1
ATOM 5409 N N . GLY A 1 676 ? -14.874 10.480 22.932 1.00 92.94 676 GLY A N 1
ATOM 5410 C CA . GLY A 1 676 ? -16.007 10.560 22.013 1.00 92.94 676 GLY A CA 1
ATOM 5411 C C . GLY A 1 676 ? -17.083 11.591 22.360 1.00 92.94 676 GLY A C 1
ATOM 5412 O O . GLY A 1 676 ? -17.961 11.837 21.540 1.00 92.94 676 GLY A O 1
ATOM 5413 N N . PHE A 1 677 ? -17.013 12.254 23.517 1.00 95.81 677 PHE A N 1
ATOM 5414 C CA . PHE A 1 677 ? -17.952 13.308 23.910 1.00 95.81 677 PHE A CA 1
ATOM 5415 C C . PHE A 1 677 ? -17.495 14.687 23.442 1.00 95.81 677 PHE A C 1
ATOM 5417 O O . PHE A 1 677 ? -16.344 15.071 23.666 1.00 95.81 677 PHE A O 1
ATOM 5424 N N . LEU A 1 678 ? -18.413 15.476 22.882 1.00 95.94 678 LEU A N 1
ATOM 5425 C CA . LEU A 1 678 ? -18.190 16.894 22.604 1.00 95.94 678 LEU A CA 1
ATOM 5426 C C . LEU A 1 678 ? -18.268 17.699 23.909 1.00 95.94 678 LEU A C 1
ATOM 5428 O O . LEU A 1 678 ? -19.341 18.111 24.341 1.00 95.94 678 LEU A O 1
ATOM 5432 N N . VAL A 1 679 ? -17.122 17.944 24.545 1.00 94.75 679 VAL A N 1
ATOM 5433 C CA . VAL A 1 679 ? -17.076 18.595 25.867 1.00 94.75 679 VAL A CA 1
ATOM 5434 C C . VAL A 1 679 ? -17.108 20.119 25.789 1.00 94.75 679 VAL A C 1
ATOM 5436 O O . VAL A 1 679 ? -17.492 20.796 26.747 1.00 94.75 679 VAL A O 1
ATOM 5439 N N . LYS A 1 680 ? -16.674 20.695 24.664 1.00 94.56 680 LYS A N 1
ATOM 5440 C CA . LYS A 1 680 ? -16.732 22.140 24.448 1.00 94.56 680 LYS A CA 1
ATOM 5441 C C . LYS A 1 680 ? -16.834 22.484 22.974 1.00 94.56 680 LYS A C 1
ATOM 5443 O O . LYS A 1 680 ? -16.097 21.946 22.158 1.00 94.56 680 LYS A O 1
ATOM 5448 N N . GLU A 1 681 ? -17.657 23.482 22.684 1.00 95.50 681 GLU A N 1
ATOM 5449 C CA . GLU A 1 681 ? -17.748 24.123 21.380 1.00 95.50 681 GLU A CA 1
ATOM 5450 C C . GLU A 1 681 ? -17.765 25.648 21.554 1.00 95.50 681 GLU A C 1
ATOM 5452 O O . GLU A 1 681 ? -18.446 26.161 22.449 1.00 95.50 681 GLU A O 1
ATOM 5457 N N . LYS A 1 682 ? -16.973 26.382 20.762 1.00 94.94 682 LYS A N 1
ATOM 5458 C CA . LYS A 1 682 ? -17.015 27.855 20.729 1.00 94.94 682 LYS A CA 1
ATOM 5459 C C . LYS A 1 682 ? -16.377 28.451 19.479 1.00 94.94 682 LYS A C 1
ATOM 5461 O O . LYS A 1 682 ? -15.458 27.870 18.910 1.00 94.94 682 LYS A O 1
ATOM 5466 N N . ASP A 1 683 ? -16.750 29.681 19.151 1.00 93.88 683 ASP A N 1
ATOM 5467 C CA . ASP A 1 683 ? -16.052 30.461 18.131 1.00 93.88 683 ASP A CA 1
ATOM 5468 C C . ASP A 1 683 ? -14.720 31.024 18.645 1.00 93.88 683 ASP A C 1
ATOM 5470 O O . ASP A 1 683 ? -14.608 31.533 19.765 1.00 93.88 683 ASP A O 1
ATOM 5474 N N . LEU A 1 684 ? -13.694 30.971 17.799 1.00 91.44 684 LEU A N 1
ATOM 5475 C CA . LEU A 1 684 ? -12.332 31.380 18.118 1.00 91.44 684 LEU A CA 1
ATOM 5476 C C . LEU A 1 684 ? -11.695 32.149 16.956 1.00 91.44 684 LEU A C 1
ATOM 5478 O O . LEU A 1 684 ? -11.659 31.690 15.817 1.00 91.44 684 LEU A O 1
ATOM 5482 N N . ARG A 1 685 ? -11.136 33.332 17.239 1.00 88.62 685 ARG A N 1
ATOM 5483 C CA . ARG A 1 685 ? -10.438 34.158 16.239 1.00 88.62 685 ARG A CA 1
ATOM 5484 C C . ARG A 1 685 ? -8.924 34.098 16.423 1.00 88.62 685 ARG A C 1
ATOM 5486 O O . ARG A 1 685 ? -8.385 34.593 17.415 1.00 88.62 685 ARG A O 1
ATOM 5493 N N . LEU A 1 686 ? -8.225 33.577 15.417 1.00 86.12 686 LEU A N 1
ATOM 5494 C CA . LEU A 1 686 ? -6.765 33.645 15.329 1.00 86.12 686 LEU A CA 1
ATOM 5495 C C . LEU A 1 686 ? -6.350 34.935 14.607 1.00 86.12 686 LEU A C 1
ATOM 5497 O O . LEU A 1 686 ? -6.233 34.978 13.386 1.00 86.12 686 LEU A O 1
ATOM 5501 N N . GLY A 1 687 ? -6.172 36.015 15.370 1.00 80.62 687 GLY A N 1
ATOM 5502 C CA . GLY A 1 687 ? -5.705 37.302 14.840 1.00 80.62 687 GLY A CA 1
ATOM 5503 C C . GLY A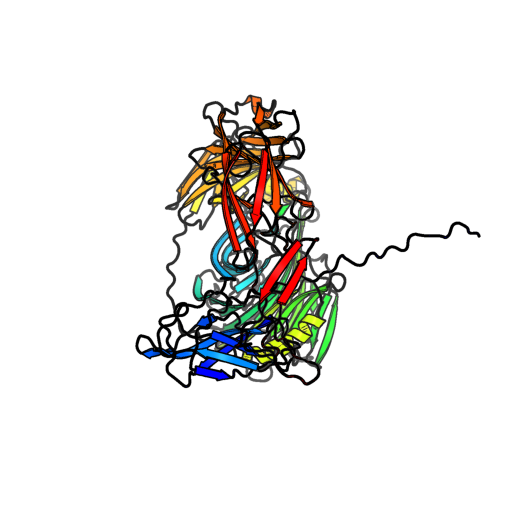 1 687 ? -4.228 37.300 14.415 1.00 80.62 687 GLY A C 1
ATOM 5504 O O . GLY A 1 687 ? -3.466 36.408 14.771 1.00 80.62 687 GLY A O 1
ATOM 5505 N N . LEU A 1 688 ? -3.795 38.351 13.711 1.00 76.00 688 LEU A N 1
ATOM 5506 C CA . LEU A 1 688 ? -2.438 38.474 13.142 1.00 76.00 688 LEU A CA 1
ATOM 5507 C C . LEU A 1 688 ? -1.303 38.339 14.178 1.00 76.00 688 LEU A C 1
ATOM 5509 O O . LEU A 1 688 ? -0.268 37.742 13.891 1.00 76.00 688 LEU A O 1
ATOM 5513 N N . LEU A 1 689 ? -1.510 38.845 15.401 1.00 77.50 689 LEU A N 1
ATOM 5514 C CA . LEU A 1 689 ? -0.531 38.771 16.496 1.00 77.50 689 LEU A CA 1
ATOM 5515 C C . LEU A 1 689 ? -0.300 37.339 17.010 1.00 77.50 689 LEU A C 1
ATOM 5517 O O . LEU A 1 689 ? 0.697 37.087 17.689 1.00 77.50 689 LEU A O 1
ATOM 5521 N N . ARG A 1 690 ? -1.192 36.391 16.681 1.00 80.94 690 ARG A N 1
ATOM 5522 C CA . ARG A 1 690 ? -1.116 34.999 17.158 1.00 80.94 690 ARG A CA 1
ATOM 5523 C C . ARG A 1 690 ? 0.003 34.185 16.521 1.00 80.94 690 ARG A C 1
ATOM 5525 O O . ARG A 1 690 ? 0.285 33.086 16.988 1.00 80.94 690 ARG A O 1
ATOM 5532 N N . HIS A 1 691 ? 0.663 34.740 15.507 1.00 75.75 691 HIS A N 1
ATOM 5533 C CA . HIS A 1 691 ? 1.913 34.203 14.983 1.00 75.75 691 HIS A CA 1
ATOM 5534 C C . HIS A 1 691 ? 3.054 34.282 16.009 1.00 75.75 691 HIS A C 1
ATOM 5536 O O . HIS A 1 691 ? 3.814 33.329 16.168 1.00 75.75 691 HIS A O 1
ATOM 5542 N N . PHE A 1 692 ? 3.139 35.402 16.736 1.00 76.69 692 PHE A N 1
ATOM 5543 C CA . PHE A 1 692 ? 4.197 35.658 17.716 1.00 76.69 692 PHE A CA 1
ATOM 5544 C C . PHE A 1 692 ? 3.788 35.267 19.138 1.00 76.69 692 PHE A C 1
ATOM 5546 O O . PHE A 1 692 ? 4.608 34.764 19.900 1.00 76.69 692 PHE A O 1
ATOM 5553 N N . LEU A 1 693 ? 2.518 35.480 19.498 1.00 84.00 693 LEU A N 1
ATOM 5554 C CA . LEU A 1 693 ? 1.984 35.198 20.831 1.00 84.00 693 LEU A CA 1
ATOM 5555 C C . LEU A 1 693 ? 0.811 34.215 20.736 1.00 84.00 693 LEU A C 1
ATOM 5557 O O . LEU A 1 693 ? -0.297 34.644 20.388 1.00 84.00 693 LEU A O 1
ATOM 5561 N N . PRO A 1 694 ? 1.020 32.925 21.065 1.00 87.31 694 PRO A N 1
ATOM 5562 C CA . PRO A 1 694 ? -0.038 31.925 21.021 1.00 87.31 694 PRO A CA 1
ATOM 5563 C C . PRO A 1 694 ? -1.275 32.369 21.804 1.00 87.31 694 PRO A C 1
ATOM 5565 O O . PRO A 1 694 ? -1.171 32.917 22.906 1.00 87.31 694 PRO A O 1
ATOM 5568 N N . LEU A 1 695 ? -2.457 32.137 21.237 1.00 90.50 695 LEU A N 1
ATOM 5569 C CA . LEU A 1 695 ? -3.706 32.271 21.978 1.00 90.50 695 LEU A CA 1
ATOM 5570 C C . LEU A 1 695 ? -3.760 31.148 23.015 1.00 90.50 695 LEU A C 1
ATOM 5572 O O . LEU A 1 695 ? -3.531 30.000 22.655 1.00 90.50 695 LEU A O 1
ATOM 5576 N N . LYS A 1 696 ? -4.026 31.469 24.282 1.00 92.56 696 LYS A N 1
ATOM 5577 C CA . LYS A 1 696 ? -4.067 30.477 25.361 1.00 92.56 696 LYS A CA 1
ATOM 5578 C C . LYS A 1 696 ? -5.505 30.180 25.754 1.00 92.56 696 LYS A C 1
ATOM 5580 O O . LYS A 1 696 ? -6.239 31.104 26.088 1.00 92.56 696 LYS A O 1
ATOM 5585 N N . GLU A 1 697 ? -5.862 28.906 25.766 1.00 94.19 697 GLU A N 1
ATOM 5586 C CA . GLU A 1 697 ? -7.160 28.405 26.210 1.00 94.19 697 GLU A CA 1
ATOM 5587 C C . GLU A 1 697 ? -6.981 27.385 27.326 1.00 94.19 697 GLU A C 1
ATOM 5589 O O . GLU A 1 697 ? -6.054 26.573 27.302 1.00 94.19 697 GLU A O 1
ATOM 5594 N N . LYS A 1 698 ? -7.861 27.443 28.324 1.00 93.56 698 LYS A N 1
ATOM 5595 C CA . LYS A 1 698 ? -7.849 26.523 29.460 1.00 93.56 698 LYS A CA 1
ATOM 5596 C C . LYS A 1 698 ? -9.220 25.894 29.624 1.00 93.56 698 LYS A C 1
ATOM 5598 O O . LYS A 1 698 ? -10.218 26.613 29.661 1.00 93.56 698 LYS A O 1
ATOM 5603 N N . PHE A 1 699 ? -9.248 24.576 29.760 1.00 93.50 699 PHE A N 1
ATOM 5604 C CA . PHE A 1 699 ? -10.465 23.805 29.979 1.00 93.50 699 PHE A CA 1
ATOM 5605 C C . PHE A 1 699 ? -10.297 22.928 31.216 1.00 93.50 699 PHE A C 1
ATOM 5607 O O . PHE A 1 699 ? -9.255 22.305 31.408 1.00 93.50 699 PHE A O 1
ATOM 5614 N N . ILE A 1 700 ? -11.327 22.900 32.058 1.00 94.69 700 ILE A N 1
ATOM 5615 C CA . ILE A 1 700 ? -11.392 22.018 33.222 1.00 94.69 700 ILE A CA 1
ATOM 5616 C C . ILE A 1 700 ? -12.506 21.011 32.951 1.00 94.69 700 ILE A C 1
ATOM 5618 O O . ILE A 1 700 ? -13.640 21.421 32.707 1.00 94.69 700 ILE A O 1
ATOM 5622 N N . LEU A 1 701 ? -12.178 19.719 32.967 1.00 94.12 701 LEU A N 1
ATOM 5623 C CA . LEU A 1 701 ? -13.142 18.628 32.816 1.00 94.12 701 LEU A CA 1
ATOM 5624 C C . LEU A 1 701 ? -13.400 17.976 34.174 1.00 94.12 701 LEU A C 1
ATOM 5626 O O . LEU A 1 701 ? -12.466 17.695 34.924 1.00 94.12 701 LEU A O 1
ATOM 5630 N N . LEU A 1 702 ? -14.670 17.739 34.489 1.00 93.81 702 LEU A N 1
ATOM 5631 C CA . LEU A 1 702 ? -15.061 16.952 35.654 1.00 93.81 702 LEU A CA 1
ATOM 5632 C C . LEU A 1 702 ? -15.008 15.485 35.251 1.00 93.81 702 LEU A C 1
ATOM 5634 O O . LEU A 1 702 ? -15.767 15.082 34.378 1.00 93.81 702 LEU A O 1
ATOM 5638 N N . LEU A 1 703 ? -14.087 14.720 35.831 1.00 94.81 703 LEU A N 1
ATOM 5639 C CA . LEU A 1 703 ? -13.908 13.311 35.493 1.00 94.81 703 LEU A CA 1
ATOM 5640 C C . LEU A 1 703 ? -14.073 12.431 36.724 1.00 94.81 703 LEU A C 1
ATOM 5642 O O . LEU A 1 703 ? -13.538 12.754 37.785 1.00 94.81 703 LEU A O 1
ATOM 5646 N N . TYR A 1 704 ? -14.749 11.301 36.562 1.00 95.69 704 TYR A N 1
ATOM 5647 C CA . TYR A 1 704 ? -15.122 10.421 37.664 1.00 95.69 704 TYR A CA 1
ATOM 5648 C C . TYR A 1 704 ? -14.579 9.003 37.496 1.00 95.69 704 TYR A C 1
ATOM 5650 O O . TYR A 1 704 ? -14.075 8.610 36.439 1.00 95.69 704 TYR A O 1
ATOM 5658 N N . GLN A 1 705 ? -14.655 8.228 38.568 1.00 95.00 705 GLN A N 1
ATOM 5659 C CA . GLN A 1 705 ? -14.233 6.840 38.622 1.00 95.00 705 GLN A CA 1
ATOM 5660 C C . GLN A 1 705 ? -15.419 5.928 38.931 1.00 95.00 705 GLN A C 1
ATOM 5662 O O . GLN A 1 705 ? -16.106 6.101 39.935 1.00 95.00 705 GLN A O 1
ATOM 5667 N N . LEU A 1 706 ? -15.592 4.883 38.125 1.00 96.75 706 LEU A N 1
ATOM 5668 C CA . LEU A 1 706 ? -16.528 3.803 38.420 1.00 96.75 706 LEU A CA 1
ATOM 5669 C C . LEU A 1 706 ? -15.753 2.553 38.831 1.00 96.75 706 LEU A C 1
ATOM 5671 O O . LEU A 1 706 ? -14.988 1.989 38.044 1.00 96.75 706 LEU A O 1
ATOM 5675 N N . LYS A 1 707 ? -15.974 2.096 40.062 1.00 96.62 707 LYS A N 1
ATOM 5676 C CA . LYS A 1 707 ? -15.511 0.790 40.537 1.00 96.62 707 LYS A CA 1
ATOM 5677 C C . LYS A 1 707 ? -16.606 -0.235 40.298 1.00 96.62 707 LYS A C 1
ATOM 5679 O O . LYS A 1 707 ? -17.738 -0.051 40.727 1.00 96.62 707 LYS A O 1
ATOM 5684 N N . LEU A 1 708 ? -16.269 -1.329 39.640 1.00 95.12 708 LEU A N 1
ATOM 5685 C CA . LEU A 1 708 ? -17.182 -2.419 39.355 1.00 95.12 708 LEU A CA 1
ATOM 5686 C C . LEU A 1 708 ? -16.751 -3.659 40.140 1.00 95.12 708 LEU A C 1
ATOM 5688 O O . LEU A 1 708 ? -15.624 -4.130 40.002 1.00 95.12 708 LEU A O 1
ATOM 5692 N N . GLN A 1 709 ? -17.667 -4.188 40.944 1.00 94.25 709 GLN A N 1
ATOM 5693 C CA . GLN A 1 709 ? -17.507 -5.435 41.685 1.00 94.25 709 GLN A CA 1
ATOM 5694 C C . GLN A 1 709 ? -18.465 -6.475 41.114 1.00 94.25 709 GLN A C 1
ATOM 5696 O O . GLN A 1 709 ? -19.681 -6.372 41.289 1.00 94.25 709 GLN A O 1
ATOM 5701 N N . VAL A 1 710 ? -17.914 -7.468 40.428 1.00 92.88 710 VAL A N 1
ATOM 5702 C CA . VAL A 1 710 ? -18.658 -8.562 39.809 1.00 92.88 710 VAL A CA 1
ATOM 5703 C C . VAL A 1 710 ? -18.570 -9.786 40.707 1.00 92.88 710 VAL A C 1
ATOM 5705 O O . VAL A 1 710 ? -17.485 -10.193 41.121 1.00 92.88 710 VAL A O 1
ATOM 5708 N N . LYS A 1 711 ? -19.725 -10.369 41.001 1.00 92.44 711 LYS A N 1
ATOM 5709 C CA . LYS A 1 711 ? -19.874 -11.653 41.683 1.00 92.44 711 LYS A CA 1
ATOM 5710 C C . LYS A 1 711 ? -20.605 -12.632 40.782 1.00 92.44 711 LYS A C 1
ATOM 5712 O O . LYS A 1 711 ? -21.346 -12.203 39.908 1.00 92.44 711 LYS A O 1
ATOM 5717 N N . ASP A 1 712 ? -20.416 -13.923 40.980 1.00 89.50 712 ASP A N 1
ATOM 5718 C CA . ASP A 1 712 ? -21.269 -14.934 40.353 1.00 89.50 712 ASP A CA 1
ATOM 5719 C C . ASP A 1 712 ? -22.582 -15.128 41.132 1.00 89.50 712 ASP A C 1
ATOM 5721 O O . ASP A 1 712 ? -22.803 -14.503 42.177 1.00 89.50 712 ASP A O 1
ATOM 5725 N N . SER A 1 713 ? -23.468 -15.993 40.632 1.00 87.94 713 SER A N 1
ATOM 5726 C CA . SER A 1 713 ? -24.743 -16.324 41.286 1.00 87.94 713 SER A CA 1
ATOM 5727 C C . SER A 1 713 ? -24.572 -16.923 42.687 1.00 87.94 713 SER A C 1
ATOM 5729 O O . SER A 1 713 ? -25.450 -16.781 43.539 1.00 87.94 713 SER A O 1
ATOM 5731 N N . TRP A 1 714 ? -23.403 -17.497 42.987 1.00 86.94 714 TRP A N 1
ATOM 5732 C CA . TRP A 1 714 ? -23.041 -17.990 44.313 1.00 86.94 714 TRP A CA 1
ATOM 5733 C C . TRP A 1 714 ? -22.447 -16.882 45.190 1.00 86.94 714 TRP A C 1
ATOM 5735 O O . TRP A 1 714 ? -21.965 -17.168 46.279 1.00 86.94 714 TRP A O 1
ATOM 5745 N N . GLY A 1 715 ? -22.461 -15.613 44.777 1.00 86.00 715 GLY A N 1
ATOM 5746 C CA . GLY A 1 715 ? -21.945 -14.482 45.552 1.00 86.00 715 GLY A CA 1
ATOM 5747 C C . GLY A 1 715 ? -20.425 -14.489 45.771 1.00 86.00 715 GLY A C 1
ATOM 5748 O O . GLY A 1 715 ? -19.945 -13.727 46.628 1.00 86.00 715 GLY A O 1
ATOM 5749 N N . LEU A 1 716 ? -19.697 -15.330 45.031 1.00 87.44 716 LEU A N 1
ATOM 5750 C CA . LEU A 1 716 ? -18.239 -15.450 45.019 1.00 87.44 716 LEU A CA 1
ATOM 5751 C C . LEU A 1 716 ? -17.650 -14.639 43.856 1.00 87.44 716 LEU A C 1
ATOM 5753 O O . LEU A 1 716 ? -18.377 -14.116 43.013 1.00 87.44 716 LEU A O 1
ATOM 5757 N N . THR A 1 717 ? -16.327 -14.481 43.831 1.00 86.38 717 THR A N 1
ATOM 5758 C CA . THR A 1 717 ? -15.638 -13.910 42.666 1.00 86.38 717 THR A CA 1
ATOM 5759 C C . THR A 1 717 ? -15.791 -14.861 41.477 1.00 86.38 717 THR A C 1
ATOM 5761 O O . THR A 1 717 ? -15.510 -16.046 41.656 1.00 86.38 717 THR A O 1
ATOM 5764 N N . PRO A 1 718 ? -16.187 -14.382 40.286 1.00 84.31 718 PRO A N 1
ATOM 5765 C CA . PRO A 1 718 ? -16.307 -15.239 39.114 1.00 84.31 718 PRO A CA 1
ATOM 5766 C C . PRO A 1 718 ? -14.972 -15.924 38.794 1.00 84.31 718 PRO A C 1
ATOM 5768 O O . PRO A 1 718 ? -13.929 -15.271 38.772 1.00 84.31 718 PRO A O 1
ATOM 5771 N N . ASP A 1 719 ? -15.003 -17.228 38.516 1.00 79.19 719 ASP A N 1
ATOM 5772 C CA . ASP A 1 719 ? -13.834 -17.972 38.006 1.00 79.19 719 ASP A CA 1
ATOM 5773 C C . ASP A 1 719 ? -13.600 -17.737 36.504 1.00 79.19 719 ASP A C 1
ATOM 5775 O O . ASP A 1 719 ? -12.583 -18.142 35.946 1.00 79.19 719 ASP A O 1
ATOM 5779 N N . ILE A 1 720 ? -14.539 -17.059 35.845 1.00 80.31 720 ILE A N 1
ATOM 5780 C CA . ILE A 1 720 ? -14.446 -16.656 34.445 1.00 80.31 720 ILE A CA 1
ATOM 5781 C C . ILE A 1 720 ? -13.861 -15.247 34.329 1.00 80.31 720 ILE A C 1
ATOM 5783 O O . ILE A 1 720 ? -14.204 -14.352 35.105 1.00 80.31 720 ILE A O 1
ATOM 5787 N N . ASP A 1 721 ? -12.999 -15.035 33.335 1.00 78.88 721 ASP A N 1
ATOM 5788 C CA . ASP A 1 721 ? -12.506 -13.695 33.026 1.00 78.88 721 ASP A CA 1
ATOM 5789 C C . ASP A 1 721 ? -13.543 -12.959 32.177 1.00 78.88 721 ASP A C 1
ATOM 5791 O O . ASP A 1 721 ? -13.860 -13.364 31.057 1.00 78.88 721 ASP A O 1
ATOM 5795 N N . VAL A 1 722 ? -14.106 -11.894 32.739 1.00 84.25 722 VAL A N 1
ATOM 5796 C CA . VAL A 1 722 ? -15.037 -11.016 32.032 1.00 84.25 722 VAL A CA 1
ATOM 5797 C C . VAL A 1 722 ? -14.342 -9.712 31.658 1.00 84.25 722 VAL A C 1
ATOM 5799 O O . VAL A 1 722 ? -13.473 -9.220 32.381 1.00 84.25 722 VAL A O 1
ATOM 5802 N N . HIS A 1 723 ? -14.759 -9.117 30.540 1.00 87.50 723 HIS A N 1
ATOM 5803 C CA . HIS A 1 723 ? -14.220 -7.851 30.042 1.00 87.50 723 HIS A CA 1
ATOM 5804 C C . HIS A 1 723 ? -15.322 -6.785 29.991 1.00 87.50 723 HIS A C 1
ATOM 5806 O O . HIS A 1 723 ? -16.012 -6.664 28.979 1.00 87.50 723 HIS A O 1
ATOM 5812 N N . PRO A 1 724 ? -15.525 -6.021 31.081 1.00 92.00 724 PRO A N 1
ATOM 5813 C CA . PRO A 1 724 ? -16.524 -4.963 31.122 1.00 92.00 724 PRO A CA 1
ATOM 5814 C C . PRO A 1 724 ? -16.173 -3.809 30.178 1.00 92.00 724 PRO A C 1
ATOM 5816 O O . PRO A 1 724 ? -15.036 -3.323 30.169 1.00 92.00 724 PRO A O 1
ATOM 5819 N N . ILE A 1 725 ? -17.169 -3.340 29.430 1.00 94.75 725 ILE A N 1
ATOM 5820 C CA . ILE A 1 725 ? -17.051 -2.237 28.471 1.00 94.75 725 ILE A CA 1
ATOM 5821 C C . ILE A 1 725 ? -18.158 -1.213 28.732 1.00 94.75 725 ILE A C 1
ATOM 5823 O O . ILE A 1 725 ? -19.300 -1.587 28.994 1.00 94.75 725 ILE A O 1
ATOM 5827 N N . LEU A 1 726 ? -17.827 0.075 28.634 1.00 95.56 726 LEU A N 1
ATOM 5828 C CA . LEU A 1 726 ? -18.792 1.174 28.614 1.00 95.56 726 LEU A CA 1
ATOM 5829 C C . LEU A 1 726 ? -18.875 1.793 27.219 1.00 95.56 726 LEU A C 1
ATOM 5831 O O . LEU A 1 726 ? -17.857 2.029 26.570 1.00 95.56 726 LEU A O 1
ATOM 5835 N N . THR A 1 727 ? -20.096 2.101 26.800 1.00 93.88 727 THR A N 1
ATOM 5836 C CA . THR A 1 727 ? -20.422 2.891 25.600 1.00 93.88 727 THR A CA 1
ATOM 5837 C C . THR A 1 727 ? -21.467 3.941 25.973 1.00 93.88 727 THR A C 1
ATOM 5839 O O . THR A 1 727 ? -22.120 3.801 27.006 1.00 93.88 727 THR A O 1
ATOM 5842 N N . SER A 1 728 ? -21.643 4.997 25.183 1.00 95.12 728 SER A N 1
ATOM 5843 C CA . SER A 1 728 ? -22.711 5.979 25.404 1.00 95.12 728 SER A CA 1
ATOM 5844 C C . SER A 1 728 ? -23.290 6.451 24.076 1.00 95.12 728 SER A C 1
ATOM 5846 O O . SER A 1 728 ? -22.562 6.617 23.102 1.00 95.12 728 SER A O 1
ATOM 5848 N N . ASN A 1 729 ? -24.601 6.696 24.059 1.00 93.00 729 ASN A N 1
ATOM 5849 C CA . ASN A 1 729 ? -25.297 7.275 22.909 1.00 93.00 729 ASN A CA 1
ATOM 5850 C C . ASN A 1 729 ? -25.105 8.799 22.815 1.00 93.00 729 ASN A C 1
ATOM 5852 O O . ASN A 1 729 ? -25.490 9.399 21.818 1.00 93.00 729 ASN A O 1
ATOM 5856 N N . GLU A 1 730 ? -24.540 9.429 23.849 1.00 93.62 730 GLU A N 1
ATOM 5857 C CA . GLU A 1 730 ? -24.202 10.858 23.861 1.00 93.62 730 GLU A CA 1
ATOM 5858 C C . GLU A 1 730 ? -22.823 11.139 23.229 1.00 93.62 730 GLU A C 1
ATOM 5860 O O . GLU A 1 730 ? -22.437 12.296 23.049 1.00 93.62 730 GLU A O 1
ATOM 5865 N N . MET A 1 731 ? -22.064 10.092 22.888 1.00 92.81 731 MET A N 1
ATOM 5866 C CA . MET A 1 731 ? -20.803 10.226 22.163 1.00 92.81 731 MET A CA 1
ATOM 5867 C C . MET A 1 731 ? -21.072 10.627 20.709 1.00 92.81 731 MET A C 1
ATOM 5869 O O . MET A 1 731 ? -21.803 9.949 19.992 1.00 92.81 731 MET A O 1
ATOM 5873 N N . ILE A 1 732 ? -20.423 11.700 20.258 1.00 93.25 732 ILE A N 1
ATOM 5874 C CA . ILE A 1 732 ? -20.395 12.082 18.841 1.00 93.25 732 ILE A CA 1
ATOM 5875 C C . ILE A 1 732 ? -19.428 11.206 18.035 1.00 93.25 732 ILE A C 1
ATOM 5877 O O . ILE A 1 732 ? -19.631 11.013 16.842 1.00 93.25 732 ILE A O 1
ATOM 5881 N N . GLU A 1 733 ? -18.406 10.645 18.691 1.00 90.06 733 GLU A N 1
ATOM 5882 C CA . GLU A 1 733 ? -17.540 9.603 18.134 1.00 90.06 733 GLU A CA 1
ATOM 5883 C C . GLU A 1 733 ? -17.734 8.322 18.963 1.00 90.06 733 GLU A C 1
ATOM 5885 O O . GLU A 1 733 ? -17.261 8.264 20.102 1.00 90.06 733 GLU A O 1
ATOM 5890 N N . PRO A 1 734 ? -18.438 7.297 18.450 1.00 89.56 734 PRO A N 1
ATOM 5891 C CA . PRO A 1 734 ? -18.731 6.094 19.220 1.00 89.56 734 PRO A CA 1
ATOM 5892 C C . PRO A 1 734 ? -17.447 5.342 19.585 1.00 89.56 734 PRO A C 1
ATOM 5894 O O . PRO A 1 734 ? -16.745 4.834 18.711 1.00 89.56 734 PRO A O 1
ATOM 5897 N N . ILE A 1 735 ? -17.144 5.232 20.882 1.00 91.44 735 ILE A N 1
ATOM 5898 C CA . ILE A 1 735 ? -15.999 4.457 21.370 1.00 91.44 735 ILE A CA 1
ATOM 5899 C C . ILE A 1 735 ? -16.394 3.487 22.484 1.00 91.44 735 ILE A C 1
ATOM 5901 O O . ILE A 1 735 ? -17.346 3.701 23.233 1.00 91.44 735 ILE A O 1
ATOM 5905 N N . SER A 1 736 ? -15.613 2.416 22.617 1.00 92.06 736 SER A N 1
ATOM 5906 C CA . SER A 1 736 ? -15.727 1.453 23.714 1.00 92.06 736 SER A CA 1
ATOM 5907 C C . SER A 1 736 ? -14.658 1.717 24.770 1.00 92.06 736 SER A C 1
ATOM 5909 O O . SER A 1 736 ? -13.468 1.502 24.533 1.00 92.06 736 SER A O 1
ATOM 5911 N N . ILE A 1 737 ? -15.075 2.149 25.958 1.00 93.44 737 ILE A N 1
ATOM 5912 C CA . ILE A 1 737 ? -14.182 2.368 27.097 1.00 93.44 737 ILE A CA 1
ATOM 5913 C C . ILE A 1 737 ? -14.023 1.037 27.831 1.00 93.44 737 ILE A C 1
ATOM 5915 O O . ILE A 1 737 ? -15.007 0.445 28.268 1.00 93.44 737 ILE A O 1
ATOM 5919 N N . LYS A 1 738 ? -12.786 0.558 27.971 1.00 92.75 738 LYS A N 1
ATOM 5920 C CA . LYS A 1 738 ? -12.465 -0.700 28.663 1.00 92.75 738 LYS A CA 1
ATOM 5921 C C . LYS A 1 738 ? -12.089 -0.442 30.121 1.00 92.75 738 LYS A C 1
ATOM 5923 O O . LYS A 1 738 ? -11.436 0.556 30.425 1.00 92.75 738 LYS A O 1
ATOM 5928 N N . ALA A 1 739 ? -12.472 -1.355 31.010 1.00 93.06 739 ALA A N 1
ATOM 5929 C CA . ALA A 1 739 ? -12.072 -1.290 32.412 1.00 93.06 739 ALA A CA 1
ATOM 5930 C C . ALA A 1 739 ? -10.645 -1.813 32.630 1.00 93.06 739 ALA A C 1
ATOM 5932 O O . ALA A 1 739 ? -10.207 -2.757 31.973 1.00 93.06 739 ALA A O 1
ATOM 5933 N N . GLU A 1 740 ? -9.950 -1.268 33.625 1.00 92.81 740 GLU A N 1
ATOM 5934 C CA . GLU A 1 740 ? -8.724 -1.854 34.162 1.00 92.81 740 GLU A CA 1
ATOM 5935 C C . GLU A 1 740 ? -9.084 -2.891 35.237 1.00 92.81 740 GLU A C 1
ATOM 5937 O O . GLU A 1 740 ? -9.763 -2.569 36.216 1.00 92.81 740 GLU A O 1
ATOM 5942 N N . ARG A 1 741 ? -8.627 -4.137 35.084 1.00 90.38 741 ARG A N 1
ATOM 5943 C CA . ARG A 1 741 ? -8.797 -5.179 36.107 1.00 90.38 741 ARG A CA 1
ATOM 5944 C C . ARG A 1 741 ? -7.803 -4.938 37.242 1.00 90.38 741 ARG A C 1
ATOM 5946 O O . ARG A 1 741 ? -6.599 -4.917 37.005 1.00 90.38 741 ARG A O 1
ATOM 5953 N N . LYS A 1 742 ? -8.295 -4.761 38.471 1.00 90.12 742 LYS A N 1
ATOM 5954 C CA . LYS A 1 742 ? -7.437 -4.656 39.665 1.00 90.12 742 LYS A CA 1
ATOM 5955 C C . LYS A 1 742 ? -7.233 -6.004 40.331 1.00 90.12 742 LYS A C 1
ATOM 5957 O O . LYS A 1 742 ? -6.102 -6.350 40.635 1.00 90.12 742 LYS A O 1
ATOM 5962 N N . ASN A 1 743 ? -8.316 -6.753 40.511 1.00 84.69 743 ASN A N 1
ATOM 5963 C CA . ASN A 1 743 ? -8.321 -8.103 41.066 1.00 84.69 743 ASN A CA 1
ATOM 5964 C C . ASN A 1 743 ? -9.355 -8.957 40.321 1.00 84.69 743 ASN A C 1
ATOM 5966 O O . ASN A 1 743 ? -10.097 -8.461 39.469 1.00 84.69 743 ASN A O 1
ATOM 5970 N N . ASN A 1 744 ? -9.433 -10.252 40.636 1.00 83.00 744 ASN A N 1
ATOM 5971 C CA . ASN A 1 744 ? -10.483 -11.095 40.075 1.00 83.00 744 ASN A CA 1
ATOM 5972 C C . ASN A 1 744 ? -11.874 -10.616 40.535 1.00 83.00 744 ASN A C 1
ATOM 5974 O O . ASN A 1 744 ? -12.112 -10.488 41.734 1.00 83.00 744 ASN A O 1
ATOM 5978 N N . GLY A 1 745 ? -12.769 -10.308 39.590 1.00 86.00 745 GLY A N 1
ATOM 5979 C CA . GLY A 1 745 ? -14.078 -9.709 39.877 1.00 86.00 745 GLY A CA 1
ATOM 5980 C C . GLY A 1 745 ? -14.064 -8.213 40.236 1.00 86.00 745 GLY A C 1
ATOM 5981 O O . GLY A 1 745 ? -15.131 -7.658 40.483 1.00 86.00 745 GLY A O 1
ATOM 5982 N N . GLU A 1 746 ? -12.912 -7.531 40.246 1.00 92.69 746 GLU A N 1
ATOM 5983 C CA . GLU A 1 746 ? -12.818 -6.093 40.547 1.00 92.69 746 GLU A CA 1
ATOM 5984 C C . GLU A 1 746 ? -12.212 -5.305 39.385 1.00 92.69 746 GLU A C 1
ATOM 5986 O O . GLU A 1 746 ? -11.042 -5.472 39.025 1.00 92.69 746 GLU A O 1
ATOM 5991 N N . TYR A 1 747 ? -13.003 -4.385 38.841 1.00 94.25 747 TYR A N 1
ATOM 5992 C CA . TYR A 1 747 ? -12.655 -3.591 37.669 1.00 94.25 747 TYR A CA 1
ATOM 5993 C C . TYR A 1 747 ? -12.820 -2.102 37.955 1.00 94.25 747 TYR A C 1
ATOM 5995 O O . TYR A 1 747 ? -13.657 -1.694 38.761 1.00 94.25 747 TYR A O 1
ATOM 6003 N N . ILE A 1 748 ? -12.018 -1.272 37.297 1.00 96.12 748 ILE A N 1
ATOM 6004 C CA . ILE A 1 748 ? -12.052 0.177 37.462 1.00 96.12 748 ILE A CA 1
ATOM 6005 C C . ILE A 1 748 ? -12.092 0.850 36.098 1.00 96.12 748 ILE A C 1
ATOM 6007 O O . ILE A 1 748 ? -11.183 0.693 35.285 1.00 96.12 748 ILE A O 1
ATOM 6011 N N . PHE A 1 749 ? -13.106 1.680 35.892 1.00 95.81 749 PHE A N 1
ATOM 6012 C CA . PHE A 1 749 ? -13.104 2.691 34.848 1.00 95.81 749 PHE A CA 1
ATOM 6013 C C . PHE A 1 749 ? -12.634 4.006 35.460 1.00 95.81 749 PHE A C 1
ATOM 6015 O O . PHE A 1 749 ? -13.234 4.505 36.412 1.00 95.81 749 PHE A O 1
ATOM 6022 N N . SER A 1 750 ? -11.534 4.543 34.942 1.00 92.62 750 SER A N 1
ATOM 6023 C CA . SER A 1 750 ? -10.960 5.802 35.417 1.00 92.62 750 SER A CA 1
ATOM 6024 C C . SER A 1 750 ? -11.205 6.911 34.406 1.00 92.62 750 SER A C 1
ATOM 6026 O O . SER A 1 750 ? -11.191 6.656 33.203 1.00 92.62 750 SER A O 1
ATOM 6028 N N . ASN A 1 751 ? -11.301 8.147 34.898 1.00 93.25 751 ASN A N 1
ATOM 6029 C CA . ASN A 1 751 ? -11.386 9.354 34.077 1.00 93.25 751 ASN A CA 1
ATOM 6030 C C . ASN A 1 751 ? -12.631 9.393 33.166 1.00 93.25 751 ASN A C 1
ATOM 6032 O O . ASN A 1 751 ? -12.535 9.802 32.017 1.00 93.25 751 ASN A O 1
ATOM 6036 N N . LEU A 1 752 ? -13.787 8.949 33.657 1.00 95.25 752 LEU A N 1
ATOM 6037 C CA . LEU A 1 752 ? -15.041 8.971 32.904 1.00 95.25 752 LEU A CA 1
ATOM 6038 C C . LEU A 1 752 ? -15.623 10.384 32.840 1.00 95.25 752 LEU A C 1
ATOM 6040 O O . LEU A 1 752 ? -15.698 11.065 33.863 1.00 95.25 752 LEU A O 1
ATOM 6044 N N . TYR A 1 753 ? -16.062 10.802 31.652 1.00 95.38 753 TYR A N 1
ATOM 6045 C CA . TYR A 1 753 ? -16.828 12.038 31.478 1.00 95.38 753 TYR A CA 1
ATOM 6046 C C . TYR A 1 753 ? -18.251 11.879 32.051 1.00 95.38 753 TYR A C 1
ATOM 6048 O O . TYR A 1 753 ? -18.774 10.762 32.015 1.00 95.38 753 TYR A O 1
ATOM 6056 N N . PRO A 1 754 ? -18.896 12.935 32.579 1.00 95.44 754 PRO A N 1
ATOM 6057 C CA . PRO A 1 754 ? -20.218 12.809 33.170 1.00 95.44 754 PRO A CA 1
ATOM 6058 C C . PRO A 1 754 ? -21.267 12.629 32.069 1.00 95.44 754 PRO A C 1
ATOM 6060 O O . PRO A 1 754 ? -21.435 13.526 31.245 1.00 95.44 754 PRO A O 1
ATOM 6063 N N . ALA A 1 755 ? -21.915 11.465 32.029 1.00 95.88 755 ALA A N 1
ATOM 6064 C CA . ALA A 1 755 ? -22.881 11.080 30.998 1.00 95.88 755 ALA A CA 1
ATOM 6065 C C . ALA A 1 755 ? -23.645 9.810 31.407 1.00 95.88 755 ALA A C 1
ATOM 6067 O O . ALA A 1 755 ? -23.285 9.136 32.385 1.00 95.88 755 ALA A O 1
ATOM 6068 N N . ASP A 1 756 ? -24.650 9.446 30.614 1.00 96.06 756 ASP A N 1
ATOM 6069 C CA . ASP A 1 756 ? -25.294 8.141 30.687 1.00 96.06 756 ASP A CA 1
ATOM 6070 C C . ASP A 1 756 ? -24.542 7.118 29.827 1.00 96.06 756 ASP A C 1
ATOM 6072 O O . ASP A 1 756 ? -24.340 7.284 28.621 1.00 96.06 756 ASP A O 1
ATOM 6076 N N . TYR A 1 757 ? -24.143 6.012 30.448 1.00 96.38 757 TYR A N 1
ATOM 6077 C CA . TYR A 1 757 ? -23.416 4.919 29.817 1.00 96.38 757 TYR A CA 1
ATOM 6078 C C . TYR A 1 757 ? -24.230 3.631 29.800 1.00 96.38 757 TYR A C 1
ATOM 6080 O O . TYR A 1 757 ? -25.024 3.341 30.693 1.00 96.38 757 TYR A O 1
ATOM 6088 N N . THR A 1 758 ? -23.945 2.795 28.812 1.00 95.88 758 THR A N 1
ATOM 6089 C CA . THR A 1 758 ? -24.365 1.401 28.744 1.00 95.88 758 THR A CA 1
ATOM 6090 C C . THR A 1 758 ? -23.167 0.517 29.074 1.00 95.88 758 THR A C 1
ATOM 6092 O O . THR A 1 758 ? -22.195 0.449 28.318 1.00 95.88 758 THR A O 1
ATOM 6095 N N . LEU A 1 759 ? -23.232 -0.142 30.230 1.00 95.94 759 LEU A N 1
ATOM 6096 C CA . LEU A 1 759 ? -22.286 -1.156 30.675 1.00 95.94 759 LEU A CA 1
ATOM 6097 C C . LEU A 1 759 ? -22.646 -2.498 30.057 1.00 95.94 759 LEU A C 1
ATOM 6099 O O . LEU A 1 759 ? -23.726 -3.028 30.314 1.00 95.94 759 LEU A O 1
ATOM 6103 N N . LYS A 1 760 ? -21.702 -3.059 29.310 1.00 93.69 760 LYS A N 1
ATOM 6104 C CA . LYS A 1 760 ? -21.794 -4.382 28.708 1.00 93.69 760 LYS A CA 1
ATOM 6105 C C . LYS A 1 760 ? -20.756 -5.308 29.332 1.00 93.69 760 LYS A C 1
ATOM 6107 O O . LYS A 1 760 ? -19.577 -4.965 29.412 1.00 93.69 760 LYS A O 1
ATOM 6112 N N . ILE A 1 761 ? -21.193 -6.480 29.774 1.00 90.88 761 ILE A N 1
ATOM 6113 C CA . ILE A 1 761 ? -20.324 -7.563 30.243 1.00 90.88 761 ILE A CA 1
ATOM 6114 C C . ILE A 1 761 ? -20.784 -8.827 29.533 1.00 90.88 761 ILE A C 1
ATOM 6116 O O . ILE A 1 761 ? -21.953 -9.187 29.636 1.00 90.88 761 ILE A O 1
ATOM 6120 N N . SER A 1 762 ? -19.887 -9.497 28.819 1.00 85.12 762 SER A N 1
ATOM 6121 C CA . SER A 1 762 ? -20.219 -10.719 28.087 1.00 85.12 762 SER A CA 1
ATOM 6122 C C . SER A 1 762 ? -19.187 -11.815 28.306 1.00 85.12 762 SER A C 1
ATOM 6124 O O . SER A 1 762 ? -17.991 -11.535 28.394 1.00 85.12 762 SER A O 1
ATOM 6126 N N . TYR A 1 763 ? -19.658 -13.058 28.353 1.00 81.00 763 TYR A N 1
ATOM 6127 C CA . TYR A 1 763 ? -18.839 -14.268 28.364 1.00 81.00 763 TYR A CA 1
ATOM 6128 C C . TYR A 1 763 ? -19.631 -15.417 27.732 1.00 81.00 763 TYR A C 1
ATOM 6130 O O . TYR A 1 763 ? -20.673 -15.807 28.258 1.00 81.00 763 TYR A O 1
ATOM 6138 N N . LYS A 1 764 ? -19.142 -15.969 26.613 1.00 80.25 764 LYS A N 1
ATOM 6139 C CA . LYS A 1 764 ? -19.887 -16.941 25.787 1.00 80.25 764 LYS A CA 1
ATOM 6140 C C . LYS A 1 764 ? -21.302 -16.416 25.467 1.00 80.25 764 LYS A C 1
ATOM 6142 O O . LYS A 1 764 ? -21.427 -15.306 24.961 1.00 80.25 764 LYS A O 1
ATOM 6147 N N . SER A 1 765 ? -22.350 -17.180 25.777 1.00 78.81 765 SER A N 1
ATOM 6148 C CA . SER A 1 765 ? -23.759 -16.808 25.586 1.00 78.81 765 SER A CA 1
ATOM 6149 C C . SER A 1 765 ? -24.309 -15.856 26.657 1.00 78.81 765 SER A C 1
ATOM 6151 O O . SER A 1 765 ? -25.406 -15.325 26.490 1.00 78.81 765 SER A O 1
ATOM 6153 N N . PHE A 1 766 ? -23.581 -15.618 27.753 1.00 81.62 766 PHE A N 1
ATOM 6154 C CA . PHE A 1 766 ? -24.041 -14.746 28.830 1.00 81.62 766 PHE A CA 1
ATOM 6155 C C . PHE A 1 766 ? -23.741 -13.289 28.506 1.00 81.62 766 PHE A C 1
ATOM 6157 O O . PHE A 1 766 ? -22.596 -12.922 28.230 1.00 81.62 766 PHE A O 1
ATOM 6164 N N . LEU A 1 767 ? -24.771 -12.452 28.603 1.00 85.81 767 LEU A N 1
ATOM 6165 C CA . LEU A 1 767 ? -24.692 -11.018 28.382 1.00 85.81 767 LEU A CA 1
ATOM 6166 C C . LEU A 1 767 ? -25.425 -10.280 29.501 1.00 85.81 767 LEU A C 1
ATOM 6168 O O . LEU A 1 767 ? -26.598 -10.529 29.767 1.00 85.81 767 LEU A O 1
ATOM 6172 N N . ILE A 1 768 ? -24.732 -9.331 30.119 1.00 90.31 768 ILE A N 1
ATOM 6173 C CA . ILE A 1 768 ? -25.343 -8.273 30.913 1.00 90.31 768 ILE A CA 1
ATOM 6174 C C . ILE A 1 768 ? -25.197 -6.971 30.151 1.00 90.31 768 ILE A C 1
ATOM 6176 O O . ILE A 1 768 ? -24.088 -6.580 29.783 1.00 90.31 768 ILE A O 1
ATOM 6180 N N . GLU A 1 769 ? -26.315 -6.273 30.011 1.00 93.31 769 GLU A N 1
ATOM 6181 C CA . GLU A 1 769 ? -26.362 -4.893 29.563 1.00 93.31 769 GLU A CA 1
ATOM 6182 C C . GLU A 1 769 ? -27.105 -4.059 30.609 1.00 93.31 769 GLU A C 1
ATOM 6184 O O . GLU A 1 769 ? -28.208 -4.410 31.035 1.00 93.31 769 GLU A O 1
ATOM 6189 N N . LYS A 1 770 ? -26.486 -2.976 31.082 1.00 94.12 770 LYS A N 1
ATOM 6190 C CA . LYS A 1 770 ? -27.067 -2.115 32.114 1.00 94.12 770 LYS A CA 1
ATOM 6191 C C . LYS A 1 770 ? -26.763 -0.652 31.842 1.00 94.12 770 LYS A C 1
ATOM 6193 O O . LYS A 1 770 ? -25.606 -0.281 31.680 1.00 94.12 770 LYS A O 1
ATOM 6198 N N . ARG A 1 771 ? -27.794 0.191 31.877 1.00 94.81 771 ARG A N 1
ATOM 6199 C CA . ARG A 1 771 ? -27.623 1.647 31.834 1.00 94.81 771 ARG A CA 1
ATOM 6200 C C . ARG A 1 771 ? -27.219 2.183 33.201 1.00 94.81 771 ARG A C 1
ATOM 6202 O O . ARG A 1 771 ? -27.796 1.786 34.216 1.00 94.81 771 ARG A O 1
ATOM 6209 N N . ILE A 1 772 ? -26.230 3.063 33.218 1.00 95.19 772 ILE A N 1
ATOM 6210 C CA . ILE A 1 772 ? -25.690 3.705 34.414 1.00 95.19 772 ILE A CA 1
ATOM 6211 C C . ILE A 1 772 ? -25.449 5.185 34.125 1.00 95.19 772 ILE A C 1
ATOM 6213 O O . ILE A 1 772 ? -24.993 5.527 33.042 1.00 95.19 772 ILE A O 1
ATOM 6217 N N . SER A 1 773 ? -25.736 6.045 35.095 1.00 94.88 773 SER A N 1
ATOM 6218 C CA . SER A 1 773 ? -25.441 7.476 35.004 1.00 94.88 773 SER A CA 1
ATOM 6219 C C . SER A 1 773 ? -24.214 7.777 35.852 1.00 94.88 773 SER A C 1
ATOM 6221 O O . SER A 1 773 ? -24.127 7.293 36.984 1.00 94.88 773 SER A O 1
ATOM 6223 N N . ILE A 1 774 ? -23.253 8.516 35.303 1.00 95.06 774 ILE A N 1
ATOM 6224 C CA . ILE A 1 774 ? -22.014 8.876 35.995 1.00 95.06 774 ILE A CA 1
ATOM 6225 C C . ILE A 1 774 ? -21.988 10.389 36.197 1.00 95.06 774 ILE A C 1
ATOM 6227 O O . ILE A 1 774 ? -21.774 11.141 35.255 1.00 95.06 774 ILE A O 1
ATOM 6231 N N . ASP A 1 775 ? -22.161 10.832 37.438 1.00 93.12 775 ASP A N 1
ATOM 6232 C CA . ASP A 1 775 ? -22.070 12.238 37.861 1.00 93.12 775 ASP A CA 1
ATOM 6233 C C . ASP A 1 775 ? -21.137 12.439 39.074 1.00 93.12 775 ASP A C 1
ATOM 6235 O O . ASP A 1 775 ? -20.926 13.560 39.545 1.00 93.12 775 ASP A O 1
ATOM 6239 N N . LYS A 1 776 ? -20.573 11.341 39.586 1.00 93.06 776 LYS A N 1
ATOM 6240 C CA . LYS A 1 776 ? -19.647 11.265 40.718 1.00 93.06 776 LYS A CA 1
ATOM 6241 C C . LYS A 1 776 ? -18.882 9.943 40.691 1.00 93.06 776 LYS A C 1
ATOM 6243 O O . LYS A 1 776 ? -19.226 9.029 39.942 1.00 93.06 776 LYS A O 1
ATOM 6248 N N . ASP A 1 777 ? -17.876 9.825 41.552 1.00 94.44 777 ASP A N 1
ATOM 6249 C CA . ASP A 1 777 ? -17.220 8.541 41.794 1.00 94.44 777 ASP A CA 1
ATOM 6250 C C . ASP A 1 777 ? -18.209 7.559 42.436 1.00 94.44 777 ASP A C 1
ATOM 6252 O O . ASP A 1 777 ? -18.832 7.879 43.453 1.00 94.44 777 ASP A O 1
ATOM 6256 N N . ASP A 1 778 ? -18.336 6.359 41.868 1.00 93.88 778 ASP A N 1
ATOM 6257 C CA . ASP A 1 778 ? -19.318 5.370 42.318 1.00 93.88 778 ASP A CA 1
ATOM 6258 C C . ASP A 1 778 ? -18.761 3.939 42.339 1.00 93.88 778 ASP A C 1
ATOM 6260 O O . ASP A 1 778 ? -17.730 3.617 41.738 1.00 93.88 778 ASP A O 1
ATOM 6264 N N . THR A 1 779 ? -19.433 3.059 43.082 1.00 95.31 779 THR A N 1
ATOM 6265 C CA . THR A 1 779 ? -19.150 1.624 43.139 1.00 95.31 779 THR A CA 1
ATOM 6266 C C . THR A 1 779 ? -20.396 0.816 42.800 1.00 95.31 779 THR A C 1
ATOM 6268 O O . THR A 1 779 ? -21.325 0.704 43.598 1.00 95.31 779 THR A O 1
ATOM 6271 N N . LEU A 1 780 ? -20.372 0.165 41.641 1.00 94.62 780 LEU A N 1
ATOM 6272 C CA . LEU A 1 780 ? -21.439 -0.702 41.171 1.00 94.62 780 LEU A CA 1
ATOM 6273 C C . LEU A 1 780 ? -21.136 -2.163 41.512 1.00 94.62 780 LEU A C 1
ATOM 6275 O O . LEU A 1 780 ? -20.098 -2.705 41.135 1.00 94.62 780 LEU A O 1
ATOM 6279 N N . LYS A 1 781 ? -22.074 -2.821 42.193 1.00 94.19 781 LYS A N 1
ATOM 6280 C CA . LYS A 1 781 ? -22.040 -4.268 42.442 1.00 94.19 781 LYS A CA 1
ATOM 6281 C C . LYS A 1 781 ? -22.973 -4.974 41.466 1.00 94.19 781 LYS A C 1
ATOM 6283 O O . LYS A 1 781 ? -24.138 -4.588 41.362 1.00 94.19 781 LYS A O 1
ATOM 6288 N N . LEU A 1 782 ? -22.475 -5.994 40.772 1.00 93.06 782 LEU A N 1
ATOM 6289 C CA . LEU A 1 782 ? -23.240 -6.801 39.821 1.00 93.06 782 LEU A CA 1
ATOM 6290 C C . LEU A 1 782 ? -23.060 -8.290 40.083 1.00 93.06 782 LEU A C 1
ATOM 6292 O O . LEU A 1 782 ? -21.999 -8.736 40.513 1.00 93.06 782 LEU A O 1
ATOM 6296 N N . THR A 1 783 ? -24.103 -9.040 39.754 1.00 91.75 783 THR A N 1
ATOM 6297 C CA . THR A 1 783 ? -24.099 -10.500 39.748 1.00 91.75 783 THR A CA 1
ATOM 6298 C C . THR A 1 783 ? -24.113 -10.960 38.295 1.00 91.75 783 THR A C 1
ATOM 6300 O O . THR A 1 783 ? -25.041 -10.6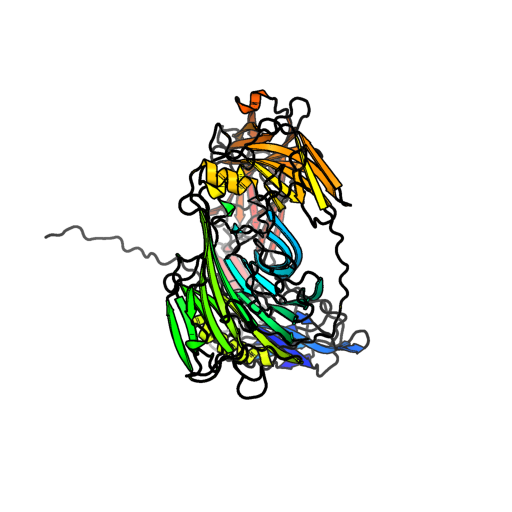08 37.571 1.00 91.75 783 THR A O 1
ATOM 6303 N N . PHE A 1 784 ? -23.095 -11.699 37.858 1.00 90.00 784 PHE A N 1
ATOM 6304 C CA . PHE A 1 784 ? -22.975 -12.233 36.506 1.00 90.00 784 PHE A CA 1
ATOM 6305 C C . PHE A 1 784 ? -23.547 -13.660 36.447 1.00 90.00 784 PHE A C 1
ATOM 6307 O O . PHE A 1 784 ? -23.046 -14.531 37.160 1.00 90.00 784 PHE A O 1
ATOM 6314 N N . PRO A 1 785 ? -24.588 -13.919 35.635 1.00 86.75 785 PRO A N 1
ATOM 6315 C CA . PRO A 1 785 ? -25.388 -15.141 35.704 1.00 86.75 785 PRO A CA 1
ATOM 6316 C C . PRO A 1 785 ? -24.784 -16.309 34.908 1.00 86.75 785 PRO A C 1
ATOM 6318 O O . PRO A 1 785 ? -25.527 -17.088 34.324 1.00 86.75 785 PRO A O 1
ATOM 6321 N N . ALA A 1 786 ? -23.455 -16.420 34.823 1.00 83.56 786 ALA A N 1
ATOM 6322 C CA . ALA A 1 786 ? -22.823 -17.525 34.103 1.00 83.56 786 ALA A CA 1
ATOM 6323 C C . ALA A 1 786 ? -22.941 -18.829 34.892 1.00 83.56 786 ALA A C 1
ATOM 6325 O O . ALA A 1 786 ? -22.091 -19.143 35.727 1.00 83.56 786 ALA A O 1
ATOM 6326 N N . GLU A 1 787 ? -23.997 -19.578 34.603 1.00 82.62 787 GLU A N 1
ATOM 6327 C CA . GLU A 1 787 ? -24.240 -20.909 35.142 1.00 82.62 787 GLU A CA 1
ATOM 6328 C C . GLU A 1 787 ? -24.120 -21.939 34.022 1.00 82.62 787 GLU A C 1
ATOM 6330 O O . GLU A 1 787 ? -24.770 -21.830 32.986 1.00 82.62 787 GLU A O 1
ATOM 6335 N N . PHE A 1 788 ? -23.259 -22.933 34.221 1.00 80.94 788 PHE A N 1
ATOM 6336 C CA . PHE A 1 788 ? -23.082 -24.034 33.282 1.00 80.94 788 PHE A CA 1
ATOM 6337 C C . PHE A 1 788 ? -23.749 -25.272 33.859 1.00 80.94 788 PHE A C 1
ATOM 6339 O O . PHE A 1 788 ? -23.497 -25.620 35.014 1.00 80.94 788 PHE A O 1
ATOM 6346 N N . THR A 1 789 ? -24.575 -25.936 33.055 1.00 81.06 789 THR A N 1
ATOM 6347 C CA . THR A 1 789 ? -25.086 -27.261 33.395 1.00 81.06 789 THR A CA 1
ATOM 6348 C C . THR A 1 789 ? -23.917 -28.239 33.451 1.00 81.06 789 THR A C 1
ATOM 6350 O O . THR A 1 789 ? -23.059 -28.239 32.565 1.00 81.06 789 THR A O 1
ATOM 6353 N N . VAL A 1 790 ? -23.861 -29.029 34.521 1.00 77.75 790 VAL A N 1
ATOM 6354 C CA . VAL A 1 790 ? -22.889 -30.108 34.692 1.00 77.75 790 VAL A CA 1
ATOM 6355 C C . VAL A 1 790 ? -23.677 -31.390 34.875 1.00 77.75 790 VAL A C 1
ATOM 6357 O O . VAL A 1 790 ? -24.337 -31.563 35.900 1.00 77.75 790 VAL A O 1
ATOM 6360 N N . ASP A 1 791 ? -23.587 -32.265 33.884 1.00 81.44 791 ASP A N 1
ATOM 6361 C CA . ASP A 1 791 ? -24.212 -33.581 33.908 1.00 81.44 791 ASP A CA 1
ATOM 6362 C C . ASP A 1 791 ? -23.210 -34.601 34.466 1.00 81.44 791 ASP A C 1
ATOM 6364 O O . ASP A 1 791 ? -22.015 -34.560 34.152 1.00 81.44 791 ASP A O 1
ATOM 6368 N N . PHE A 1 792 ? -23.675 -35.491 35.343 1.00 77.44 792 PHE A N 1
ATOM 6369 C CA . PHE A 1 792 ? -22.833 -36.477 36.019 1.00 77.44 792 PHE A CA 1
ATOM 6370 C C . PHE A 1 792 ? -23.281 -37.896 35.675 1.00 77.44 792 PHE A C 1
ATOM 6372 O O . PHE A 1 792 ? -24.314 -38.343 36.157 1.00 77.44 792 PHE A O 1
ATOM 6379 N N . ASP A 1 793 ? -22.441 -38.650 34.966 1.00 81.62 793 ASP A N 1
ATOM 6380 C CA . ASP A 1 793 ? -22.605 -40.100 34.849 1.00 81.62 793 ASP A CA 1
ATOM 6381 C C . ASP A 1 793 ? -22.020 -40.794 36.083 1.00 81.62 793 ASP A C 1
ATOM 6383 O O . ASP A 1 793 ? -20.806 -40.989 36.212 1.00 81.62 793 ASP A O 1
ATOM 6387 N N . ILE A 1 794 ? -22.882 -41.157 37.033 1.00 80.81 794 ILE A N 1
ATOM 6388 C CA . ILE A 1 794 ? -22.448 -41.749 38.301 1.00 80.81 794 ILE A CA 1
ATOM 6389 C C . ILE A 1 794 ? -22.542 -43.272 38.225 1.00 80.81 794 ILE A C 1
ATOM 6391 O O . ILE A 1 794 ? -23.627 -43.854 38.250 1.00 80.81 794 ILE A O 1
ATOM 6395 N N . LEU A 1 795 ? -21.381 -43.924 38.200 1.00 85.19 795 LEU A N 1
ATOM 6396 C CA . LEU A 1 795 ? -21.253 -45.378 38.148 1.00 85.19 795 LEU A CA 1
ATOM 6397 C C . LEU A 1 795 ? -20.696 -45.933 39.462 1.00 85.19 795 LEU A C 1
ATOM 6399 O O . LEU A 1 795 ? -19.844 -45.325 40.112 1.00 85.19 795 LEU A O 1
ATOM 6403 N N . ASN A 1 796 ? -21.143 -47.125 39.848 1.00 83.75 796 ASN A N 1
ATOM 6404 C CA . ASN A 1 796 ? -20.507 -47.880 40.926 1.00 83.75 796 ASN A CA 1
ATOM 6405 C C . ASN A 1 796 ? -19.243 -48.620 40.437 1.00 83.75 796 ASN A C 1
ATOM 6407 O O . ASN A 1 796 ? -18.904 -48.613 39.255 1.00 83.75 796 ASN A O 1
ATOM 6411 N N . VAL A 1 797 ? -18.560 -49.324 41.348 1.00 87.56 797 VAL A N 1
ATOM 6412 C CA . VAL A 1 797 ? -17.321 -50.079 41.055 1.00 87.56 797 VAL A CA 1
ATOM 6413 C C . VAL A 1 797 ? -17.479 -51.199 40.013 1.00 87.56 797 VAL A C 1
ATOM 6415 O O . VAL A 1 797 ? -16.478 -51.726 39.537 1.00 87.56 797 VAL A O 1
ATOM 6418 N N . TYR A 1 798 ? -18.712 -51.566 39.656 1.00 90.06 798 TYR A N 1
ATOM 6419 C CA . TYR A 1 798 ? -19.035 -52.562 38.633 1.00 90.06 798 TYR A CA 1
ATOM 6420 C C . TYR A 1 798 ? -19.456 -51.933 37.293 1.00 90.06 798 TYR A C 1
ATOM 6422 O O . TYR A 1 798 ? -19.829 -52.663 36.379 1.00 90.06 798 TYR A O 1
ATOM 6430 N N . GLY A 1 799 ? -19.424 -50.600 37.166 1.00 84.50 799 GLY A N 1
ATOM 6431 C CA . GLY A 1 799 ? -19.838 -49.887 35.954 1.00 84.50 799 GLY A CA 1
ATOM 6432 C C . GLY A 1 799 ? -21.355 -49.759 35.776 1.00 84.50 799 GLY A C 1
ATOM 6433 O O . GLY A 1 799 ? -21.805 -49.521 34.661 1.00 84.50 799 GLY A O 1
ATOM 6434 N N . MET A 1 800 ? -22.154 -49.926 36.838 1.00 83.50 800 MET A N 1
ATOM 6435 C CA . MET A 1 800 ? -23.616 -49.742 36.792 1.00 83.50 800 MET A CA 1
ATOM 6436 C C . MET A 1 800 ? -24.013 -48.342 37.277 1.00 83.50 800 MET A C 1
ATOM 6438 O O . MET A 1 800 ? -23.457 -47.880 38.277 1.00 83.50 800 MET A O 1
ATOM 6442 N N . GLN A 1 801 ? -24.998 -47.716 36.620 1.00 83.25 801 GLN A N 1
ATOM 6443 C CA . GLN A 1 801 ? -25.576 -46.427 37.028 1.00 83.25 801 GLN A CA 1
ATOM 6444 C C . GLN A 1 801 ? -26.153 -46.483 38.449 1.00 83.25 801 GLN A C 1
ATOM 6446 O O . GLN A 1 801 ? -26.775 -47.470 38.859 1.00 83.25 801 GLN A O 1
ATOM 6451 N N . LEU A 1 802 ? -25.914 -45.418 39.212 1.00 79.00 802 LEU A N 1
ATOM 6452 C CA . LEU A 1 802 ? -26.517 -45.196 40.519 1.00 79.00 802 LEU A CA 1
ATOM 6453 C C . LEU A 1 802 ? -27.835 -44.434 40.348 1.00 79.00 802 LEU A C 1
ATOM 6455 O O . LEU A 1 802 ? -27.848 -43.351 39.786 1.00 79.00 802 LEU A O 1
ATOM 6459 N N . ASN A 1 803 ? -28.932 -44.986 40.876 1.00 75.25 803 ASN A N 1
ATOM 6460 C CA . ASN A 1 803 ? -30.292 -44.452 40.676 1.00 75.25 803 ASN A CA 1
ATOM 6461 C C . ASN A 1 803 ? -30.862 -43.785 41.943 1.00 75.25 803 ASN A C 1
ATOM 6463 O O . ASN A 1 803 ? -32.068 -43.547 42.042 1.00 75.25 803 ASN A O 1
ATOM 6467 N N . ASN A 1 804 ? -30.027 -43.608 42.970 1.00 76.56 804 ASN A N 1
ATOM 6468 C CA . ASN A 1 804 ? -30.377 -42.962 44.227 1.00 76.56 804 ASN A CA 1
ATOM 6469 C C . ASN A 1 804 ? -29.138 -42.367 44.909 1.00 76.56 804 ASN A C 1
ATOM 6471 O O . ASN A 1 804 ? -28.063 -42.963 44.937 1.00 76.56 804 ASN A O 1
ATOM 6475 N N . GLY A 1 805 ? -29.300 -41.190 45.504 1.00 78.88 805 GLY A N 1
ATOM 6476 C CA . GLY A 1 805 ? -28.236 -40.515 46.236 1.00 78.88 805 GLY A CA 1
ATOM 6477 C C . GLY A 1 805 ? -28.355 -39.004 46.146 1.00 78.88 805 GLY A C 1
ATOM 6478 O O . GLY A 1 805 ? -29.305 -38.468 45.577 1.00 78.88 805 GLY A O 1
ATOM 6479 N N . LYS A 1 806 ? -27.376 -38.330 46.745 1.00 85.00 806 LYS A N 1
ATOM 6480 C CA . LYS A 1 806 ? -27.312 -36.876 46.825 1.00 85.00 806 LYS A CA 1
ATOM 6481 C C . LYS A 1 806 ? -25.966 -36.410 46.298 1.00 85.00 806 LYS A C 1
ATOM 6483 O O . LYS A 1 806 ? -24.928 -36.778 46.846 1.00 85.00 806 LYS A O 1
ATOM 6488 N N . LEU A 1 807 ? -25.996 -35.597 45.254 1.00 84.62 807 LEU A N 1
ATOM 6489 C CA . LEU A 1 807 ? -24.840 -34.858 44.776 1.00 84.62 807 LEU A CA 1
ATOM 6490 C C . LEU A 1 807 ? -24.711 -33.581 45.599 1.00 84.62 807 LEU A C 1
ATOM 6492 O O . LEU A 1 807 ? -25.673 -32.828 45.740 1.00 84.62 807 LEU A O 1
ATOM 6496 N N . ILE A 1 808 ? -23.523 -33.341 46.149 1.00 86.94 808 ILE A N 1
ATOM 6497 C CA . ILE A 1 808 ? -23.197 -32.100 46.851 1.00 86.94 808 ILE A CA 1
ATOM 6498 C C . ILE A 1 808 ? -22.016 -31.469 46.130 1.00 86.94 808 ILE A C 1
ATOM 6500 O O . ILE A 1 808 ? -20.916 -32.022 46.123 1.00 86.94 808 ILE A O 1
ATOM 6504 N N . LEU A 1 809 ? -22.244 -30.303 45.537 1.00 84.69 809 LEU A N 1
ATOM 6505 C CA . LEU A 1 809 ? -21.215 -29.540 44.846 1.00 84.69 809 LEU A CA 1
ATOM 6506 C C . LEU A 1 809 ? -20.766 -28.396 45.752 1.00 84.69 809 LEU A C 1
ATOM 6508 O O . LEU A 1 809 ? -21.579 -27.560 46.146 1.00 84.69 809 LEU A O 1
ATOM 6512 N N . ILE A 1 810 ? -19.480 -28.378 46.115 1.00 86.44 810 ILE A N 1
ATOM 6513 C CA . ILE A 1 810 ? -18.916 -27.419 47.074 1.00 86.44 810 ILE A CA 1
ATOM 6514 C C . ILE A 1 810 ? -17.915 -26.510 46.365 1.00 86.44 810 ILE A C 1
ATOM 6516 O O . ILE A 1 810 ? -16.953 -26.986 45.764 1.00 86.44 810 ILE A O 1
ATOM 6520 N N . ARG A 1 811 ? -18.090 -25.192 46.495 1.00 85.25 811 ARG A N 1
ATOM 6521 C CA . ARG A 1 811 ? -17.143 -24.184 45.995 1.00 85.25 811 ARG A CA 1
ATOM 6522 C C . ARG A 1 811 ? -17.044 -23.016 46.966 1.00 85.25 811 ARG A C 1
ATOM 6524 O O . ARG A 1 811 ? -18.058 -22.463 47.383 1.00 85.25 811 ARG A O 1
ATOM 6531 N N . GLY A 1 812 ? -15.820 -22.644 47.349 1.00 79.12 812 GLY A N 1
ATOM 6532 C CA . GLY A 1 812 ? -15.567 -21.486 48.221 1.00 79.12 812 GLY A CA 1
ATOM 6533 C C . GLY A 1 812 ? -16.317 -21.521 49.563 1.00 79.12 812 GLY A C 1
ATOM 6534 O O . GLY A 1 812 ? -16.701 -20.472 50.071 1.00 79.12 812 GLY A O 1
ATOM 6535 N N . GLY A 1 813 ? -16.584 -22.716 50.106 1.00 83.69 813 GLY A N 1
ATOM 6536 C CA . GLY A 1 813 ? -17.352 -22.904 51.344 1.00 83.69 813 GLY A CA 1
ATOM 6537 C C . GLY A 1 813 ? -18.878 -22.817 51.195 1.00 83.69 813 GLY A C 1
ATOM 6538 O O . GLY A 1 813 ? -19.580 -22.877 52.201 1.00 83.69 813 GLY A O 1
ATOM 6539 N N . ARG A 1 814 ? -19.407 -22.686 49.971 1.00 85.56 814 ARG A N 1
ATOM 6540 C CA . ARG A 1 814 ? -20.844 -22.789 49.663 1.00 85.56 814 ARG A CA 1
ATOM 6541 C C . ARG A 1 814 ? -21.159 -24.145 49.040 1.00 85.56 814 ARG A C 1
ATOM 6543 O O . ARG A 1 814 ? -20.303 -24.698 48.353 1.00 85.56 814 ARG A O 1
ATOM 6550 N N . GLN A 1 815 ? -22.369 -24.652 49.272 1.00 87.12 815 GLN A N 1
ATOM 6551 C CA . GLN A 1 815 ? -22.820 -25.945 48.757 1.00 87.12 815 GLN A CA 1
ATOM 6552 C C . GLN A 1 815 ? -24.167 -25.830 48.040 1.00 87.12 815 GLN A C 1
ATOM 6554 O O . GLN A 1 815 ? -25.057 -25.122 48.515 1.00 87.12 815 GLN A O 1
ATOM 6559 N N . ILE A 1 816 ? -24.300 -26.542 46.923 1.00 84.62 816 ILE A N 1
ATOM 6560 C CA . ILE A 1 816 ? -25.576 -26.820 46.254 1.00 84.62 816 ILE A CA 1
ATOM 6561 C C . ILE A 1 816 ? -25.777 -28.329 46.243 1.00 84.62 816 ILE A C 1
ATOM 6563 O O . ILE A 1 816 ? -24.819 -29.095 46.133 1.00 84.62 816 ILE A O 1
ATOM 6567 N N . GLU A 1 817 ? -27.027 -28.742 46.407 1.00 85.94 817 GLU A N 1
ATOM 6568 C CA . GLU A 1 817 ? -27.415 -30.135 46.543 1.00 85.94 817 GLU A CA 1
ATOM 6569 C C . GLU A 1 817 ? -28.422 -30.495 45.449 1.00 85.94 817 GLU A C 1
ATOM 6571 O O . GLU A 1 817 ? -29.354 -29.732 45.201 1.00 85.94 817 GLU A O 1
ATOM 6576 N N . ALA A 1 818 ? -28.235 -31.651 44.816 1.00 82.88 818 ALA A N 1
ATOM 6577 C CA . ALA A 1 818 ? -29.159 -32.216 43.836 1.00 82.88 818 ALA A CA 1
ATOM 6578 C C . ALA A 1 818 ? -29.396 -33.703 44.138 1.00 82.88 818 ALA A C 1
ATOM 6580 O O . ALA A 1 818 ? -28.495 -34.397 44.623 1.00 82.88 818 ALA A O 1
ATOM 6581 N N . GLU A 1 819 ? -30.610 -34.189 43.885 1.00 81.75 819 GLU A N 1
ATOM 6582 C CA . GLU A 1 819 ? -30.905 -35.624 43.943 1.00 81.75 819 GLU A CA 1
ATOM 6583 C C . GLU A 1 819 ? -30.526 -36.299 42.624 1.00 81.75 819 GLU A C 1
ATOM 6585 O O . GLU A 1 819 ? -30.584 -35.685 41.563 1.00 81.75 819 GLU A O 1
ATOM 6590 N N . ILE A 1 820 ? -30.125 -37.567 42.698 1.00 78.38 820 ILE A N 1
ATOM 6591 C CA . ILE A 1 820 ? -29.844 -38.380 41.513 1.00 78.38 820 ILE A CA 1
ATOM 6592 C C . ILE A 1 820 ? -31.184 -38.870 40.943 1.00 78.38 820 ILE A C 1
ATOM 6594 O O . ILE A 1 820 ? -31.895 -39.628 41.611 1.00 78.38 820 ILE A O 1
ATOM 6598 N N . GLU A 1 821 ? -31.548 -38.421 39.740 1.00 65.88 821 GLU A N 1
ATOM 6599 C CA . GLU A 1 821 ? -32.811 -38.791 39.092 1.00 65.88 821 GLU A CA 1
ATOM 6600 C C . GLU A 1 821 ? -32.776 -40.225 38.527 1.00 65.88 821 GLU A C 1
ATOM 6602 O O . GLU A 1 821 ? -31.734 -40.774 38.179 1.00 65.88 821 GLU A O 1
ATOM 6607 N N . ARG A 1 822 ? -33.946 -40.875 38.439 1.00 53.16 822 ARG A N 1
ATOM 6608 C CA . ARG A 1 822 ? -34.084 -42.304 38.078 1.00 53.16 822 ARG A CA 1
ATOM 6609 C C . ARG A 1 822 ? -33.727 -42.654 36.623 1.00 53.16 822 ARG A C 1
ATOM 6611 O O . ARG A 1 822 ? -33.842 -43.827 36.269 1.00 53.16 822 ARG A O 1
ATOM 6618 N N . SER A 1 823 ? -33.344 -41.684 35.798 1.00 48.31 823 SER A N 1
ATOM 6619 C CA . SER A 1 823 ? -33.095 -41.859 34.359 1.00 48.31 823 SER A CA 1
ATOM 6620 C C . SER A 1 823 ? -31.640 -41.673 33.911 1.00 48.31 823 SER A C 1
ATOM 6622 O O . SER A 1 823 ? -31.399 -41.777 32.711 1.00 48.31 823 SER A O 1
ATOM 6624 N N . GLY A 1 824 ? -30.692 -41.517 34.842 1.00 41.00 824 GLY A N 1
ATOM 6625 C CA . GLY A 1 824 ? -29.283 -41.254 34.524 1.00 41.00 824 GLY A CA 1
ATOM 6626 C C . GLY A 1 824 ? -28.965 -39.783 34.662 1.00 41.00 824 GLY A C 1
ATOM 6627 O O . GLY A 1 824 ? -29.594 -39.000 33.916 1.00 41.00 824 GLY A O 1
#

Secondary structure (DSSP, 8-state):
---------------S------------------EEEEEPP-S-TTT-TTPEEEEEEEEEEEEEEEETTEE--EEEEESSS-EEEE-EEEEEEEESSSSEEEEEEEEEEPPTT--S--EEEEEE-SS--PPP-----EEEEEEEEEEEEETTEEEEEEEEEEEETTEEEEEEEEEEEETTEE-TTEEEEEPTT--S--GGGEEEEEE---EEE-SSTT-EEEGGG-S-EEEEEEEE-SSEEEEEEEEE-TTS-EEEEEEEEEE---SS-EEEEEEEEEEE-S-EE--SSTT-S-EEEEEEEEEEEESS-GGG-B----SEEEEEBTTS-EEEEEPPSS---SS-EEEE-GGG--BB-TT-EEEEEETTTTEEEEEEES-SSSSSSSTT-SEEEEEEEEEEEEETTEEEEEEEEEEEE----TTS----EE-TT-EEEEEEEEEEESSSHHHHHHHHHHHHHHHGGG---------------EEEEEEEEES----TTHHHHHHHHTS---EEEEEEEETTEEEEEEEEBSSPBPS------TT--HHHHHHHHHTTB-GGG--SSEEEEEEEEESEEEEEEEEEES-SS-SS-EEEEEEEEEESSSEEEEEE--PEEEEEEEEEETTS-B--S-EEEEEETTEEEEEEE--TTSEEEEEEE--TTS-EEEEEEETTEEEEEEEE---GGGGTS-EEEEEEE--EEEEEEEEETTSSPPSS----EEE-TT-SS---EEPEEEETTEEEEEEE-SEEEEEEEEETTEEEEEEEEESS-EEEEEEE----------B-TTSPBP-S-EEEEEETTEEEEEE--TT-

Foldseek 3Di:
DDDDDDDDDDDDPPDPDDDPPPPPPPPDPPPPQPDKDWDDDLDQLVLQAFPKFKFKDFDPDWWFDQAFFFGFKWKWKAPPPDTDTFDKTWDDFADPDNTTGRMTIMMGGRHPPDDRRMIMMIGGHNDGDDTDPDDQFKDKDFAWAWEAAFFLQIDTFTWIFIGGNQATAWTQTQFDDHRLWQAHQKIFGFAPPHNFDAQQRTEKIKHQWKKFADDDLNGIWGFSHFPDKDKDWRDDTRFKTKIWIWGATPVRFKIKIKIKMFGHRPDQKGKIKMWIKMAGAAKDFGDHPLQRQIFRMKMKWKAKAFLFDPSRRHTWQFQKKWACFQVRDIDIFTDDRADDAQDWDKSFGLQNFTWHHALAKMWGHHPVQQKIKMKTWLGQAPFDDDPFRTWHKIKTKHFNDDAQGMTMIMIMITGGTNQDDHPDDGHRMDHHGRMGITMMMIMTHRHHHCVSVSSVSVVCSSSVVRHDDDPPDDPPDDPFDFAKEKEFEAPDDFDASQSVCCRRHVDQGKFKKKFKDDANGTRYIYTWHQWRFANRDDDPPPPDDPVVSVVVRVVRTPPVSGDPTTMDMDTGHGFAKMKMWMWMGRDPPDHDIAGFWIDIDGDPYHYYHYIYTAGKFKAKEFEEEPVQAADWFKKKFWDDPNGGQWIDTADRRNIDMIIHHQDQPDWTWIFIADQQAGPDIDTHGRHRCRNPPHHYYYHYFHFEKEKEAEAAPLRHQDPDDKWKWKWAPNGNGTDIQTWDDPDRRITMDTGHGFAKIWIWIDDDPWIDTDIDTDPYYYYDYYYGHDDDDDDDQDADPVRDGDQFDKDWDDDPRDIDIDTRHRPD